Protein AF-0000000083388784 (afdb_homodimer)

Foldseek 3Di:
DDPPPPPPPPCPPPPPPVPVPPPPPDDPVDDDDPDDFDWWDKDWDWLVRLLVCVVVQQEALCDPLDDDQDDDLVVLLVLVVCQLVVNDDDAWEWEWEWDQDPPPGTDTHTYTLPCSNNSVSSNCQLVFVHWHQDPVVRATEGCDDDPVCVVPHHYDDPVSNRTDIGMYTYGYDDDPVVSSVVSVVVPPDDDQDLLLVLLPADEQLSVLLVVCCVPAAPPVLHPVVLAQEDCPRNLSSVLSLQLLVQLVCPPPDRDGDDSVRSNVVSNDHDDDDPVSSVLLSLLSVLVSVQSPDPLQNCLRVVDPDGQYSVLSSVLSVLSSLCSVPDSNLSSQLSNLLSVLLVVQDVDQDDDPVNSVQSVQSSVVCSVPSNDHGDHPPVVPPPPDDPDDDDDDDDDDDDPCVDDDDDDDDDDDDPDDDPPDDDDDDDDDDDDDDDDPDDDDPDD/DDPPPPPPPPCPPPPPPVPVPPPPPDDPVDDDDPDDFDWWDKDWDWLVRLLVCVVVQQEALCDPLDDDQDDDLVVLLVLVVCQLVVNDDDAWEWEWEWDQDPPPGTDTHTYTLPCSNNSVSSNCQLVFVHWHQDPVVRATEGCDDDPVCVVPHHYDDPVSNRTDIGMYTYGYDDDPVVSSVVSVVVPPDDDQDLLLVLLPADEQLSVLLVVCCVVAAPPDLHPVVLAQEDCPRNLSSVLSLQLLVQLVCPPPDRDGDDSVRSNVVSNDRDDDDPVSSVLLVLLSVLVSVQSVDPLQNCLRVVDPDGQDSVLSSVLSVLSSLCSVPDSNLSSQLSNLLSVLLVVQDVDQDDDPVNSVQSVQSSVVCSVPSNDHGDHPPVVPPPPDDPPPPPPDDDDDDDDDDDDDDDDDDDDDDDDDDDDDDDDDDDDDDDDDDDDDDDDDDDD

InterPro domains:
  IPR004919 GmrSD restriction endonucleases, N-terminal domain [PF03235] (51-156)

Sequence (886 aa):
MGRSAEQEEYDLSSSEEEEDQLQDDDDPSVFKIRNLIPGPDASFKTMEELNQMITNGDIDLDPEYQRDVVWTKHKQVGLIDSVWSNTYIPPLLFNRVMVDVEGIGRVPTLVCMDGKQRLTSIHNFMTGQISHKDIVTKKLWWYTAPDSARSTRLVIPEAAKEGVPQTEDSLRNLKPHMEREIFQRVQEGVPLTSAERLQAIVSPISKWLGVLDRQFMHSEGGLASLINVETKRARDFQNLAHLVYCCEGIPEEERFATSTKITPWVAKEEVLSKKFEKAIEHALRDFVSLATDKRYNQAFRTIDKKVAPVEFIFIGVLLFQLRGEEKHAKGLAIHNFRRALREQFQDIRNNTRTVKVIWKYVKQLVEDPLSPVKLAGEDAQGAGTKGKGKAKAKAAGKETTAKPKGTKRKKGQDEDDEDEDEDDHPQKKASSSKSRSTKAKVSMGRSAEQEEYDLSSSEEEEDQLQDDDDPSVFKIRNLIPGPDASFKTMEELNQMITNGDIDLDPEYQRDVVWTKHKQVGLIDSVWSNTYIPPLLFNRVMVDVEGIGRVPTLVCMDGKQRLTSIHNFMTGQISHKDIVTKKLWWYTAPDSARSTRLVIPEAAKEGVPQTEDSLRNLKPHMEREIFQRVQEGVPLTSAERLQAIVSPISKWLGVLDRQFMHSEGGLASLINVETKRARDFQNLAHLVYCCEGIPEEERFATSTKITPWVAKEEVLSKKFEKAIEHALRDFVSLATDKRYNQAFRTIDKKVAPVEFIFIGVLLFQLRGEEKHAKGLAIHNFRRALREQFQDIRNNTRTVKVIWKYVKQLVEDPLSPVKLAGEDAQGAGTKGKGKAKAKAAGKETTAKPKGTKRKKGQDEDDEDEDEDDHPQKKASSSKSRSTKAKVS

Secondary structure (DSSP, 8-state):
------------TT---------TT--TTS------PPPPEEEEE-HHHHHHHHHHT-EE---TTPPPP---HHHHHHHHHHHHTT---PPEEEEEEEEEETTTEEEEEEEEEE-HHHHHHHHHHHTTSS-EEPTTT--EEES---GGGTTTSEEPPGGGTT-PPEEEEEEES--HHHHHHHHHHHT-PPPPPHHHHHHT--SHHHHHHHHHIIIIISSTT-HHHHS-B--GGGHHHHHHHHHHHHHHTTTT------HHHHHHHHH--PPPPHHHHHHHHHHHHHHHHHHH-TTT-HHHHT--SPBPHHHHHHHHHHHHHTTTS-HHHHHHHHHHHHHHHHHH-SS---SHHHHHHHHHHHHHHHH-TTSPPPPTTGGGGTT-------S----------------------------------------------------/------------TT---------TT--TTS------PPPPEEEEE-HHHHHHHHHHT-EE---TTPPPP---HHHHHHHHHHHHTT---PPEEEEEEEEEETTTEEEEEEEEEE-HHHHHHHHHHHTTSS-EEPTTT--EEES---GGGTTTSEEPPGGGTT-PPEEEEEEES--HHHHHHHHHHHT-PPPPPHHHHHHT--SHHHHHHHHHIIIIISSTT-HHHHS-B--GGGHHHHHHHHHHHHHHTTTT------HHHHHHHHH--PPPPHHHHHHHHHHHHHHHHHHH-TTT-HHHHT--SPBPHHHHHHHHHHHHHTTTS-HHHHHHHHHHHHHHHHHH-SS---SHHHHHHHHHHHHHHHH-TTSPPPPTTTTTTTS------------------------------------------------------------

Solvent-accessible surface area (backbone atoms only — not comparable to full-atom values): 53603 Å² total; per-residue (Å²): 136,83,83,75,82,78,75,78,71,79,75,75,72,77,69,71,76,74,66,78,63,84,55,87,78,60,59,77,87,55,90,72,82,51,73,78,43,78,74,59,48,76,49,72,40,39,59,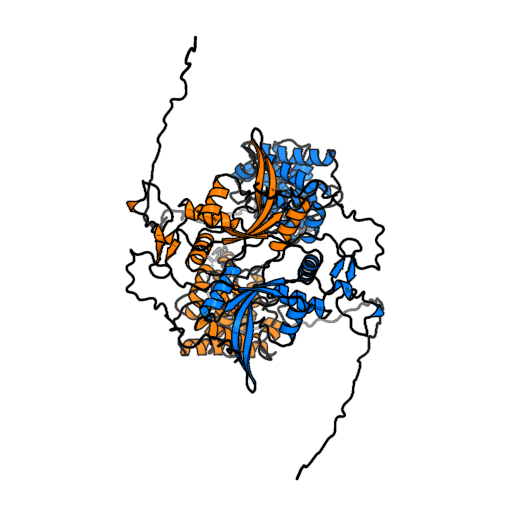65,56,52,38,50,32,47,75,71,56,36,37,39,67,68,51,88,56,51,72,73,88,74,70,49,70,68,56,35,28,49,52,52,48,31,40,54,17,38,44,90,67,80,60,30,33,29,36,39,37,75,42,81,38,89,96,79,43,76,40,76,31,33,36,52,55,42,46,51,60,57,52,49,31,52,40,34,27,59,71,39,75,41,50,37,66,40,89,83,71,59,45,60,34,21,62,38,65,57,82,92,39,49,88,78,48,46,60,56,55,76,91,64,64,64,58,55,62,42,45,32,33,36,34,68,67,62,52,70,70,54,48,46,46,52,34,52,60,71,45,62,61,78,59,71,46,74,29,34,52,53,62,39,44,81,25,59,46,36,52,51,48,52,51,49,39,46,61,47,33,69,31,96,80,9,40,57,79,59,41,64,49,73,54,68,70,36,36,45,52,40,35,51,52,50,24,50,57,28,48,70,32,56,90,83,38,94,54,78,74,50,78,85,49,45,53,60,58,41,50,32,76,67,72,77,56,66,70,56,53,50,48,51,50,48,20,50,49,48,49,39,52,33,50,68,34,79,93,28,25,52,43,68,67,71,46,90,60,69,50,42,67,64,52,54,24,48,48,46,41,46,35,49,71,41,66,88,55,54,66,65,40,53,20,43,26,48,26,30,50,54,51,44,48,57,71,73,32,94,71,87,59,93,42,71,68,50,51,56,53,46,53,52,48,46,53,50,31,69,76,39,26,83,51,76,61,80,66,93,79,64,73,76,73,70,77,70,85,82,75,82,89,79,82,84,92,80,86,83,78,77,81,66,79,73,75,79,85,84,75,84,63,80,84,68,82,71,64,75,79,69,83,72,83,83,84,92,82,78,89,74,94,74,94,77,96,82,87,80,79,90,74,88,80,82,130,138,82,84,75,82,78,76,80,73,80,74,76,71,76,69,72,75,74,67,79,65,85,56,88,77,60,60,77,86,55,89,73,81,51,71,81,44,78,75,60,48,77,50,73,40,39,59,65,56,52,39,49,32,47,75,73,56,36,37,38,66,68,52,88,56,53,71,73,88,75,71,47,72,69,56,34,29,49,51,52,48,32,40,53,18,40,44,90,67,81,60,32,32,30,36,38,37,75,42,82,39,89,98,79,42,76,40,76,31,34,35,52,55,42,45,54,60,60,52,48,32,51,39,34,27,58,72,39,75,41,49,37,65,40,88,84,72,59,45,60,35,20,62,38,66,56,82,92,39,49,88,79,47,46,58,56,54,77,90,63,63,64,60,55,62,43,46,32,33,35,32,68,66,61,53,71,71,55,48,47,48,50,33,52,59,72,47,63,62,78,59,70,48,72,29,32,53,54,61,38,43,80,26,59,46,36,54,51,49,50,50,49,39,48,62,47,33,69,31,96,81,8,39,56,80,58,42,61,49,74,53,70,71,36,37,45,52,41,34,51,51,48,23,50,56,28,48,70,31,57,89,84,37,95,54,75,74,50,78,83,50,45,50,60,58,41,52,32,79,67,73,76,55,67,70,56,52,50,47,51,52,49,21,50,50,49,50,40,51,33,50,68,35,77,92,27,25,52,44,68,67,71,44,90,59,69,49,42,67,64,53,53,22,48,49,46,40,46,36,49,71,42,67,88,55,56,65,65,40,54,21,43,27,48,27,32,50,55,51,44,49,57,71,72,30,94,72,86,57,94,42,71,70,50,50,56,54,46,53,51,48,46,54,50,31,68,76,39,27,83,52,78,61,80,66,90,75,63,73,70,72,71,73,64,82,76,72,78,68,80,66,82,85,89,84,89,84,76,87,88,81,88,76,92,78,88,88,78,86,89,79,85,91,83,92,81,88,78,90,81,91,78,94,75,90,73,91,88,84,89,78,92,98,90,85,96,90,96,79,95,80,86,133

Radius of gyration: 35.75 Å; Cα contacts (8 Å, |Δi|>4): 1070; chains: 2; bounding box: 99×89×127 Å

Nearest PDB structures (foldseek):
  5ee7-assembly1_A  TM=2.229E-01  e=8.154E+00  Homo sapiens

Organism: Coprinellus micaceus (NCBI:txid71717)

Structure (mmCIF, N/CA/C/O backbone):
data_AF-0000000083388784-model_v1
#
loop_
_entity.id
_entity.type
_entity.pdbx_description
1 polymer 'GmrSD restriction endonucleases N-terminal domain-containing protein'
#
loop_
_atom_site.group_PDB
_atom_site.id
_atom_site.type_symbol
_atom_site.label_atom_id
_atom_site.label_alt_id
_atom_site.label_comp_id
_atom_site.label_asym_id
_atom_site.label_entity_id
_atom_site.label_seq_id
_atom_site.pdbx_PDB_ins_code
_atom_site.Cartn_x
_atom_site.Cartn_y
_atom_site.Cartn_z
_atom_site.occupancy
_atom_site.B_iso_or_equiv
_atom_site.auth_seq_id
_atom_site.auth_comp_id
_atom_site.auth_asym_id
_atom_site.auth_atom_id
_atom_site.pdbx_PDB_model_num
ATOM 1 N N . MET A 1 1 ? 41.844 -38.375 37.25 1 22.7 1 MET A N 1
ATOM 2 C CA . MET A 1 1 ? 40.75 -39.188 36.75 1 22.7 1 MET A CA 1
ATOM 3 C C . MET A 1 1 ? 39.625 -38.312 36.219 1 22.7 1 MET A C 1
ATOM 5 O O . MET A 1 1 ? 38.969 -37.594 36.969 1 22.7 1 MET A O 1
ATOM 9 N N . GLY A 1 2 ? 39.75 -37.625 35.062 1 24.03 2 GLY A N 1
ATOM 10 C CA . GLY A 1 2 ? 39.188 -36.438 34.438 1 24.03 2 GLY A CA 1
ATOM 11 C C . GLY A 1 2 ? 37.75 -36.625 33.969 1 24.03 2 GLY A C 1
ATOM 12 O O . GLY A 1 2 ? 37.469 -37.5 33.156 1 24.03 2 GLY A O 1
ATOM 13 N N . ARG A 1 3 ? 36.719 -36.438 34.844 1 25.33 3 ARG A N 1
ATOM 14 C CA . ARG A 1 3 ? 35.281 -36.656 34.656 1 25.33 3 ARG A CA 1
ATOM 15 C C . ARG A 1 3 ? 34.781 -35.969 33.375 1 25.33 3 ARG A C 1
ATOM 17 O O . ARG A 1 3 ? 35 -34.75 33.219 1 25.33 3 ARG A O 1
ATOM 24 N N . SER A 1 4 ? 34.594 -36.656 32.25 1 22.09 4 SER A N 1
ATOM 25 C CA . SER A 1 4 ? 34.125 -36.375 30.875 1 22.09 4 SER A CA 1
ATOM 26 C C . SER A 1 4 ? 32.75 -35.75 30.891 1 22.09 4 SER A C 1
ATOM 28 O O . SER A 1 4 ? 31.828 -36.281 31.547 1 22.09 4 SER A O 1
ATOM 30 N N . ALA A 1 5 ? 32.562 -34.438 30.734 1 26.34 5 ALA A N 1
ATOM 31 C CA . ALA A 1 5 ? 31.344 -33.656 30.625 1 26.34 5 ALA A CA 1
ATOM 32 C C . ALA A 1 5 ? 30.375 -34.281 29.625 1 26.34 5 ALA A C 1
ATOM 34 O O . ALA A 1 5 ? 30.688 -34.406 28.438 1 26.34 5 ALA A O 1
ATOM 35 N N . GLU A 1 6 ? 29.516 -35.281 29.953 1 22.36 6 GLU A N 1
ATOM 36 C CA . GLU A 1 6 ? 28.453 -35.969 29.219 1 22.36 6 GLU A CA 1
ATOM 37 C C . GLU A 1 6 ? 27.562 -34.969 28.5 1 22.36 6 GLU A C 1
ATOM 39 O O . GLU A 1 6 ? 26.969 -34.062 29.125 1 22.36 6 GLU A O 1
ATOM 44 N N . GLN A 1 7 ? 27.828 -34.531 27.219 1 23.95 7 GLN A N 1
ATOM 45 C CA . GLN A 1 7 ? 27.031 -33.75 26.281 1 23.95 7 GLN A CA 1
ATOM 46 C C . GLN A 1 7 ? 25.625 -34.344 26.109 1 23.95 7 GLN A C 1
ATOM 48 O O . GLN A 1 7 ? 25.484 -35.5 25.688 1 23.95 7 GLN A O 1
ATOM 53 N N . GLU A 1 8 ? 24.703 -34.062 27.031 1 26.08 8 GLU A N 1
ATOM 54 C CA . GLU A 1 8 ? 23.297 -34.469 26.875 1 26.08 8 GLU A CA 1
ATOM 55 C C . GLU A 1 8 ? 22.812 -34.219 25.453 1 26.08 8 GLU A C 1
ATOM 57 O O . GLU A 1 8 ? 22.859 -33.094 24.953 1 26.08 8 GLU A O 1
ATOM 62 N N . GLU A 1 9 ? 22.938 -35.125 24.531 1 26.11 9 GLU A N 1
ATOM 63 C CA . GLU A 1 9 ? 22.297 -35.219 23.219 1 26.11 9 GLU A CA 1
ATOM 64 C C . GLU A 1 9 ? 20.797 -34.938 23.297 1 26.11 9 GLU A C 1
ATOM 66 O O . GLU A 1 9 ? 20.078 -35.656 24 1 26.11 9 GLU A O 1
ATOM 71 N N . TYR A 1 10 ? 20.406 -33.656 23.281 1 28.03 10 TYR A N 1
ATOM 72 C CA . TYR A 1 10 ? 19 -33.375 23.094 1 28.03 10 TYR A CA 1
ATOM 73 C C . TYR A 1 10 ? 18.422 -34.219 21.969 1 28.03 10 TYR A C 1
ATOM 75 O O . TYR A 1 10 ? 18.859 -34.156 20.812 1 28.03 10 TYR A O 1
ATOM 83 N N . ASP A 1 11 ? 18.094 -35.469 22.266 1 28 11 ASP A N 1
ATOM 84 C CA . ASP A 1 11 ? 17.328 -36.375 21.406 1 28 11 ASP A CA 1
ATOM 85 C C . ASP A 1 11 ? 16.109 -35.656 20.812 1 28 11 ASP A C 1
ATOM 87 O O . ASP A 1 11 ? 15.164 -35.344 21.516 1 28 11 ASP A O 1
ATOM 91 N N . LEU A 1 12 ? 16.297 -34.906 19.766 1 28.55 12 LEU A N 1
ATOM 92 C CA . LEU A 1 12 ? 15.312 -34.281 18.859 1 28.55 12 LEU A CA 1
ATOM 93 C C . LEU A 1 12 ? 14.305 -35.312 18.375 1 28.55 12 LEU A C 1
ATOM 95 O O . LEU A 1 12 ? 13.492 -35.031 17.5 1 28.55 12 LEU A O 1
ATOM 99 N N . SER A 1 13 ? 14.477 -36.625 18.703 1 30.55 13 SER A N 1
ATOM 100 C CA . SER A 1 13 ? 13.633 -37.562 17.984 1 30.55 13 SER A CA 1
ATOM 101 C C . SER A 1 13 ? 12.156 -37.312 18.266 1 30.55 13 SER A C 1
ATOM 103 O O . SER A 1 13 ? 11.32 -37.438 17.375 1 30.55 13 SER A O 1
ATOM 105 N N . SER A 1 14 ? 11.672 -37.5 19.516 1 30.53 14 SER A N 1
ATOM 106 C CA . SER A 1 14 ? 10.258 -37.781 19.688 1 30.53 14 SER A CA 1
ATOM 107 C C . SER A 1 14 ? 9.414 -36.5 19.641 1 30.53 14 SER A C 1
ATOM 109 O O . SER A 1 14 ? 8.875 -36.094 20.672 1 30.53 14 SER A O 1
ATOM 111 N N . SER A 1 15 ? 9.805 -35.469 19.078 1 31.19 15 SER A N 1
ATOM 112 C CA . SER A 1 15 ? 8.719 -34.5 19.031 1 31.19 15 SER A CA 1
ATOM 113 C C . SER A 1 15 ? 7.449 -35.125 18.469 1 31.19 15 SER A C 1
ATOM 115 O O . SER A 1 15 ? 7.379 -35.438 17.281 1 31.19 15 SER A O 1
ATOM 117 N N . GLU A 1 16 ? 6.75 -36 19.156 1 30.59 16 GLU A N 1
ATOM 118 C CA . GLU A 1 16 ? 5.355 -36.312 18.875 1 30.59 16 GLU A CA 1
ATOM 119 C C . GLU A 1 16 ? 4.609 -35.094 18.328 1 30.59 16 GLU A C 1
ATOM 121 O O . GLU A 1 16 ? 4.625 -34.031 18.938 1 30.59 16 GLU A O 1
ATOM 126 N N . GLU A 1 17 ? 4.531 -34.969 17.016 1 33.81 17 GLU A N 1
ATOM 127 C CA . GLU A 1 17 ? 3.633 -34.125 16.234 1 33.81 17 GLU A CA 1
ATOM 128 C C . GLU A 1 17 ? 2.256 -34.031 16.891 1 33.81 17 GLU A C 1
ATOM 130 O O . GLU A 1 17 ? 1.459 -34.969 16.812 1 33.81 17 GLU A O 1
ATOM 135 N N . GLU A 1 18 ? 2.109 -33.688 18.125 1 33.75 18 GLU A N 1
ATOM 136 C CA . GLU A 1 18 ? 0.726 -33.344 18.453 1 33.75 18 GLU A CA 1
ATOM 137 C C . GLU A 1 18 ? 0.077 -32.531 17.344 1 33.75 18 GLU A C 1
ATOM 139 O O . GLU A 1 18 ? 0.387 -31.344 17.172 1 33.75 18 GLU A O 1
ATOM 144 N N . GLU A 1 19 ? -0.125 -33.062 16.172 1 35.91 19 GLU A N 1
ATOM 145 C CA . GLU A 1 19 ? -1.15 -32.5 15.281 1 35.91 19 GLU A CA 1
ATOM 146 C C . GLU A 1 19 ? -2.354 -32 16.078 1 35.91 19 GLU A C 1
ATOM 148 O O . GLU A 1 19 ? -3.041 -32.781 16.734 1 35.91 19 GLU A O 1
ATOM 153 N N . ASP A 1 20 ? -2.328 -31.031 16.797 1 40.31 20 ASP A N 1
ATOM 154 C CA . ASP A 1 20 ? -3.596 -30.469 17.25 1 40.31 20 ASP A CA 1
ATOM 155 C C . ASP A 1 20 ? -4.699 -30.703 16.219 1 40.31 20 ASP A C 1
ATOM 157 O O . ASP A 1 20 ? -4.762 -30 15.211 1 40.31 20 ASP A O 1
ATOM 161 N N . GLN A 1 21 ? -5.023 -31.875 15.844 1 39.62 21 GLN A N 1
ATOM 162 C CA . GLN A 1 21 ? -6.242 -32.281 15.141 1 39.62 21 GLN A CA 1
ATOM 163 C C . GLN A 1 21 ? -7.414 -31.391 15.539 1 39.62 21 GLN A C 1
ATOM 165 O O . GLN A 1 21 ? -7.617 -31.109 16.719 1 39.62 21 GLN A O 1
ATOM 170 N N . LEU A 1 22 ? -7.832 -30.406 14.75 1 46.12 22 LEU A N 1
ATOM 171 C CA . LEU A 1 22 ? -9.172 -29.828 14.812 1 46.12 22 LEU A CA 1
ATOM 172 C C . LEU A 1 22 ? -10.172 -30.828 15.359 1 46.12 22 LEU A C 1
ATOM 174 O O . LEU A 1 22 ? -10.633 -31.719 14.625 1 46.12 22 LEU A O 1
ATOM 178 N N . GLN A 1 23 ? -9.961 -31.5 16.391 1 45.19 23 GLN A N 1
ATOM 179 C CA . GLN A 1 23 ? -11 -32.438 16.812 1 45.19 23 GLN A CA 1
ATOM 180 C C . GLN A 1 23 ? -12.344 -31.719 16.984 1 45.19 23 GLN A C 1
ATOM 182 O O . GLN A 1 23 ? -12.422 -30.719 17.703 1 45.19 23 GLN A O 1
ATOM 187 N N . ASP A 1 24 ? -13.258 -31.828 16.094 1 51.12 24 ASP A N 1
ATOM 188 C CA . ASP A 1 24 ? -14.695 -31.562 16.125 1 51.12 24 ASP A CA 1
ATOM 189 C C . ASP A 1 24 ? -15.242 -31.656 17.547 1 51.12 24 ASP A C 1
ATOM 191 O O . ASP A 1 24 ? -16.359 -31.203 17.828 1 51.12 24 ASP A O 1
ATOM 195 N N . ASP A 1 25 ? -14.469 -32.219 18.453 1 60.09 25 ASP A N 1
ATOM 196 C CA . ASP A 1 25 ? -15.117 -32.531 19.734 1 60.09 25 ASP A CA 1
ATOM 197 C C . ASP A 1 25 ? -14.844 -31.438 20.766 1 60.09 25 ASP A C 1
ATOM 199 O O . ASP A 1 25 ? -14.969 -31.672 21.969 1 60.09 25 ASP A O 1
ATOM 203 N N . ASP A 1 26 ? -14.359 -30.297 20.203 1 68.94 26 ASP A N 1
ATOM 204 C CA . ASP A 1 26 ? -14.062 -29.297 21.219 1 68.94 26 ASP A CA 1
ATOM 205 C C . ASP A 1 26 ? -15.344 -28.656 21.75 1 68.94 26 ASP A C 1
ATOM 207 O O . ASP A 1 26 ? -16.234 -28.297 20.969 1 68.94 26 ASP A O 1
ATOM 211 N N . ASP A 1 27 ? -15.523 -28.719 23.016 1 75.5 27 ASP A N 1
ATOM 212 C CA . ASP A 1 27 ? -16.594 -27.984 23.688 1 75.5 27 ASP A CA 1
ATOM 213 C C . ASP A 1 27 ? -16.484 -26.484 23.375 1 75.5 27 ASP A C 1
ATOM 215 O O . ASP A 1 27 ? -15.508 -25.828 23.75 1 75.5 27 ASP A O 1
ATOM 219 N N . PRO A 1 28 ? -17.438 -26 22.578 1 77.12 28 PRO A N 1
ATOM 220 C CA . PRO A 1 28 ? -17.406 -24.594 22.172 1 77.12 28 PRO A CA 1
ATOM 221 C C . PRO A 1 28 ? -17.391 -23.641 23.359 1 77.12 28 PRO A C 1
ATOM 223 O O . PRO A 1 28 ? -17.078 -22.453 23.203 1 77.12 28 PRO A O 1
ATOM 226 N N . SER A 1 29 ? -17.656 -24.094 24.531 1 78.12 29 SER A N 1
ATOM 227 C CA . SER A 1 29 ? -17.766 -23.219 25.688 1 78.12 29 SER A CA 1
ATOM 228 C C . SER A 1 29 ? -16.438 -23.094 26.422 1 78.12 29 SER A C 1
ATOM 230 O O . SER A 1 29 ? -16.312 -22.328 27.375 1 78.12 29 SER A O 1
ATOM 232 N N . VAL A 1 30 ? -15.492 -23.844 25.906 1 83.19 30 VAL A N 1
ATOM 233 C CA . VAL A 1 30 ? -14.203 -23.828 26.578 1 83.19 30 VAL A CA 1
ATOM 234 C C . VAL A 1 30 ? -13.18 -23.078 25.734 1 83.19 30 VAL A C 1
ATOM 236 O O . VAL A 1 30 ? -12.984 -23.406 24.562 1 83.19 30 VAL A O 1
ATOM 239 N N . PHE A 1 31 ? -12.625 -22.109 26.359 1 85.12 31 PHE A N 1
ATOM 240 C CA . PHE A 1 31 ? -11.562 -21.344 25.688 1 85.12 31 PHE A CA 1
ATOM 241 C C . PHE A 1 31 ? -10.297 -22.172 25.578 1 85.12 31 PHE A C 1
ATOM 243 O O . PHE A 1 31 ? -9.859 -22.797 26.562 1 85.12 31 PHE A O 1
ATOM 250 N N . LYS A 1 32 ? -9.758 -22.344 24.438 1 80.75 32 LYS A N 1
ATOM 251 C CA . LYS A 1 32 ? -8.516 -23.094 24.219 1 80.75 32 LYS A CA 1
ATOM 252 C C . LYS A 1 32 ? -7.527 -22.281 23.391 1 80.75 32 LYS A C 1
ATOM 254 O O . LYS A 1 32 ? -7.906 -21.641 22.406 1 80.75 32 LYS A O 1
ATOM 259 N N . ILE A 1 33 ? -6.285 -22.25 23.953 1 75.56 33 ILE A N 1
ATOM 260 C CA . ILE A 1 33 ? -5.215 -21.672 23.156 1 75.56 33 ILE A CA 1
ATOM 261 C C . ILE A 1 33 ? -4.75 -22.672 22.094 1 75.56 33 ILE A C 1
ATOM 263 O O . ILE A 1 33 ? -4.48 -23.828 22.406 1 75.56 33 ILE A O 1
ATOM 267 N N . ARG A 1 34 ? -4.766 -22.156 20.938 1 72.06 34 ARG A N 1
ATOM 268 C CA . ARG A 1 34 ? -4.43 -23.047 19.844 1 72.06 34 ARG A CA 1
ATOM 269 C C . ARG A 1 34 ? -3.059 -22.719 19.266 1 72.06 34 ARG A C 1
ATOM 271 O O . ARG A 1 34 ? -2.625 -21.562 19.297 1 72.06 34 ARG A O 1
ATOM 278 N N . ASN A 1 35 ? -2.373 -23.719 18.672 1 65.75 35 ASN A N 1
ATOM 279 C CA . ASN A 1 35 ? -1.172 -23.594 17.844 1 65.75 35 ASN A CA 1
ATOM 280 C C . ASN A 1 35 ? -0.072 -22.828 18.578 1 65.75 35 ASN A C 1
ATOM 282 O O . ASN A 1 35 ? 0.379 -21.781 18.094 1 65.75 35 ASN A O 1
ATOM 286 N N . LEU A 1 36 ? 0.365 -23.344 19.719 1 72 36 LEU A N 1
ATOM 287 C CA . LEU A 1 36 ? 1.431 -22.656 20.438 1 72 36 LEU A CA 1
ATOM 288 C C . LEU A 1 36 ? 2.785 -22.922 19.797 1 72 36 LEU A C 1
ATOM 290 O O . LEU A 1 36 ? 3.209 -24.062 19.672 1 72 36 LEU A O 1
ATOM 294 N N . ILE A 1 37 ? 3.375 -21.875 19.109 1 75.81 37 ILE A N 1
ATOM 295 C CA . ILE A 1 37 ? 4.699 -21.938 18.5 1 75.81 37 ILE A CA 1
ATOM 296 C C . ILE A 1 37 ? 5.746 -21.391 19.453 1 75.81 37 ILE A C 1
ATOM 298 O O . ILE A 1 37 ? 5.559 -20.328 20.047 1 75.81 37 ILE A O 1
ATOM 302 N N . PRO A 1 38 ? 6.785 -22.234 19.609 1 79.25 38 PRO A N 1
ATOM 303 C CA . PRO A 1 38 ? 7.848 -21.688 20.453 1 79.25 38 PRO A CA 1
ATOM 304 C C . PRO A 1 38 ? 8.383 -20.344 19.938 1 79.25 38 PRO A C 1
ATOM 306 O O . PRO A 1 38 ? 8.445 -20.141 18.719 1 79.25 38 PRO A O 1
ATOM 309 N N . GLY A 1 39 ? 8.766 -19.484 20.828 1 82.56 39 GLY A N 1
ATOM 310 C CA . GLY A 1 39 ? 9.281 -18.172 20.484 1 82.56 39 GLY A CA 1
ATOM 311 C C . GLY A 1 39 ? 10.578 -18.234 19.703 1 82.56 39 GLY A C 1
ATOM 312 O O . GLY A 1 39 ? 11.25 -19.266 19.672 1 82.56 39 GLY A O 1
ATOM 313 N N . PRO A 1 40 ? 10.922 -17.125 19.094 1 89.38 40 PRO A N 1
ATOM 314 C CA . PRO A 1 40 ? 12.133 -17.078 18.266 1 89.38 40 PRO A CA 1
ATOM 315 C C . PRO A 1 40 ? 13.406 -16.938 19.078 1 89.38 40 PRO A C 1
ATOM 317 O O . PRO A 1 40 ? 13.367 -16.5 20.234 1 89.38 40 PRO A O 1
ATOM 320 N N . ASP A 1 41 ? 14.477 -17.438 18.484 1 91.62 41 ASP A N 1
ATOM 321 C CA . ASP A 1 41 ? 15.82 -17.156 19 1 91.62 41 ASP A CA 1
ATOM 322 C C . ASP A 1 41 ? 16.375 -15.875 18.375 1 91.62 41 ASP A C 1
ATOM 324 O O . ASP A 1 41 ? 16.422 -15.742 17.156 1 91.62 41 ASP A O 1
ATOM 328 N N . ALA A 1 42 ? 16.75 -14.969 19.328 1 91.25 42 ALA A N 1
ATOM 329 C CA . ALA A 1 42 ? 17.297 -13.711 18.844 1 91.25 42 ALA A CA 1
ATOM 330 C C . ALA A 1 42 ? 18.828 -13.781 18.75 1 91.25 42 ALA A C 1
ATOM 332 O O . ALA A 1 42 ? 19.484 -14.367 19.609 1 91.25 42 ALA A O 1
ATOM 333 N N . SER A 1 43 ? 19.359 -13.258 17.641 1 93.81 43 SER A N 1
ATOM 334 C CA . SER A 1 43 ? 20.797 -13.172 17.453 1 93.81 43 SER A CA 1
ATOM 335 C C . SER A 1 43 ? 21.172 -12 16.547 1 93.81 43 SER A C 1
ATOM 337 O O . SER A 1 43 ? 20.312 -11.211 16.156 1 93.81 43 SER A O 1
ATOM 339 N N . PHE A 1 44 ? 22.484 -11.844 16.344 1 93.69 44 PHE A N 1
ATOM 340 C CA . PHE A 1 44 ? 23 -10.805 15.453 1 93.69 44 PHE A CA 1
ATOM 341 C C . PHE A 1 44 ? 23.922 -11.398 14.398 1 93.69 44 PHE A C 1
ATOM 343 O O . PHE A 1 44 ? 24.578 -12.406 14.641 1 93.69 44 PHE A O 1
ATOM 350 N N . LYS A 1 45 ? 23.859 -10.781 13.297 1 94.81 45 LYS A N 1
ATOM 351 C CA . LYS A 1 45 ? 24.781 -11.125 12.219 1 94.81 45 LYS A CA 1
ATOM 352 C C . LYS A 1 45 ? 25.328 -9.875 11.531 1 94.81 45 LYS A C 1
ATOM 354 O O . LYS A 1 45 ? 24.594 -8.891 11.375 1 94.81 45 LYS A O 1
ATOM 359 N N . THR A 1 46 ? 26.562 -10.008 11.172 1 93.19 46 THR A N 1
ATOM 360 C CA . THR A 1 46 ? 27.156 -8.898 10.414 1 93.19 46 THR A CA 1
ATOM 361 C C . THR A 1 46 ? 26.672 -8.922 8.969 1 93.19 46 THR A C 1
ATOM 363 O O . THR A 1 46 ? 26.156 -9.93 8.5 1 93.19 46 THR A O 1
ATOM 366 N N . MET A 1 47 ? 26.797 -7.836 8.281 1 92.94 47 MET A N 1
ATOM 367 C CA . MET A 1 47 ? 26.453 -7.777 6.871 1 92.94 47 MET A CA 1
ATOM 368 C C . MET A 1 47 ? 27.266 -8.773 6.062 1 92.94 47 MET A C 1
ATOM 370 O O . MET A 1 47 ? 26.766 -9.391 5.121 1 92.94 47 MET A O 1
ATOM 374 N N . GLU A 1 48 ? 28.469 -8.914 6.449 1 93.38 48 GLU A N 1
ATOM 375 C CA . GLU A 1 48 ? 29.359 -9.852 5.766 1 93.38 48 GLU A CA 1
ATOM 376 C C . GLU A 1 48 ? 28.859 -11.289 5.918 1 93.38 48 GLU A C 1
ATOM 378 O O . GLU A 1 48 ? 28.812 -12.047 4.945 1 93.38 48 GLU A O 1
ATOM 383 N N . GLU A 1 49 ? 28.516 -11.609 7.105 1 95.5 49 GLU A N 1
ATOM 384 C CA . GLU A 1 49 ? 28 -12.945 7.359 1 95.5 49 GLU A CA 1
ATOM 385 C C . GLU A 1 49 ? 26.719 -13.203 6.551 1 95.5 49 GLU A C 1
ATOM 387 O O . GLU A 1 49 ? 26.578 -14.266 5.934 1 95.5 49 GLU A O 1
ATOM 392 N N . LEU A 1 50 ? 25.828 -12.234 6.57 1 96.88 50 LEU A N 1
ATOM 393 C CA . LEU A 1 50 ? 24.578 -12.359 5.836 1 96.88 50 LEU A CA 1
ATOM 394 C C . LEU A 1 50 ? 24.828 -12.516 4.34 1 96.88 50 LEU A C 1
ATOM 396 O O . LEU A 1 50 ? 24.25 -13.383 3.691 1 96.88 50 LEU A O 1
ATOM 400 N N . ASN A 1 51 ? 25.734 -11.719 3.873 1 96.31 51 ASN A N 1
ATOM 401 C CA . ASN A 1 51 ? 26.062 -11.781 2.453 1 96.31 51 ASN A CA 1
ATOM 402 C C . ASN A 1 51 ? 26.656 -13.133 2.074 1 96.31 51 ASN A C 1
ATOM 404 O O . ASN A 1 51 ? 26.328 -13.695 1.03 1 96.31 51 ASN A O 1
ATOM 408 N N . GLN A 1 52 ? 27.531 -13.625 2.865 1 96.62 52 GLN A N 1
ATOM 409 C CA . GLN A 1 52 ? 28.141 -14.938 2.627 1 96.62 52 GLN A CA 1
ATOM 410 C C . GLN A 1 52 ? 27.078 -16.031 2.641 1 96.62 52 GLN A C 1
ATOM 412 O O . GLN A 1 52 ? 27.094 -16.922 1.786 1 96.62 52 GLN A O 1
ATOM 417 N N . MET A 1 53 ? 26.219 -15.938 3.578 1 97.19 53 MET A N 1
ATOM 418 C CA . MET A 1 53 ? 25.172 -16.938 3.705 1 97.19 53 MET A CA 1
ATOM 419 C C . MET A 1 53 ? 24.234 -16.906 2.496 1 97.19 53 MET A C 1
ATOM 421 O O . MET A 1 53 ? 23.781 -17.969 2.029 1 97.19 53 MET A O 1
ATOM 425 N N . ILE A 1 54 ? 23.953 -15.742 1.976 1 97.38 54 ILE A N 1
ATOM 426 C CA . ILE A 1 54 ? 23.109 -15.594 0.786 1 97.38 54 ILE A CA 1
ATOM 427 C C . ILE A 1 54 ? 23.828 -16.172 -0.425 1 97.38 54 ILE A C 1
ATOM 429 O O . ILE A 1 54 ? 23.25 -16.969 -1.179 1 97.38 54 ILE A O 1
ATOM 433 N N . THR A 1 55 ? 25.078 -15.891 -0.556 1 96.5 55 THR A N 1
ATOM 434 C CA . THR A 1 55 ? 25.891 -16.297 -1.701 1 96.5 55 THR A CA 1
ATOM 435 C C . THR A 1 55 ? 26.078 -17.812 -1.713 1 96.5 55 THR A C 1
ATOM 437 O O . THR A 1 55 ? 26.047 -18.453 -2.773 1 96.5 55 THR A O 1
ATOM 440 N N . ASN A 1 56 ? 26.188 -18.406 -0.538 1 94.88 56 ASN A N 1
ATOM 441 C CA . ASN A 1 56 ? 26.422 -19.828 -0.409 1 94.88 56 ASN A CA 1
ATOM 442 C C . ASN A 1 56 ? 25.125 -20.625 -0.489 1 94.88 56 ASN A C 1
ATOM 444 O O . ASN A 1 56 ? 25.141 -21.859 -0.533 1 94.88 56 ASN A O 1
ATOM 448 N N . GLY A 1 57 ? 24.016 -19.938 -0.382 1 94.19 57 GLY A N 1
ATOM 449 C CA . GLY A 1 57 ? 22.734 -20.625 -0.445 1 94.19 57 GLY A CA 1
ATOM 450 C C . GLY A 1 57 ? 22.234 -21.062 0.915 1 94.19 57 GLY A C 1
ATOM 451 O O . GLY A 1 57 ? 21.266 -21.828 1.006 1 94.19 57 GLY A O 1
ATOM 452 N N . ASP A 1 58 ? 22.891 -20.594 1.946 1 96.31 58 ASP A N 1
ATOM 453 C CA . ASP A 1 58 ? 22.469 -20.938 3.305 1 96.31 58 ASP A CA 1
ATOM 454 C C . ASP A 1 58 ? 21.188 -20.219 3.688 1 96.31 58 ASP A C 1
ATOM 456 O O . ASP A 1 58 ? 20.5 -20.625 4.625 1 96.31 58 ASP A O 1
ATOM 460 N N . ILE A 1 59 ? 20.891 -19.109 3.037 1 97.88 59 ILE A N 1
ATOM 461 C CA . ILE A 1 59 ? 19.641 -18.375 3.203 1 97.88 59 ILE A CA 1
ATOM 462 C C . ILE A 1 59 ? 18.781 -18.547 1.952 1 97.88 59 ILE A C 1
ATOM 464 O O . ILE A 1 59 ? 19.234 -18.281 0.838 1 97.88 59 ILE A O 1
ATOM 468 N N . ASP A 1 60 ? 17.609 -19.047 2.158 1 96.5 60 ASP A N 1
ATOM 469 C CA . ASP A 1 60 ? 16.625 -19.125 1.079 1 96.5 60 ASP A CA 1
ATOM 470 C C . ASP A 1 60 ? 15.766 -17.859 1.038 1 96.5 60 ASP A C 1
ATOM 472 O O . ASP A 1 60 ? 14.883 -17.672 1.876 1 96.5 60 ASP A O 1
ATOM 476 N N . LEU A 1 61 ? 16 -17.016 0.046 1 96.44 61 LEU A N 1
ATOM 477 C CA . LEU A 1 61 ? 15.281 -15.758 -0.085 1 96.44 61 LEU A CA 1
ATOM 478 C C . LEU A 1 61 ? 14.023 -15.93 -0.929 1 96.44 61 LEU A C 1
ATOM 480 O O . LEU A 1 61 ? 13.203 -15.016 -1.032 1 96.44 61 LEU A O 1
ATOM 484 N N . ASP A 1 62 ? 13.859 -17.094 -1.471 1 91.75 62 ASP A N 1
ATOM 485 C CA . ASP A 1 62 ? 12.805 -17.234 -2.477 1 91.75 62 ASP A CA 1
ATOM 486 C C . ASP A 1 62 ? 11.969 -18.484 -2.234 1 91.75 62 ASP A C 1
ATOM 488 O O . ASP A 1 62 ? 11.773 -19.297 -3.143 1 91.75 62 ASP A O 1
ATOM 492 N N . PRO A 1 63 ? 11.531 -18.656 -1.028 1 90 63 PRO A N 1
ATOM 493 C CA . PRO A 1 63 ? 10.523 -19.719 -0.911 1 90 63 PRO A CA 1
ATOM 494 C C . PRO A 1 63 ? 9.312 -19.469 -1.813 1 90 63 PRO A C 1
ATOM 496 O O . PRO A 1 63 ? 9.117 -18.359 -2.305 1 90 63 PRO A O 1
ATOM 499 N N . GLU A 1 64 ? 8.508 -20.406 -2.057 1 82.88 64 GLU A N 1
ATOM 500 C CA . GLU A 1 64 ? 7.469 -20.375 -3.084 1 82.88 64 GLU A CA 1
ATOM 501 C C . GLU A 1 64 ? 6.473 -19.25 -2.83 1 82.88 64 GLU A C 1
ATOM 503 O O . GLU A 1 64 ? 5.945 -18.656 -3.775 1 82.88 64 GLU A O 1
ATOM 508 N N . TYR A 1 65 ? 6.242 -18.891 -1.608 1 87.56 65 TYR A N 1
ATOM 509 C CA . TYR A 1 65 ? 5.199 -17.938 -1.259 1 87.56 65 TYR A CA 1
ATOM 510 C C . TYR A 1 65 ? 5.746 -16.516 -1.28 1 87.56 65 TYR A C 1
ATOM 512 O O . TYR A 1 65 ? 4.98 -15.547 -1.169 1 87.56 65 TYR A O 1
ATOM 520 N N . GLN A 1 66 ? 7.035 -16.375 -1.413 1 88.06 66 GLN A N 1
ATOM 521 C CA . GLN A 1 66 ? 7.68 -15.062 -1.313 1 88.06 66 GLN A CA 1
ATOM 522 C C . GLN A 1 66 ? 7.465 -14.242 -2.582 1 88.06 66 GLN A C 1
ATOM 524 O O . GLN A 1 66 ? 7.238 -14.805 -3.658 1 88.06 66 GLN A O 1
ATOM 529 N N . ARG A 1 67 ? 7.402 -13 -2.453 1 88.38 67 ARG A N 1
ATOM 530 C CA . ARG A 1 67 ? 7.246 -12.094 -3.59 1 88.38 67 ARG A CA 1
ATOM 531 C C . ARG A 1 67 ? 8.602 -11.719 -4.184 1 88.38 67 ARG A C 1
ATOM 533 O O . ARG A 1 67 ? 9.641 -12.062 -3.627 1 88.38 67 ARG A O 1
ATOM 540 N N . ASP A 1 68 ? 8.523 -11.062 -5.32 1 89.12 68 ASP A N 1
ATOM 541 C CA . ASP A 1 68 ? 9.727 -10.594 -5.996 1 89.12 68 ASP A CA 1
ATOM 542 C C . ASP A 1 68 ? 10.344 -9.406 -5.266 1 89.12 68 ASP A C 1
ATOM 544 O O . ASP A 1 68 ? 9.781 -8.914 -4.281 1 89.12 68 ASP A O 1
ATOM 548 N N . VAL A 1 69 ? 11.602 -9.117 -5.609 1 93.06 69 VAL A N 1
ATOM 549 C CA . VAL A 1 69 ? 12.227 -7.902 -5.098 1 93.06 69 VAL A CA 1
ATOM 550 C C . VAL A 1 69 ? 11.438 -6.68 -5.578 1 93.06 69 VAL A C 1
ATOM 552 O O . VAL A 1 69 ? 11.25 -6.492 -6.785 1 93.06 69 VAL A O 1
ATOM 555 N N . VAL A 1 70 ? 10.977 -5.891 -4.633 1 93.06 70 VAL A N 1
ATOM 556 C CA . VAL A 1 70 ? 10.07 -4.812 -5.016 1 93.06 70 VAL A CA 1
ATOM 557 C C . VAL A 1 70 ? 10.664 -3.467 -4.598 1 93.06 70 VAL A C 1
ATOM 559 O O . VAL A 1 70 ? 10.148 -2.412 -4.98 1 93.06 70 VAL A O 1
ATOM 562 N N . TRP A 1 71 ? 11.734 -3.432 -3.797 1 94.12 71 TRP A N 1
ATOM 563 C CA . TRP A 1 71 ? 12.328 -2.16 -3.4 1 94.12 71 TRP A CA 1
ATOM 564 C C . TRP A 1 71 ? 13.078 -1.521 -4.566 1 94.12 71 TRP A C 1
ATOM 566 O O . TRP A 1 71 ? 13.844 -2.189 -5.262 1 94.12 71 TRP A O 1
ATOM 576 N N . THR A 1 72 ? 12.828 -0.276 -4.793 1 92.75 72 THR A N 1
ATOM 577 C CA . THR A 1 72 ? 13.602 0.499 -5.758 1 92.75 72 THR A CA 1
ATOM 578 C C . THR A 1 72 ? 15.031 0.699 -5.27 1 92.75 72 THR A C 1
ATOM 580 O O . THR A 1 72 ? 15.336 0.443 -4.102 1 92.75 72 THR A O 1
ATOM 583 N N . LYS A 1 73 ? 15.859 1.128 -6.195 1 92.81 73 LYS A N 1
ATOM 584 C CA . LYS A 1 73 ? 17.234 1.446 -5.82 1 92.81 73 LYS A CA 1
ATOM 585 C C . LYS A 1 73 ? 17.266 2.486 -4.703 1 92.81 73 LYS A C 1
ATOM 587 O O . LYS A 1 73 ? 18.078 2.381 -3.775 1 92.81 73 LYS A O 1
ATOM 592 N N . HIS A 1 74 ? 16.391 3.434 -4.777 1 89.06 74 HIS A N 1
ATOM 593 C CA . HIS A 1 74 ? 16.344 4.492 -3.775 1 89.06 74 HIS A CA 1
ATOM 594 C C . HIS A 1 74 ? 16.031 3.93 -2.395 1 89.06 74 HIS A C 1
ATOM 596 O O . HIS A 1 74 ? 16.656 4.309 -1.404 1 89.06 74 HIS A O 1
ATOM 602 N N . LYS A 1 75 ? 15.117 3.021 -2.295 1 91.62 75 LYS A N 1
ATOM 603 C CA . LYS A 1 75 ? 14.766 2.404 -1.021 1 91.62 75 LYS A CA 1
ATOM 604 C C . LYS A 1 75 ? 15.906 1.538 -0.494 1 91.62 75 LYS A C 1
ATOM 606 O O . LYS A 1 75 ? 16.188 1.531 0.707 1 91.62 75 LYS A O 1
ATOM 611 N N . GLN A 1 76 ? 16.531 0.834 -1.424 1 95.19 76 GLN A N 1
ATOM 612 C CA . GLN A 1 76 ? 17.641 -0.01 -1.027 1 95.19 76 GLN A CA 1
ATOM 613 C C . GLN A 1 76 ? 18.797 0.827 -0.469 1 95.19 76 GLN A C 1
ATOM 615 O O . GLN A 1 76 ? 19.375 0.483 0.562 1 95.19 76 GLN A O 1
ATOM 620 N N . VAL A 1 77 ? 19.062 1.911 -1.113 1 92.62 77 VAL A N 1
ATOM 621 C CA . VAL A 1 77 ? 20.109 2.822 -0.662 1 92.62 77 VAL A CA 1
ATOM 622 C C . VAL A 1 77 ? 19.734 3.404 0.7 1 92.62 77 VAL A C 1
ATOM 624 O O . VAL A 1 77 ? 20.594 3.564 1.571 1 92.62 77 VAL A O 1
ATOM 627 N N . GLY A 1 78 ? 18.438 3.701 0.854 1 90 78 GLY A N 1
ATOM 628 C CA . GLY A 1 78 ? 17.969 4.184 2.143 1 90 78 GLY A CA 1
ATOM 629 C C . GLY A 1 78 ? 18.25 3.225 3.281 1 90 78 GLY A C 1
ATOM 630 O O . GLY A 1 78 ? 18.609 3.648 4.383 1 90 78 GLY A O 1
ATOM 631 N N . LEU A 1 79 ? 18.078 1.958 3.057 1 92.56 79 LEU A N 1
ATOM 632 C CA . LEU A 1 79 ? 18.406 0.957 4.066 1 92.56 79 LEU A CA 1
ATOM 633 C C . LEU A 1 79 ? 19.891 0.98 4.41 1 92.56 79 LEU A C 1
ATOM 635 O O . LEU A 1 79 ? 20.266 0.895 5.582 1 92.56 79 LEU A O 1
ATOM 639 N N . ILE A 1 80 ? 20.719 1.074 3.363 1 91.38 80 ILE A N 1
ATOM 640 C CA . ILE A 1 80 ? 22.156 1.089 3.57 1 91.38 80 ILE A CA 1
ATOM 641 C C . ILE A 1 80 ? 22.547 2.311 4.402 1 91.38 80 ILE A C 1
ATOM 643 O O . ILE A 1 80 ? 23.391 2.219 5.293 1 91.38 80 ILE A O 1
ATOM 647 N N . ASP A 1 81 ? 21.891 3.357 4.168 1 86.38 81 ASP A N 1
ATOM 648 C CA . ASP A 1 81 ? 22.094 4.559 4.973 1 86.38 81 ASP A CA 1
ATOM 649 C C . ASP A 1 81 ? 21.734 4.309 6.434 1 86.38 81 ASP A C 1
ATOM 651 O O . ASP A 1 81 ? 22.422 4.77 7.34 1 86.38 81 ASP A O 1
ATOM 655 N N . SER A 1 82 ? 20.625 3.613 6.637 1 87.12 82 SER A N 1
ATOM 656 C CA . SER A 1 82 ? 20.203 3.285 7.996 1 87.12 82 SER A CA 1
ATOM 657 C C . SER A 1 82 ? 21.234 2.424 8.703 1 87.12 82 SER A C 1
ATOM 659 O O . SER A 1 82 ? 21.469 2.592 9.906 1 87.12 82 SER A O 1
ATOM 661 N N . VAL A 1 83 ? 21.859 1.546 7.984 1 86.81 83 VAL A N 1
ATOM 662 C CA . VAL A 1 83 ? 22.859 0.662 8.555 1 86.81 83 VAL A CA 1
ATOM 663 C C . VAL A 1 83 ? 24.062 1.481 9.023 1 86.81 83 VAL A C 1
ATOM 665 O O . VAL A 1 83 ? 24.562 1.283 10.133 1 86.81 83 VAL A O 1
ATOM 668 N N . TRP A 1 84 ? 24.5 2.482 8.266 1 82.94 84 TRP A N 1
ATOM 669 C CA . TRP A 1 84 ? 25.703 3.246 8.578 1 82.94 84 TRP A CA 1
ATOM 670 C C . TRP A 1 84 ? 25.391 4.359 9.578 1 82.94 84 TRP A C 1
ATOM 672 O O . TRP A 1 84 ? 26.297 4.922 10.195 1 82.94 84 TRP A O 1
ATOM 682 N N . SER A 1 85 ? 24.125 4.668 9.711 1 79.19 85 SER A N 1
ATOM 683 C CA . SER A 1 85 ? 23.766 5.684 10.695 1 79.19 85 SER A CA 1
ATOM 684 C C . SER A 1 85 ? 23.25 5.043 11.977 1 79.19 85 SER A C 1
ATOM 686 O O . SER A 1 85 ? 22.766 5.742 12.875 1 79.19 85 SER A O 1
ATOM 688 N N . ASN A 1 86 ? 23.328 3.746 12.031 1 79.38 86 ASN A N 1
ATOM 689 C CA . ASN A 1 86 ? 22.859 2.973 13.18 1 79.38 86 ASN A CA 1
ATOM 690 C C . ASN A 1 86 ? 21.422 3.34 13.562 1 79.38 86 ASN A C 1
ATOM 692 O O . ASN A 1 86 ? 21.141 3.561 14.734 1 79.38 86 ASN A O 1
ATOM 696 N N . 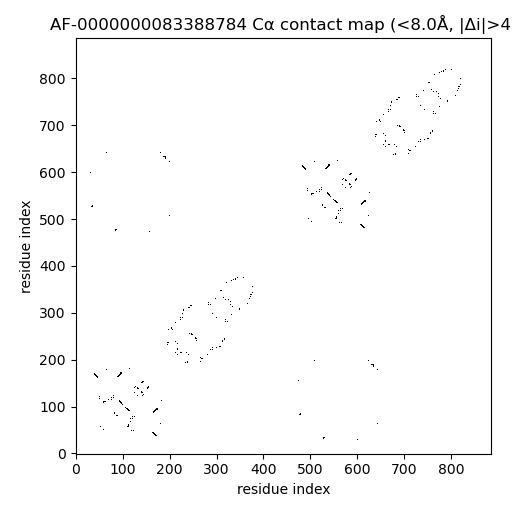THR A 1 87 ? 20.719 3.65 12.547 1 84 87 THR A N 1
ATOM 697 C CA . THR A 1 87 ? 19.297 3.844 12.758 1 84 87 THR A CA 1
ATOM 698 C C . THR A 1 87 ? 18.594 2.506 13 1 84 87 THR A C 1
ATOM 700 O O . THR A 1 87 ? 19.094 1.46 12.57 1 84 87 THR A O 1
ATOM 703 N N . TYR A 1 88 ? 17.609 2.584 13.711 1 90.12 88 TYR A N 1
ATOM 704 C CA . TYR A 1 88 ? 16.875 1.366 14.062 1 90.12 88 TYR A CA 1
ATOM 705 C C . TYR A 1 88 ? 16.422 0.632 12.805 1 90.12 88 TYR A C 1
ATOM 707 O O . TYR A 1 88 ? 15.852 1.242 11.898 1 90.12 88 TYR A O 1
ATOM 715 N N . ILE A 1 89 ? 16.703 -0.647 12.758 1 92.38 89 ILE A N 1
ATOM 716 C CA . ILE A 1 89 ? 16.219 -1.566 11.734 1 92.38 89 ILE A CA 1
ATOM 717 C C . ILE A 1 89 ? 15.555 -2.773 12.391 1 92.38 89 ILE A C 1
ATOM 719 O O . ILE A 1 89 ? 16.156 -3.432 13.242 1 92.38 89 ILE A O 1
ATOM 723 N N . PRO A 1 90 ? 14.336 -3.098 12.039 1 92.5 90 PRO A N 1
ATOM 724 C CA . PRO A 1 90 ? 13.656 -4.25 12.641 1 92.5 90 PRO A CA 1
ATOM 725 C C . PRO A 1 90 ? 14.391 -5.566 12.375 1 92.5 90 PRO A C 1
ATOM 727 O O . PRO A 1 90 ? 15.164 -5.668 11.422 1 92.5 90 PRO A O 1
ATOM 730 N N . PRO A 1 91 ? 14.094 -6.52 13.156 1 95 91 PRO A N 1
ATOM 731 C CA . PRO A 1 91 ? 14.805 -7.793 13.016 1 95 91 PRO A CA 1
ATOM 732 C C . PRO A 1 91 ? 14.414 -8.547 11.742 1 95 91 PRO A C 1
ATOM 734 O O . PRO A 1 91 ? 13.273 -8.43 11.281 1 95 91 PRO A O 1
ATOM 737 N N . LEU A 1 92 ? 15.391 -9.273 11.219 1 97.12 92 LEU A N 1
ATOM 738 C CA . LEU A 1 92 ? 15.109 -10.266 10.188 1 97.12 92 LEU A CA 1
ATOM 739 C C . LEU A 1 92 ? 14.422 -11.484 10.781 1 97.12 92 LEU A C 1
ATOM 741 O O . LEU A 1 92 ? 14.695 -11.867 11.922 1 97.12 92 LEU A O 1
ATOM 745 N N . LEU A 1 93 ? 13.523 -12.133 10.023 1 97.19 93 LEU A N 1
ATOM 746 C CA . LEU A 1 93 ? 12.812 -13.312 10.516 1 97.19 93 LEU A CA 1
ATOM 747 C C . LEU A 1 93 ? 13.109 -14.523 9.641 1 97.19 93 LEU A C 1
ATOM 749 O O . LEU A 1 93 ? 12.875 -14.5 8.43 1 97.19 93 LEU A O 1
ATOM 753 N N . PHE A 1 94 ? 13.633 -15.602 10.289 1 97.81 94 PHE A N 1
ATOM 754 C CA . PHE A 1 94 ? 14 -16.812 9.57 1 97.81 94 PHE A CA 1
ATOM 755 C C . PHE A 1 94 ? 13.289 -18.031 10.156 1 97.81 94 PHE A C 1
ATOM 757 O O . PHE A 1 94 ? 12.93 -18.047 11.336 1 97.81 94 PHE A O 1
ATOM 764 N N . ASN A 1 95 ? 13.008 -19.016 9.344 1 96.94 95 ASN A N 1
ATOM 765 C CA . ASN A 1 95 ? 12.719 -20.391 9.742 1 96.94 95 ASN A CA 1
ATOM 766 C C . ASN A 1 95 ? 13.922 -21.312 9.523 1 96.94 95 ASN A C 1
ATOM 768 O O . ASN A 1 95 ? 14.352 -21.516 8.391 1 96.94 95 ASN A O 1
ATOM 772 N N . ARG A 1 96 ? 14.492 -21.781 10.57 1 96.31 96 ARG A N 1
ATOM 773 C CA . ARG A 1 96 ? 15.617 -22.703 10.469 1 96.31 96 ARG A CA 1
ATOM 774 C C . ARG A 1 96 ? 15.133 -24.125 10.188 1 96.31 96 ARG A C 1
ATOM 776 O O . ARG A 1 96 ? 14.383 -24.703 10.969 1 96.31 96 ARG A O 1
ATOM 783 N N . VAL A 1 97 ? 15.586 -24.625 9.078 1 95.56 97 VAL A N 1
ATOM 784 C CA . VAL A 1 97 ? 15.156 -25.969 8.688 1 95.56 97 VAL A CA 1
ATOM 785 C C . VAL A 1 97 ? 16.359 -26.766 8.172 1 95.56 97 VAL A C 1
ATOM 787 O O . VAL A 1 97 ? 17.422 -26.203 7.914 1 95.56 97 VAL A O 1
ATOM 790 N N . MET A 1 98 ? 16.156 -28.062 8.117 1 93.81 98 MET A N 1
ATOM 791 C CA . MET A 1 98 ? 17.109 -28.938 7.441 1 93.81 98 MET A CA 1
ATOM 792 C C . MET A 1 98 ? 16.609 -29.328 6.055 1 93.81 98 MET A C 1
ATOM 794 O O . MET A 1 98 ? 15.484 -29.828 5.91 1 93.81 98 MET A O 1
ATOM 798 N N . VAL A 1 99 ? 17.406 -29.062 5.07 1 91.25 99 VAL A N 1
ATOM 799 C CA . VAL A 1 99 ? 16.984 -29.359 3.703 1 91.25 99 VAL A CA 1
ATOM 800 C C . VAL A 1 99 ? 17.891 -30.453 3.127 1 91.25 99 VAL A C 1
ATOM 802 O O . VAL A 1 99 ? 19.094 -30.453 3.344 1 91.25 99 VAL A O 1
ATOM 805 N N . ASP A 1 100 ? 17.234 -31.406 2.467 1 91.06 100 ASP A N 1
ATOM 806 C CA . ASP A 1 100 ? 17.969 -32.469 1.816 1 91.06 100 ASP A CA 1
ATOM 807 C C . ASP A 1 100 ? 18.578 -32 0.499 1 91.06 100 ASP A C 1
ATOM 809 O O . ASP A 1 100 ? 17.859 -31.562 -0.397 1 91.06 100 ASP A O 1
ATOM 813 N N . VAL A 1 101 ? 19.859 -32.031 0.455 1 87.81 101 VAL A N 1
ATOM 814 C CA . VAL A 1 101 ? 20.562 -31.656 -0.773 1 87.81 101 VAL A CA 1
ATOM 815 C C . VAL A 1 101 ? 21.203 -32.906 -1.383 1 87.81 101 VAL A C 1
ATOM 817 O O . VAL A 1 101 ? 21.938 -33.625 -0.701 1 87.81 101 VAL A O 1
ATOM 820 N N . GLU A 1 102 ? 20.906 -33.094 -2.623 1 88.12 102 GLU A N 1
ATOM 821 C CA . GLU A 1 102 ? 21.438 -34.281 -3.309 1 88.12 102 GLU A CA 1
ATOM 822 C C . GLU A 1 102 ? 22.953 -34.344 -3.201 1 88.12 102 GLU A C 1
ATOM 824 O O . GLU A 1 102 ? 23.641 -33.375 -3.498 1 88.12 102 GLU A O 1
ATOM 829 N N . GLY A 1 103 ? 23.516 -35.406 -2.934 1 87.38 103 GLY A N 1
ATOM 830 C CA . GLY A 1 103 ? 24.953 -35.656 -2.891 1 87.38 103 GLY A CA 1
ATOM 831 C C . GLY A 1 103 ? 25.609 -35.156 -1.622 1 87.38 103 GLY A C 1
ATOM 832 O O . GLY A 1 103 ? 26.75 -35.5 -1.316 1 87.38 103 GLY A O 1
ATOM 833 N N . ILE A 1 104 ? 25 -34.25 -0.891 1 83.94 104 ILE A N 1
ATOM 834 C CA . ILE A 1 104 ? 25.609 -33.656 0.285 1 83.94 104 ILE A CA 1
ATOM 835 C C . ILE A 1 104 ? 24.922 -34.156 1.549 1 83.94 104 ILE A C 1
ATOM 837 O O . ILE A 1 104 ? 25.594 -34.469 2.541 1 83.94 104 ILE A O 1
ATOM 841 N N . GLY A 1 105 ? 23.547 -34.406 1.526 1 90.81 105 GLY A N 1
ATOM 842 C CA . GLY A 1 105 ? 22.75 -34.75 2.688 1 90.81 105 GLY A CA 1
ATOM 843 C C . GLY A 1 105 ? 21.891 -33.625 3.211 1 90.81 105 GLY A C 1
ATOM 844 O O . GLY A 1 105 ? 21.438 -32.781 2.438 1 90.81 105 GLY A O 1
ATOM 845 N N . ARG A 1 106 ? 21.641 -33.594 4.543 1 91.44 106 ARG A N 1
ATOM 846 C CA . ARG A 1 106 ? 20.812 -32.562 5.156 1 91.44 106 ARG A CA 1
ATOM 847 C C . ARG A 1 106 ? 21.656 -31.359 5.559 1 91.44 106 ARG A C 1
ATOM 849 O O . ARG A 1 106 ? 22.641 -31.484 6.301 1 91.44 106 ARG A O 1
ATOM 856 N N . VAL A 1 107 ? 21.297 -30.203 5.012 1 93.12 107 VAL A N 1
ATOM 857 C CA . VAL A 1 107 ? 22.047 -28.984 5.285 1 93.12 107 VAL A CA 1
ATOM 858 C C . VAL A 1 107 ? 21.141 -27.984 5.992 1 93.12 107 VAL A C 1
ATOM 860 O O . VAL A 1 107 ? 19.953 -27.844 5.652 1 93.12 107 VAL A O 1
ATOM 863 N N . PRO A 1 108 ? 21.734 -27.328 7.02 1 94.38 108 PRO A N 1
ATOM 864 C CA . PRO A 1 108 ? 20.953 -26.266 7.668 1 94.38 108 PRO A CA 1
ATOM 865 C C . PRO A 1 108 ? 20.688 -25.078 6.746 1 94.38 108 PRO A C 1
ATOM 867 O O . PRO A 1 108 ? 21.609 -24.594 6.082 1 94.38 108 PRO A O 1
ATOM 870 N N . THR A 1 109 ? 19.453 -24.703 6.621 1 96.19 109 THR A N 1
ATOM 871 C CA . THR A 1 109 ? 19.047 -23.609 5.754 1 96.19 109 THR A CA 1
ATOM 872 C C . THR A 1 109 ? 18.141 -22.641 6.508 1 96.19 109 THR A C 1
ATOM 874 O O . THR A 1 109 ? 17.25 -23.047 7.258 1 96.19 109 THR A O 1
ATOM 877 N N . LEU A 1 110 ? 18.422 -21.344 6.363 1 97.56 110 LEU A N 1
ATOM 878 C CA . LEU A 1 110 ? 17.547 -20.297 6.891 1 97.56 110 LEU A CA 1
ATOM 879 C C . LEU A 1 110 ? 16.578 -19.812 5.82 1 97.56 110 LEU A C 1
ATOM 881 O O . LEU A 1 110 ? 16.984 -19.188 4.848 1 97.56 110 LEU A O 1
ATOM 885 N N . VAL A 1 111 ? 15.32 -20.156 6.02 1 97.38 111 VAL A N 1
ATOM 886 C CA . VAL A 1 111 ? 14.289 -19.672 5.105 1 97.38 111 VAL A CA 1
ATOM 887 C C . VAL A 1 111 ? 13.828 -18.281 5.539 1 97.38 111 VAL A C 1
ATOM 889 O O . VAL A 1 111 ? 13.352 -18.109 6.664 1 97.38 111 VAL A O 1
ATOM 892 N N . CYS A 1 112 ? 13.984 -17.328 4.68 1 97.44 112 CYS A N 1
ATOM 893 C CA . CYS A 1 112 ? 13.641 -15.961 5.023 1 97.44 112 CYS A CA 1
ATOM 894 C C . CYS A 1 112 ? 12.133 -15.742 4.977 1 97.44 112 CYS A C 1
ATOM 896 O O . CYS A 1 112 ? 11.516 -15.867 3.916 1 97.44 112 CYS A O 1
ATOM 898 N N . MET A 1 113 ? 11.555 -15.375 6.098 1 95.81 113 MET A N 1
ATOM 899 C CA . MET A 1 113 ? 10.117 -15.141 6.172 1 95.81 113 MET A CA 1
ATOM 900 C C . MET A 1 113 ? 9.805 -13.648 6.152 1 95.81 113 MET A C 1
ATOM 902 O O . MET A 1 113 ? 8.711 -13.25 5.75 1 95.81 113 MET A O 1
ATOM 906 N N . ASP A 1 114 ? 10.68 -12.82 6.66 1 95.12 114 ASP A N 1
ATOM 907 C CA . ASP A 1 114 ? 10.594 -11.359 6.652 1 95.12 114 ASP A CA 1
ATOM 908 C C . ASP A 1 114 ? 11.984 -10.727 6.578 1 95.12 114 ASP A C 1
ATOM 910 O O . ASP A 1 114 ? 12.812 -10.93 7.469 1 95.12 114 ASP A O 1
ATOM 914 N N . GLY A 1 115 ? 12.18 -9.953 5.504 1 96.19 115 GLY A N 1
ATOM 915 C CA . GLY A 1 115 ? 13.477 -9.305 5.371 1 96.19 115 GLY A CA 1
ATOM 916 C C . GLY A 1 115 ? 14.094 -9.484 3.996 1 96.19 115 GLY A C 1
ATOM 917 O O . GLY A 1 115 ? 15.203 -9.016 3.744 1 96.19 115 GLY A O 1
ATOM 918 N N . LYS A 1 116 ? 13.383 -10.109 3.096 1 96.38 116 LYS A N 1
ATOM 919 C CA . LYS A 1 116 ? 13.93 -10.383 1.769 1 96.38 116 LYS A CA 1
ATOM 920 C C . LYS A 1 116 ? 14.461 -9.109 1.123 1 96.38 116 LYS A C 1
ATOM 922 O O . LYS A 1 116 ? 15.57 -9.094 0.584 1 96.38 116 LYS A O 1
ATOM 927 N N . GLN A 1 117 ? 13.664 -8.047 1.202 1 96.31 117 GLN A N 1
ATOM 928 C CA . GLN A 1 117 ? 14.062 -6.801 0.561 1 96.31 117 GLN A CA 1
ATOM 929 C C . GLN A 1 117 ? 15.312 -6.223 1.211 1 96.31 117 GLN A C 1
ATOM 931 O O . GLN A 1 117 ? 16.203 -5.73 0.52 1 96.31 117 GLN A O 1
ATOM 936 N N . ARG A 1 118 ? 15.359 -6.328 2.537 1 96.19 118 ARG A N 1
ATOM 937 C CA . ARG A 1 118 ? 16.531 -5.824 3.254 1 96.19 118 ARG A CA 1
ATOM 938 C C . ARG A 1 118 ? 17.766 -6.668 2.953 1 96.19 118 ARG A C 1
ATOM 940 O O . ARG A 1 118 ? 18.844 -6.129 2.701 1 96.19 118 ARG A O 1
ATOM 947 N N . LEU A 1 119 ? 17.578 -7.965 2.953 1 97.81 119 LEU A N 1
ATOM 948 C CA . LEU A 1 119 ? 18.688 -8.875 2.672 1 97.81 119 LEU A CA 1
ATOM 949 C C . LEU A 1 119 ? 19.188 -8.695 1.244 1 97.81 119 LEU A C 1
ATOM 951 O O . LEU A 1 119 ? 20.391 -8.695 1.003 1 97.81 119 LEU A O 1
ATOM 955 N N . THR A 1 120 ? 18.25 -8.562 0.34 1 97.5 120 THR A N 1
ATOM 956 C CA . THR A 1 120 ? 18.609 -8.32 -1.054 1 97.5 120 THR A CA 1
ATOM 957 C C . THR A 1 120 ? 19.375 -7.004 -1.198 1 97.5 120 THR A C 1
ATOM 959 O O . THR A 1 120 ? 20.344 -6.922 -1.947 1 97.5 120 THR A O 1
ATOM 962 N N . SER A 1 121 ? 18.938 -6.008 -0.479 1 96.56 121 SER A N 1
ATOM 963 C CA . SER A 1 121 ? 19.609 -4.719 -0.502 1 96.56 121 SER A CA 1
ATOM 964 C C . SER A 1 121 ? 21.047 -4.832 0.02 1 96.56 121 SER A C 1
ATOM 966 O O . SER A 1 121 ? 21.969 -4.262 -0.56 1 96.56 121 SER A O 1
ATOM 968 N N . ILE A 1 122 ? 21.203 -5.543 1.089 1 96 122 ILE A N 1
ATOM 969 C CA . ILE A 1 122 ? 22.531 -5.766 1.669 1 96 122 ILE A CA 1
ATOM 970 C C . ILE A 1 122 ? 23.422 -6.488 0.661 1 96 122 ILE A C 1
ATOM 972 O O . ILE A 1 122 ? 24.562 -6.086 0.434 1 96 122 ILE A O 1
ATOM 976 N N . HIS A 1 123 ? 22.906 -7.516 0.063 1 97.19 123 HIS A N 1
ATOM 977 C CA . HIS A 1 123 ? 23.656 -8.273 -0.939 1 97.19 123 HIS A CA 1
ATOM 978 C C . HIS A 1 123 ? 24.047 -7.391 -2.117 1 97.19 123 HIS A C 1
ATOM 980 O O . HIS A 1 123 ? 25.203 -7.402 -2.547 1 97.19 123 HIS A O 1
ATOM 986 N N . ASN A 1 124 ? 23.078 -6.621 -2.605 1 97.12 124 ASN A N 1
ATOM 987 C CA . ASN A 1 124 ? 23.344 -5.746 -3.744 1 97.12 124 ASN A CA 1
ATOM 988 C C . ASN A 1 124 ? 24.375 -4.684 -3.408 1 97.12 124 ASN A C 1
ATOM 990 O O . ASN A 1 124 ? 25.219 -4.34 -4.25 1 97.12 124 ASN A O 1
ATOM 994 N N . PHE A 1 125 ? 24.359 -4.145 -2.188 1 96.31 125 PHE A N 1
ATOM 995 C CA . PHE A 1 125 ? 25.344 -3.162 -1.757 1 96.31 125 PHE A CA 1
ATOM 996 C C . PHE A 1 125 ? 26.734 -3.791 -1.664 1 96.31 125 PHE A C 1
ATOM 998 O O . PHE A 1 125 ? 27.703 -3.26 -2.215 1 96.31 125 PHE A O 1
ATOM 1005 N N . MET A 1 126 ? 26.828 -4.973 -1.137 1 95.19 126 MET A N 1
ATOM 1006 C CA . MET A 1 126 ? 28.109 -5.605 -0.858 1 95.19 126 MET A CA 1
ATOM 1007 C C . MET A 1 126 ? 28.734 -6.148 -2.137 1 95.19 126 MET A C 1
ATOM 1009 O O . MET A 1 126 ? 29.969 -6.285 -2.227 1 95.19 126 MET A O 1
ATOM 1013 N N . THR A 1 127 ? 27.938 -6.445 -3.143 1 95.19 127 THR A N 1
ATOM 1014 C CA . THR A 1 127 ? 28.438 -6.941 -4.414 1 95.19 127 THR A CA 1
ATOM 1015 C C . THR A 1 127 ? 28.641 -5.793 -5.398 1 95.19 127 THR A C 1
ATOM 1017 O O . THR A 1 127 ? 28.984 -6.016 -6.562 1 95.19 127 THR A O 1
ATOM 1020 N N . GLY A 1 128 ? 28.328 -4.59 -4.984 1 93.44 128 GLY A N 1
ATOM 1021 C CA . GLY A 1 128 ? 28.656 -3.412 -5.77 1 93.44 128 GLY A CA 1
ATOM 1022 C C . GLY A 1 128 ? 27.562 -3.047 -6.773 1 93.44 128 GLY A C 1
ATOM 1023 O O . GLY A 1 128 ? 27.828 -2.311 -7.727 1 93.44 128 GLY A O 1
ATOM 1024 N N . GLN A 1 129 ? 26.375 -3.545 -6.617 1 94.19 129 GLN A N 1
ATOM 1025 C CA . GLN A 1 129 ? 25.297 -3.254 -7.543 1 94.19 129 GLN A CA 1
ATOM 1026 C C . GLN A 1 129 ? 24.609 -1.938 -7.191 1 94.19 129 GLN A C 1
ATOM 1028 O O . GLN A 1 129 ? 24 -1.3 -8.055 1 94.19 129 GLN A O 1
ATOM 1033 N N . ILE A 1 130 ? 24.656 -1.514 -5.875 1 94.81 130 ILE A N 1
ATOM 1034 C CA . ILE A 1 130 ? 24.125 -0.227 -5.434 1 94.81 130 ILE A CA 1
ATOM 1035 C C . ILE A 1 130 ? 25.141 0.475 -4.547 1 94.81 130 ILE A C 1
ATOM 1037 O O . ILE A 1 130 ? 26.047 -0.165 -4.012 1 94.81 130 ILE A O 1
ATOM 1041 N N . SER A 1 131 ? 25.031 1.815 -4.492 1 92.31 131 SER A N 1
ATOM 1042 C CA . SER A 1 131 ? 25.969 2.619 -3.715 1 92.31 131 SER A CA 1
ATOM 1043 C C . SER A 1 131 ? 25.266 3.297 -2.539 1 92.31 131 SER A C 1
ATOM 1045 O O . SER A 1 131 ? 24.031 3.33 -2.473 1 92.31 131 SER A O 1
ATOM 1047 N N . HIS A 1 132 ? 26.109 3.645 -1.569 1 89.06 132 HIS A N 1
ATOM 1048 C CA . HIS A 1 132 ? 25.672 4.531 -0.493 1 89.06 132 HIS A CA 1
ATOM 1049 C C . HIS A 1 132 ? 25.844 5.992 -0.885 1 89.06 132 HIS A C 1
ATOM 1051 O O . HIS A 1 132 ? 26.891 6.387 -1.406 1 89.06 132 HIS A O 1
ATOM 1057 N N . LYS A 1 133 ? 24.812 6.738 -0.691 1 85.94 133 LYS A N 1
ATOM 1058 C CA . LYS A 1 133 ? 24.891 8.172 -0.976 1 85.94 133 LYS A CA 1
ATOM 1059 C C . LYS A 1 133 ? 25.031 8.977 0.311 1 85.94 133 LYS A C 1
ATOM 1061 O O . LYS A 1 133 ? 24.125 9 1.14 1 85.94 133 LYS A O 1
ATOM 1066 N N . ASP A 1 134 ? 26.172 9.664 0.402 1 84.12 134 ASP A N 1
ATOM 1067 C CA . ASP A 1 134 ? 26.391 10.508 1.57 1 84.12 134 ASP A CA 1
ATOM 1068 C C . ASP A 1 134 ? 25.406 11.664 1.618 1 84.12 134 ASP A C 1
ATOM 1070 O O . ASP A 1 134 ? 25.203 12.359 0.619 1 84.12 134 ASP A O 1
ATOM 1074 N N . ILE A 1 135 ? 24.828 11.914 2.727 1 74.12 135 ILE A N 1
ATOM 1075 C CA . ILE A 1 135 ? 23.734 12.875 2.854 1 74.12 135 ILE A CA 1
ATOM 1076 C C . ILE A 1 135 ? 24.297 14.297 2.777 1 74.12 135 ILE A C 1
ATOM 1078 O O . ILE A 1 135 ? 23.578 15.227 2.379 1 74.12 135 ILE A O 1
ATOM 1082 N N . VAL A 1 136 ? 25.547 14.5 3.188 1 78.19 136 VAL A N 1
ATOM 1083 C CA . VAL A 1 136 ? 26.156 15.828 3.236 1 78.19 136 VAL A CA 1
ATOM 1084 C C . VAL A 1 136 ? 26.906 16.109 1.933 1 78.19 136 VAL A C 1
ATOM 1086 O O . VAL A 1 136 ? 26.562 17.031 1.195 1 78.19 136 VAL A O 1
ATOM 1089 N N . THR A 1 137 ? 27.797 15.219 1.594 1 82.38 137 THR A N 1
ATOM 1090 C CA . THR A 1 137 ? 28.641 15.445 0.43 1 82.38 137 THR A CA 1
ATOM 1091 C C . THR A 1 137 ? 27.938 14.984 -0.846 1 82.38 137 THR A C 1
ATOM 1093 O O . THR A 1 137 ? 28.359 15.328 -1.951 1 82.38 137 THR A O 1
ATOM 1096 N N . LYS A 1 138 ? 26.906 14.133 -0.713 1 82.81 138 LYS A N 1
ATOM 1097 C CA . LYS A 1 138 ? 26.141 13.57 -1.818 1 82.81 138 LYS A CA 1
ATOM 1098 C C . LYS A 1 138 ? 26.984 12.625 -2.662 1 82.81 138 LYS A C 1
ATOM 1100 O O . LYS A 1 138 ? 26.562 12.18 -3.727 1 82.81 138 LYS A O 1
ATOM 1105 N N . LYS A 1 139 ? 28.156 12.375 -2.193 1 87.5 139 LYS A N 1
ATOM 1106 C CA . LYS A 1 139 ? 29.031 11.445 -2.904 1 87.5 139 LYS A CA 1
ATOM 1107 C C . LYS A 1 139 ? 28.531 10.008 -2.771 1 87.5 139 LYS A C 1
ATOM 1109 O O . LYS A 1 139 ? 27.953 9.641 -1.747 1 87.5 139 LYS A O 1
ATOM 1114 N N . LEU A 1 140 ? 28.844 9.273 -3.826 1 90.88 140 LEU A N 1
ATOM 1115 C CA . LEU A 1 140 ? 28.453 7.863 -3.848 1 90.88 140 LEU A CA 1
ATOM 1116 C C . LEU A 1 140 ? 29.625 6.98 -3.391 1 90.88 140 LEU A C 1
ATOM 1118 O O . LEU A 1 140 ? 30.734 7.121 -3.877 1 90.88 140 LEU A O 1
ATOM 1122 N N . TRP A 1 141 ? 29.344 6.148 -2.441 1 92.12 141 TRP A N 1
ATOM 1123 C CA . TRP A 1 141 ? 30.344 5.238 -1.898 1 92.12 141 TRP A CA 1
ATOM 1124 C C . TRP A 1 141 ? 29.938 3.785 -2.145 1 92.12 141 TRP A C 1
ATOM 1126 O O . TRP A 1 141 ? 28.797 3.396 -1.899 1 92.12 141 TRP A O 1
ATOM 1136 N N . TRP A 1 142 ? 30.906 3.012 -2.627 1 93.88 142 TRP A N 1
ATOM 1137 C CA . TRP A 1 142 ? 30.656 1.612 -2.959 1 93.88 142 TRP A CA 1
ATOM 1138 C C . TRP A 1 142 ? 31.375 0.685 -1.984 1 93.88 142 TRP A C 1
ATOM 1140 O O . TRP A 1 142 ? 32.438 1.014 -1.485 1 93.88 142 TRP A O 1
ATOM 1150 N N . TYR A 1 143 ? 30.703 -0.467 -1.703 1 93.38 143 TYR A N 1
ATOM 1151 C CA . TYR A 1 143 ? 31.344 -1.453 -0.84 1 93.38 143 TYR A CA 1
ATOM 1152 C C . TYR A 1 143 ? 32.531 -2.123 -1.553 1 93.38 143 TYR A C 1
ATOM 1154 O O . TYR A 1 143 ? 33.562 -2.373 -0.946 1 93.38 143 TYR A O 1
ATOM 1162 N N . THR A 1 144 ? 32.281 -2.539 -2.789 1 92 144 THR A N 1
ATOM 1163 C CA . THR A 1 144 ? 33.281 -3.109 -3.666 1 92 144 THR A CA 1
ATOM 1164 C C . THR A 1 144 ? 33.156 -2.537 -5.074 1 92 144 THR A C 1
ATOM 1166 O O . THR A 1 144 ? 32.125 -1.968 -5.434 1 92 144 THR A O 1
ATOM 1169 N N . ALA A 1 145 ? 34.25 -2.549 -5.758 1 90.75 145 ALA A N 1
ATOM 1170 C CA . ALA A 1 145 ? 34.281 -2.117 -7.156 1 90.75 145 ALA A CA 1
ATOM 1171 C C . ALA A 1 145 ? 35.125 -3.045 -8.008 1 90.75 145 ALA A C 1
ATOM 1173 O O . ALA A 1 145 ? 36.188 -3.494 -7.574 1 90.75 145 ALA A O 1
ATOM 1174 N N . PRO A 1 146 ? 34.531 -3.367 -9.164 1 88 146 PRO A N 1
ATOM 1175 C CA . PRO A 1 146 ? 35.375 -4.141 -10.07 1 88 146 PRO A CA 1
ATOM 1176 C C . PRO A 1 146 ? 36.625 -3.373 -10.484 1 88 146 PRO A C 1
ATOM 1178 O O . PRO A 1 146 ? 36.688 -2.152 -10.328 1 88 146 PRO A O 1
ATOM 1181 N N . ASP A 1 147 ? 37.562 -4.129 -10.953 1 85.12 147 ASP A N 1
ATOM 1182 C CA . ASP A 1 147 ? 38.844 -3.541 -11.344 1 85.12 147 ASP A CA 1
ATOM 1183 C C . ASP A 1 147 ? 38.625 -2.457 -12.406 1 85.12 147 ASP A C 1
ATOM 1185 O O . ASP A 1 147 ? 39.312 -1.433 -12.383 1 85.12 147 ASP A O 1
ATOM 1189 N N . SER A 1 148 ? 37.625 -2.65 -13.281 1 86.56 148 SER A N 1
ATOM 1190 C CA . SER A 1 148 ? 37.375 -1.717 -14.367 1 86.56 148 SER A CA 1
ATOM 1191 C C . SER A 1 148 ? 36.812 -0.403 -13.852 1 86.56 148 SER A C 1
ATOM 1193 O O . SER A 1 148 ? 36.906 0.628 -14.516 1 86.56 148 SER A O 1
ATOM 1195 N N . ALA A 1 149 ? 36.281 -0.409 -12.656 1 81.94 149 ALA A N 1
ATOM 1196 C CA . ALA A 1 149 ? 35.594 0.775 -12.148 1 81.94 149 ALA A CA 1
ATOM 1197 C C . ALA A 1 149 ? 36.312 1.34 -10.922 1 81.94 149 ALA A C 1
ATOM 1199 O O . ALA A 1 149 ? 35.781 2.244 -10.258 1 81.94 149 ALA A O 1
ATOM 1200 N N . ARG A 1 150 ? 37.469 0.873 -10.57 1 80.12 150 ARG A N 1
ATOM 1201 C CA . ARG A 1 150 ? 38.125 1.228 -9.336 1 80.12 150 ARG A CA 1
ATOM 1202 C C . ARG A 1 150 ? 38.562 2.689 -9.352 1 80.12 150 ARG A C 1
ATOM 1204 O O . ARG A 1 150 ? 38.656 3.33 -8.297 1 80.12 150 ARG A O 1
ATOM 1211 N N . SER A 1 151 ? 38.781 3.211 -10.531 1 81.06 151 SER A N 1
ATOM 1212 C CA . SER A 1 151 ? 39.219 4.594 -10.625 1 81.06 151 SER A CA 1
ATOM 1213 C C . SER A 1 151 ? 38.062 5.566 -10.57 1 81.06 151 SER A C 1
ATOM 1215 O O . SER A 1 151 ? 38.219 6.73 -10.195 1 81.06 151 SER A O 1
ATOM 1217 N N . THR A 1 152 ? 36.875 5.066 -10.805 1 85.62 152 THR A N 1
ATOM 1218 C CA . THR A 1 152 ? 35.719 5.977 -10.914 1 85.62 152 THR A CA 1
ATOM 1219 C C . THR A 1 152 ? 34.812 5.844 -9.703 1 85.62 152 THR A C 1
ATOM 1221 O O . THR A 1 152 ? 34.062 6.766 -9.391 1 85.62 152 THR A O 1
ATOM 1224 N N . ARG A 1 153 ? 34.938 4.754 -9 1 90.38 153 ARG A N 1
ATOM 1225 C CA . ARG A 1 153 ? 34.062 4.52 -7.863 1 90.38 153 ARG A CA 1
ATOM 1226 C C . ARG A 1 153 ? 34.812 4.699 -6.539 1 90.38 153 ARG A C 1
ATOM 1228 O O . ARG A 1 153 ? 35.938 4.211 -6.383 1 90.38 153 ARG A O 1
ATOM 1235 N N . LEU A 1 154 ? 34.219 5.531 -5.676 1 91.12 154 LEU A N 1
ATOM 1236 C CA . LEU A 1 154 ? 34.75 5.656 -4.32 1 91.12 154 LEU A CA 1
ATOM 1237 C C . LEU A 1 154 ? 34.375 4.441 -3.477 1 91.12 154 LEU A C 1
ATOM 1239 O O . LEU A 1 154 ? 33.188 4.176 -3.25 1 91.12 154 LEU A O 1
ATOM 1243 N N . VAL A 1 155 ? 35.438 3.734 -3.012 1 92.25 155 VAL A N 1
ATOM 1244 C CA . VAL A 1 155 ? 35.188 2.527 -2.23 1 92.25 155 VAL A CA 1
ATOM 1245 C C . VAL A 1 155 ? 35.312 2.84 -0.742 1 92.25 155 VAL A C 1
ATOM 1247 O O . VAL A 1 155 ? 36.25 3.527 -0.328 1 92.25 155 VAL A O 1
ATOM 1250 N N . ILE A 1 156 ? 34.406 2.328 0.04 1 90.81 156 ILE A N 1
ATOM 1251 C CA . ILE A 1 156 ? 34.406 2.506 1.488 1 90.81 156 ILE A CA 1
ATOM 1252 C C . ILE A 1 156 ? 35.719 1.92 2.068 1 90.81 156 ILE A C 1
ATOM 1254 O O . ILE A 1 156 ? 36.094 0.808 1.716 1 90.81 156 ILE A O 1
ATOM 1258 N N . PRO A 1 157 ? 36.344 2.703 2.943 1 89.31 157 PRO A N 1
ATOM 1259 C CA . PRO A 1 157 ? 37.562 2.186 3.586 1 89.31 157 PRO A CA 1
ATOM 1260 C C . PRO A 1 157 ? 37.281 0.918 4.398 1 89.31 157 PRO A C 1
ATOM 1262 O O . PRO A 1 157 ? 36.219 0.769 4.988 1 89.31 157 PRO A O 1
ATOM 1265 N N . GLU A 1 158 ? 38.281 0.072 4.523 1 88.25 158 GLU A N 1
ATOM 1266 C CA . GLU A 1 158 ? 38.156 -1.226 5.18 1 88.25 158 GLU A CA 1
ATOM 1267 C C . GLU A 1 158 ? 37.688 -1.069 6.629 1 88.25 158 GLU A C 1
ATOM 1269 O O . GLU A 1 158 ? 36.875 -1.855 7.117 1 88.25 158 GLU A O 1
ATOM 1274 N N . ALA A 1 159 ? 38.125 -0.047 7.266 1 84.38 159 ALA A N 1
ATOM 1275 C CA . ALA A 1 159 ? 37.812 0.184 8.68 1 84.38 159 ALA A CA 1
ATOM 1276 C C . ALA A 1 159 ? 36.344 0.489 8.875 1 84.38 159 ALA A C 1
ATOM 1278 O O . ALA A 1 159 ? 35.781 0.265 9.953 1 84.38 159 ALA A O 1
ATOM 1279 N N . ALA A 1 160 ? 35.719 0.86 7.793 1 83.25 160 ALA A N 1
ATOM 1280 C CA . ALA A 1 160 ? 34.312 1.283 7.906 1 83.25 160 ALA A CA 1
ATOM 1281 C C . ALA A 1 160 ? 33.375 0.198 7.402 1 83.25 160 ALA A C 1
ATOM 1283 O O . ALA A 1 160 ? 32.156 0.338 7.496 1 83.25 160 ALA A O 1
ATOM 1284 N N . LYS A 1 161 ? 33.875 -0.944 6.949 1 86.31 161 LYS A N 1
ATOM 1285 C CA . LYS A 1 161 ? 33.062 -1.951 6.285 1 86.31 161 LYS A CA 1
ATOM 1286 C C . LYS A 1 161 ? 32.281 -2.791 7.301 1 86.31 161 LYS A C 1
ATOM 1288 O O . LYS A 1 161 ? 31.266 -3.398 6.969 1 86.31 161 LYS A O 1
ATOM 1293 N N . GLU A 1 162 ? 32.656 -2.951 8.438 1 77.12 162 GLU A N 1
ATOM 1294 C CA . GLU A 1 162 ? 32 -3.82 9.406 1 77.12 162 GLU A CA 1
ATOM 1295 C C . GLU A 1 162 ? 30.594 -3.324 9.734 1 77.12 162 GLU A C 1
ATOM 1297 O O . GLU A 1 162 ? 29.688 -4.125 9.953 1 77.12 162 GLU A O 1
ATOM 1302 N N . GLY A 1 163 ? 30.172 -2.182 9.359 1 73.38 163 GLY A N 1
ATOM 1303 C CA . GLY A 1 163 ? 28.859 -1.625 9.633 1 73.38 163 GLY A CA 1
ATOM 1304 C C . GLY A 1 163 ? 28.234 -2.158 10.914 1 73.38 163 GLY A C 1
ATOM 1305 O O . GLY A 1 163 ? 28.906 -2.803 11.719 1 73.38 163 GLY A O 1
ATOM 1306 N N . VAL A 1 164 ? 26.875 -1.936 11.203 1 78.5 164 VAL A N 1
ATOM 1307 C CA . VAL A 1 164 ? 26.141 -2.373 12.391 1 78.5 164 VAL A CA 1
ATOM 1308 C C . VAL A 1 164 ? 25.562 -3.76 12.156 1 78.5 164 VAL A C 1
ATOM 1310 O O . VAL A 1 164 ? 24.938 -4.008 11.117 1 78.5 164 VAL A O 1
ATOM 1313 N N . PRO A 1 165 ? 25.828 -4.621 13.07 1 88.25 165 PRO A N 1
ATOM 1314 C CA . PRO A 1 165 ? 25.203 -5.938 12.93 1 88.25 165 PRO A CA 1
ATOM 1315 C C . PRO A 1 165 ? 23.688 -5.867 12.852 1 88.25 165 PRO A C 1
ATOM 1317 O O . PRO A 1 165 ? 23.078 -4.961 13.438 1 88.25 165 PRO A O 1
ATOM 1320 N N . GLN A 1 166 ? 23.125 -6.797 12.109 1 92.69 166 GLN A N 1
ATOM 1321 C CA . GLN A 1 166 ? 21.672 -6.875 11.961 1 92.69 166 GLN A CA 1
ATOM 1322 C C . GLN A 1 166 ? 21.078 -7.883 12.938 1 92.69 166 GLN A C 1
ATOM 1324 O O . GLN A 1 166 ? 21.641 -8.953 13.164 1 92.69 166 GLN A O 1
ATOM 1329 N N . THR A 1 167 ? 19.984 -7.477 13.523 1 92 167 THR A N 1
ATOM 1330 C CA . THR A 1 167 ? 19.281 -8.383 14.43 1 92 167 THR A CA 1
ATOM 1331 C C . THR A 1 167 ? 18.438 -9.383 13.641 1 92 167 THR A C 1
ATOM 1333 O O . THR A 1 167 ? 17.828 -9.031 12.633 1 92 167 THR A O 1
ATOM 1336 N N . GLU A 1 168 ? 18.406 -10.625 14.141 1 95.19 168 GLU A N 1
ATOM 1337 C CA . GLU A 1 168 ? 17.578 -11.656 13.516 1 95.19 168 GLU A CA 1
ATOM 1338 C C . GLU A 1 168 ? 16.812 -12.453 14.555 1 95.19 168 GLU A C 1
ATOM 1340 O O . GLU A 1 168 ? 17.312 -12.688 15.656 1 95.19 168 GLU A O 1
ATOM 1345 N N . ASP A 1 169 ? 15.562 -12.766 14.242 1 94.88 169 ASP A N 1
ATOM 1346 C CA . ASP A 1 169 ? 14.727 -13.727 14.953 1 94.88 169 ASP A CA 1
ATOM 1347 C C . ASP A 1 169 ? 14.57 -15.016 14.148 1 94.88 169 ASP A C 1
ATOM 1349 O O . ASP A 1 169 ? 14.164 -14.984 12.984 1 94.88 169 ASP A O 1
ATOM 1353 N N . SER A 1 170 ? 14.945 -16.156 14.781 1 95.44 170 SER A N 1
ATOM 1354 C CA . SER A 1 170 ? 14.852 -17.422 14.062 1 95.44 170 SER A CA 1
ATOM 1355 C C . SER A 1 170 ? 13.898 -18.375 14.758 1 95.44 170 SER A C 1
ATOM 1357 O O . SER A 1 170 ? 14.016 -18.625 15.961 1 95.44 170 SER A O 1
ATOM 1359 N N . LEU A 1 171 ? 12.898 -18.844 14.023 1 94.94 171 LEU A N 1
ATOM 1360 C CA . LEU A 1 171 ? 12.047 -19.953 14.438 1 94.94 171 LEU A CA 1
ATOM 1361 C C . LEU A 1 171 ? 12.586 -21.281 13.898 1 94.94 171 LEU A C 1
ATOM 1363 O O . LEU A 1 171 ? 13.531 -21.281 13.102 1 94.94 171 LEU A O 1
ATOM 1367 N N . ARG A 1 172 ? 12.055 -22.375 14.406 1 93.38 172 ARG A N 1
ATOM 1368 C CA . ARG A 1 172 ? 12.641 -23.641 14.016 1 93.38 172 ARG A CA 1
ATOM 1369 C C . ARG A 1 172 ? 11.562 -24.625 13.562 1 93.38 172 ARG A C 1
ATOM 1371 O O . ARG A 1 172 ? 10.508 -24.734 14.195 1 93.38 172 ARG A O 1
ATOM 1378 N N . ASN A 1 173 ? 11.867 -25.219 12.445 1 91.12 173 ASN A N 1
ATOM 1379 C CA . ASN A 1 173 ? 11.156 -26.391 11.938 1 91.12 173 ASN A CA 1
ATOM 1380 C C . ASN A 1 173 ? 9.648 -26.141 11.859 1 91.12 173 ASN A C 1
ATOM 1382 O O . ASN A 1 173 ? 8.852 -26.953 12.328 1 91.12 173 ASN A O 1
ATOM 1386 N N . LEU A 1 174 ? 9.312 -25 11.336 1 91.69 174 LEU A N 1
ATOM 1387 C CA . LEU A 1 174 ? 7.906 -24.703 11.094 1 91.69 174 LEU A CA 1
ATOM 1388 C C . LEU A 1 174 ? 7.355 -25.578 9.977 1 91.69 174 LEU A C 1
ATOM 1390 O O . LEU A 1 174 ? 8.039 -25.812 8.977 1 91.69 174 LEU A O 1
ATOM 1394 N N . LYS A 1 175 ? 6.141 -26.047 10.234 1 86.88 175 LYS A N 1
ATOM 1395 C CA . LYS A 1 175 ? 5.43 -26.656 9.117 1 86.88 175 LYS A CA 1
ATOM 1396 C C . LYS A 1 175 ? 5.191 -25.641 7.996 1 86.88 175 LYS A C 1
ATOM 1398 O O . LYS A 1 175 ? 5.043 -24.453 8.258 1 86.88 175 LYS A O 1
ATOM 1403 N N . PRO A 1 176 ? 5.117 -26.125 6.762 1 85 176 PRO A N 1
ATOM 1404 C CA . PRO A 1 176 ? 4.973 -25.219 5.621 1 85 176 PRO A CA 1
ATOM 1405 C C . PRO A 1 176 ? 3.773 -24.281 5.762 1 85 176 PRO A C 1
ATOM 1407 O O . PRO A 1 176 ? 3.873 -23.094 5.445 1 85 176 PRO A O 1
ATOM 1410 N N . HIS A 1 177 ? 2.645 -24.797 6.219 1 82.5 177 HIS A N 1
ATOM 1411 C CA . HIS A 1 177 ? 1.454 -23.969 6.352 1 82.5 177 HIS A CA 1
ATOM 1412 C C . HIS A 1 177 ? 1.658 -22.875 7.402 1 82.5 177 HIS A C 1
ATOM 1414 O O . HIS A 1 177 ? 1.174 -21.75 7.238 1 82.5 177 HIS A O 1
ATOM 1420 N N . MET A 1 178 ? 2.398 -23.172 8.469 1 86.31 178 MET A N 1
ATOM 1421 C CA . MET A 1 178 ? 2.672 -22.203 9.523 1 86.31 178 MET A CA 1
ATOM 1422 C C . MET A 1 178 ? 3.652 -21.141 9.047 1 86.31 178 MET A C 1
ATOM 1424 O O . MET A 1 178 ? 3.498 -19.969 9.367 1 86.31 178 MET A O 1
ATOM 1428 N N . GLU A 1 179 ? 4.664 -21.609 8.336 1 90.62 179 GLU A N 1
ATOM 1429 C CA . GLU A 1 179 ? 5.625 -20.688 7.746 1 90.62 179 GLU A CA 1
ATOM 1430 C C . GLU A 1 179 ? 4.922 -19.641 6.875 1 90.62 179 GLU A C 1
ATOM 1432 O O . GLU A 1 179 ? 5.195 -18.453 6.984 1 90.62 179 GLU A O 1
ATOM 1437 N N . ARG A 1 180 ? 4.027 -20.078 6.109 1 88.12 180 ARG A N 1
ATOM 1438 C CA . ARG A 1 180 ? 3.275 -19.203 5.215 1 88.12 180 ARG A CA 1
ATOM 1439 C C . ARG A 1 180 ? 2.352 -18.281 6.004 1 88.12 180 ARG A C 1
ATOM 1441 O O . ARG A 1 180 ? 2.201 -17.109 5.656 1 88.12 180 ARG A O 1
ATOM 1448 N N . GLU A 1 181 ? 1.735 -18.812 6.98 1 86 181 GLU A N 1
ATOM 1449 C CA . GLU A 1 181 ? 0.853 -18.016 7.824 1 86 181 GLU A CA 1
ATOM 1450 C C . GLU A 1 181 ? 1.618 -16.875 8.508 1 86 181 GLU A C 1
ATOM 1452 O O . GLU A 1 181 ? 1.153 -15.742 8.539 1 86 181 GLU A O 1
ATOM 1457 N N . ILE A 1 182 ? 2.764 -17.219 9.047 1 90.81 182 ILE A N 1
ATOM 1458 C CA . ILE A 1 182 ? 3.588 -16.219 9.711 1 90.81 182 ILE A CA 1
ATOM 1459 C C . ILE A 1 182 ? 4.023 -15.156 8.711 1 90.81 182 ILE A C 1
ATOM 1461 O O . ILE A 1 182 ? 3.986 -13.961 9.008 1 90.81 182 ILE A O 1
ATOM 1465 N N . PHE A 1 183 ? 4.402 -15.609 7.516 1 92.81 183 PHE A N 1
ATOM 1466 C CA . PHE A 1 183 ? 4.762 -14.688 6.449 1 92.81 183 PHE A CA 1
ATOM 1467 C C . PHE A 1 183 ? 3.631 -13.703 6.18 1 92.81 183 PHE A C 1
ATOM 1469 O O . PHE A 1 183 ? 3.855 -12.492 6.125 1 92.81 183 PHE A O 1
ATOM 1476 N N . GLN A 1 184 ? 2.445 -14.172 6.09 1 88.12 184 GLN A N 1
ATOM 1477 C CA . GLN A 1 184 ? 1.284 -13.344 5.789 1 88.12 184 GLN A CA 1
ATOM 1478 C C . GLN A 1 184 ? 0.987 -12.375 6.938 1 88.12 184 GLN A C 1
ATOM 1480 O O . GLN A 1 184 ? 0.669 -11.211 6.707 1 88.12 184 GLN A O 1
ATOM 1485 N N . ARG A 1 185 ? 1.126 -12.836 8.125 1 87.44 185 ARG A N 1
ATOM 1486 C CA . ARG A 1 185 ? 0.792 -12.039 9.297 1 87.44 185 ARG A CA 1
ATOM 1487 C C . ARG A 1 185 ? 1.756 -10.867 9.453 1 87.44 185 ARG A C 1
ATOM 1489 O O . ARG A 1 185 ? 1.343 -9.758 9.797 1 87.44 185 ARG A O 1
ATOM 1496 N N . VAL A 1 186 ? 3.018 -11.109 9.211 1 90.12 186 VAL A N 1
ATOM 1497 C CA . VAL A 1 186 ? 4.016 -10.062 9.414 1 90.12 186 VAL A CA 1
ATOM 1498 C C . VAL A 1 186 ? 3.883 -9.008 8.312 1 90.12 186 VAL A C 1
ATOM 1500 O O . VAL A 1 186 ? 4.363 -7.879 8.469 1 90.12 186 VAL A O 1
ATOM 1503 N N . GLN A 1 187 ? 3.232 -9.406 7.223 1 87.62 187 GLN A N 1
ATOM 1504 C CA . GLN A 1 187 ? 3.086 -8.484 6.098 1 87.62 187 GLN A CA 1
ATOM 1505 C C . GLN A 1 187 ? 1.752 -7.75 6.16 1 87.62 187 GLN A C 1
ATOM 1507 O O . GLN A 1 187 ? 1.391 -7.031 5.227 1 87.62 187 GLN A O 1
ATOM 1512 N N . GLU A 1 188 ? 1.002 -7.867 7.176 1 84.19 188 GLU A N 1
ATOM 1513 C CA . GLU A 1 188 ? -0.34 -7.301 7.273 1 84.19 188 GLU A CA 1
ATOM 1514 C C . GLU A 1 188 ? -0.286 -5.809 7.598 1 84.19 188 GLU A C 1
ATOM 1516 O O . GLU A 1 188 ? -1.323 -5.148 7.668 1 84.19 188 GLU A O 1
ATOM 1521 N N . GLY A 1 189 ? 0.875 -5.266 7.727 1 83.56 189 GLY A N 1
ATOM 1522 C CA . GLY A 1 189 ? 0.986 -3.832 7.961 1 83.56 189 GLY A CA 1
ATOM 1523 C C . GLY A 1 189 ? 0.38 -3 6.848 1 83.56 189 GLY A C 1
ATOM 1524 O O . GLY A 1 189 ? 0.252 -3.467 5.715 1 83.56 189 GLY A O 1
ATOM 1525 N N . VAL A 1 190 ? -0.136 -1.902 7.27 1 86.06 190 VAL A N 1
ATOM 1526 C CA . VAL A 1 190 ? -0.659 -0.945 6.301 1 86.06 190 VAL A CA 1
ATOM 1527 C C . VAL A 1 190 ? 0.345 0.188 6.102 1 86.06 190 VAL A C 1
ATOM 1529 O O . VAL A 1 190 ? 0.7 0.887 7.051 1 86.06 190 VAL A O 1
ATOM 1532 N N . PRO A 1 191 ? 0.797 0.326 4.891 1 85.38 191 PRO A N 1
ATOM 1533 C CA . PRO A 1 191 ? 1.791 1.377 4.656 1 85.38 191 PRO A CA 1
ATOM 1534 C C . PRO A 1 191 ? 1.199 2.781 4.754 1 85.38 191 PRO A C 1
ATOM 1536 O O . PRO A 1 191 ? -0.014 2.955 4.617 1 85.38 191 PRO A O 1
ATOM 1539 N N . LEU A 1 192 ? 2.096 3.74 5 1 89.75 192 LEU A N 1
ATOM 1540 C CA . LEU A 1 192 ? 1.688 5.137 4.906 1 89.75 192 LEU A CA 1
ATOM 1541 C C . LEU A 1 192 ? 1.223 5.477 3.496 1 89.75 192 LEU A C 1
ATOM 1543 O O . LEU A 1 192 ? 1.819 5.023 2.516 1 89.75 192 LEU A O 1
ATOM 1547 N N . THR A 1 193 ? 0.175 6.246 3.477 1 91.25 193 THR A N 1
ATOM 1548 C CA . THR A 1 193 ? -0.181 6.844 2.195 1 91.25 193 THR A CA 1
ATOM 1549 C C . THR A 1 193 ? 0.759 8 1.859 1 91.25 193 THR A C 1
ATOM 1551 O O . THR A 1 193 ? 1.524 8.453 2.713 1 91.25 193 THR A O 1
ATOM 1554 N N . SER A 1 194 ? 0.698 8.367 0.624 1 91.31 194 SER A N 1
ATOM 1555 C CA . SER A 1 194 ? 1.477 9.539 0.225 1 91.31 194 SER A CA 1
ATOM 1556 C C . SER A 1 194 ? 1.087 10.766 1.041 1 91.31 194 SER A C 1
ATOM 1558 O O . SER A 1 194 ? 1.941 11.586 1.385 1 91.31 194 SER A O 1
ATOM 1560 N N . ALA A 1 195 ? -0.197 10.883 1.362 1 94.38 195 ALA A N 1
ATOM 1561 C CA . ALA A 1 195 ? -0.694 12 2.16 1 94.38 195 ALA A CA 1
ATOM 1562 C C . ALA A 1 195 ? -0.138 11.953 3.58 1 94.38 195 ALA A C 1
ATOM 1564 O O . ALA A 1 195 ? 0.31 12.969 4.113 1 94.38 195 ALA A O 1
ATOM 1565 N N . GLU A 1 196 ? -0.113 10.805 4.129 1 92.19 196 GLU A N 1
ATOM 1566 C CA . GLU A 1 196 ? 0.418 10.625 5.477 1 92.19 196 GLU A CA 1
ATOM 1567 C C . GLU A 1 196 ? 1.915 10.914 5.523 1 92.19 196 GLU A C 1
ATOM 1569 O O . GLU A 1 196 ? 2.408 11.5 6.488 1 92.19 196 GLU A O 1
ATOM 1574 N N . ARG A 1 197 ? 2.623 10.469 4.527 1 90.88 197 ARG A N 1
ATOM 1575 C CA . ARG A 1 197 ? 4.051 10.758 4.438 1 90.88 197 ARG A CA 1
ATOM 1576 C C . ARG A 1 197 ? 4.309 12.258 4.352 1 90.88 197 ARG A C 1
ATOM 1578 O O . ARG A 1 197 ? 5.238 12.766 4.98 1 90.88 197 ARG A O 1
ATOM 1585 N N . LEU A 1 198 ? 3.527 12.867 3.564 1 92.69 198 LEU A N 1
ATOM 1586 C CA . LEU A 1 198 ? 3.643 14.312 3.41 1 92.69 198 LEU A CA 1
ATOM 1587 C C . LEU A 1 198 ? 3.414 15.023 4.742 1 92.69 198 LEU A C 1
ATOM 1589 O O . LEU A 1 198 ? 4.152 15.945 5.09 1 92.69 198 LEU A O 1
ATOM 1593 N N . GLN A 1 199 ? 2.445 14.609 5.441 1 92.12 199 GLN A N 1
ATOM 1594 C CA . GLN A 1 199 ? 2.082 15.211 6.715 1 92.12 199 GLN A CA 1
ATOM 1595 C C . GLN A 1 199 ? 3.168 14.984 7.766 1 92.12 199 GLN A C 1
ATOM 1597 O O . GLN A 1 199 ? 3.303 15.766 8.711 1 92.12 199 GLN A O 1
ATOM 1602 N N . ALA A 1 200 ? 3.947 13.961 7.602 1 89.12 200 ALA A N 1
ATOM 1603 C CA . ALA A 1 200 ? 4.973 13.594 8.57 1 89.12 200 ALA A CA 1
ATOM 1604 C C . ALA A 1 200 ? 6.227 14.438 8.398 1 89.12 200 ALA A C 1
ATOM 1606 O O . ALA A 1 200 ? 7.109 14.445 9.258 1 89.12 200 ALA A O 1
ATOM 1607 N N . ILE A 1 201 ? 6.312 15.195 7.34 1 89.38 201 ILE A N 1
ATOM 1608 C CA . ILE A 1 201 ? 7.469 16.047 7.086 1 89.38 201 ILE A CA 1
ATOM 1609 C C . ILE A 1 201 ? 7.488 17.203 8.086 1 89.38 201 ILE A C 1
ATOM 1611 O O . ILE A 1 201 ? 6.441 17.766 8.414 1 89.38 201 ILE A O 1
ATOM 1615 N N . VAL A 1 202 ? 8.68 17.516 8.555 1 85.88 202 VAL A N 1
ATOM 1616 C CA . VAL A 1 202 ? 8.836 18.656 9.445 1 85.88 202 VAL A CA 1
ATOM 1617 C C . VAL A 1 202 ? 9.508 19.812 8.695 1 85.88 202 VAL A C 1
ATOM 1619 O O . VAL A 1 202 ? 10.664 19.688 8.266 1 85.88 202 VAL A O 1
ATOM 1622 N N . SER A 1 203 ? 8.828 20.859 8.539 1 90.75 203 SER A N 1
ATOM 1623 C CA . SER A 1 203 ? 9.297 22.078 7.879 1 90.75 203 SER A CA 1
ATOM 1624 C C . SER A 1 203 ? 8.406 23.266 8.211 1 90.75 203 SER A C 1
ATOM 1626 O O . SER A 1 203 ? 7.328 23.094 8.773 1 90.75 203 SER A O 1
ATOM 1628 N N . PRO A 1 204 ? 8.883 24.453 7.949 1 94.38 204 PRO A N 1
ATOM 1629 C CA . PRO A 1 204 ? 8.023 25.625 8.18 1 94.38 204 PRO A CA 1
ATOM 1630 C C . PRO A 1 204 ? 6.711 25.547 7.402 1 94.38 204 PRO A C 1
ATOM 1632 O O . PRO A 1 204 ? 5.645 25.844 7.949 1 94.38 204 PRO A O 1
ATOM 1635 N N . ILE A 1 205 ? 6.77 25.078 6.207 1 96.31 205 ILE A N 1
ATOM 1636 C CA . ILE A 1 205 ? 5.574 24.969 5.375 1 96.31 205 ILE A CA 1
ATOM 1637 C C . ILE A 1 205 ? 4.625 23.938 5.965 1 96.31 205 ILE A C 1
ATOM 1639 O O . ILE A 1 205 ? 3.422 24.172 6.078 1 96.31 205 ILE A O 1
ATOM 1643 N N . SER A 1 206 ? 5.199 22.766 6.332 1 93.81 206 SER A N 1
ATOM 1644 C CA . SER A 1 206 ? 4.375 21.703 6.883 1 93.81 206 SER A CA 1
ATOM 1645 C C . SER A 1 206 ? 3.68 22.156 8.164 1 93.81 206 SER A C 1
ATOM 1647 O O . SER A 1 206 ? 2.52 21.812 8.398 1 93.81 206 SER A O 1
ATOM 1649 N N . LYS A 1 207 ? 4.371 22.906 8.992 1 92.69 207 LYS A N 1
ATOM 1650 C CA . LYS A 1 207 ? 3.789 23.422 10.227 1 92.69 207 LYS A CA 1
ATOM 1651 C C . LYS A 1 207 ? 2.619 24.359 9.93 1 92.69 207 LYS A C 1
ATOM 1653 O O . LYS A 1 207 ? 1.565 24.266 10.562 1 92.69 207 LYS A O 1
ATOM 1658 N N . TRP A 1 208 ? 2.834 25.203 8.984 1 97.12 208 TRP A N 1
ATOM 1659 C CA . TRP A 1 208 ? 1.786 26.156 8.609 1 97.12 208 TRP A CA 1
ATOM 1660 C C . TRP A 1 208 ? 0.59 25.422 8.008 1 97.12 208 TRP A C 1
ATOM 1662 O O . TRP A 1 208 ? -0.561 25.75 8.305 1 97.12 208 TRP A O 1
ATOM 1672 N N . LEU A 1 209 ? 0.837 24.422 7.176 1 97.25 209 LEU A N 1
ATOM 1673 C CA . LEU A 1 209 ? -0.238 23.625 6.609 1 97.25 209 LEU A CA 1
ATOM 1674 C C . LEU A 1 209 ? -1.045 22.938 7.707 1 97.25 209 LEU A C 1
ATOM 1676 O O . LEU A 1 209 ? -2.266 22.812 7.598 1 97.25 209 LEU A O 1
ATOM 1680 N N . GLY A 1 210 ? -0.306 22.453 8.703 1 95.12 210 GLY A N 1
ATOM 1681 C CA . GLY A 1 210 ? -0.993 21.875 9.844 1 95.12 210 GLY A CA 1
ATOM 1682 C C . GLY A 1 210 ? -1.942 22.844 10.523 1 95.12 210 GLY A C 1
ATOM 1683 O O . GLY A 1 210 ? -3.043 22.469 10.93 1 95.12 210 GLY A O 1
ATOM 1684 N N . VAL A 1 211 ? -1.541 24.094 10.633 1 96.44 211 VAL A N 1
ATOM 1685 C CA . VAL A 1 211 ? -2.375 25.141 11.227 1 96.44 211 VAL A CA 1
ATOM 1686 C C . VAL A 1 211 ? -3.607 25.359 10.352 1 96.44 211 VAL A C 1
ATOM 1688 O O . VAL A 1 211 ? -4.727 25.453 10.859 1 96.44 211 VAL A O 1
ATOM 1691 N N . LEU A 1 212 ? -3.4 25.453 9.047 1 98.19 212 LEU A N 1
ATOM 1692 C CA . LEU A 1 212 ? -4.52 25.625 8.125 1 98.19 212 LEU A CA 1
ATOM 1693 C C . LEU A 1 212 ? -5.52 24.484 8.273 1 98.19 212 LEU A C 1
ATOM 1695 O O . LEU A 1 212 ? -6.73 24.719 8.297 1 98.19 212 LEU A O 1
ATOM 1699 N N . ASP A 1 213 ? -4.984 23.266 8.328 1 97.12 213 ASP A N 1
ATOM 1700 C CA . ASP A 1 213 ? -5.812 22.078 8.43 1 97.12 213 ASP A CA 1
ATOM 1701 C C . ASP A 1 213 ? -6.695 22.125 9.68 1 97.12 213 ASP A C 1
ATOM 1703 O O . ASP A 1 213 ? -7.902 21.891 9.602 1 97.12 213 ASP A O 1
ATOM 1707 N N . ARG A 1 214 ? -6.141 22.484 10.828 1 95.62 214 ARG A N 1
ATOM 1708 C CA . ARG A 1 214 ? -6.867 22.562 12.094 1 95.62 214 ARG A CA 1
ATOM 1709 C C . ARG A 1 214 ? -7.906 23.672 12.062 1 95.62 214 ARG A C 1
ATOM 1711 O O . ARG A 1 214 ? -9.039 23.484 12.516 1 95.62 214 ARG A O 1
ATOM 1718 N N . GLN A 1 215 ? -7.547 24.781 11.477 1 97.56 215 GLN A N 1
ATOM 1719 C CA . GLN A 1 215 ? -8.375 25.969 11.531 1 97.56 215 GLN A CA 1
ATOM 1720 C C . GLN A 1 215 ? -9.523 25.891 10.531 1 97.56 215 GLN A C 1
ATOM 1722 O O . GLN A 1 215 ? -10.648 26.297 10.836 1 97.56 215 GLN A O 1
ATOM 1727 N N . PHE A 1 216 ? -9.242 25.359 9.383 1 98.5 216 PHE A N 1
ATOM 1728 C CA . PHE A 1 216 ? -10.227 25.516 8.312 1 98.5 216 PHE A CA 1
ATOM 1729 C C . PHE A 1 216 ? -10.891 24.188 7.984 1 98.5 216 PHE A C 1
ATOM 1731 O O . PHE A 1 216 ? -11.984 24.156 7.422 1 98.5 216 PHE A O 1
ATOM 1738 N N . MET A 1 217 ? -10.258 23.078 8.289 1 97.88 217 MET A N 1
ATOM 1739 C CA . MET A 1 217 ? -10.836 21.781 7.965 1 97.88 217 MET A CA 1
ATOM 1740 C C . MET A 1 217 ? -11.531 21.172 9.18 1 97.88 217 MET A C 1
ATOM 1742 O O . MET A 1 217 ? -12.68 20.734 9.094 1 97.88 217 MET A O 1
ATOM 1746 N N . HIS A 1 218 ? -10.93 21.188 10.32 1 95.12 218 HIS A N 1
ATOM 1747 C CA . HIS A 1 218 ? -11.383 20.328 11.398 1 95.12 218 HIS A CA 1
ATOM 1748 C C . HIS A 1 218 ? -11.852 21.141 12.602 1 95.12 218 HIS A C 1
ATOM 1750 O O . HIS A 1 218 ? -12.227 20.578 13.633 1 95.12 218 HIS A O 1
ATOM 1756 N N . SER A 1 219 ? -11.852 22.453 12.57 1 94.38 219 SER A N 1
ATOM 1757 C CA . SER A 1 219 ? -12.461 23.281 13.617 1 94.38 219 SER A CA 1
ATOM 1758 C C . SER A 1 219 ? -13.984 23.188 13.578 1 94.38 219 SER A C 1
ATOM 1760 O O . SER A 1 219 ? -14.547 22.578 12.664 1 94.38 219 SER A O 1
ATOM 1762 N N . GLU A 1 220 ? -14.602 23.625 14.695 1 94.56 220 GLU A N 1
ATOM 1763 C CA . GLU A 1 220 ? -16.062 23.703 14.68 1 94.56 220 GLU A CA 1
ATOM 1764 C C . GLU A 1 220 ? -16.547 24.531 13.5 1 94.56 220 GLU A C 1
ATOM 1766 O O . GLU A 1 220 ? -16.188 25.703 13.352 1 94.56 220 GLU A O 1
ATOM 1771 N N . GLY A 1 221 ? -17.25 23.875 12.641 1 95.12 221 GLY A N 1
ATOM 1772 C CA . GLY A 1 221 ? -17.719 24.547 11.453 1 95.12 221 GLY A CA 1
ATOM 1773 C C . GLY A 1 221 ? -16.719 24.547 10.312 1 95.12 221 GLY A C 1
ATOM 1774 O O . GLY A 1 221 ? -16.797 25.359 9.398 1 95.12 221 GLY A O 1
ATOM 1775 N N . GLY A 1 222 ? -15.805 23.672 10.406 1 97 222 GLY A N 1
ATOM 1776 C CA . GLY A 1 222 ? -14.797 23.562 9.359 1 97 222 GLY A CA 1
ATOM 1777 C C . GLY A 1 222 ? -15.305 22.875 8.109 1 97 222 GLY A C 1
ATOM 1778 O O . GLY A 1 222 ? -16.406 22.328 8.102 1 97 222 GLY A O 1
ATOM 1779 N N . LEU A 1 223 ? -14.555 22.906 7.09 1 98.38 223 LEU A N 1
ATOM 1780 C CA . LEU A 1 223 ? -14.953 22.438 5.77 1 98.38 223 LEU A CA 1
ATOM 1781 C C . LEU A 1 223 ? -15.258 20.938 5.793 1 98.38 223 LEU A C 1
ATOM 1783 O O . LEU A 1 223 ? -16.109 20.469 5.047 1 98.38 223 LEU A O 1
ATOM 1787 N N . ALA A 1 224 ? -14.547 20.172 6.637 1 97.19 224 ALA A N 1
ATOM 1788 C CA . ALA A 1 224 ? -14.742 18.734 6.723 1 97.19 224 ALA A CA 1
ATOM 1789 C C . ALA A 1 224 ? -16.172 18.391 7.141 1 97.19 224 ALA A C 1
ATOM 1791 O O . ALA A 1 224 ? -16.688 17.328 6.805 1 97.19 224 ALA A O 1
ATOM 1792 N N . SER A 1 225 ? -16.859 19.281 7.855 1 96.56 225 SER A N 1
ATOM 1793 C CA . SER A 1 225 ? -18.219 19.062 8.312 1 96.56 225 SER A CA 1
ATOM 1794 C C . SER A 1 225 ? -19.234 19.719 7.379 1 96.56 225 SER A C 1
ATOM 1796 O O . SER A 1 225 ? -20.406 19.359 7.367 1 96.56 225 SER A O 1
ATOM 1798 N N . LEU A 1 226 ? -18.781 20.703 6.609 1 96.81 226 LEU A N 1
ATOM 1799 C CA . LEU A 1 226 ? -19.688 21.531 5.812 1 96.81 226 LEU A CA 1
ATOM 1800 C C . LEU A 1 226 ? -19.891 20.922 4.43 1 96.81 226 LEU A C 1
ATOM 1802 O O . LEU A 1 226 ? -20.938 21.109 3.816 1 96.81 226 LEU A O 1
ATOM 1806 N N . ILE A 1 227 ? -18.875 20.266 3.922 1 97.12 227 ILE A N 1
ATOM 1807 C CA . ILE A 1 227 ? -18.984 19.703 2.58 1 97.12 227 ILE A CA 1
ATOM 1808 C C . ILE A 1 227 ? -18.562 18.234 2.605 1 97.12 227 ILE A C 1
ATOM 1810 O O . ILE A 1 227 ? -17.859 17.797 3.518 1 97.12 227 ILE A O 1
ATOM 1814 N N . ASN A 1 228 ? -19.062 17.422 1.63 1 96.69 228 ASN A N 1
ATOM 1815 C CA . ASN A 1 228 ? -18.719 16.016 1.523 1 96.69 228 ASN A CA 1
ATOM 1816 C C . ASN A 1 228 ? -17.359 15.805 0.868 1 96.69 228 ASN A C 1
ATOM 1818 O O . ASN A 1 228 ? -17.281 15.578 -0.342 1 96.69 228 ASN A O 1
ATOM 1822 N N . VAL A 1 229 ? -16.312 15.898 1.635 1 96.25 229 VAL A N 1
ATOM 1823 C CA . VAL A 1 229 ? -14.945 15.758 1.16 1 96.25 229 VAL A CA 1
ATOM 1824 C C . VAL A 1 229 ? -14.211 14.703 1.989 1 96.25 229 VAL A C 1
ATOM 1826 O O . VAL A 1 229 ? -14.508 14.516 3.172 1 96.25 229 VAL A O 1
ATOM 1829 N N . GLU A 1 230 ? -13.328 13.977 1.326 1 94.19 230 GLU A N 1
ATOM 1830 C CA . GLU A 1 230 ? -12.578 12.938 2.02 1 94.19 230 GLU A CA 1
ATOM 1831 C C . GLU A 1 230 ? -11.445 13.539 2.85 1 94.19 230 GLU A C 1
ATOM 1833 O O . GLU A 1 230 ? -10.656 14.336 2.346 1 94.19 230 GLU A O 1
ATOM 1838 N N . THR A 1 231 ? -11.406 13.195 4.145 1 94.81 231 THR A N 1
ATOM 1839 C CA . THR A 1 231 ? -10.375 13.75 5.008 1 94.81 231 THR A CA 1
ATOM 1840 C C . THR A 1 231 ? -9.586 12.641 5.695 1 94.81 231 THR A C 1
ATOM 1842 O O . THR A 1 231 ? -8.648 12.914 6.445 1 94.81 231 THR A O 1
ATOM 1845 N N . LYS A 1 232 ? -9.93 11.414 5.406 1 92.38 232 LYS A N 1
ATOM 1846 C CA . LYS A 1 232 ? -9.258 10.297 6.062 1 92.38 232 LYS A CA 1
ATOM 1847 C C . LYS A 1 232 ? -7.809 10.18 5.613 1 92.38 232 LYS A C 1
ATOM 1849 O O . LYS A 1 232 ? -7.469 10.547 4.484 1 92.38 232 LYS A O 1
ATOM 1854 N N . ARG A 1 233 ? -6.957 9.719 6.5 1 93.25 233 ARG A N 1
ATOM 1855 C CA . ARG A 1 233 ? -5.559 9.391 6.25 1 93.25 233 ARG A CA 1
ATOM 1856 C C . ARG A 1 233 ? -4.812 10.578 5.648 1 93.25 233 ARG A C 1
ATOM 1858 O O . ARG A 1 233 ? -4.105 10.438 4.652 1 93.25 233 ARG A O 1
ATOM 1865 N N . ALA A 1 234 ? -5.039 11.781 6.137 1 94.44 234 ALA A N 1
ATOM 1866 C CA . ALA A 1 234 ? -4.312 13.023 5.891 1 94.44 234 ALA A CA 1
ATOM 1867 C C . ALA A 1 234 ? -4.598 13.555 4.488 1 94.44 234 ALA A C 1
ATOM 1869 O O . ALA A 1 234 ? -3.812 14.336 3.945 1 94.44 234 ALA A O 1
ATOM 1870 N N . ARG A 1 235 ? -5.66 13.117 3.906 1 96.06 235 ARG A N 1
ATOM 1871 C CA . ARG A 1 235 ? -6 13.57 2.561 1 96.06 235 ARG A CA 1
ATOM 1872 C C . ARG A 1 235 ? -6.254 15.078 2.539 1 96.06 235 ARG A C 1
ATOM 1874 O O . ARG A 1 235 ? -5.938 15.75 1.558 1 96.06 235 ARG A O 1
ATOM 1881 N N . ASP A 1 236 ? -6.902 15.57 3.572 1 96.75 236 ASP A N 1
ATOM 1882 C CA . ASP A 1 236 ? -7.148 17 3.666 1 96.75 236 ASP A CA 1
ATOM 1883 C C . ASP A 1 236 ? -5.84 17.781 3.693 1 96.75 236 ASP A C 1
ATOM 1885 O O . ASP A 1 236 ? -5.699 18.797 3.006 1 96.75 236 ASP A O 1
ATOM 1889 N N . PHE A 1 237 ? -4.859 17.297 4.445 1 96.56 237 PHE A N 1
ATOM 1890 C CA . PHE A 1 237 ? -3.547 17.922 4.488 1 96.56 237 PHE A CA 1
ATOM 1891 C C . PHE A 1 237 ? -2.918 17.969 3.104 1 96.56 237 PHE A C 1
ATOM 1893 O O . PHE A 1 237 ? -2.383 18.984 2.684 1 96.56 237 PHE A O 1
ATOM 1900 N N . GLN A 1 238 ? -2.977 16.812 2.461 1 96.88 238 GLN A N 1
ATOM 1901 C CA . GLN A 1 238 ? -2.416 16.703 1.118 1 96.88 238 GLN A CA 1
ATOM 1902 C C . GLN A 1 238 ? -3.104 17.672 0.157 1 96.88 238 GLN A C 1
ATOM 1904 O O . GLN A 1 238 ? -2.441 18.328 -0.652 1 96.88 238 GLN A O 1
ATOM 1909 N N . ASN A 1 239 ? -4.383 17.766 0.209 1 97.88 239 ASN A N 1
ATOM 1910 C CA . ASN A 1 239 ? -5.133 18.672 -0.665 1 97.88 239 ASN A CA 1
ATOM 1911 C C . ASN A 1 239 ? -4.773 20.125 -0.404 1 97.88 239 ASN A C 1
ATOM 1913 O O . ASN A 1 239 ? -4.656 20.922 -1.341 1 97.88 239 ASN A O 1
ATOM 1917 N N . LEU A 1 240 ? -4.641 20.469 0.86 1 98.56 240 LEU A N 1
ATOM 1918 C CA . LEU A 1 240 ? -4.234 21.828 1.209 1 98.56 240 LEU A CA 1
ATOM 1919 C C . LEU A 1 240 ? -2.85 22.141 0.657 1 98.56 240 LEU A C 1
ATOM 1921 O O . LEU A 1 240 ? -2.615 23.234 0.143 1 98.56 240 LEU A O 1
ATOM 1925 N N . ALA A 1 241 ? -1.959 21.156 0.792 1 98.31 241 ALA A N 1
ATOM 1926 C CA . ALA A 1 241 ? -0.614 21.359 0.255 1 98.31 241 ALA A CA 1
ATOM 1927 C C . ALA A 1 241 ? -0.655 21.625 -1.247 1 98.31 241 ALA A C 1
ATOM 1929 O O . ALA A 1 241 ? 0.008 22.531 -1.74 1 98.31 241 ALA A O 1
ATOM 1930 N N . HIS A 1 242 ? -1.435 20.828 -1.933 1 98.19 242 HIS A N 1
ATOM 1931 C CA . HIS A 1 242 ? -1.554 20.984 -3.377 1 98.19 242 HIS A CA 1
ATOM 1932 C C . HIS A 1 242 ? -2.188 22.328 -3.734 1 98.19 242 HIS A C 1
ATOM 1934 O O . HIS A 1 242 ? -1.778 22.969 -4.703 1 98.19 242 HIS A O 1
ATOM 1940 N N . LEU A 1 243 ? -3.176 22.734 -3.004 1 98.62 243 LEU A N 1
ATOM 1941 C CA . LEU A 1 243 ? -3.836 24.016 -3.197 1 98.62 243 LEU A CA 1
ATOM 1942 C C . LEU A 1 243 ? -2.838 25.156 -3.082 1 98.62 243 LEU A C 1
ATOM 1944 O O . LEU A 1 243 ? -2.76 26.016 -3.969 1 98.62 243 LEU A O 1
ATOM 1948 N N . VAL A 1 244 ? -2.049 25.109 -2.035 1 98.62 244 VAL A N 1
ATOM 1949 C CA . VAL A 1 244 ? -1.084 26.172 -1.779 1 98.62 244 VAL A CA 1
ATOM 1950 C C . VAL A 1 244 ? -0.01 26.172 -2.865 1 98.62 244 VAL A C 1
ATOM 1952 O O . VAL A 1 244 ? 0.401 27.234 -3.344 1 98.62 244 VAL A O 1
ATOM 1955 N N . TYR A 1 245 ? 0.422 24.984 -3.227 1 98.25 245 TYR A N 1
ATOM 1956 C CA . TYR A 1 245 ? 1.418 24.844 -4.281 1 98.25 245 TYR A CA 1
ATOM 1957 C C . TYR A 1 245 ? 0.936 25.5 -5.574 1 98.25 245 TYR A C 1
ATOM 1959 O O . TYR A 1 245 ? 1.686 26.234 -6.227 1 98.25 245 TYR A O 1
ATOM 1967 N N . CYS A 1 246 ? -0.286 25.266 -5.965 1 98.31 246 CYS A N 1
ATOM 1968 C CA . CYS A 1 246 ? -0.856 25.844 -7.176 1 98.31 246 CYS A CA 1
ATOM 1969 C C . CYS A 1 246 ? -0.908 27.359 -7.078 1 98.31 246 CYS A C 1
ATOM 1971 O O . CYS A 1 246 ? -0.526 28.062 -8.016 1 98.31 246 CYS A O 1
ATOM 1973 N N . CYS A 1 247 ? -1.336 27.875 -5.977 1 98.56 247 CYS A N 1
ATOM 1974 C CA . CYS A 1 247 ? -1.522 29.297 -5.789 1 98.56 247 CYS A CA 1
ATOM 1975 C C . CYS A 1 247 ? -0.188 30.031 -5.84 1 98.56 247 CYS A C 1
ATOM 1977 O O . CYS A 1 247 ? -0.119 31.172 -6.301 1 98.56 247 CYS A O 1
ATOM 1979 N N . GLU A 1 248 ? 0.846 29.375 -5.289 1 97.5 248 GLU A N 1
ATOM 1980 C CA . GLU A 1 248 ? 2.156 30.016 -5.27 1 97.5 248 GLU A CA 1
ATOM 1981 C C . GLU A 1 248 ? 2.645 30.312 -6.68 1 97.5 248 GLU A C 1
ATOM 1983 O O . GLU A 1 248 ? 3.406 31.266 -6.891 1 97.5 248 GLU A O 1
ATOM 1988 N N . GLY A 1 249 ? 2.17 29.594 -7.637 1 96.75 249 GLY A N 1
ATOM 1989 C CA . GLY A 1 249 ? 2.59 29.812 -9.016 1 96.75 249 GLY A CA 1
ATOM 1990 C C . GLY A 1 249 ? 1.816 30.906 -9.711 1 96.75 249 GLY A C 1
ATOM 1991 O O . GLY A 1 249 ? 2.229 31.391 -10.773 1 96.75 249 GLY A O 1
ATOM 1992 N N . ILE A 1 250 ? 0.734 31.391 -9.234 1 96.5 250 ILE A N 1
ATOM 1993 C CA . ILE A 1 250 ? -0.161 32.344 -9.867 1 96.5 250 ILE A CA 1
ATOM 1994 C C . ILE A 1 250 ? 0.394 33.75 -9.703 1 96.5 250 ILE A C 1
ATOM 1996 O O . ILE A 1 250 ? 0.811 34.156 -8.609 1 96.5 250 ILE A O 1
ATOM 2000 N N . PRO A 1 251 ? 0.446 34.594 -10.703 1 93.56 251 PRO A N 1
ATOM 2001 C CA . PRO A 1 251 ? -0.169 34.375 -12.016 1 93.56 251 PRO A CA 1
ATOM 2002 C C . PRO A 1 251 ? 0.832 33.875 -13.055 1 93.56 251 PRO A C 1
ATOM 2004 O O . PRO A 1 251 ? 0.474 33.688 -14.219 1 93.56 251 PRO A O 1
ATOM 2007 N N . GLU A 1 252 ? 1.975 33.562 -12.742 1 93.88 252 GLU A N 1
ATOM 2008 C CA . GLU A 1 252 ? 3.047 33.281 -13.688 1 93.88 252 GLU A CA 1
ATOM 2009 C C . GLU A 1 252 ? 2.934 31.859 -14.258 1 93.88 252 GLU A C 1
ATOM 2011 O O . GLU A 1 252 ? 3.252 31.641 -15.43 1 93.88 252 GLU A O 1
ATOM 2016 N N . GLU A 1 253 ? 2.498 30.969 -13.43 1 94.44 253 GLU A N 1
ATOM 2017 C CA . GLU A 1 253 ? 2.535 29.562 -13.82 1 94.44 253 GLU A CA 1
ATOM 2018 C C . GLU A 1 253 ? 1.258 28.844 -13.406 1 94.44 253 GLU A C 1
ATOM 2020 O O . GLU A 1 253 ? 0.795 28.984 -12.273 1 94.44 253 GLU A O 1
ATOM 2025 N N . GLU A 1 254 ? 0.682 28.094 -14.336 1 94.5 254 GLU A N 1
ATOM 2026 C CA . GLU A 1 254 ? -0.406 27.172 -14.047 1 94.5 254 GLU A CA 1
ATOM 2027 C C . GLU A 1 254 ? 0.13 25.797 -13.648 1 94.5 254 GLU A C 1
ATOM 2029 O O . GLU A 1 254 ? 0.029 24.844 -14.414 1 94.5 254 GLU A O 1
ATOM 2034 N N . ARG A 1 255 ? 0.566 25.688 -12.414 1 93.75 255 ARG A N 1
ATOM 2035 C CA . ARG A 1 255 ? 1.281 24.469 -12.07 1 93.75 255 ARG A CA 1
ATOM 2036 C C . ARG A 1 255 ? 0.388 23.516 -11.273 1 93.75 255 ARG A C 1
ATOM 2038 O O . ARG A 1 255 ? -0.639 23.922 -10.734 1 93.75 255 ARG A O 1
ATOM 2045 N N . PHE A 1 256 ? 0.662 22.359 -11.312 1 94.5 256 PHE A N 1
ATOM 2046 C CA . PHE A 1 256 ? 0.078 21.266 -10.547 1 94.5 256 PHE A CA 1
ATOM 2047 C C . PHE A 1 256 ? 1.148 20.266 -10.125 1 94.5 256 PHE A C 1
ATOM 2049 O O . PHE A 1 256 ? 1.978 19.859 -10.945 1 94.5 256 PHE A O 1
ATOM 2056 N N . ALA A 1 257 ? 1.073 19.906 -8.828 1 91.06 257 ALA A N 1
ATOM 2057 C CA . ALA A 1 257 ? 2.205 19.125 -8.336 1 91.06 257 ALA A CA 1
ATOM 2058 C C . ALA A 1 257 ? 1.942 17.625 -8.477 1 91.06 257 ALA A C 1
ATOM 2060 O O . ALA A 1 257 ? 0.863 17.141 -8.133 1 91.06 257 ALA A O 1
ATOM 2061 N N . THR A 1 258 ? 2.941 16.969 -9.055 1 87.81 258 THR A N 1
ATOM 2062 C CA . THR A 1 258 ? 3.029 15.516 -8.945 1 87.81 258 THR A CA 1
ATOM 2063 C C . THR A 1 258 ? 3.605 15.109 -7.59 1 87.81 258 THR A C 1
ATOM 2065 O O . THR A 1 258 ? 4.039 15.969 -6.816 1 87.81 258 THR A O 1
ATOM 2068 N N . SER A 1 259 ? 3.564 13.797 -7.277 1 84.81 259 SER A N 1
ATOM 2069 C CA . SER A 1 259 ? 4.129 13.312 -6.023 1 84.81 259 SER A CA 1
ATOM 2070 C C . SER A 1 259 ? 5.609 13.648 -5.914 1 84.81 259 SER A C 1
ATOM 2072 O O . SER A 1 259 ? 6.105 13.961 -4.828 1 84.81 259 SER A O 1
ATOM 2074 N N . THR A 1 260 ? 6.34 13.695 -6.965 1 86.94 260 THR A N 1
ATOM 2075 C CA . THR A 1 260 ? 7.781 13.93 -6.973 1 86.94 260 THR A CA 1
ATOM 2076 C C . THR A 1 260 ? 8.086 15.398 -6.695 1 86.94 260 THR A C 1
ATOM 2078 O O . THR A 1 260 ? 9.172 15.734 -6.227 1 86.94 260 THR A O 1
ATOM 2081 N N . LYS A 1 261 ? 7.082 16.219 -6.934 1 92.81 261 LYS A N 1
ATOM 2082 C CA . LYS A 1 261 ? 7.328 17.656 -6.773 1 92.81 261 LYS A CA 1
ATOM 2083 C C . LYS A 1 261 ? 6.812 18.141 -5.43 1 92.81 261 LYS A C 1
ATOM 2085 O O . LYS A 1 261 ? 7.418 19.031 -4.812 1 92.81 261 LYS A O 1
ATOM 2090 N N . ILE A 1 262 ? 5.707 17.578 -4.969 1 96.75 262 ILE A N 1
ATOM 2091 C CA . ILE A 1 262 ? 5.02 18.141 -3.809 1 96.75 262 ILE A CA 1
ATOM 2092 C C . ILE A 1 262 ? 5.828 17.859 -2.545 1 96.75 262 ILE A C 1
ATOM 2094 O O . ILE A 1 262 ? 5.902 18.703 -1.646 1 96.75 262 ILE A O 1
ATOM 2098 N N . THR A 1 263 ? 6.5 16.703 -2.471 1 93.5 263 THR A N 1
ATOM 2099 C CA . THR A 1 263 ? 7.215 16.297 -1.266 1 93.5 263 THR A CA 1
ATOM 2100 C C . THR A 1 263 ? 8.414 17.203 -1.015 1 93.5 263 THR A C 1
ATOM 2102 O O . THR A 1 263 ? 8.547 17.781 0.066 1 93.5 263 THR A O 1
ATOM 2105 N N . PRO A 1 264 ? 9.297 17.453 -2.041 1 93 264 PRO A N 1
ATOM 2106 C CA . PRO A 1 264 ? 10.391 18.391 -1.808 1 93 264 PRO A CA 1
ATOM 2107 C C . PRO A 1 264 ? 9.906 19.812 -1.537 1 93 264 PRO A C 1
ATOM 2109 O O . PRO A 1 264 ? 10.547 20.547 -0.789 1 93 264 PRO A O 1
ATOM 2112 N N . TRP A 1 265 ? 8.828 20.141 -2.119 1 96.69 265 TRP A N 1
ATOM 2113 C CA . TRP A 1 265 ? 8.297 21.484 -1.896 1 96.69 265 TRP A CA 1
ATOM 2114 C C . TRP A 1 265 ? 7.863 21.656 -0.444 1 96.69 265 TRP A C 1
ATOM 2116 O O . TRP A 1 265 ? 8.164 22.672 0.179 1 96.69 265 TRP A O 1
ATOM 2126 N N . VAL A 1 266 ? 7.18 20.703 0.131 1 96.12 266 VAL A N 1
ATOM 2127 C CA . VAL A 1 266 ? 6.711 20.766 1.511 1 96.12 266 VAL A CA 1
ATOM 2128 C C . VAL A 1 266 ? 7.906 20.734 2.465 1 96.12 266 VAL A C 1
ATOM 2130 O O . VAL A 1 266 ? 7.867 21.328 3.539 1 96.12 266 VAL A O 1
ATOM 2133 N N . ALA A 1 267 ? 8.961 20.094 2.039 1 91.81 267 ALA A N 1
ATOM 2134 C CA . ALA A 1 267 ? 10.109 19.875 2.904 1 91.81 267 ALA A CA 1
ATOM 2135 C C . ALA A 1 267 ? 11.047 21.078 2.906 1 91.81 267 ALA A C 1
ATOM 2137 O O . ALA A 1 267 ? 11.992 21.141 3.693 1 91.81 267 ALA A O 1
ATOM 2138 N N . LYS A 1 268 ? 10.766 22.031 2.076 1 92.75 268 LYS A N 1
ATOM 2139 C CA . LYS A 1 268 ? 11.672 23.172 1.956 1 92.75 268 LYS A CA 1
ATOM 2140 C C . LYS A 1 268 ? 11.758 23.953 3.27 1 92.75 268 LYS A C 1
ATOM 2142 O O . LYS A 1 268 ? 10.766 24.062 3.994 1 92.75 268 LYS A O 1
ATOM 2147 N N . GLU A 1 269 ? 12.953 24.516 3.564 1 90.94 269 GLU A N 1
ATOM 2148 C CA . GLU A 1 269 ? 13.18 25.281 4.793 1 90.94 269 GLU A CA 1
ATOM 2149 C C . GLU A 1 269 ? 12.82 26.75 4.609 1 90.94 269 GLU A C 1
ATOM 2151 O O . GLU A 1 269 ? 12.609 27.469 5.59 1 90.94 269 GLU A O 1
ATOM 2156 N N . GLU A 1 270 ? 12.672 27.078 3.367 1 91.56 270 GLU A N 1
ATOM 2157 C CA . GLU A 1 270 ? 12.297 28.469 3.08 1 91.56 270 GLU A CA 1
ATOM 2158 C C . GLU A 1 270 ? 10.867 28.75 3.516 1 91.56 270 GLU A C 1
ATOM 2160 O O . GLU A 1 270 ? 9.984 27.906 3.365 1 91.56 270 GLU A O 1
ATOM 2165 N N . VAL A 1 271 ? 10.695 29.953 4.055 1 91.94 271 VAL A N 1
ATOM 2166 C CA . VAL A 1 271 ? 9.367 30.359 4.504 1 91.94 271 VAL A CA 1
ATOM 2167 C C . VAL A 1 271 ? 8.656 31.141 3.391 1 91.94 271 VAL A C 1
ATOM 2169 O O . VAL A 1 271 ? 9.305 31.828 2.604 1 91.94 271 VAL A O 1
ATOM 2172 N N . LEU A 1 272 ? 7.391 30.938 3.303 1 95 272 LEU A N 1
ATOM 2173 C CA . LEU A 1 272 ? 6.562 31.688 2.365 1 95 272 LEU A CA 1
ATOM 2174 C C . LEU A 1 272 ? 6.301 33.094 2.879 1 95 272 LEU A C 1
ATOM 2176 O O . LEU A 1 272 ? 6.395 33.344 4.082 1 95 272 LEU A O 1
ATOM 2180 N N . SER A 1 273 ? 6.102 34 1.929 1 96.38 273 SER A N 1
ATOM 2181 C CA . SER A 1 273 ? 5.859 35.375 2.34 1 96.38 273 SER A CA 1
ATOM 2182 C C . SER A 1 273 ? 4.586 35.469 3.172 1 96.38 273 SER A C 1
ATOM 2184 O O . SER A 1 273 ? 3.596 34.812 2.9 1 96.38 273 SER A O 1
ATOM 2186 N N . LYS A 1 274 ? 4.598 36.312 4.156 1 96.81 274 LYS A N 1
ATOM 2187 C CA . LYS A 1 274 ? 3.439 36.531 5.02 1 96.81 274 LYS A CA 1
ATOM 2188 C C . LYS A 1 274 ? 2.24 37.031 4.215 1 96.81 274 LYS A C 1
ATOM 2190 O O . LYS A 1 274 ? 1.097 36.688 4.527 1 96.81 274 LYS A O 1
ATOM 2195 N N . LYS A 1 275 ? 2.537 37.875 3.246 1 97.31 275 LYS A N 1
ATOM 2196 C CA . LYS A 1 275 ? 1.472 38.375 2.375 1 97.31 275 LYS A CA 1
ATOM 2197 C C . LYS A 1 275 ? 0.772 37.219 1.666 1 97.31 275 LYS A C 1
ATOM 2199 O O . LYS A 1 275 ? -0.458 37.188 1.592 1 97.31 275 LYS A O 1
ATOM 2204 N N . PHE A 1 276 ? 1.533 36.312 1.161 1 98 276 PHE A N 1
ATOM 2205 C CA . PHE A 1 276 ? 0.997 35.156 0.474 1 98 276 PHE A CA 1
ATOM 2206 C C . PHE A 1 276 ? 0.198 34.281 1.435 1 98 276 PHE A C 1
ATOM 2208 O O . PHE A 1 276 ? -0.905 33.844 1.108 1 98 276 PHE A O 1
ATOM 2215 N N . GLU A 1 277 ? 0.746 34 2.631 1 98.31 277 GLU A N 1
ATOM 2216 C CA . GLU A 1 277 ? 0.063 33.188 3.641 1 98.31 277 GLU A CA 1
ATOM 2217 C C . GLU A 1 277 ? -1.298 33.781 3.99 1 98.31 277 GLU A C 1
ATOM 2219 O O . GLU A 1 277 ? -2.291 33.062 4.086 1 98.31 277 GLU A O 1
ATOM 2224 N N . LYS A 1 278 ? -1.319 35.094 4.109 1 97.94 278 LYS A N 1
ATOM 2225 C CA . LYS A 1 278 ? -2.564 35.781 4.441 1 97.94 278 LYS A CA 1
ATOM 2226 C C . LYS A 1 278 ? -3.582 35.625 3.311 1 97.94 278 LYS A C 1
ATOM 2228 O O . LYS A 1 278 ? -4.785 35.531 3.562 1 97.94 278 LYS A O 1
ATOM 2233 N N . ALA A 1 279 ? -3.055 35.719 2.09 1 98.38 279 ALA A N 1
ATOM 2234 C CA . ALA A 1 279 ? -3.932 35.562 0.932 1 98.38 279 ALA A CA 1
ATOM 2235 C C . ALA A 1 279 ? -4.57 34.188 0.896 1 98.38 279 ALA A C 1
ATOM 2237 O O . ALA A 1 279 ? -5.75 34.031 0.565 1 98.38 279 ALA A O 1
ATOM 2238 N N . ILE A 1 280 ? -3.814 33.156 1.222 1 98.75 280 ILE A N 1
ATOM 2239 C CA . ILE A 1 280 ? -4.324 31.781 1.276 1 98.75 280 ILE A CA 1
ATOM 2240 C C . ILE A 1 280 ? -5.379 31.672 2.373 1 98.75 280 ILE A C 1
ATOM 2242 O O . ILE A 1 280 ? -6.449 31.094 2.156 1 98.75 280 ILE A O 1
ATOM 2246 N N . GLU A 1 281 ? -5.062 32.188 3.504 1 98.56 281 GLU A N 1
ATOM 2247 C CA . GLU A 1 281 ? -5.984 32.125 4.637 1 98.56 281 GLU A CA 1
ATOM 2248 C C . GLU A 1 281 ? -7.297 32.844 4.309 1 98.56 281 GLU A C 1
ATOM 2250 O O . GLU A 1 281 ? -8.367 32.375 4.711 1 98.56 281 GLU A O 1
ATOM 2255 N N . HIS A 1 282 ? -7.195 33.938 3.607 1 98.25 282 HIS A N 1
ATOM 2256 C CA . HIS A 1 282 ? -8.383 34.656 3.17 1 98.25 282 HIS A CA 1
ATOM 2257 C C . HIS A 1 282 ? -9.25 33.812 2.258 1 98.25 282 HIS A C 1
ATOM 2259 O O . HIS A 1 282 ? -10.469 33.75 2.412 1 98.25 282 HIS A O 1
ATOM 2265 N N . ALA A 1 283 ? -8.609 33.125 1.339 1 98.56 283 ALA A N 1
ATOM 2266 C CA . ALA A 1 283 ? -9.336 32.281 0.415 1 98.56 283 ALA A CA 1
ATOM 2267 C C . ALA A 1 283 ? -10.039 31.141 1.162 1 98.56 283 ALA A C 1
ATOM 2269 O O . ALA A 1 283 ? -11.188 30.812 0.852 1 98.56 283 ALA A O 1
ATOM 2270 N N . LEU A 1 284 ? -9.375 30.547 2.137 1 98.75 284 LEU A N 1
ATOM 2271 C CA . LEU A 1 284 ? -9.953 29.453 2.904 1 98.75 284 LEU A CA 1
ATOM 2272 C C . LEU A 1 284 ? -11.078 29.953 3.803 1 98.75 284 LEU A C 1
ATOM 2274 O O . LEU A 1 284 ? -12.07 29.25 4.023 1 98.75 284 LEU A O 1
ATOM 2278 N N . ARG A 1 285 ? -10.914 31.188 4.328 1 98.12 285 ARG A N 1
ATOM 2279 C CA . ARG A 1 285 ? -12 31.812 5.094 1 98.12 285 ARG A CA 1
ATOM 2280 C C . ARG A 1 285 ? -13.234 32 4.227 1 98.12 285 ARG A C 1
ATOM 2282 O O . ARG A 1 285 ? -14.359 31.766 4.664 1 98.12 285 ARG A O 1
ATOM 2289 N N . ASP A 1 286 ? -13 32.469 3.008 1 98.25 286 ASP A N 1
ATOM 2290 C CA . ASP A 1 286 ? -14.102 32.594 2.051 1 98.25 286 ASP A CA 1
ATOM 2291 C C . ASP A 1 286 ? -14.758 31.234 1.787 1 98.25 286 ASP A C 1
ATOM 2293 O O . ASP A 1 286 ? -15.984 31.141 1.72 1 98.25 286 ASP A O 1
ATOM 2297 N N . PHE A 1 287 ? -13.914 30.25 1.626 1 98.75 287 PHE A N 1
ATOM 2298 C CA . PHE A 1 287 ? -14.414 28.906 1.369 1 98.75 287 PHE A CA 1
ATOM 2299 C C . PHE A 1 287 ? -15.359 28.453 2.479 1 98.75 287 PHE A C 1
ATOM 2301 O O . PHE A 1 287 ? -16.484 28.016 2.207 1 98.75 287 PHE A O 1
ATOM 2308 N N . VAL A 1 288 ? -14.945 28.625 3.709 1 98.56 288 VAL A N 1
ATOM 2309 C CA . VAL A 1 288 ? -15.742 28.25 4.871 1 98.56 288 VAL A CA 1
ATOM 2310 C C . VAL A 1 288 ? -17.016 29.078 4.91 1 98.56 288 VAL A C 1
ATOM 2312 O O . VAL A 1 288 ? -18.109 28.547 5.121 1 98.56 288 VAL A O 1
ATOM 2315 N N . SER A 1 289 ? -16.875 30.359 4.684 1 98.12 289 SER A N 1
ATOM 2316 C CA . SER A 1 289 ? -18 31.281 4.719 1 98.12 289 SER A CA 1
ATOM 2317 C C . SER A 1 289 ? -19.047 30.906 3.668 1 98.12 289 SER A C 1
ATOM 2319 O O . SER A 1 289 ? -20.25 30.891 3.955 1 98.12 289 SER A O 1
ATOM 2321 N N . LEU A 1 290 ? -18.609 30.625 2.482 1 98.5 290 LEU A N 1
ATOM 2322 C CA . LEU A 1 290 ? -19.5 30.266 1.383 1 98.5 290 LEU A CA 1
ATOM 2323 C C . LEU A 1 290 ? -20.172 28.922 1.641 1 98.5 290 LEU A C 1
ATOM 2325 O O . LEU A 1 290 ? -21.359 28.766 1.354 1 98.5 290 LEU A O 1
ATOM 2329 N N . ALA A 1 291 ? -19.438 27.953 2.188 1 98.31 291 ALA A N 1
ATOM 2330 C CA . ALA A 1 291 ? -19.969 26.625 2.457 1 98.31 291 ALA A CA 1
ATOM 2331 C C . ALA A 1 291 ? -21 26.656 3.588 1 98.31 291 ALA A C 1
ATOM 2333 O O . ALA A 1 291 ? -21.891 25.812 3.652 1 98.31 291 ALA A O 1
ATOM 2334 N N . THR A 1 292 ? -20.891 27.641 4.465 1 97.88 292 THR A N 1
ATOM 2335 C CA . THR A 1 292 ? -21.75 27.75 5.641 1 97.88 292 THR A CA 1
ATOM 2336 C C . THR A 1 292 ? -23.078 28.422 5.281 1 97.88 292 THR A C 1
ATOM 2338 O O . THR A 1 292 ? -24.125 28.047 5.816 1 97.88 292 THR A O 1
ATOM 2341 N N . ASP A 1 293 ? -23.031 29.344 4.391 1 97.69 293 ASP A N 1
ATOM 2342 C CA . ASP A 1 293 ? -24.188 30.172 4.055 1 97.69 293 ASP A CA 1
ATOM 2343 C C . ASP A 1 293 ? -25.031 29.531 2.951 1 97.69 293 ASP A C 1
ATOM 2345 O O . ASP A 1 293 ? -24.594 29.453 1.801 1 97.69 293 ASP A O 1
ATOM 2349 N N . LYS A 1 294 ? -26.25 29.234 3.219 1 96.12 294 LYS A N 1
ATOM 2350 C CA . LYS A 1 294 ? -27.156 28.547 2.297 1 96.12 294 LYS A CA 1
ATOM 2351 C C . LYS A 1 294 ? -27.375 29.375 1.034 1 96.12 294 LYS A C 1
ATOM 2353 O O . LYS A 1 294 ? -27.688 28.828 -0.028 1 96.12 294 LYS A O 1
ATOM 2358 N N . ARG A 1 295 ? -27.203 30.719 1.112 1 95.44 295 ARG A N 1
ATOM 2359 C CA . ARG A 1 295 ? -27.406 31.609 -0.03 1 95.44 295 ARG A CA 1
ATOM 2360 C C . ARG A 1 295 ? -26.344 31.375 -1.099 1 95.44 295 ARG A C 1
ATOM 2362 O O . ARG A 1 295 ? -26.562 31.672 -2.273 1 95.44 295 ARG A O 1
ATOM 2369 N N . TYR A 1 296 ? -25.203 30.75 -0.654 1 97.56 296 TYR A N 1
ATOM 2370 C CA . TYR A 1 296 ? -24.062 30.734 -1.569 1 97.56 296 TYR A CA 1
ATOM 2371 C C . TYR A 1 296 ? -23.531 29.328 -1.747 1 97.56 296 TYR A C 1
ATOM 2373 O O . TYR A 1 296 ? -22.625 29.094 -2.557 1 97.56 296 TYR A O 1
ATOM 2381 N N . ASN A 1 297 ? -24 28.281 -1.04 1 97.25 297 ASN A N 1
ATOM 2382 C CA . ASN A 1 297 ? -23.406 26.953 -1.025 1 97.25 297 ASN A CA 1
ATOM 2383 C C . ASN A 1 297 ? -24.172 25.984 -1.925 1 97.25 297 ASN A C 1
ATOM 2385 O O . ASN A 1 297 ? -24.219 24.797 -1.649 1 97.25 297 ASN A O 1
ATOM 2389 N N . GLN A 1 298 ? -24.781 26.562 -2.994 1 96.12 298 GLN A N 1
ATOM 2390 C CA . GLN A 1 298 ? -25.562 25.766 -3.926 1 96.12 298 GLN A CA 1
ATOM 2391 C C . GLN A 1 298 ? -24.734 24.609 -4.504 1 96.12 298 GLN A C 1
ATOM 2393 O O . GLN A 1 298 ? -25.266 23.516 -4.727 1 96.12 298 GLN A O 1
ATOM 2398 N N . ALA A 1 299 ? -23.5 24.875 -4.758 1 96.94 299 ALA A N 1
ATOM 2399 C CA . ALA A 1 299 ? -22.594 23.891 -5.359 1 96.94 299 ALA A CA 1
ATOM 2400 C C . ALA A 1 299 ? -22.531 22.625 -4.52 1 96.94 299 ALA A C 1
ATOM 2402 O O . ALA A 1 299 ? -22.312 21.531 -5.055 1 96.94 299 ALA A O 1
ATOM 2403 N N . PHE A 1 300 ? -22.719 22.703 -3.238 1 97.25 300 PHE A N 1
ATOM 2404 C CA . PHE A 1 300 ? -22.531 21.578 -2.326 1 97.25 300 PHE A CA 1
ATOM 2405 C C . PHE A 1 300 ? -23.875 20.953 -1.936 1 97.25 300 PHE A C 1
ATOM 2407 O O . PHE A 1 300 ? -23.906 19.875 -1.361 1 97.25 300 PHE A O 1
ATOM 2414 N N . ARG A 1 301 ? -24.953 21.625 -2.252 1 94.62 301 ARG A N 1
ATOM 2415 C CA . ARG A 1 301 ? -26.281 21.141 -1.92 1 94.62 301 ARG A CA 1
ATOM 2416 C C . ARG A 1 301 ? -26.922 20.453 -3.121 1 94.62 301 ARG A C 1
ATOM 2418 O O . ARG A 1 301 ? -27.609 19.438 -2.971 1 94.62 301 ARG A O 1
ATOM 2425 N N . THR A 1 302 ? -26.656 21 -4.238 1 93.69 302 THR A N 1
ATOM 2426 C CA . THR A 1 302 ? -27.391 20.562 -5.422 1 93.69 302 THR A CA 1
ATOM 2427 C C . THR A 1 302 ? -26.625 19.438 -6.137 1 93.69 302 THR A C 1
ATOM 2429 O O . THR A 1 302 ? -27.234 18.609 -6.816 1 93.69 302 THR A O 1
ATOM 2432 N N . ILE A 1 303 ? -25.391 19.453 -6.098 1 94.5 303 ILE A N 1
ATOM 2433 C CA . ILE A 1 303 ? -24.578 18.406 -6.695 1 94.5 303 ILE A CA 1
ATOM 2434 C C . ILE A 1 303 ? -24.328 17.297 -5.672 1 94.5 303 ILE A C 1
ATOM 2436 O O . ILE A 1 303 ? -23.5 17.453 -4.77 1 94.5 303 ILE A O 1
ATOM 2440 N N . ASP A 1 304 ? -25.031 16.25 -5.879 1 90.31 304 ASP A N 1
ATOM 2441 C CA . ASP A 1 304 ? -25.016 15.172 -4.891 1 90.31 304 ASP A CA 1
ATOM 2442 C C . ASP A 1 304 ? -23.859 14.203 -5.164 1 90.31 304 ASP A C 1
ATOM 2444 O O . ASP A 1 304 ? -24.094 13.016 -5.398 1 90.31 304 ASP A O 1
ATOM 2448 N N . LYS A 1 305 ? -22.734 14.695 -5.316 1 94.12 305 LYS A N 1
ATOM 2449 C CA . LYS A 1 305 ? -21.516 13.922 -5.465 1 94.12 305 LYS A CA 1
ATOM 2450 C C . LYS A 1 305 ? -20.438 14.414 -4.496 1 94.12 305 LYS A C 1
ATOM 2452 O O . LYS A 1 305 ? -20.344 15.617 -4.223 1 94.12 305 LYS A O 1
ATOM 2457 N N . LYS A 1 306 ? -19.719 13.516 -3.998 1 95.75 306 LYS A N 1
ATOM 2458 C CA . LYS A 1 306 ? -18.594 13.852 -3.131 1 95.75 306 LYS A CA 1
ATOM 2459 C C . LYS A 1 306 ? -17.625 14.797 -3.836 1 95.75 306 LYS A C 1
ATOM 2461 O O . LYS A 1 306 ? -17.359 14.633 -5.027 1 95.75 306 LYS A O 1
ATOM 2466 N N . VAL A 1 307 ? -17.156 15.805 -3.129 1 97.06 307 VAL A N 1
ATOM 2467 C CA . VAL A 1 307 ? -16.156 16.703 -3.686 1 97.06 307 VAL A CA 1
ATOM 2468 C C . VAL A 1 307 ? -14.844 15.945 -3.879 1 97.06 307 VAL A C 1
ATOM 2470 O O . VAL A 1 307 ? -14.219 15.508 -2.908 1 97.06 307 VAL A O 1
ATOM 2473 N N . ALA A 1 308 ? -14.43 15.859 -5.145 1 96.44 308 ALA A N 1
ATOM 2474 C CA . ALA A 1 308 ? -13.188 15.164 -5.441 1 96.44 308 ALA A CA 1
ATOM 2475 C C . ALA A 1 308 ? -11.977 15.969 -4.965 1 96.44 308 ALA A C 1
ATOM 2477 O O . ALA A 1 308 ? -12.055 17.188 -4.844 1 96.44 308 ALA A O 1
ATOM 2478 N N . PRO A 1 309 ? -10.836 15.273 -4.719 1 96.44 309 PRO A N 1
ATOM 2479 C CA . PRO A 1 309 ? -9.633 15.984 -4.262 1 96.44 309 PRO A CA 1
ATOM 2480 C C . PRO A 1 309 ? -9.242 17.141 -5.188 1 96.44 309 PRO A C 1
ATOM 2482 O O . PRO A 1 309 ? -9 18.25 -4.719 1 96.44 309 PRO A O 1
ATOM 2485 N N . VAL A 1 310 ? -9.305 16.875 -6.461 1 96.5 310 VAL A N 1
ATOM 2486 C CA . VAL A 1 310 ? -8.883 17.906 -7.402 1 96.5 310 VAL A CA 1
ATOM 2487 C C . VAL A 1 310 ? -9.906 19.047 -7.426 1 96.5 310 VAL A C 1
ATOM 2489 O O . VAL A 1 310 ? -9.555 20.203 -7.617 1 96.5 310 VAL A O 1
ATOM 2492 N N . GLU A 1 311 ? -11.188 18.703 -7.211 1 96.75 311 GLU A N 1
ATOM 2493 C CA . GLU A 1 311 ? -12.211 19.734 -7.09 1 96.75 311 GLU A CA 1
ATOM 2494 C C . GLU A 1 311 ? -11.93 20.641 -5.898 1 96.75 311 GLU A C 1
ATOM 2496 O O . GLU A 1 311 ? -11.984 21.875 -6.027 1 96.75 311 GLU A O 1
ATOM 2501 N N . PHE A 1 312 ? -11.648 20.031 -4.777 1 98.25 312 PHE A N 1
ATOM 2502 C CA . PHE A 1 312 ? -11.352 20.781 -3.568 1 98.25 312 PHE A CA 1
ATOM 2503 C C . PHE A 1 312 ? -10.188 21.734 -3.795 1 98.25 312 PHE A C 1
ATOM 2505 O O . PHE A 1 312 ? -10.258 22.922 -3.455 1 98.25 312 PHE A O 1
ATOM 2512 N N . ILE A 1 313 ? -9.117 21.219 -4.348 1 98.38 313 ILE A N 1
ATOM 2513 C CA . ILE A 1 313 ? -7.891 21.969 -4.594 1 98.38 313 ILE A CA 1
ATOM 2514 C C . ILE A 1 313 ? -8.195 23.188 -5.453 1 98.38 313 ILE A C 1
ATOM 2516 O O . ILE A 1 313 ? -7.852 24.312 -5.094 1 98.38 313 ILE A O 1
ATOM 2520 N N . PHE A 1 314 ? -8.969 23.016 -6.48 1 98.56 314 PHE A N 1
ATOM 2521 C CA . PHE A 1 314 ? -9.102 24.094 -7.453 1 98.56 314 PHE A CA 1
ATOM 2522 C C . PHE A 1 314 ? -10.258 25.016 -7.078 1 98.56 314 PHE A C 1
ATOM 2524 O O . PHE A 1 314 ? -10.359 26.141 -7.59 1 98.56 314 PHE A O 1
ATOM 2531 N N . ILE A 1 315 ? -11.148 24.547 -6.258 1 98.75 315 ILE A N 1
ATOM 2532 C CA . ILE A 1 315 ? -12.07 25.5 -5.645 1 98.75 315 ILE A CA 1
ATOM 2533 C C . ILE A 1 315 ? -11.281 26.516 -4.828 1 98.75 315 ILE A C 1
ATOM 2535 O O . ILE A 1 315 ? -11.539 27.719 -4.914 1 98.75 315 ILE A O 1
ATOM 2539 N N . GLY A 1 316 ? -10.289 25.984 -4.027 1 98.75 316 GLY A N 1
ATOM 2540 C CA . GLY A 1 316 ? -9.414 26.891 -3.293 1 98.75 316 GLY A CA 1
ATOM 2541 C C . GLY A 1 316 ? -8.633 27.828 -4.191 1 98.75 316 GLY A C 1
ATOM 2542 O O . GLY A 1 316 ? -8.516 29.016 -3.898 1 98.75 316 GLY A O 1
ATOM 2543 N N . VAL A 1 317 ? -8.148 27.297 -5.258 1 98.75 317 VAL A N 1
ATOM 2544 C CA . VAL A 1 317 ? -7.391 28.094 -6.215 1 98.75 317 VAL A CA 1
ATOM 2545 C C . VAL A 1 317 ? -8.289 29.172 -6.82 1 98.75 317 VAL A C 1
ATOM 2547 O O . VAL A 1 317 ? -7.871 30.312 -6.977 1 98.75 317 VAL A O 1
ATOM 2550 N N . LEU A 1 318 ? -9.469 28.797 -7.195 1 98.69 318 LEU A N 1
ATOM 2551 C CA . LEU A 1 318 ? -10.453 29.719 -7.762 1 98.69 318 LEU A CA 1
ATOM 2552 C C . LEU A 1 318 ? -10.75 30.859 -6.793 1 98.69 318 LEU A C 1
ATOM 2554 O O . LEU A 1 318 ? -10.727 32.031 -7.184 1 98.69 318 LEU A O 1
ATOM 2558 N N . LEU A 1 319 ? -10.977 30.547 -5.562 1 98.75 319 LEU A N 1
ATOM 2559 C CA . LEU A 1 319 ? -11.297 31.547 -4.551 1 98.75 319 LEU A CA 1
ATOM 2560 C C . LEU A 1 319 ? -10.094 32.469 -4.281 1 98.75 319 LEU A C 1
ATOM 2562 O O . LEU A 1 319 ? -10.258 33.656 -3.998 1 98.75 319 LEU A O 1
ATOM 2566 N N . PHE A 1 320 ? -8.914 31.891 -4.352 1 98.75 320 PHE A N 1
ATOM 2567 C CA . PHE A 1 320 ? -7.68 32.656 -4.223 1 98.75 320 PHE A CA 1
ATOM 2568 C C . PHE A 1 320 ? -7.602 33.75 -5.301 1 98.75 320 PHE A C 1
ATOM 2570 O O . PHE A 1 320 ? -7.164 34.844 -5.039 1 98.75 320 PHE A O 1
ATOM 2577 N N . GLN A 1 321 ? -8.086 33.406 -6.469 1 98.38 321 GLN A N 1
ATOM 2578 C CA . GLN A 1 321 ? -8 34.344 -7.586 1 98.38 321 GLN A CA 1
ATOM 2579 C C . GLN A 1 321 ? -9.195 35.281 -7.598 1 98.38 321 GLN A C 1
ATOM 2581 O O . GLN A 1 321 ? -9.156 36.344 -8.25 1 98.38 321 GLN A O 1
ATOM 2586 N N . LEU A 1 322 ? -10.242 34.969 -6.883 1 98.19 322 LEU A N 1
ATOM 2587 C CA . LEU A 1 322 ? -11.453 35.781 -6.863 1 98.19 322 LEU A CA 1
ATOM 2588 C C . LEU A 1 322 ? -11.578 36.562 -5.551 1 98.19 322 LEU A C 1
ATOM 2590 O O . LEU A 1 322 ? -12.688 36.844 -5.102 1 98.19 322 LEU A O 1
ATOM 2594 N N . ARG A 1 323 ? -10.516 36.75 -4.832 1 94.56 323 ARG A N 1
ATOM 2595 C CA . ARG A 1 323 ? -10.523 37.344 -3.498 1 94.56 323 ARG A CA 1
ATOM 2596 C C . ARG A 1 323 ? -11.211 38.719 -3.512 1 94.56 323 ARG A C 1
ATOM 2598 O O . ARG A 1 323 ? -11.844 39.094 -2.531 1 94.56 323 ARG A O 1
ATOM 2605 N N . GLY A 1 324 ? -11.195 39.438 -4.613 1 93.88 324 GLY A N 1
ATOM 2606 C CA . GLY A 1 324 ? -11.781 40.75 -4.699 1 93.88 324 GLY A CA 1
ATOM 2607 C C . GLY A 1 324 ? -13.234 40.75 -5.113 1 93.88 324 GLY A C 1
ATOM 2608 O O . GLY A 1 324 ? -13.898 41.781 -5.102 1 93.88 324 GLY A O 1
ATOM 2609 N N . GLU A 1 325 ? -13.797 39.625 -5.355 1 96.81 325 GLU A N 1
ATOM 2610 C CA . GLU A 1 325 ? -15.172 39.5 -5.84 1 96.81 325 GLU A CA 1
ATOM 2611 C C . GLU A 1 325 ? -16.156 39.344 -4.68 1 96.81 325 GLU A C 1
ATOM 2613 O O . GLU A 1 325 ? -15.75 39 -3.561 1 96.81 325 GLU A O 1
ATOM 2618 N N . GLU A 1 326 ? -17.453 39.562 -4.988 1 97.06 326 GLU A N 1
ATOM 2619 C CA . GLU A 1 326 ? -18.516 39.438 -3.994 1 97.06 326 GLU A CA 1
ATOM 2620 C C . GLU A 1 326 ? -18.844 37.969 -3.732 1 97.06 326 GLU A C 1
ATOM 2622 O O . GLU A 1 326 ? -18.594 37.125 -4.574 1 97.06 326 GLU A O 1
ATOM 2627 N N . LYS A 1 327 ? -19.422 37.656 -2.625 1 97.62 327 LYS A N 1
ATOM 2628 C CA . LYS A 1 327 ? -19.766 36.312 -2.201 1 97.62 327 LYS A CA 1
ATOM 2629 C C . LYS A 1 327 ? -20.672 35.625 -3.223 1 97.62 327 LYS A C 1
ATOM 2631 O O . LYS A 1 327 ? -20.5 34.438 -3.5 1 97.62 327 LYS A O 1
ATOM 2636 N N . HIS A 1 328 ? -21.562 36.438 -3.678 1 97.44 328 HIS A N 1
ATOM 2637 C CA . HIS A 1 328 ? -22.484 35.844 -4.645 1 97.44 328 HIS A CA 1
ATOM 2638 C C . HIS A 1 328 ? -21.75 35.344 -5.875 1 97.44 328 HIS A C 1
ATOM 2640 O O . HIS A 1 328 ? -22.031 34.219 -6.352 1 97.44 328 HIS A O 1
ATOM 2646 N N . ALA A 1 329 ? -20.844 36.094 -6.383 1 98.19 329 ALA A N 1
ATOM 2647 C CA . ALA A 1 329 ? -20.047 35.719 -7.547 1 98.19 329 ALA A CA 1
ATOM 2648 C C . ALA A 1 329 ? -19.188 34.5 -7.25 1 98.19 329 ALA A C 1
ATOM 2650 O O . ALA A 1 329 ? -19.078 33.594 -8.086 1 98.19 329 ALA A O 1
ATOM 2651 N N . LYS A 1 330 ? -18.594 34.469 -6.094 1 98.56 330 LYS A N 1
ATOM 2652 C CA . LYS A 1 330 ? -17.75 33.344 -5.684 1 98.56 330 LYS A CA 1
ATOM 2653 C C . LYS A 1 330 ? -18.562 32.062 -5.586 1 98.56 330 LYS A C 1
ATOM 2655 O O . LYS A 1 330 ? -18.141 31 -6.082 1 98.56 330 LYS A O 1
ATOM 2660 N N . GLY A 1 331 ? -19.703 32.125 -4.926 1 98.38 331 GLY A N 1
ATOM 2661 C CA . GLY A 1 331 ? -20.578 30.969 -4.793 1 98.38 331 GLY A CA 1
ATOM 2662 C C . GLY A 1 331 ? -21.016 30.391 -6.129 1 98.38 331 GLY A C 1
ATOM 2663 O O . GLY A 1 331 ? -20.984 29.188 -6.328 1 98.38 331 GLY A O 1
ATOM 2664 N N . LEU A 1 332 ? -21.391 31.297 -6.992 1 98 332 LEU A N 1
ATOM 2665 C CA . LEU A 1 332 ? -21.828 30.875 -8.312 1 98 332 LEU A CA 1
ATOM 2666 C C . LEU A 1 332 ? -20.672 30.266 -9.109 1 98 332 LEU A C 1
ATOM 2668 O O . LEU A 1 332 ? -20.859 29.312 -9.859 1 98 332 LEU A O 1
ATOM 2672 N N . ALA A 1 333 ? -19.5 30.828 -9.008 1 98.56 333 ALA A N 1
ATOM 2673 C CA . ALA A 1 333 ? -18.312 30.312 -9.688 1 98.56 333 ALA A CA 1
ATOM 2674 C C . ALA A 1 333 ? -18.016 28.875 -9.273 1 98.56 333 ALA A C 1
ATOM 2676 O O . ALA A 1 333 ? -17.688 28.047 -10.117 1 98.56 333 ALA A O 1
ATOM 2677 N N . ILE A 1 334 ? -18.141 28.594 -7.965 1 98.75 334 ILE A N 1
ATOM 2678 C CA . ILE A 1 334 ? -17.906 27.234 -7.469 1 98.75 334 ILE A CA 1
ATOM 2679 C C . ILE A 1 334 ? -18.938 26.281 -8.078 1 98.75 334 ILE A C 1
ATOM 2681 O O . ILE A 1 334 ? -18.594 25.188 -8.508 1 98.75 334 ILE A O 1
ATOM 2685 N N . HIS A 1 335 ? -20.156 26.75 -8.094 1 98.25 335 HIS A N 1
ATOM 2686 C CA . HIS A 1 335 ? -21.234 25.938 -8.656 1 98.25 335 HIS A CA 1
ATOM 2687 C C . HIS A 1 335 ? -20.984 25.641 -10.133 1 98.25 335 HIS A C 1
ATOM 2689 O O . HIS A 1 335 ? -21.094 24.5 -10.562 1 98.25 335 HIS A O 1
ATOM 2695 N N . ASN A 1 336 ? -20.688 26.703 -10.875 1 98 336 ASN A N 1
ATOM 2696 C CA . ASN A 1 336 ? -20.391 26.547 -12.297 1 98 336 ASN A CA 1
ATOM 2697 C C . ASN A 1 336 ? -19.188 25.641 -12.531 1 98 336 ASN A C 1
ATOM 2699 O O . ASN A 1 336 ? -19.188 24.844 -13.469 1 98 336 ASN A O 1
ATOM 2703 N N . PHE A 1 337 ? -18.234 25.766 -11.672 1 98.25 337 PHE A N 1
ATOM 2704 C CA . PHE A 1 337 ? -17.016 24.953 -11.758 1 98.25 337 PHE A CA 1
ATOM 2705 C C . PHE A 1 337 ? -17.328 23.484 -11.586 1 98.25 337 PHE A C 1
ATOM 2707 O O . PHE A 1 337 ? -16.969 22.656 -12.43 1 98.25 337 PHE A O 1
ATOM 2714 N N . ARG A 1 338 ? -18.031 23.078 -10.477 1 97.5 338 ARG A N 1
ATOM 2715 C CA . ARG A 1 338 ? -18.328 21.688 -10.172 1 97.5 338 ARG A CA 1
ATOM 2716 C C . ARG A 1 338 ? -19.266 21.078 -11.219 1 97.5 338 ARG A C 1
ATOM 2718 O O . ARG A 1 338 ? -19.078 19.938 -11.633 1 97.5 338 ARG A O 1
ATOM 2725 N N . ARG A 1 339 ? -20.172 21.891 -11.656 1 96.38 339 ARG A N 1
ATOM 2726 C CA . ARG A 1 339 ? -21.094 21.422 -12.68 1 96.38 339 ARG A CA 1
ATOM 2727 C C . ARG A 1 339 ? -20.359 21.094 -13.977 1 96.38 339 ARG A C 1
ATOM 2729 O O . ARG A 1 339 ? -20.594 20.047 -14.578 1 96.38 339 ARG A O 1
ATOM 2736 N N . ALA A 1 340 ? -19.484 21.969 -14.406 1 96.81 340 ALA A N 1
ATOM 2737 C CA . ALA A 1 340 ? -18.734 21.781 -15.641 1 96.81 340 ALA A CA 1
ATOM 2738 C C . ALA A 1 340 ? -17.859 20.531 -15.555 1 96.81 340 ALA A C 1
ATOM 2740 O O . ALA A 1 340 ? -17.766 19.766 -16.516 1 96.81 340 ALA A O 1
ATOM 2741 N N . LEU A 1 341 ? -17.234 20.297 -14.438 1 95.94 341 LEU A N 1
ATOM 2742 C CA . LEU A 1 341 ? -16.375 19.141 -14.258 1 95.94 341 LEU A CA 1
ATOM 2743 C C . LEU A 1 341 ? -17.172 17.844 -14.336 1 95.94 341 LEU A C 1
ATOM 2745 O O . LEU A 1 341 ? -16.719 16.875 -14.961 1 95.94 341 LEU A O 1
ATOM 2749 N N . ARG A 1 342 ? -18.328 17.844 -13.68 1 94.25 342 ARG A N 1
ATOM 2750 C CA . ARG A 1 342 ? -19.156 16.641 -13.648 1 94.25 342 ARG A CA 1
ATOM 2751 C C . ARG A 1 342 ? -19.75 16.344 -15.016 1 94.25 342 ARG A C 1
ATOM 2753 O O . ARG A 1 342 ? -20 15.18 -15.352 1 94.25 342 ARG A O 1
ATOM 2760 N N . GLU A 1 343 ? -19.90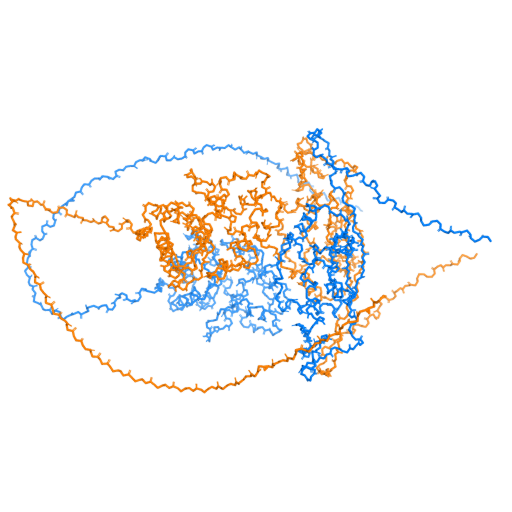6 17.328 -15.758 1 93.5 343 GLU A N 1
ATOM 2761 C CA . GLU A 1 343 ? -20.391 17.156 -17.125 1 93.5 343 GLU A CA 1
ATOM 2762 C C . GLU A 1 343 ? -19.281 16.656 -18.047 1 93.5 343 GLU A C 1
ATOM 2764 O O . GLU A 1 343 ? -19.531 15.844 -18.938 1 93.5 343 GLU A O 1
ATOM 2769 N N . GLN A 1 344 ? -18.141 17.141 -17.797 1 92.44 344 GLN A N 1
ATOM 2770 C CA . GLN A 1 344 ? -17 16.844 -18.656 1 92.44 344 GLN A CA 1
ATOM 2771 C C . GLN A 1 344 ? -16.438 15.453 -18.359 1 92.44 344 GLN A C 1
ATOM 2773 O O . GLN A 1 344 ? -15.984 14.758 -19.266 1 92.44 344 GLN A O 1
ATOM 2778 N N . PHE A 1 345 ? -16.406 15.055 -17.125 1 89.56 345 PHE A N 1
ATOM 2779 C CA . PHE A 1 345 ? -15.734 13.82 -16.734 1 89.56 345 PHE A CA 1
ATOM 2780 C C . PHE A 1 345 ? -16.688 12.922 -15.938 1 89.56 345 PHE A C 1
ATOM 2782 O O . PHE A 1 345 ? -17.312 13.367 -14.977 1 89.56 345 PHE A O 1
ATOM 2789 N N . GLN A 1 346 ? -16.703 11.641 -16.422 1 79.88 346 GLN A N 1
ATOM 2790 C CA . GLN A 1 346 ? -17.453 10.672 -15.633 1 79.88 346 GLN A CA 1
ATOM 2791 C C . GLN A 1 346 ? -16.734 10.328 -14.328 1 79.88 346 GLN A C 1
ATOM 2793 O O . GLN A 1 346 ? -17.359 10.258 -13.273 1 79.88 346 GLN A O 1
ATOM 2798 N N . ASP A 1 347 ? -15.477 10.117 -14.422 1 82.12 347 ASP A N 1
ATOM 2799 C CA . ASP A 1 347 ? -14.602 9.891 -13.281 1 82.12 347 ASP A CA 1
ATOM 2800 C C . ASP A 1 347 ? -13.562 11 -13.148 1 82.12 347 ASP A C 1
ATOM 2802 O O . ASP A 1 347 ? -12.711 11.164 -14.031 1 82.12 347 ASP A O 1
ATOM 2806 N N . ILE A 1 348 ? -13.656 11.727 -12.031 1 89 348 ILE A N 1
ATOM 2807 C CA . ILE A 1 348 ? -12.742 12.852 -11.836 1 89 348 ILE A CA 1
ATOM 2808 C C . ILE A 1 348 ? -11.469 12.367 -11.156 1 89 348 ILE A C 1
ATOM 2810 O O . ILE A 1 348 ? -11.484 12 -9.984 1 89 348 ILE A O 1
ATOM 2814 N N . ARG A 1 349 ? -10.422 12.367 -11.953 1 85.25 349 ARG A N 1
ATOM 2815 C CA . ARG A 1 349 ? -9.133 11.898 -11.469 1 85.25 349 ARG A CA 1
ATOM 2816 C C . ARG A 1 349 ? -8.102 13.023 -11.492 1 85.25 349 ARG A C 1
ATOM 2818 O O . ARG A 1 349 ? -8.273 14.023 -12.203 1 85.25 349 ARG A O 1
ATOM 2825 N N . ASN A 1 350 ? -7.016 12.781 -10.742 1 86 350 ASN A N 1
ATOM 2826 C CA . ASN A 1 350 ? -5.918 13.75 -10.703 1 86 350 ASN A CA 1
ATOM 2827 C C . ASN A 1 350 ? -4.859 13.43 -11.758 1 86 350 ASN A C 1
ATOM 2829 O O . ASN A 1 350 ? -3.727 13.086 -11.422 1 86 350 ASN A O 1
ATOM 2833 N N . ASN A 1 351 ? -5.273 13.531 -13.008 1 86.06 351 ASN A N 1
ATOM 2834 C CA . ASN A 1 351 ? -4.312 13.281 -14.078 1 86.06 351 ASN A CA 1
ATOM 2835 C C . ASN A 1 351 ? -4.09 14.531 -14.93 1 86.06 351 ASN A C 1
ATOM 2837 O O . ASN A 1 351 ? -4.801 15.523 -14.781 1 86.06 351 ASN A O 1
ATOM 2841 N N . THR A 1 352 ? -3.08 14.469 -15.75 1 88.62 352 THR A N 1
ATOM 2842 C CA . THR A 1 352 ? -2.643 15.617 -16.547 1 88.62 352 THR A CA 1
ATOM 2843 C C . THR A 1 352 ? -3.775 16.141 -17.422 1 88.62 352 THR A C 1
ATOM 2845 O O . THR A 1 352 ? -3.959 17.344 -17.562 1 88.62 352 THR A O 1
ATOM 2848 N N . ARG A 1 353 ? -4.5 15.242 -17.984 1 87.69 353 ARG A N 1
ATOM 2849 C CA . ARG A 1 353 ? -5.602 15.625 -18.859 1 87.69 353 ARG A CA 1
ATOM 2850 C C . ARG A 1 353 ? -6.664 16.406 -18.094 1 87.69 353 ARG A C 1
ATOM 2852 O O . ARG A 1 353 ? -7.109 17.469 -18.531 1 87.69 353 ARG A O 1
ATOM 2859 N N . THR A 1 354 ? -7.082 15.906 -16.984 1 92.62 354 THR A N 1
ATOM 2860 C CA . THR A 1 354 ? -8.102 16.547 -16.156 1 92.62 354 THR A CA 1
ATOM 2861 C C . THR A 1 354 ? -7.625 17.922 -15.688 1 92.62 354 THR A C 1
ATOM 2863 O O . THR A 1 354 ? -8.375 18.891 -15.742 1 92.62 354 THR A O 1
ATOM 2866 N N . VAL A 1 355 ? -6.352 18.047 -15.297 1 95.5 355 VAL A N 1
ATOM 2867 C CA . VAL A 1 355 ? -5.801 19.266 -14.734 1 95.5 355 VAL A CA 1
ATOM 2868 C C . VAL A 1 355 ? -5.742 20.359 -15.812 1 95.5 355 VAL A C 1
ATOM 2870 O O . VAL A 1 355 ? -6.023 21.516 -15.539 1 95.5 355 VAL A O 1
ATOM 2873 N N . LYS A 1 356 ? -5.395 19.984 -16.984 1 95.12 356 LYS A N 1
ATOM 2874 C CA . LYS A 1 356 ? -5.352 20.938 -18.094 1 95.12 356 LYS A CA 1
ATOM 2875 C C . LYS A 1 356 ? -6.73 21.547 -18.344 1 95.12 356 LYS A C 1
ATOM 2877 O O . LYS A 1 356 ? -6.859 22.766 -18.531 1 95.12 356 LYS A O 1
ATOM 2882 N N . VAL A 1 357 ? -7.688 20.688 -18.328 1 96.06 357 VAL A N 1
ATOM 2883 C CA . VAL A 1 357 ? -9.062 21.125 -18.547 1 96.06 357 VAL A CA 1
ATOM 2884 C C . VAL A 1 357 ? -9.5 22.016 -17.375 1 96.06 357 VAL A C 1
ATOM 2886 O O . VAL A 1 357 ? -10.156 23.047 -17.578 1 96.06 357 VAL A O 1
ATOM 2889 N N . ILE A 1 358 ? -9.117 21.688 -16.234 1 97.56 358 ILE A N 1
ATOM 2890 C CA . ILE A 1 358 ? -9.516 22.406 -15.023 1 97.56 358 ILE A CA 1
ATOM 2891 C C . ILE A 1 358 ? -8.938 23.828 -15.062 1 97.56 358 ILE A C 1
ATOM 2893 O O . ILE A 1 358 ? -9.625 24.797 -14.727 1 97.56 358 ILE A O 1
ATOM 2897 N N . TRP A 1 359 ? -7.68 23.969 -15.453 1 97.56 359 TRP A N 1
ATOM 2898 C CA . TRP A 1 359 ? -7.07 25.297 -15.531 1 97.56 359 TRP A CA 1
ATOM 2899 C C . TRP A 1 359 ? -7.816 26.172 -16.531 1 97.56 359 TRP A C 1
ATOM 2901 O O . TRP A 1 359 ? -7.969 27.375 -16.312 1 97.56 359 TRP A O 1
ATOM 2911 N N . LYS A 1 360 ? -8.328 25.531 -17.594 1 96.94 360 LYS A N 1
ATOM 2912 C CA . LYS A 1 360 ? -9.125 26.281 -18.562 1 96.94 360 LYS A CA 1
ATOM 2913 C C . LYS A 1 360 ? -10.422 26.781 -17.922 1 96.94 360 LYS A C 1
ATOM 2915 O O . LYS A 1 360 ? -10.836 27.922 -18.141 1 96.94 360 LYS A O 1
ATOM 2920 N N . TYR A 1 361 ? -11.039 25.953 -17.188 1 97.94 361 TYR A N 1
ATOM 2921 C CA . TYR A 1 361 ? -12.273 26.328 -16.5 1 97.94 361 TYR A CA 1
ATOM 2922 C C . TYR A 1 361 ? -12.023 27.438 -15.484 1 97.94 361 TYR A C 1
ATOM 2924 O O . TYR A 1 361 ? -12.812 28.375 -15.383 1 97.94 361 TYR A O 1
ATOM 2932 N N . VAL A 1 362 ? -10.906 27.328 -14.734 1 97.94 362 VAL A N 1
ATOM 2933 C CA . VAL A 1 362 ? -10.562 28.328 -13.734 1 97.94 362 VAL A CA 1
ATOM 2934 C C . VAL A 1 362 ? -10.336 29.688 -14.406 1 97.94 362 VAL A C 1
ATOM 2936 O O . VAL A 1 362 ? -10.812 30.703 -13.93 1 97.94 362 VAL A O 1
ATOM 2939 N N . LYS A 1 363 ? -9.68 29.672 -15.539 1 96.94 363 LYS A N 1
ATOM 2940 C CA . LYS A 1 363 ? -9.422 30.906 -16.281 1 96.94 363 LYS A CA 1
ATOM 2941 C C . LYS A 1 363 ? -10.727 31.562 -16.719 1 96.94 363 LYS A C 1
ATOM 2943 O O . LYS A 1 363 ? -10.891 32.781 -16.594 1 96.94 363 LYS A O 1
ATOM 2948 N N . GLN A 1 364 ? -11.617 30.766 -17.219 1 97.75 364 GLN A N 1
ATOM 2949 C CA . GLN A 1 364 ? -12.914 31.281 -17.641 1 97.75 364 GLN A CA 1
ATOM 2950 C C . GLN A 1 364 ? -13.672 31.906 -16.469 1 97.75 364 GLN A C 1
ATOM 2952 O O . GLN A 1 364 ? -14.234 33 -16.609 1 97.75 364 GLN A O 1
ATOM 2957 N N . LEU A 1 365 ? -13.625 31.266 -15.383 1 98.25 365 LEU A N 1
ATOM 2958 C CA . LEU A 1 365 ? -14.422 31.688 -14.234 1 98.25 365 LEU A CA 1
ATOM 2959 C C . LEU A 1 365 ? -13.805 32.906 -13.562 1 98.25 365 LEU A C 1
ATOM 2961 O O . LEU A 1 365 ? -14.508 33.719 -12.961 1 98.25 365 LEU A O 1
ATOM 2965 N N . VAL A 1 366 ? -12.461 32.969 -13.594 1 97.56 366 VAL A N 1
ATOM 2966 C CA . VAL A 1 366 ? -11.789 34.156 -13.047 1 97.56 366 VAL A CA 1
ATOM 2967 C C . VAL A 1 366 ? -12.141 35.375 -13.875 1 97.56 366 VAL A C 1
ATOM 2969 O O . VAL A 1 366 ? -12.312 36.469 -13.336 1 97.56 366 VAL A O 1
ATOM 2972 N N . GLU A 1 367 ? -12.312 35.188 -15.188 1 96.56 367 GLU A N 1
ATOM 2973 C CA . GLU A 1 367 ? -12.688 36.281 -16.094 1 96.56 367 GLU A CA 1
ATOM 2974 C C . GLU A 1 367 ? -14.156 36.656 -15.914 1 96.56 367 GLU A C 1
ATOM 2976 O O . GLU A 1 367 ? -14.492 37.844 -15.914 1 96.56 367 GLU A O 1
ATOM 2981 N N . ASP A 1 368 ? -14.992 35.625 -15.781 1 96.94 368 ASP A N 1
ATOM 2982 C CA . ASP A 1 368 ? -16.422 35.844 -15.609 1 96.94 368 ASP A CA 1
ATOM 2983 C C . ASP A 1 368 ? -17.047 34.781 -14.688 1 96.94 368 ASP A C 1
ATOM 2985 O O . ASP A 1 368 ? -17.609 33.781 -15.148 1 96.94 368 ASP A O 1
ATOM 2989 N N . PRO A 1 369 ? -17.062 35.062 -13.391 1 96.31 369 PRO A N 1
ATOM 2990 C CA . PRO A 1 369 ? -17.531 34.062 -12.414 1 96.31 369 PRO A CA 1
ATOM 2991 C C . PRO A 1 369 ? -19.031 33.844 -12.469 1 96.31 369 PRO A C 1
ATOM 2993 O O . PRO A 1 369 ? -19.531 32.875 -11.93 1 96.31 369 PRO A O 1
ATOM 2996 N N . LEU A 1 370 ? -19.797 34.719 -13.078 1 95.75 370 LEU A N 1
ATOM 2997 C CA . LEU A 1 370 ? -21.25 34.688 -13.047 1 95.75 370 LEU A CA 1
ATOM 2998 C C . LEU A 1 370 ? -21.797 33.844 -14.188 1 95.75 370 LEU A C 1
ATOM 3000 O O . LEU A 1 370 ? -22.969 33.438 -14.172 1 95.75 370 LEU A O 1
ATOM 3004 N N . SER A 1 371 ? -20.906 33.5 -15.141 1 94.56 371 SER A N 1
ATOM 3005 C CA . SER A 1 371 ? -21.359 32.781 -16.328 1 94.56 371 SER A CA 1
ATOM 3006 C C . SER A 1 371 ? -20.969 31.312 -16.266 1 94.56 371 SER A C 1
ATOM 3008 O O . SER A 1 371 ? -19.906 30.969 -15.711 1 94.56 371 SER A O 1
ATOM 3010 N N . PRO A 1 372 ? -21.797 30.391 -16.859 1 94.81 372 PRO A N 1
ATOM 3011 C CA . PRO A 1 372 ? -21.422 28.984 -16.938 1 94.81 372 PRO A CA 1
ATOM 3012 C C . PRO A 1 372 ? -20.156 28.766 -17.766 1 94.81 372 PRO A C 1
ATOM 3014 O O . PRO A 1 372 ? -19.875 29.531 -18.688 1 94.81 372 PRO A O 1
ATOM 3017 N N . VAL A 1 373 ? -19.453 27.703 -17.422 1 95.88 373 VAL A N 1
ATOM 3018 C CA . VAL A 1 373 ? -18.203 27.359 -18.094 1 95.88 373 VAL A CA 1
ATOM 3019 C C . VAL A 1 373 ? -18.516 26.703 -19.438 1 95.88 373 VAL A C 1
ATOM 3021 O O . VAL A 1 373 ? -19.406 25.859 -19.531 1 95.88 373 VAL A O 1
ATOM 3024 N N . LYS A 1 374 ? -17.859 27.141 -20.406 1 92.12 374 LYS A N 1
ATOM 3025 C CA . LYS A 1 374 ? -17.922 26.453 -21.688 1 92.12 374 LYS A CA 1
ATOM 3026 C C . LYS A 1 374 ? -17.047 25.203 -21.688 1 92.12 374 LYS A C 1
ATOM 3028 O O . LYS A 1 374 ? -15.844 25.266 -21.453 1 92.12 374 LYS A O 1
ATOM 3033 N N . LEU A 1 375 ? -17.641 24.047 -21.953 1 90.94 375 LEU A N 1
ATOM 3034 C CA . LEU A 1 375 ? -16.953 22.766 -21.828 1 90.94 375 LEU A CA 1
ATOM 3035 C C . LEU A 1 375 ? -15.875 22.609 -22.906 1 90.94 375 LEU A C 1
ATOM 3037 O O . LEU A 1 375 ? -16.031 23.125 -24.016 1 90.94 375 LEU A O 1
ATOM 3041 N N . ALA A 1 376 ? -14.828 21.938 -22.562 1 73.44 376 ALA A N 1
ATOM 3042 C CA . ALA A 1 376 ? -13.703 21.703 -23.469 1 73.44 376 ALA A CA 1
ATOM 3043 C C . ALA A 1 376 ? -14.078 20.703 -24.562 1 73.44 376 ALA A C 1
ATOM 3045 O O . ALA A 1 376 ? -14.688 19.672 -24.266 1 73.44 376 ALA A O 1
ATOM 3046 N N . GLY A 1 377 ? -13.891 20.938 -26 1 64.38 377 GLY A N 1
ATOM 3047 C CA . GLY A 1 377 ? -14.266 20.188 -27.188 1 64.38 377 GLY A CA 1
ATOM 3048 C C . GLY A 1 377 ? -15.453 20.781 -27.922 1 64.38 377 GLY A C 1
ATOM 3049 O O . GLY A 1 377 ? -15.742 20.406 -29.062 1 64.38 377 GLY A O 1
ATOM 3050 N N . GLU A 1 378 ? -16.359 21.547 -27.359 1 53.69 378 GLU A N 1
ATOM 3051 C CA . GLU A 1 378 ? -17.469 22.188 -28.031 1 53.69 378 GLU A CA 1
ATOM 3052 C C . GLU A 1 378 ? -16.969 23.297 -28.969 1 53.69 378 GLU A C 1
ATOM 3054 O O . GLU A 1 378 ? -17.719 23.781 -29.812 1 53.69 378 GLU A O 1
ATOM 3059 N N . ASP A 1 379 ? -15.891 23.812 -29.078 1 41.78 379 ASP A N 1
ATOM 3060 C CA . ASP A 1 379 ? -15.484 24.781 -30.094 1 41.78 379 ASP A CA 1
ATOM 3061 C C . ASP A 1 379 ? -15.477 24.156 -31.484 1 41.78 379 ASP A C 1
ATOM 3063 O O . ASP A 1 379 ? -15.508 24.875 -32.5 1 41.78 379 ASP A O 1
ATOM 3067 N N . ALA A 1 380 ? -15.234 22.875 -31.859 1 37.5 380 ALA A N 1
ATOM 3068 C CA . ALA A 1 380 ? -15.141 22.469 -33.25 1 37.5 380 ALA A CA 1
ATOM 3069 C C . ALA A 1 380 ? -16.5 22.578 -33.938 1 37.5 380 ALA A C 1
ATOM 3071 O O . ALA A 1 380 ? -16.578 22.578 -35.188 1 37.5 380 ALA A O 1
ATOM 3072 N N . GLN A 1 381 ? -17.656 22.516 -33.406 1 35.59 381 GLN A N 1
ATOM 3073 C CA . GLN A 1 381 ? -18.828 22.406 -34.281 1 35.59 381 GLN A CA 1
ATOM 3074 C C . GLN A 1 381 ? -19.281 23.797 -34.75 1 35.59 381 GLN A C 1
ATOM 3076 O O . GLN A 1 381 ? -20.156 23.891 -35.625 1 35.59 381 GLN A O 1
ATOM 3081 N N . GLY A 1 382 ? -18.969 24.969 -34.281 1 31.8 382 GLY A N 1
ATOM 3082 C CA . GLY A 1 382 ? -19.703 26.141 -34.719 1 31.8 382 GLY A CA 1
ATOM 3083 C C . GLY A 1 382 ? -19.141 26.734 -36 1 31.8 382 GLY A C 1
ATOM 3084 O O . GLY A 1 382 ? -19.688 27.719 -36.531 1 31.8 382 GLY A O 1
ATOM 3085 N N . ALA A 1 383 ? -17.984 26.609 -36.438 1 30.47 383 ALA A N 1
ATOM 3086 C CA . ALA A 1 383 ? -17.562 27.484 -37.531 1 30.47 383 ALA A CA 1
ATOM 3087 C C . ALA A 1 383 ? -17.969 26.922 -38.875 1 30.47 383 ALA A C 1
ATOM 3089 O O . ALA A 1 383 ? -17.297 27.156 -39.875 1 30.47 383 ALA A O 1
ATOM 3090 N N . GLY A 1 384 ? -19.047 26 -39.094 1 25 384 GLY A N 1
ATOM 3091 C CA . GLY A 1 384 ? -19.266 25.641 -40.5 1 25 384 GLY A CA 1
ATOM 3092 C C . GLY A 1 384 ? -19.703 26.812 -41.344 1 25 384 GLY A C 1
ATOM 3093 O O . GLY A 1 384 ? -19.703 27.953 -40.906 1 25 384 GLY A O 1
ATOM 3094 N N . THR A 1 385 ? -20.875 26.688 -42.312 1 26.39 385 THR A N 1
ATOM 3095 C CA . THR A 1 385 ? -21.219 27.016 -43.688 1 26.39 385 THR A CA 1
ATOM 3096 C C . THR A 1 385 ? -21.875 28.391 -43.781 1 26.39 385 THR A C 1
ATOM 3098 O O . THR A 1 385 ? -23.062 28.531 -43.469 1 26.39 385 THR A O 1
ATOM 3101 N N . LYS A 1 386 ? -21.328 29.453 -43.406 1 28.72 386 LYS A N 1
ATOM 3102 C CA . LYS A 1 386 ? -21.953 30.703 -43.812 1 28.72 386 LYS A CA 1
ATOM 3103 C C . LYS A 1 386 ? -21.953 30.875 -45.344 1 28.72 386 LYS A C 1
ATOM 3105 O O . LYS A 1 386 ? -20.953 31.328 -45.906 1 28.72 386 LYS A O 1
ATOM 3110 N N . GLY A 1 387 ? -22.641 29.938 -46.125 1 19.05 387 GLY A N 1
ATOM 3111 C CA . GLY A 1 387 ? -22.766 30.203 -47.562 1 19.05 387 GLY A CA 1
ATOM 3112 C C . GLY A 1 387 ? -23.516 31.484 -47.875 1 19.05 387 GLY A C 1
ATOM 3113 O O . GLY A 1 387 ? -24.203 32.031 -47 1 19.05 387 GLY A O 1
ATOM 3114 N N . LYS A 1 388 ? -23.703 31.953 -49.25 1 24.55 388 LYS A N 1
ATOM 3115 C CA . LYS A 1 388 ? -23.891 33.125 -50.094 1 24.55 388 LYS A CA 1
ATOM 3116 C C . LYS A 1 388 ? -25.344 33.562 -50.094 1 24.55 388 LYS A C 1
ATOM 3118 O O . LYS A 1 388 ? -25.688 34.562 -50.719 1 24.55 388 LYS A O 1
ATOM 3123 N N . GLY A 1 389 ? -26.469 32.719 -49.875 1 19.55 389 GLY A N 1
ATOM 3124 C CA . GLY A 1 389 ? -27.688 33.031 -50.625 1 19.55 389 GLY A CA 1
ATOM 3125 C C . GLY A 1 389 ? -28.391 34.281 -50.156 1 19.55 389 GLY A C 1
ATOM 3126 O O . GLY A 1 389 ? -28.703 34.438 -48.969 1 19.55 389 GLY A O 1
ATOM 3127 N N . LYS A 1 390 ? -28.219 35.406 -50.781 1 21.14 390 LYS A N 1
ATOM 3128 C CA . LYS A 1 390 ? -28.875 36.688 -50.5 1 21.14 390 LYS A CA 1
ATOM 3129 C C . LYS A 1 390 ? -30.391 36.562 -50.469 1 21.14 390 LYS A C 1
ATOM 3131 O O . LYS A 1 390 ? -31.031 36.844 -49.438 1 21.14 390 LYS A O 1
ATOM 3136 N N . ALA A 1 391 ? -31.25 37.156 -51.438 1 18.44 391 ALA A N 1
ATOM 3137 C CA . ALA A 1 391 ? -32.312 38.156 -51.438 1 18.44 391 ALA A CA 1
ATOM 3138 C C . ALA A 1 391 ? -33.688 37.469 -51.469 1 18.44 391 ALA A C 1
ATOM 3140 O O . ALA A 1 391 ? -34.625 37.969 -50.844 1 18.44 391 ALA A O 1
ATOM 3141 N N . LYS A 1 392 ? -34.188 36.625 -52.375 1 18.42 392 LYS A N 1
ATOM 3142 C CA . LYS A 1 392 ? -35.438 36.938 -53.094 1 18.42 392 LYS A CA 1
ATOM 3143 C C . LYS A 1 392 ? -36.656 36.688 -52.219 1 18.42 392 LYS A C 1
ATOM 3145 O O . LYS A 1 392 ? -37.625 37.438 -52.281 1 18.42 392 LYS A O 1
ATOM 3150 N N . ALA A 1 393 ? -37.062 35.438 -51.75 1 16.86 393 ALA A N 1
ATOM 3151 C CA . ALA A 1 393 ? -38.375 34.875 -52.094 1 16.86 393 ALA A CA 1
ATOM 3152 C C . ALA A 1 393 ? -39.438 35.312 -51.125 1 16.86 393 ALA A C 1
ATOM 3154 O O . ALA A 1 393 ? -39.219 35.312 -49.906 1 16.86 393 ALA A O 1
ATOM 3155 N N . LYS A 1 394 ? -40.656 35.969 -51.562 1 19.38 394 LYS A N 1
ATOM 3156 C CA . LYS A 1 394 ? -42 36.406 -51.125 1 19.38 394 LYS A CA 1
ATOM 3157 C C . LYS A 1 394 ? -42.719 35.281 -50.438 1 19.38 394 LYS A C 1
ATOM 3159 O O . LYS A 1 394 ? -43.281 35.469 -49.344 1 19.38 394 LYS A O 1
ATOM 3164 N N . ALA A 1 395 ? -43.469 34.406 -51.156 1 17.69 395 ALA A N 1
ATOM 3165 C CA . ALA A 1 395 ? -44.906 34.125 -51.062 1 17.69 395 ALA A CA 1
ATOM 3166 C C . ALA A 1 395 ? -45.188 33.188 -49.875 1 17.69 395 ALA A C 1
ATOM 3168 O O . ALA A 1 395 ? -44.312 32.469 -49.406 1 17.69 395 ALA A O 1
ATOM 3169 N N . ALA A 1 396 ? -46.562 32.625 -49.594 1 19.58 396 ALA A N 1
ATOM 3170 C CA . ALA A 1 396 ? -47.688 32.406 -48.688 1 19.58 396 ALA A CA 1
ATOM 3171 C C . ALA A 1 396 ? -47.688 30.984 -48.156 1 19.58 396 ALA A C 1
ATOM 3173 O O . ALA A 1 396 ? -48.5 30.656 -47.281 1 19.58 396 ALA A O 1
ATOM 3174 N N . GLY A 1 397 ? -46.844 30.078 -48.719 1 15.98 397 GLY A N 1
ATOM 3175 C CA . GLY A 1 397 ? -47.438 28.766 -48.844 1 15.98 397 GLY A CA 1
ATOM 3176 C C . GLY A 1 397 ? -47.75 28.125 -47.5 1 15.98 397 GLY A C 1
ATOM 3177 O O . GLY A 1 397 ? -47.062 28.375 -46.531 1 15.98 397 GLY A O 1
ATOM 3178 N N . LYS A 1 398 ? -48.906 27.344 -47.375 1 19.97 398 LYS A N 1
ATOM 3179 C CA . LYS A 1 398 ? -49.969 26.828 -46.531 1 19.97 398 LYS A CA 1
ATOM 3180 C C . LYS A 1 398 ? -49.469 25.703 -45.625 1 19.97 398 LYS A C 1
ATOM 3182 O O . LYS A 1 398 ? -49.75 24.531 -45.906 1 19.97 398 LYS A O 1
ATOM 3187 N N . GLU A 1 399 ? -48.219 25.75 -45 1 17.48 399 GLU A N 1
ATOM 3188 C CA . GLU A 1 399 ? -47.656 24.484 -44.562 1 17.48 399 GLU A CA 1
ATOM 3189 C C . GLU A 1 399 ? -48.531 23.844 -43.469 1 17.48 399 GLU A C 1
ATOM 3191 O O . GLU A 1 399 ? -48.719 24.422 -42.406 1 17.48 399 GLU A O 1
ATOM 3196 N N . THR A 1 400 ? -49.438 23.094 -43.906 1 17.91 400 THR A N 1
ATOM 3197 C CA . THR A 1 400 ? -50.5 22.344 -43.281 1 17.91 400 THR A CA 1
ATOM 3198 C C . THR A 1 400 ? -49.969 21.406 -42.188 1 17.91 400 THR A C 1
ATOM 3200 O O . THR A 1 400 ? -50.719 20.594 -41.656 1 17.91 400 THR A O 1
ATOM 3203 N N . THR A 1 401 ? -49.062 21.828 -41.438 1 17.3 401 THR A N 1
ATOM 3204 C CA . THR A 1 401 ? -48.375 20.797 -40.688 1 17.3 401 THR A CA 1
ATOM 3205 C C . THR A 1 401 ? -49.344 20.109 -39.719 1 17.3 401 THR A C 1
ATOM 3207 O O . THR A 1 401 ? -49.969 20.766 -38.875 1 17.3 401 THR A O 1
ATOM 3210 N N . ALA A 1 402 ? -49.875 19.125 -40.281 1 17.03 402 ALA A N 1
ATOM 3211 C CA . ALA A 1 402 ? -50.844 18.219 -39.688 1 17.03 402 ALA A CA 1
ATOM 3212 C C . ALA A 1 402 ? -50.406 17.766 -38.312 1 17.03 402 ALA A C 1
ATOM 3214 O O . ALA A 1 402 ? -49.219 17.75 -38 1 17.03 402 ALA A O 1
ATOM 3215 N N . LYS A 1 403 ? -51.312 17.406 -37.5 1 17.91 403 LYS A N 1
ATOM 3216 C CA . LYS A 1 403 ? -51.75 17.391 -36.094 1 17.91 403 LYS A CA 1
ATOM 3217 C C . LYS A 1 403 ? -51.344 16.125 -35.406 1 17.91 403 LYS A C 1
ATOM 3219 O O . LYS A 1 403 ? -51.688 15.891 -34.25 1 17.91 403 LYS A O 1
ATOM 3224 N N . PRO A 1 404 ? -50.219 15.414 -35.906 1 15.64 404 PRO A N 1
ATOM 3225 C CA . PRO A 1 404 ? -50.531 14.039 -35.5 1 15.64 404 PRO A CA 1
ATOM 3226 C C . PRO A 1 404 ? -50.812 13.922 -34 1 15.64 404 PRO A C 1
ATOM 3228 O O . PRO A 1 404 ? -50.531 14.844 -33.25 1 15.64 404 PRO A O 1
ATOM 3231 N N . LYS A 1 405 ? -50.438 12.727 -33.438 1 15.7 405 LYS A N 1
ATOM 3232 C CA . LYS A 1 405 ? -50.969 11.555 -32.781 1 15.7 405 LYS A CA 1
ATOM 3233 C C . LYS A 1 405 ? -50.75 11.648 -31.266 1 15.7 405 LYS A C 1
ATOM 3235 O O . LYS A 1 405 ? -49.844 12.328 -30.797 1 15.7 405 LYS A O 1
ATOM 3240 N N . GLY A 1 406 ? -51.531 11 -30.469 1 15.55 406 GLY A N 1
ATOM 3241 C CA . GLY A 1 406 ? -52.219 10.906 -29.188 1 15.55 406 GLY A CA 1
ATOM 3242 C C . GLY A 1 406 ? -51.312 10.562 -28.047 1 15.55 406 GLY A C 1
ATOM 3243 O O . GLY A 1 406 ? -50.125 10.297 -28.25 1 15.55 406 GLY A O 1
ATOM 3244 N N . THR A 1 407 ? -51.812 9.82 -27.031 1 16.08 407 THR A N 1
ATOM 3245 C CA . THR A 1 407 ? -52.188 9.898 -25.609 1 16.08 407 THR A CA 1
ATOM 3246 C C . THR A 1 407 ? -51.188 9.117 -24.766 1 16.08 407 THR A C 1
ATOM 3248 O O . THR A 1 407 ? -51.156 9.266 -23.547 1 16.08 407 THR A O 1
ATOM 3251 N N . LYS A 1 408 ? -50.25 8.328 -25.297 1 16.38 408 LYS A N 1
ATOM 3252 C CA . LYS A 1 408 ? -50.25 7.09 -24.531 1 16.38 408 LYS A CA 1
ATOM 3253 C C . LYS A 1 408 ? -49.594 7.277 -23.172 1 16.38 408 LYS A C 1
ATOM 3255 O O . LYS A 1 408 ? -48.375 7.133 -23.062 1 16.38 408 LYS A O 1
ATOM 3260 N N . ARG A 1 409 ? -49.844 8.305 -22.297 1 16.52 409 ARG A N 1
ATOM 3261 C CA . ARG A 1 409 ? -48.812 8.523 -21.297 1 16.52 409 ARG A CA 1
ATOM 3262 C C . ARG A 1 409 ? -48.781 7.387 -20.281 1 16.52 409 ARG A C 1
ATOM 3264 O O . ARG A 1 409 ? -47.75 7.141 -19.656 1 16.52 409 ARG A O 1
ATOM 3271 N N . LYS A 1 410 ? -49.906 6.727 -20.109 1 15.16 410 LYS A N 1
ATOM 3272 C CA . LYS A 1 410 ? -50.062 6.742 -18.672 1 15.16 410 LYS A CA 1
ATOM 3273 C C . LYS A 1 410 ? -48.938 5.977 -17.984 1 15.16 410 LYS A C 1
ATOM 3275 O O . LYS A 1 410 ? -48.219 5.227 -18.641 1 15.16 410 LYS A O 1
ATOM 3280 N N . LYS A 1 411 ? -49.281 5.277 -16.891 1 15.84 411 LYS A N 1
ATOM 3281 C CA . LYS A 1 411 ? -49.062 5.371 -15.445 1 15.84 411 LYS A CA 1
ATOM 3282 C C . LYS A 1 411 ? -47.969 4.406 -14.984 1 15.84 411 LYS A C 1
ATOM 3284 O O . LYS A 1 411 ? -47 4.82 -14.336 1 15.84 411 LYS A O 1
ATOM 3289 N N . GLY A 1 412 ? -48.375 3.342 -14.273 1 15.58 412 GLY A N 1
ATOM 3290 C CA . GLY A 1 412 ? -48.375 3.096 -12.844 1 15.58 412 GLY A CA 1
ATOM 3291 C C . GLY A 1 412 ? -47.281 2.148 -12.391 1 15.58 412 GLY A C 1
ATOM 3292 O O . GLY A 1 412 ? -46.938 2.107 -11.211 1 15.58 412 GLY A O 1
ATOM 3293 N N . GLN A 1 413 ? -46.812 1.32 -13.367 1 16.33 413 GLN A N 1
ATOM 3294 C CA . GLN A 1 413 ? -46.844 0.076 -12.602 1 16.33 413 GLN A CA 1
ATOM 3295 C C . GLN A 1 413 ? -45.594 -0.048 -11.711 1 16.33 413 GLN A C 1
ATOM 3297 O O . GLN A 1 413 ? -44.5 -0.267 -12.195 1 16.33 413 GLN A O 1
ATOM 3302 N N . ASP A 1 414 ? -45.375 1.025 -11.062 1 16.7 414 ASP A N 1
ATOM 3303 C CA . ASP A 1 414 ? -44.156 0.908 -10.273 1 16.7 414 ASP A CA 1
ATOM 3304 C C . ASP A 1 414 ? -44.125 -0.413 -9.508 1 16.7 414 ASP A C 1
ATOM 3306 O O . ASP A 1 414 ? -44.969 -0.677 -8.672 1 16.7 414 ASP A O 1
ATOM 3310 N N . GLU A 1 415 ? -43.719 -1.277 -10.117 1 16.39 415 GLU A N 1
ATOM 3311 C CA . GLU A 1 415 ? -43.688 -2.631 -9.57 1 16.39 415 GLU A CA 1
ATOM 3312 C C . GLU A 1 415 ? -42.906 -2.695 -8.273 1 16.39 415 GLU A C 1
ATOM 3314 O O . GLU A 1 415 ? -43.188 -3.516 -7.395 1 16.39 415 GLU A O 1
ATOM 3319 N N . ASP A 1 416 ? -41.906 -1.872 -8.312 1 15.23 416 ASP A N 1
ATOM 3320 C CA . ASP A 1 416 ? -40.875 -2.838 -7.906 1 15.23 416 ASP A CA 1
ATOM 3321 C C . ASP A 1 416 ? -41.156 -3.359 -6.496 1 15.23 416 ASP A C 1
ATOM 3323 O O . ASP A 1 416 ? -41.969 -2.809 -5.773 1 15.23 416 ASP A O 1
AT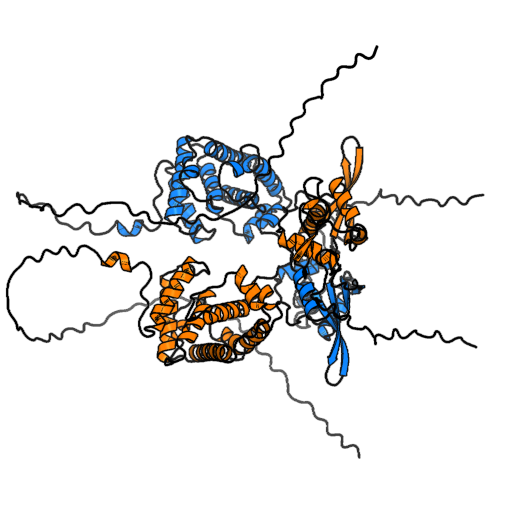OM 3327 N N . ASP A 1 417 ? -40.094 -3.184 -5.75 1 15.8 417 ASP A N 1
ATOM 3328 C CA . ASP A 1 417 ? -39.219 -4.16 -5.086 1 15.8 417 ASP A CA 1
ATOM 3329 C C . ASP A 1 417 ? -39.5 -4.207 -3.584 1 15.8 417 ASP A C 1
ATOM 3331 O O . ASP A 1 417 ? -39.375 -3.191 -2.895 1 15.8 417 ASP A O 1
ATOM 3335 N N . GLU A 1 418 ? -40.406 -4.848 -3.158 1 16.25 418 GLU A N 1
ATOM 3336 C CA . GLU A 1 418 ? -40.844 -5.125 -1.797 1 16.25 418 GLU A CA 1
ATOM 3337 C C . GLU A 1 418 ? -39.688 -5.473 -0.888 1 16.25 418 GLU A C 1
ATOM 3339 O O . GLU A 1 418 ? -39.875 -5.719 0.305 1 16.25 418 GLU A O 1
ATOM 3344 N N . ASP A 1 419 ? -38.438 -5.559 -1.314 1 15.5 419 ASP A N 1
ATOM 3345 C CA . ASP A 1 419 ? -38 -6.648 -0.436 1 15.5 419 ASP A CA 1
ATOM 3346 C C . ASP A 1 419 ? -37.906 -6.18 1.016 1 15.5 419 ASP A C 1
ATOM 3348 O O . ASP A 1 419 ? -37.406 -5.102 1.296 1 15.5 419 ASP A O 1
ATOM 3352 N N . GLU A 1 420 ? -38.625 -6.625 1.991 1 15.6 420 GLU A N 1
ATOM 3353 C CA . GLU A 1 420 ? -39 -6.633 3.4 1 15.6 420 GLU A CA 1
ATOM 3354 C C . GLU A 1 420 ? -37.781 -6.789 4.301 1 15.6 420 GLU A C 1
ATOM 3356 O O . GLU A 1 420 ? -37.906 -6.809 5.527 1 15.6 420 GLU A O 1
ATOM 3361 N N . ASP A 1 421 ? -36.469 -7.016 3.922 1 15.02 421 ASP A N 1
ATOM 3362 C CA . ASP A 1 421 ? -36.094 -7.922 5 1 15.02 421 ASP A CA 1
ATOM 3363 C C . ASP A 1 421 ? -36.031 -7.191 6.34 1 15.02 421 ASP A C 1
ATOM 3365 O O . ASP A 1 421 ? -35.938 -5.961 6.375 1 15.02 421 ASP A O 1
ATOM 3369 N N . GLU A 1 422 ? -35.156 -7.586 7.328 1 15.01 422 GLU A N 1
ATOM 3370 C CA . GLU A 1 422 ? -35.281 -8.156 8.664 1 15.01 422 GLU A CA 1
ATOM 3371 C C . GLU A 1 422 ? -34.938 -7.121 9.734 1 15.01 422 GLU A C 1
ATOM 3373 O O . GLU A 1 422 ? -35.719 -6.918 10.68 1 15.01 422 GLU A O 1
ATOM 3378 N N . ASP A 1 423 ? -33.656 -7.008 10.406 1 14.72 423 ASP A N 1
ATOM 3379 C CA . ASP A 1 423 ? -33.625 -7.406 11.812 1 14.72 423 ASP A CA 1
ATOM 3380 C C . ASP A 1 423 ? -33.531 -6.188 12.727 1 14.72 423 ASP A C 1
ATOM 3382 O O . ASP A 1 423 ? -34.312 -6.082 13.688 1 14.72 423 ASP A O 1
ATOM 3386 N N . ASP A 1 424 ? -32.219 -5.613 13.25 1 15.93 424 ASP A N 1
ATOM 3387 C CA . ASP A 1 424 ? -32 -5.855 14.68 1 15.93 424 ASP A CA 1
ATOM 3388 C C . ASP A 1 424 ? -32.438 -4.648 15.508 1 15.93 424 ASP A C 1
ATOM 3390 O O . ASP A 1 424 ? -32.625 -3.555 14.977 1 15.93 424 ASP A O 1
ATOM 3394 N N . HIS A 1 425 ? -31.484 -4.207 16.672 1 16.3 425 HIS A N 1
ATOM 3395 C CA . HIS A 1 425 ? -31.547 -4.121 18.125 1 16.3 425 HIS A CA 1
ATOM 3396 C C . HIS A 1 425 ? -31.531 -2.67 18.594 1 16.3 425 HIS A C 1
ATOM 3398 O O . HIS A 1 425 ? -30.688 -1.885 18.156 1 16.3 425 HIS A O 1
ATOM 3404 N N . PRO A 1 426 ? -32.344 -2.154 19.391 1 16.73 426 PRO A N 1
ATOM 3405 C CA . PRO A 1 426 ? -32.594 -0.789 19.844 1 16.73 426 PRO A CA 1
ATOM 3406 C C . PRO A 1 426 ? -31.672 -0.369 20.984 1 16.73 426 PRO A C 1
ATOM 3408 O O . PRO A 1 426 ? -31.75 0.764 21.469 1 16.73 426 PRO A O 1
ATOM 3411 N N . GLN A 1 427 ? -30.422 -0.54 21.438 1 16.38 427 GLN A N 1
ATOM 3412 C CA . GLN A 1 427 ? -30.359 -0.35 22.875 1 16.38 427 GLN A CA 1
ATOM 3413 C C . GLN A 1 427 ? -30.312 1.133 23.234 1 16.38 427 GLN A C 1
ATOM 3415 O O . GLN A 1 427 ? -29.516 1.889 22.688 1 16.38 427 GLN A O 1
ATOM 3420 N N . LYS A 1 428 ? -31.047 1.697 24.25 1 16.08 428 LYS A N 1
ATOM 3421 C CA . LYS A 1 428 ? -31.469 3.002 24.75 1 16.08 428 LYS A CA 1
ATOM 3422 C C . LYS A 1 428 ? -30.516 3.506 25.828 1 16.08 428 LYS A C 1
ATOM 3424 O O . LYS A 1 428 ? -30.766 4.543 26.453 1 16.08 428 LYS A O 1
ATOM 3429 N N . LYS A 1 429 ? -29.297 3.338 26.391 1 17.22 429 LYS A N 1
ATOM 3430 C CA . LYS A 1 429 ? -29.203 3.633 27.828 1 17.22 429 LYS A CA 1
ATOM 3431 C C . LYS A 1 429 ? -29.031 5.129 28.062 1 17.22 429 LYS A C 1
ATOM 3433 O O . LYS A 1 429 ? -28.047 5.727 27.625 1 17.22 429 LYS A O 1
ATOM 3438 N N . ALA A 1 430 ? -29.891 6.055 28.781 1 15.63 430 ALA A N 1
ATOM 3439 C CA . ALA A 1 430 ? -30.078 7.492 28.953 1 15.63 430 ALA A CA 1
ATOM 3440 C C . ALA A 1 430 ? -29.406 7.984 30.234 1 15.63 430 ALA A C 1
ATOM 3442 O O . ALA A 1 430 ? -29.172 9.188 30.391 1 15.63 430 ALA A O 1
ATOM 3443 N N . SER A 1 431 ? -28.75 7.477 31.359 1 17.73 431 SER A N 1
ATOM 3444 C CA . SER A 1 431 ? -29.219 8.125 32.594 1 17.73 431 SER A CA 1
ATOM 3445 C C . SER A 1 431 ? -28.484 9.438 32.844 1 17.73 431 SER A C 1
ATOM 3447 O O . SER A 1 431 ? -27.281 9.555 32.531 1 17.73 431 SER A O 1
ATOM 3449 N N . SER A 1 432 ? -28.984 10.688 33.469 1 16.62 432 SER A N 1
ATOM 3450 C CA . SER A 1 432 ? -28.922 12.141 33.594 1 16.62 432 SER A CA 1
ATOM 3451 C C . SER A 1 432 ? -28.203 12.555 34.875 1 16.62 432 SER A C 1
ATOM 3453 O O . SER A 1 432 ? -27.844 13.727 35.031 1 16.62 432 SER A O 1
ATOM 3455 N N . SER A 1 433 ? -27.609 11.969 36 1 19.61 433 SER A N 1
ATOM 3456 C CA . SER A 1 433 ? -27.922 12.695 37.219 1 19.61 433 SER A CA 1
ATOM 3457 C C . SER A 1 433 ? -26.984 13.891 37.406 1 19.61 433 SER A C 1
ATOM 3459 O O . SER A 1 433 ? -25.828 13.852 36.969 1 19.61 433 SER A O 1
ATOM 3461 N N . LYS A 1 434 ? -27.328 15.148 38.25 1 18.61 434 LYS A N 1
ATOM 3462 C CA . LYS A 1 434 ? -27.219 16.594 38.5 1 18.61 434 LYS A CA 1
ATOM 3463 C C . LYS A 1 434 ? -26.188 16.891 39.562 1 18.61 434 LYS A C 1
ATOM 3465 O O . LYS A 1 434 ? -25.688 18.016 39.656 1 18.61 434 LYS A O 1
ATOM 3470 N N . SER A 1 435 ? -25.672 16.281 40.75 1 18.17 435 SER A N 1
ATOM 3471 C CA . SER A 1 435 ? -25.797 16.938 42.031 1 18.17 435 SER A CA 1
ATOM 3472 C C . SER A 1 435 ? -24.578 17.797 42.344 1 18.17 435 SER A C 1
ATOM 3474 O O . SER A 1 435 ? -24.344 18.156 43.5 1 18.17 435 SER A O 1
ATOM 3476 N N . ARG A 1 436 ? -23.797 18.641 41.719 1 18.67 436 ARG A N 1
ATOM 3477 C CA . ARG A 1 436 ? -22.516 19.125 42.188 1 18.67 436 ARG A CA 1
ATOM 3478 C C . ARG A 1 436 ? -22.688 20.188 43.281 1 18.67 436 ARG A C 1
ATOM 3480 O O . ARG A 1 436 ? -21.703 20.703 43.812 1 18.67 436 ARG A O 1
ATOM 3487 N N . SER A 1 437 ? -23.688 20.969 43.906 1 18.92 437 SER A N 1
ATOM 3488 C CA . SER A 1 437 ? -23.422 22.359 44.281 1 18.92 437 SER A CA 1
ATOM 3489 C C . SER A 1 437 ? -22.891 22.453 45.719 1 18.92 437 SER A C 1
ATOM 3491 O O . SER A 1 437 ? -22.547 23.531 46.188 1 18.92 437 SER A O 1
ATOM 3493 N N . THR A 1 438 ? -22.516 21.656 46.719 1 20.91 438 THR A N 1
ATOM 3494 C CA . THR A 1 438 ? -22.688 22.094 48.125 1 20.91 438 THR A CA 1
ATOM 3495 C C . THR A 1 438 ? -21.547 23.016 48.531 1 20.91 438 THR A C 1
ATOM 3497 O O . THR A 1 438 ? -20.375 22.766 48.188 1 20.91 438 THR A O 1
ATOM 3500 N N . LYS A 1 439 ? -21.703 24.422 49.219 1 21.75 439 LYS A N 1
ATOM 3501 C CA . LYS A 1 439 ? -21.219 25.641 49.906 1 21.75 439 LYS A CA 1
ATOM 3502 C C . LYS A 1 439 ? -20.641 25.312 51.281 1 21.75 439 LYS A C 1
ATOM 3504 O O . LYS A 1 439 ? -20.375 26.219 52.062 1 21.75 439 LYS A O 1
ATOM 3509 N N . ALA A 1 440 ? -20.062 24.312 51.812 1 22 440 ALA A N 1
ATOM 3510 C CA . ALA A 1 440 ? -19.938 24.344 53.281 1 22 440 ALA A CA 1
ATOM 3511 C C . ALA A 1 440 ? -19.031 25.484 53.719 1 22 440 ALA A C 1
ATOM 3513 O O . ALA A 1 440 ? -17.984 25.719 53.125 1 22 440 ALA A O 1
ATOM 3514 N N . LYS A 1 441 ? -19.609 26.484 54.656 1 23.72 441 LYS A N 1
ATOM 3515 C CA . LYS A 1 441 ? -19.391 27.594 55.594 1 23.72 441 LYS A CA 1
ATOM 3516 C C . LYS A 1 441 ? -18.312 27.234 56.625 1 23.72 441 LYS A C 1
ATOM 3518 O O . LYS A 1 441 ? -18.562 26.469 57.531 1 23.72 441 LYS A O 1
ATOM 3523 N N . VAL A 1 442 ? -17.125 26.812 56.344 1 23.83 442 VAL A N 1
ATOM 3524 C CA . VAL A 1 442 ? -16.234 26.641 57.5 1 23.83 442 VAL A CA 1
ATOM 3525 C C . VAL A 1 442 ? -16.047 27.984 58.188 1 23.83 442 VAL A C 1
ATOM 3527 O O . VAL A 1 442 ? -15.852 29.016 57.531 1 23.83 442 VAL A O 1
ATOM 3530 N N . SER A 1 443 ? -16.359 28.156 59.562 1 22.16 443 SER A N 1
ATOM 3531 C CA . SER A 1 443 ? -16.078 29.031 60.688 1 22.16 443 SER A CA 1
ATOM 3532 C C . SER A 1 443 ? -14.586 29.297 60.844 1 22.16 443 SER A C 1
ATOM 3534 O O . SER A 1 443 ? -13.773 28.391 60.625 1 22.16 443 SER A O 1
ATOM 3536 N N . MET B 1 1 ? 30 -2.777 60.344 1 22.02 1 MET B N 1
ATOM 3537 C CA . MET B 1 1 ? 30.297 -1.563 59.594 1 22.02 1 MET B CA 1
ATOM 3538 C C . MET B 1 1 ? 29.969 -1.739 58.094 1 22.02 1 MET B C 1
ATOM 3540 O O . MET B 1 1 ? 30.531 -2.607 57.438 1 22.02 1 MET B O 1
ATOM 3544 N N . GLY B 1 2 ? 28.703 -1.513 57.688 1 21.7 2 GLY B N 1
ATOM 3545 C CA . GLY B 1 2 ? 27.859 -1.873 56.562 1 21.7 2 GLY B CA 1
ATOM 3546 C C . GLY B 1 2 ? 28.266 -1.192 55.281 1 21.7 2 GLY B C 1
ATOM 3547 O O . GLY B 1 2 ? 28.344 0.036 55.219 1 21.7 2 GLY B O 1
ATOM 3548 N N . ARG B 1 3 ? 29.156 -1.759 54.375 1 23.78 3 ARG B N 1
ATOM 3549 C CA . ARG B 1 3 ? 29.688 -1.189 53.156 1 23.78 3 ARG B CA 1
ATOM 3550 C C . ARG B 1 3 ? 28.578 -0.671 52.25 1 23.78 3 ARG B C 1
ATOM 3552 O O . ARG B 1 3 ? 27.672 -1.425 51.875 1 23.78 3 ARG B O 1
ATOM 3559 N N . SER B 1 4 ? 28.203 0.592 52.312 1 20.34 4 SER B N 1
ATOM 3560 C CA . SER B 1 4 ? 27.203 1.355 51.562 1 20.34 4 SER B CA 1
ATOM 3561 C C . SER B 1 4 ? 27.484 1.325 50.062 1 20.34 4 SER B C 1
ATOM 3563 O O . SER B 1 4 ? 28.594 1.634 49.625 1 20.34 4 SER B O 1
ATOM 3565 N N . ALA B 1 5 ? 26.828 0.423 49.281 1 25.41 5 ALA B N 1
ATOM 3566 C CA . ALA B 1 5 ? 26.828 0.315 47.844 1 25.41 5 ALA B CA 1
ATOM 3567 C C . ALA B 1 5 ? 26.609 1.678 47.188 1 25.41 5 ALA B C 1
ATOM 3569 O O . ALA B 1 5 ? 25.562 2.291 47.344 1 25.41 5 ALA B O 1
ATOM 3570 N N . GLU B 1 6 ? 27.609 2.553 47.031 1 22.52 6 GLU B N 1
ATOM 3571 C CA . GLU B 1 6 ? 27.656 3.834 46.312 1 22.52 6 GLU B CA 1
ATOM 3572 C C . GLU B 1 6 ? 27 3.734 44.938 1 22.52 6 GLU B C 1
ATOM 3574 O O . GLU B 1 6 ? 27.391 2.91 44.125 1 22.52 6 GLU B O 1
ATOM 3579 N N . GLN B 1 7 ? 25.672 4.043 44.781 1 23.64 7 GLN B N 1
ATOM 3580 C CA . GLN B 1 7 ? 24.859 4.223 43.562 1 23.64 7 GLN B CA 1
ATOM 3581 C C . GLN B 1 7 ? 25.5 5.219 42.594 1 23.64 7 GLN B C 1
ATOM 3583 O O . GLN B 1 7 ? 25.703 6.383 42.969 1 23.64 7 GLN B O 1
ATOM 3588 N N . GLU B 1 8 ? 26.516 4.785 41.844 1 26.89 8 GLU B N 1
ATOM 3589 C CA . GLU B 1 8 ? 27.062 5.645 40.781 1 26.89 8 GLU B CA 1
ATOM 3590 C C . GLU B 1 8 ? 25.953 6.359 40.031 1 26.89 8 GLU B C 1
ATOM 3592 O O . GLU B 1 8 ? 25.078 5.715 39.438 1 26.89 8 GLU B O 1
ATOM 3597 N N . GLU B 1 9 ? 25.484 7.52 40.438 1 25.98 9 GLU B N 1
ATOM 3598 C CA . GLU B 1 9 ? 24.672 8.5 39.719 1 25.98 9 GLU B CA 1
ATOM 3599 C C . GLU B 1 9 ? 25.219 8.742 38.312 1 25.98 9 GLU B C 1
ATOM 3601 O O . GLU B 1 9 ? 26.344 9.195 38.125 1 25.98 9 GLU B O 1
ATOM 3606 N N . TYR B 1 10 ? 24.844 7.883 37.344 1 28.84 10 TYR B N 1
ATOM 3607 C CA . TYR B 1 10 ? 25.078 8.227 35.938 1 28.84 10 TYR B CA 1
ATOM 3608 C C . TYR B 1 10 ? 24.656 9.672 35.656 1 28.84 10 TYR B C 1
ATOM 3610 O O . TYR B 1 10 ? 23.5 10.031 35.812 1 28.84 10 TYR B O 1
ATOM 3618 N N . ASP B 1 11 ? 25.5 10.609 36.031 1 28.11 11 ASP B N 1
ATOM 3619 C CA . ASP B 1 11 ? 25.391 12.016 35.656 1 28.11 11 ASP B CA 1
ATOM 3620 C C . ASP B 1 11 ? 25.062 12.18 34.188 1 28.11 11 ASP B C 1
ATOM 3622 O O . ASP B 1 11 ? 25.891 11.891 33.312 1 28.11 11 ASP B O 1
ATOM 3626 N N . LEU B 1 12 ? 23.812 12.047 33.812 1 28.45 12 LEU B N 1
ATOM 3627 C CA . LEU B 1 12 ? 23.156 12.344 32.531 1 28.45 12 LEU B CA 1
ATOM 3628 C C . LEU B 1 12 ? 23.516 13.742 32.062 1 28.45 12 LEU B C 1
ATOM 3630 O O . LEU B 1 12 ? 22.969 14.227 31.062 1 28.45 12 LEU B O 1
ATOM 3634 N N . SER B 1 13 ? 24.25 14.57 32.875 1 30.61 13 SER B N 1
ATOM 3635 C CA . SER B 1 13 ? 24.297 15.977 32.5 1 30.61 13 SER B CA 1
ATOM 3636 C C . SER B 1 13 ? 24.984 16.156 31.141 1 30.61 13 SER B C 1
ATOM 3638 O O . SER B 1 13 ? 24.578 16.984 30.328 1 30.61 13 SER B O 1
ATOM 3640 N N . SER B 1 14 ? 26.297 15.867 31.016 1 30.44 14 SER B N 1
ATOM 3641 C CA . SER B 1 14 ? 27.078 16.516 29.969 1 30.44 14 SER B CA 1
ATOM 3642 C C . SER B 1 14 ? 26.875 15.82 28.609 1 30.44 14 SER B C 1
ATOM 3644 O O . SER B 1 14 ? 27.797 15.203 28.094 1 30.44 14 SER B O 1
ATOM 3646 N N . SER B 1 15 ? 25.891 15.102 28.359 1 31.34 15 SER B N 1
ATOM 3647 C CA . SER B 1 15 ? 25.891 14.758 26.953 1 31.34 15 SER B CA 1
ATOM 3648 C C . SER B 1 15 ? 26.031 16 26.078 1 31.34 15 SER B C 1
ATOM 3650 O O . SER B 1 15 ? 25.109 16.812 25.969 1 31.34 15 SER B O 1
ATOM 3652 N N . GLU B 1 16 ? 27.156 16.672 26.031 1 30.56 16 GLU B N 1
ATOM 3653 C CA . GLU B 1 16 ? 27.516 17.594 24.953 1 30.56 16 GLU B CA 1
ATOM 3654 C C . GLU B 1 16 ? 26.906 17.141 23.625 1 30.56 16 GLU B C 1
ATOM 3656 O O . GLU B 1 16 ? 27.094 15.992 23.203 1 30.56 16 GLU B O 1
ATOM 3661 N N . GLU B 1 17 ? 25.75 17.656 23.266 1 33.91 17 GLU B N 1
ATOM 3662 C CA . GLU B 1 17 ? 25.094 17.672 21.969 1 33.91 17 GLU B CA 1
ATOM 3663 C C . GLU B 1 17 ? 26.109 17.797 20.844 1 33.91 17 GLU B C 1
ATOM 3665 O O . GLU B 1 17 ? 26.656 18.891 20.609 1 33.91 17 GLU B O 1
ATOM 3670 N N . GLU B 1 18 ? 27.141 17.016 20.719 1 33.75 18 GLU B N 1
ATOM 3671 C CA . GLU B 1 18 ? 27.797 17.094 19.422 1 33.75 18 GLU B CA 1
ATOM 3672 C C . GLU B 1 18 ? 26.781 17.219 18.297 1 33.75 18 GLU B C 1
ATOM 3674 O O . GLU B 1 18 ? 26.109 16.25 17.953 1 33.75 18 GLU B O 1
ATOM 3679 N N . GLU B 1 19 ? 26.031 18.281 18.203 1 36 19 GLU B N 1
ATOM 3680 C CA . GLU B 1 19 ? 25.438 18.656 16.922 1 36 19 GLU B CA 1
ATOM 3681 C C . GLU B 1 19 ? 26.375 18.328 15.766 1 36 19 GLU B C 1
ATOM 3683 O O . GLU B 1 19 ? 27.453 18.906 15.648 1 36 19 GLU B O 1
ATOM 3688 N N . ASP B 1 20 ? 26.672 17.203 15.43 1 40.44 20 ASP B N 1
ATOM 3689 C CA . ASP B 1 20 ? 27.328 17 14.141 1 40.44 20 ASP B CA 1
ATOM 3690 C C . ASP B 1 20 ? 26.891 18.047 13.125 1 40.44 20 ASP B C 1
ATOM 3692 O O . ASP B 1 20 ? 25.797 17.969 12.57 1 40.44 20 ASP B O 1
ATOM 3696 N N . GLN B 1 21 ? 27.078 19.312 13.336 1 39.84 21 GLN B N 1
ATOM 3697 C CA . GLN B 1 21 ? 27.016 20.391 12.359 1 39.84 21 GLN B CA 1
ATOM 3698 C C . GLN B 1 21 ? 27.469 19.906 10.984 1 39.84 21 GLN B C 1
ATOM 3700 O O . GLN B 1 21 ? 28.5 19.234 10.859 1 39.84 21 GLN B O 1
ATOM 3705 N N . LEU B 1 22 ? 26.594 19.609 10.039 1 46.47 22 LEU B N 1
ATOM 3706 C CA . LEU B 1 22 ? 26.906 19.578 8.617 1 46.47 22 LEU B CA 1
ATOM 3707 C C . LEU B 1 22 ? 28.047 20.531 8.297 1 46.47 22 LEU B C 1
ATOM 3709 O O . LEU B 1 22 ? 27.828 21.734 8.133 1 46.47 22 LEU B O 1
ATOM 3713 N N . GLN B 1 23 ? 29.125 20.531 8.93 1 46.09 23 GLN B N 1
ATOM 3714 C CA . GLN B 1 23 ? 30.141 21.5 8.516 1 46.09 23 GLN B CA 1
ATOM 3715 C C . GLN B 1 23 ? 30.516 21.297 7.047 1 46.09 23 GLN B C 1
ATOM 3717 O O . GLN B 1 23 ? 30.844 20.188 6.629 1 46.09 23 GLN B O 1
ATOM 3722 N N . ASP B 1 24 ? 30.078 22.109 6.145 1 51.59 24 ASP B N 1
ATOM 3723 C CA . ASP B 1 24 ? 30.516 22.391 4.777 1 51.59 24 ASP B CA 1
ATOM 3724 C C . ASP B 1 24 ? 31.969 22 4.566 1 51.59 24 ASP B C 1
ATOM 3726 O O . ASP B 1 24 ? 32.438 21.922 3.432 1 51.59 24 ASP B O 1
ATOM 3730 N N . ASP B 1 25 ? 32.688 21.781 5.668 1 61.03 25 ASP B N 1
ATOM 3731 C CA . ASP B 1 25 ? 34.125 21.688 5.453 1 61.03 25 ASP B CA 1
ATOM 3732 C C . ASP B 1 25 ? 34.562 20.219 5.348 1 61.03 25 ASP B C 1
ATOM 3734 O O . ASP B 1 25 ? 35.75 19.906 5.523 1 61.03 25 ASP B O 1
ATOM 3738 N N . ASP B 1 26 ? 33.5 19.375 5.145 1 69.56 26 ASP B N 1
ATOM 3739 C CA . ASP B 1 26 ? 33.969 17.984 5.094 1 69.56 26 ASP B CA 1
ATOM 3740 C C . ASP B 1 26 ? 34.656 17.688 3.764 1 69.56 26 ASP B C 1
ATOM 3742 O O . ASP B 1 26 ? 34.156 18.094 2.703 1 69.56 26 ASP B O 1
ATOM 3746 N N . ASP B 1 27 ? 35.844 17.203 3.838 1 75.81 27 ASP B N 1
ATOM 3747 C CA . ASP B 1 27 ? 36.531 16.672 2.666 1 75.81 27 ASP B CA 1
ATOM 3748 C C . ASP B 1 27 ? 35.688 15.586 1.981 1 75.81 27 ASP B C 1
ATOM 3750 O O . ASP B 1 27 ? 35.406 14.539 2.57 1 75.81 27 ASP B O 1
ATOM 3754 N N . PRO B 1 28 ? 35.188 15.914 0.819 1 77.44 28 PRO B N 1
ATOM 3755 C CA . PRO B 1 28 ? 34.312 14.977 0.106 1 77.44 28 PRO B CA 1
ATOM 3756 C C . PRO B 1 28 ? 35 13.641 -0.168 1 77.44 28 PRO B C 1
ATOM 3758 O O . PRO B 1 28 ? 34.312 12.656 -0.488 1 77.44 28 PRO B O 1
ATOM 3761 N N . SER B 1 29 ? 36.25 13.531 0.033 1 78.19 29 SER B N 1
ATOM 3762 C CA . SER B 1 29 ? 37 12.312 -0.306 1 78.19 29 SER B CA 1
ATOM 3763 C C . SER B 1 29 ? 37.094 11.391 0.898 1 78.19 29 SER B C 1
ATOM 3765 O O . SER B 1 29 ? 37.594 10.266 0.78 1 78.19 29 SER B O 1
ATOM 3767 N N . VAL B 1 30 ? 36.594 11.898 1.978 1 83.38 30 VAL B N 1
ATOM 3768 C CA . VAL B 1 30 ? 36.719 11.086 3.186 1 83.38 30 VAL B CA 1
ATOM 3769 C C . VAL B 1 30 ? 35.344 10.531 3.58 1 83.38 30 VAL B C 1
ATOM 3771 O O . VAL B 1 30 ? 34.375 11.289 3.721 1 83.38 30 VAL B O 1
ATOM 3774 N N . PHE B 1 31 ? 35.344 9.258 3.691 1 85.31 31 PHE B N 1
ATOM 3775 C CA . PHE B 1 31 ? 34.094 8.594 4.137 1 85.31 31 PHE B CA 1
ATOM 3776 C C . PHE B 1 31 ? 33.875 8.852 5.617 1 85.31 31 PHE B C 1
ATOM 3778 O O . PHE B 1 31 ? 34.781 8.719 6.438 1 85.31 31 PHE B O 1
ATOM 3785 N N . LYS B 1 32 ? 32.719 9.352 5.988 1 80.69 32 LYS B N 1
ATOM 3786 C CA . LYS B 1 32 ? 32.375 9.602 7.379 1 80.69 32 LYS B CA 1
ATOM 3787 C C . LYS B 1 32 ? 31.016 8.984 7.715 1 80.69 32 LYS B C 1
ATOM 3789 O O . LYS B 1 32 ? 30.078 9.094 6.934 1 80.69 32 LYS B O 1
ATOM 3794 N N . ILE B 1 33 ? 31.062 8.242 8.859 1 75.69 33 ILE B N 1
ATOM 3795 C CA . ILE B 1 33 ? 29.781 7.773 9.375 1 75.69 33 ILE B CA 1
ATOM 3796 C C . ILE B 1 33 ? 29.062 8.914 10.102 1 75.69 33 ILE B C 1
ATOM 3798 O O . ILE B 1 33 ? 29.656 9.586 10.953 1 75.69 33 ILE B O 1
ATOM 3802 N N . ARG B 1 34 ? 27.891 9.086 9.648 1 71.94 34 ARG B N 1
ATOM 3803 C CA . ARG B 1 34 ? 27.156 10.211 10.203 1 71.94 34 ARG B CA 1
ATOM 3804 C C . ARG B 1 34 ? 26.047 9.734 11.141 1 71.94 34 ARG B C 1
ATOM 3806 O O . ARG B 1 34 ? 25.516 8.641 10.961 1 71.94 34 ARG B O 1
ATOM 3813 N N . ASN B 1 35 ? 25.641 10.539 12.117 1 65.69 35 ASN B N 1
ATOM 3814 C CA . ASN B 1 35 ? 24.469 10.406 12.977 1 65.69 35 ASN B CA 1
ATOM 3815 C C . ASN B 1 35 ? 24.438 9.039 13.664 1 65.69 35 ASN B C 1
ATOM 3817 O O . ASN B 1 35 ? 23.516 8.258 13.461 1 65.69 35 ASN B O 1
ATOM 3821 N N . LEU B 1 36 ? 25.438 8.766 14.492 1 71.56 36 LEU B N 1
ATOM 3822 C CA . LEU B 1 36 ? 25.438 7.488 15.195 1 71.56 36 LEU B CA 1
ATOM 3823 C C . LEU B 1 36 ? 24.484 7.516 16.375 1 71.56 36 LEU B C 1
ATOM 3825 O O . LEU B 1 36 ? 24.641 8.336 17.297 1 71.56 36 LEU B O 1
ATOM 3829 N N . ILE B 1 37 ? 23.297 6.812 16.266 1 75.62 37 ILE B N 1
ATOM 3830 C CA . ILE B 1 37 ? 22.312 6.688 17.344 1 75.62 37 ILE B CA 1
ATOM 3831 C C . ILE B 1 37 ? 22.578 5.406 18.125 1 75.62 37 ILE B C 1
ATOM 3833 O O . ILE B 1 37 ? 22.781 4.34 17.547 1 75.62 37 ILE B O 1
ATOM 3837 N N . PRO B 1 38 ? 22.641 5.629 19.453 1 79.12 38 PRO B N 1
ATOM 3838 C CA . PRO B 1 38 ? 22.781 4.395 20.234 1 79.12 38 PRO B CA 1
ATOM 3839 C C . PRO B 1 38 ? 21.656 3.395 19.953 1 79.12 38 PRO B C 1
ATOM 3841 O O . PRO B 1 38 ? 20.516 3.791 19.719 1 79.12 38 PRO B O 1
ATOM 3844 N N . GLY B 1 39 ? 21.969 2.135 20.016 1 82.5 39 GLY B N 1
ATOM 3845 C CA . GLY B 1 39 ? 21.016 1.068 19.766 1 82.5 39 GLY B CA 1
ATOM 3846 C C . GLY B 1 39 ? 19.891 1.03 20.781 1 82.5 39 GLY B C 1
ATOM 3847 O O . GLY B 1 39 ? 20 1.641 21.859 1 82.5 39 GLY B O 1
ATOM 3848 N N . PRO B 1 40 ? 18.859 0.317 20.469 1 89.5 40 PRO B N 1
ATOM 3849 C CA . PRO B 1 40 ? 17.688 0.252 21.344 1 89.5 40 PRO B CA 1
ATOM 3850 C C . PRO B 1 40 ? 17.891 -0.711 22.516 1 89.5 40 PRO B C 1
ATOM 3852 O O . PRO B 1 40 ? 18.734 -1.609 22.438 1 89.5 40 PRO B O 1
ATOM 3855 N N . ASP B 1 41 ? 17.172 -0.409 23.578 1 91.56 41 ASP B N 1
ATOM 3856 C CA . ASP B 1 41 ? 17.047 -1.362 24.672 1 91.56 41 ASP B CA 1
ATOM 3857 C C . ASP B 1 41 ? 15.844 -2.289 24.453 1 91.56 41 ASP B C 1
ATOM 3859 O O . ASP B 1 41 ? 14.727 -1.823 24.219 1 91.56 41 ASP B O 1
ATOM 3863 N N . ALA B 1 42 ? 16.203 -3.602 24.484 1 91.31 42 ALA B N 1
ATOM 3864 C CA . ALA B 1 42 ? 15.133 -4.574 24.281 1 91.31 42 ALA B CA 1
ATOM 3865 C C . ALA B 1 42 ? 14.523 -5.016 25.609 1 91.31 42 ALA B C 1
ATOM 3867 O O . ALA B 1 42 ? 15.242 -5.203 26.594 1 91.31 42 ALA B O 1
ATOM 3868 N N . SER B 1 43 ? 13.195 -5.094 25.641 1 93.81 43 SER B N 1
ATOM 3869 C CA . SER B 1 43 ? 12.484 -5.59 26.812 1 93.81 43 SER B CA 1
ATOM 3870 C C . SER B 1 43 ? 11.148 -6.215 26.422 1 93.81 43 SER B C 1
ATOM 3872 O O . SER B 1 43 ? 10.844 -6.348 25.234 1 93.81 43 SER B O 1
ATOM 3874 N N . PHE B 1 44 ? 10.445 -6.73 27.453 1 93.69 44 PHE B N 1
ATOM 3875 C CA . PHE B 1 44 ? 9.125 -7.316 27.266 1 93.69 44 PHE B CA 1
ATOM 3876 C C . PHE B 1 44 ? 8.102 -6.66 28.172 1 93.69 44 PHE B C 1
ATOM 3878 O O . PHE B 1 44 ? 8.43 -6.215 29.281 1 93.69 44 PHE B O 1
ATOM 3885 N N . LYS B 1 45 ? 6.957 -6.59 27.641 1 94.81 45 LYS B N 1
ATOM 3886 C CA . LYS B 1 45 ? 5.824 -6.125 28.438 1 94.81 45 LYS B CA 1
ATOM 3887 C C . LYS B 1 45 ? 4.59 -6.988 28.188 1 94.81 45 LYS B C 1
ATOM 3889 O O . LYS B 1 45 ? 4.352 -7.434 27.078 1 94.81 45 LYS B O 1
ATOM 3894 N N . THR B 1 46 ? 3.881 -7.164 29.266 1 93.19 46 THR B N 1
ATOM 3895 C CA . THR B 1 46 ? 2.623 -7.891 29.125 1 93.19 46 THR B CA 1
ATOM 3896 C C . THR B 1 46 ? 1.556 -7 28.5 1 93.19 46 THR B C 1
ATOM 3898 O O . THR B 1 46 ? 1.696 -5.777 28.469 1 93.19 46 THR B O 1
ATOM 3901 N N . MET B 1 47 ? 0.519 -7.578 27.984 1 93 47 MET B N 1
ATOM 3902 C CA . MET B 1 47 ? -0.596 -6.812 27.422 1 93 47 MET B CA 1
ATOM 3903 C C . MET B 1 47 ? -1.227 -5.922 28.5 1 93 47 MET B C 1
ATOM 3905 O O . MET B 1 47 ? -1.633 -4.797 28.203 1 93 47 MET B O 1
ATOM 3909 N N . GLU B 1 48 ? -1.267 -6.426 29.656 1 93.44 48 GLU B N 1
ATOM 3910 C CA . GLU B 1 48 ? -1.833 -5.664 30.766 1 93.44 48 GLU B CA 1
ATOM 3911 C C . GLU B 1 48 ? -1.007 -4.414 31.062 1 93.44 48 GLU B C 1
ATOM 3913 O O . GLU B 1 48 ? -1.559 -3.326 31.234 1 93.44 48 GLU B O 1
ATOM 3918 N N . GLU B 1 49 ? 0.251 -4.621 31.094 1 95.56 49 GLU B N 1
ATOM 3919 C CA . GLU B 1 49 ? 1.142 -3.486 31.328 1 95.56 49 GLU B CA 1
ATOM 3920 C C . GLU B 1 49 ? 0.991 -2.432 30.234 1 95.56 49 GLU B C 1
ATOM 3922 O O . GLU B 1 49 ? 0.891 -1.238 30.531 1 95.56 49 GLU B O 1
ATOM 3927 N N . LEU B 1 50 ? 0.973 -2.902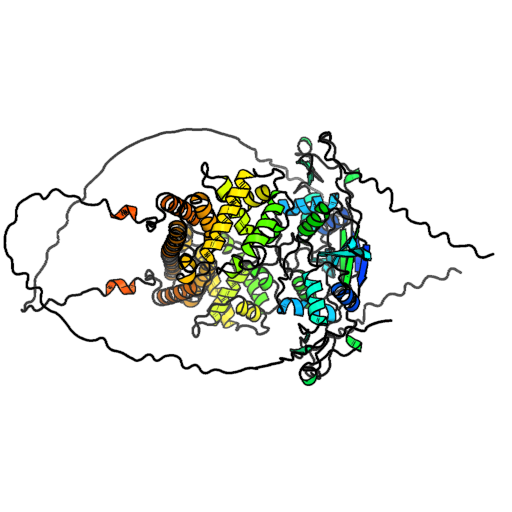 29 1 96.94 50 LEU B N 1
ATOM 3928 C CA . LEU B 1 50 ? 0.837 -1.992 27.875 1 96.94 50 LEU B CA 1
ATOM 3929 C C . LEU B 1 50 ? -0.489 -1.242 27.938 1 96.94 50 LEU B C 1
ATOM 3931 O O . LEU B 1 50 ? -0.527 -0.024 27.75 1 96.94 50 LEU B O 1
ATOM 3935 N N . ASN B 1 51 ? -1.496 -1.972 28.25 1 96.31 51 ASN B N 1
ATOM 3936 C CA . ASN B 1 51 ? -2.816 -1.358 28.344 1 96.31 51 ASN B CA 1
ATOM 3937 C C . ASN B 1 51 ? -2.871 -0.311 29.453 1 96.31 51 ASN B C 1
ATOM 3939 O O . ASN B 1 51 ? -3.453 0.761 29.281 1 96.31 51 ASN B O 1
ATOM 3943 N N . GLN B 1 52 ? -2.33 -0.597 30.562 1 96.69 52 GLN B N 1
ATOM 3944 C CA . GLN B 1 52 ? -2.279 0.347 31.672 1 96.69 52 GLN B CA 1
ATOM 3945 C C . GLN B 1 52 ? -1.494 1.601 31.297 1 96.69 52 GLN B C 1
ATOM 3947 O O . GLN B 1 52 ? -1.913 2.719 31.609 1 96.69 52 GLN B O 1
ATOM 3952 N N . MET B 1 53 ? -0.411 1.365 30.656 1 97.19 53 MET B N 1
ATOM 3953 C CA . MET B 1 53 ? 0.436 2.486 30.25 1 97.19 53 MET B CA 1
ATOM 3954 C C . MET B 1 53 ? -0.283 3.381 29.25 1 97.19 53 MET B C 1
ATOM 3956 O O . MET B 1 53 ? -0.146 4.605 29.297 1 97.19 53 MET B O 1
ATOM 3960 N N . ILE B 1 54 ? -1.052 2.791 28.359 1 97.44 54 ILE B N 1
ATOM 3961 C CA . ILE B 1 54 ? -1.833 3.547 27.391 1 97.44 54 ILE B CA 1
ATOM 3962 C C . ILE B 1 54 ? -2.92 4.344 28.109 1 97.44 54 ILE B C 1
ATOM 3964 O O . ILE B 1 54 ? -3.078 5.543 27.875 1 97.44 54 ILE B O 1
ATOM 3968 N N . THR B 1 55 ? -3.588 3.736 29.016 1 96.56 55 THR B N 1
ATOM 3969 C CA . THR B 1 55 ? -4.711 4.328 29.734 1 96.56 55 THR B CA 1
ATOM 3970 C C . THR B 1 55 ? -4.242 5.477 30.609 1 96.56 55 THR B C 1
ATOM 3972 O O . THR B 1 55 ? -4.918 6.5 30.734 1 96.56 55 THR B O 1
ATOM 3975 N N . ASN B 1 56 ? -3.061 5.34 31.188 1 94.94 56 ASN B N 1
ATOM 3976 C CA . ASN B 1 56 ? -2.518 6.336 32.094 1 94.94 56 ASN B CA 1
ATOM 3977 C C . ASN B 1 56 ? -1.838 7.477 31.344 1 94.94 56 ASN B C 1
ATOM 3979 O O . ASN B 1 56 ? -1.439 8.477 31.953 1 94.94 56 ASN B O 1
ATOM 3983 N N . GLY B 1 57 ? -1.608 7.273 30.078 1 94.19 57 GLY B N 1
ATOM 3984 C CA . GLY B 1 57 ? -0.959 8.312 29.297 1 94.19 57 GLY B CA 1
ATOM 3985 C C . GLY B 1 57 ? 0.552 8.188 29.266 1 94.19 57 GLY B C 1
ATOM 3986 O O . GLY B 1 57 ? 1.249 9.094 28.828 1 94.19 57 GLY B O 1
ATOM 3987 N N . ASP B 1 58 ? 1.039 7.082 29.781 1 96.31 58 ASP B N 1
ATOM 3988 C CA . ASP B 1 58 ? 2.48 6.852 29.797 1 96.31 58 ASP B CA 1
ATOM 3989 C C . ASP B 1 58 ? 3.01 6.551 28.391 1 96.31 58 ASP B C 1
ATOM 3991 O O . ASP B 1 58 ? 4.211 6.664 28.141 1 96.31 58 ASP B O 1
ATOM 3995 N N . ILE B 1 59 ? 2.154 6.086 27.516 1 97.88 59 ILE B N 1
ATOM 3996 C CA . ILE B 1 59 ? 2.482 5.867 26.109 1 97.88 59 ILE B CA 1
ATOM 3997 C C . ILE B 1 59 ? 1.771 6.906 25.25 1 97.88 59 ILE B C 1
ATOM 3999 O O . ILE B 1 59 ? 0.551 7.066 25.344 1 97.88 59 ILE B O 1
ATOM 4003 N N . ASP B 1 60 ? 2.557 7.633 24.516 1 96.56 60 ASP B N 1
ATOM 4004 C CA . ASP B 1 60 ? 2.006 8.562 23.531 1 96.56 60 ASP B CA 1
ATOM 4005 C C . ASP B 1 60 ? 1.825 7.883 22.188 1 96.56 60 ASP B C 1
ATOM 4007 O O . ASP B 1 60 ? 2.799 7.652 21.469 1 96.56 60 ASP B O 1
ATOM 4011 N N . LEU B 1 61 ? 0.583 7.602 21.828 1 96.5 61 LEU B N 1
ATOM 4012 C CA . LEU B 1 61 ? 0.276 6.922 20.578 1 96.5 61 LEU B CA 1
ATOM 4013 C C . LEU B 1 61 ? 0.058 7.926 19.453 1 96.5 61 LEU B C 1
ATOM 4015 O O . LEU B 1 61 ? -0.076 7.539 18.281 1 96.5 61 LEU B O 1
ATOM 4019 N N . ASP B 1 62 ? 0.07 9.188 19.781 1 91.88 62 ASP B N 1
ATOM 4020 C CA . ASP B 1 62 ? -0.375 10.164 18.781 1 91.88 62 ASP B CA 1
ATOM 4021 C C . ASP B 1 62 ? 0.586 11.344 18.703 1 91.88 62 ASP B C 1
ATOM 4023 O O . ASP B 1 62 ? 0.165 12.5 18.781 1 91.88 62 ASP B O 1
ATOM 4027 N N . PRO B 1 63 ? 1.839 11.047 18.594 1 90.25 63 PRO B N 1
ATOM 4028 C CA . PRO B 1 63 ? 2.684 12.195 18.25 1 90.25 63 PRO B CA 1
ATOM 4029 C C . PRO B 1 63 ? 2.254 12.875 16.953 1 90.25 63 PRO B C 1
ATOM 4031 O O . PRO B 1 63 ? 1.501 12.297 16.172 1 90.25 63 PRO B O 1
ATOM 4034 N N . GLU B 1 64 ? 2.678 14.023 16.688 1 83.06 64 GLU B N 1
ATOM 4035 C CA . GLU B 1 64 ? 2.158 14.875 15.617 1 83.06 64 GLU B CA 1
ATOM 4036 C C . GLU B 1 64 ? 2.32 14.203 14.25 1 83.06 64 GLU B C 1
ATOM 4038 O O . GLU B 1 64 ? 1.483 14.383 13.367 1 83.06 64 GLU B O 1
ATOM 4043 N N . TYR B 1 65 ? 3.332 13.422 14.07 1 87.69 65 TYR B N 1
ATOM 4044 C CA . TYR B 1 65 ? 3.658 12.859 12.766 1 87.69 65 TYR B CA 1
ATOM 4045 C C . TYR B 1 65 ? 2.928 11.539 12.547 1 87.69 65 TYR B C 1
ATOM 4047 O O . TYR B 1 65 ? 2.947 10.984 11.438 1 87.69 65 TYR B O 1
ATOM 4055 N N . GLN B 1 66 ? 2.299 11.016 13.555 1 88.25 66 GLN B N 1
ATOM 4056 C CA . GLN B 1 66 ? 1.681 9.695 13.5 1 88.25 66 GLN B CA 1
ATOM 4057 C C . GLN B 1 66 ? 0.368 9.734 12.727 1 88.25 66 GLN B C 1
ATOM 4059 O O . GLN B 1 66 ? -0.273 10.789 12.633 1 88.25 66 GLN B O 1
ATOM 4064 N N . ARG B 1 67 ? 0.055 8.695 12.094 1 88.56 67 ARG B N 1
ATOM 4065 C CA . ARG B 1 67 ? -1.193 8.578 11.352 1 88.56 67 ARG B CA 1
ATOM 4066 C C . ARG B 1 67 ? -2.322 8.078 12.242 1 88.56 67 ARG B C 1
ATOM 4068 O O . ARG B 1 67 ? -2.092 7.711 13.398 1 88.56 67 ARG B O 1
ATOM 4075 N N . ASP B 1 68 ? -3.518 8.133 11.688 1 89.31 68 ASP B N 1
ATOM 4076 C CA . ASP B 1 68 ? -4.699 7.656 12.398 1 89.31 68 ASP B CA 1
ATOM 4077 C C . ASP B 1 68 ? -4.719 6.133 12.461 1 89.31 68 ASP B C 1
ATOM 4079 O O . ASP B 1 68 ? -3.85 5.469 11.898 1 89.31 68 ASP B O 1
ATOM 4083 N N . VAL B 1 69 ? -5.574 5.613 13.352 1 93.19 69 VAL B N 1
ATOM 4084 C CA . VAL B 1 69 ? -5.801 4.172 13.375 1 93.19 69 VAL B CA 1
ATOM 4085 C C . VAL B 1 69 ? -6.375 3.713 12.039 1 93.19 69 VAL B C 1
ATOM 4087 O O . VAL B 1 69 ? -7.414 4.207 11.602 1 93.19 69 VAL B O 1
ATOM 4090 N N . VAL B 1 70 ? -5.68 2.795 11.391 1 93.25 70 VAL B N 1
ATOM 4091 C CA . VAL B 1 70 ? -6.07 2.445 10.031 1 93.25 70 VAL B CA 1
ATOM 4092 C C . VAL B 1 70 ? -6.406 0.957 9.961 1 93.25 70 VAL B C 1
ATOM 4094 O O . VAL B 1 70 ? -6.934 0.481 8.945 1 93.25 70 VAL B O 1
ATOM 4097 N N . TRP B 1 71 ? -6.109 0.149 10.992 1 94.12 71 TRP B N 1
ATOM 4098 C CA . TRP B 1 71 ? -6.438 -1.272 10.953 1 94.12 71 TRP B CA 1
ATOM 4099 C C . TRP B 1 71 ? -7.938 -1.49 11.109 1 94.12 71 TRP B C 1
ATOM 4101 O O . TRP B 1 71 ? -8.57 -0.897 11.984 1 94.12 71 TRP B O 1
ATOM 4111 N N . THR B 1 72 ? -8.484 -2.279 10.25 1 92.75 72 THR B N 1
ATOM 4112 C CA . THR B 1 72 ? -9.867 -2.711 10.391 1 92.75 72 THR B CA 1
ATOM 4113 C C . THR B 1 72 ? -10.031 -3.623 11.602 1 92.75 72 THR B C 1
ATOM 4115 O O . THR B 1 72 ? -9.039 -4.09 12.172 1 92.75 72 THR B O 1
ATOM 4118 N N . LYS B 1 73 ? -11.281 -3.828 11.969 1 92.81 73 LYS B N 1
ATOM 4119 C CA . LYS B 1 73 ? -11.562 -4.758 13.055 1 92.81 73 LYS B CA 1
ATOM 4120 C C . LYS B 1 73 ? -10.984 -6.141 12.766 1 92.81 73 LYS B C 1
ATOM 4122 O O . LYS B 1 73 ? -10.43 -6.789 13.648 1 92.81 73 LYS B O 1
ATOM 4127 N N . HIS B 1 74 ? -11.078 -6.559 11.531 1 89 74 HIS B N 1
ATOM 4128 C CA . HIS B 1 74 ? -10.578 -7.867 11.141 1 89 74 HIS B CA 1
ATOM 4129 C C . HIS B 1 74 ? -9.07 -7.969 11.352 1 89 74 HIS B C 1
ATOM 4131 O O . HIS B 1 74 ? -8.578 -8.977 11.867 1 89 74 HIS B O 1
ATOM 4137 N N . LYS B 1 75 ? -8.328 -6.965 11.016 1 91.62 75 LYS B N 1
ATOM 4138 C CA . LYS B 1 75 ? -6.883 -6.957 11.211 1 91.62 75 LYS B CA 1
ATOM 4139 C C . LYS B 1 75 ? -6.523 -6.93 12.695 1 91.62 75 LYS B C 1
ATOM 4141 O O . LYS B 1 75 ? -5.582 -7.605 13.117 1 91.62 75 LYS B O 1
ATOM 4146 N N . GLN B 1 76 ? -7.301 -6.137 13.422 1 95.12 76 GLN B N 1
ATOM 4147 C CA . GLN B 1 76 ? -7.055 -6.059 14.859 1 95.12 76 GLN B CA 1
ATOM 4148 C C . GLN B 1 76 ? -7.281 -7.41 15.523 1 95.12 76 GLN B C 1
ATOM 4150 O O . GLN B 1 76 ? -6.473 -7.84 16.359 1 95.12 76 GLN B O 1
ATOM 4155 N N . VAL B 1 77 ? -8.32 -8.055 15.148 1 92.56 77 VAL B N 1
ATOM 4156 C CA . VAL B 1 77 ? -8.633 -9.375 15.68 1 92.56 77 VAL B CA 1
ATOM 4157 C C . VAL B 1 77 ? -7.531 -10.359 15.289 1 92.56 77 VAL B C 1
ATOM 4159 O O . VAL B 1 77 ? -7.145 -11.219 16.078 1 92.56 77 VAL B O 1
ATOM 4162 N N . GLY B 1 78 ? -7.047 -10.203 14.047 1 89.94 78 GLY B N 1
ATOM 4163 C CA . GLY B 1 78 ? -5.945 -11.047 13.602 1 89.94 78 GLY B CA 1
ATOM 4164 C C . GLY B 1 78 ? -4.719 -10.93 14.492 1 89.94 78 GLY B C 1
ATOM 4165 O O . GLY B 1 78 ? -4.051 -11.93 14.766 1 89.94 78 GLY B O 1
ATOM 4166 N N . LEU B 1 79 ? -4.391 -9.75 14.93 1 92.5 79 LEU B N 1
ATOM 4167 C CA . LEU B 1 79 ? -3.273 -9.555 15.844 1 92.5 79 LEU B CA 1
ATOM 4168 C C . LEU B 1 79 ? -3.52 -10.273 17.172 1 92.5 79 LEU B C 1
ATOM 4170 O O . LEU B 1 79 ? -2.613 -10.906 17.719 1 92.5 79 LEU B O 1
ATOM 4174 N N . ILE B 1 80 ? -4.754 -10.125 17.672 1 91.31 80 ILE B N 1
ATOM 4175 C CA . ILE B 1 80 ? -5.098 -10.758 18.938 1 91.31 80 ILE B CA 1
ATOM 4176 C C . ILE B 1 80 ? -4.957 -12.273 18.812 1 91.31 80 ILE B C 1
ATOM 4178 O O . ILE B 1 80 ? -4.457 -12.938 19.719 1 91.31 80 ILE B O 1
ATOM 4182 N N . ASP B 1 81 ? -5.297 -12.773 17.703 1 86.25 81 ASP B N 1
ATOM 4183 C CA . ASP B 1 81 ? -5.105 -14.195 17.422 1 86.25 81 ASP B CA 1
ATOM 4184 C C . ASP B 1 81 ? -3.625 -14.57 17.469 1 86.25 81 ASP B C 1
ATOM 4186 O O . ASP B 1 81 ? -3.26 -15.625 18 1 86.25 81 ASP B O 1
ATOM 4190 N N . SER B 1 82 ? -2.801 -13.711 16.891 1 87.06 82 SER B N 1
ATOM 4191 C CA . SER B 1 82 ? -1.361 -13.953 16.891 1 87.06 82 SER B CA 1
ATOM 4192 C C . SER B 1 82 ? -0.81 -13.977 18.312 1 87.06 82 SER B C 1
ATOM 4194 O O . SER B 1 82 ? 0.076 -14.773 18.625 1 87.06 82 SER B O 1
ATOM 4196 N N . VAL B 1 83 ? -1.346 -13.141 19.141 1 86.81 83 VAL B N 1
ATOM 4197 C CA . VAL B 1 83 ? -0.902 -13.07 20.531 1 86.81 83 VAL B CA 1
ATOM 4198 C C . VAL B 1 83 ? -1.22 -14.375 21.25 1 86.81 83 VAL B C 1
ATOM 4200 O O . VAL B 1 83 ? -0.372 -14.93 21.953 1 86.81 83 VAL B O 1
ATOM 4203 N N . TRP B 1 84 ? -2.381 -14.961 21.016 1 82.75 84 TRP B N 1
ATOM 4204 C CA . TRP B 1 84 ? -2.818 -16.156 21.734 1 82.75 84 TRP B CA 1
ATOM 4205 C C . TRP B 1 84 ? -2.244 -17.422 21.094 1 82.75 84 TRP B C 1
ATOM 4207 O O . TRP B 1 84 ? -2.232 -18.484 21.719 1 82.75 84 TRP B O 1
ATOM 4217 N N . SER B 1 85 ? -1.79 -17.297 19.875 1 79 85 SER B N 1
ATOM 4218 C CA . SER B 1 85 ? -1.173 -18.438 19.234 1 79 85 SER B CA 1
ATOM 4219 C C . SER B 1 85 ? 0.348 -18.375 19.297 1 79 85 SER B C 1
ATOM 4221 O O . SER B 1 85 ? 1.044 -19.188 18.688 1 79 85 SER B O 1
ATOM 4223 N N . ASN B 1 86 ? 0.832 -17.391 20 1 79.31 86 ASN B N 1
ATOM 4224 C CA . ASN B 1 86 ? 2.264 -17.156 20.141 1 79.31 86 ASN B CA 1
ATOM 4225 C C . ASN B 1 86 ? 2.973 -17.125 18.797 1 79.31 86 ASN B C 1
ATOM 4227 O O . ASN B 1 86 ? 4.012 -17.766 18.625 1 79.31 86 ASN B O 1
ATOM 4231 N N . THR B 1 87 ? 2.244 -16.625 17.875 1 83.94 87 THR B N 1
ATOM 4232 C CA . THR B 1 87 ? 2.865 -16.375 16.578 1 83.94 87 THR B CA 1
ATOM 4233 C C . THR B 1 87 ? 3.803 -15.164 16.656 1 83.94 87 THR B C 1
ATOM 4235 O O . THR B 1 87 ? 3.639 -14.297 17.516 1 83.94 87 THR B O 1
ATOM 4238 N N . TYR B 1 88 ? 4.738 -15.203 15.875 1 90.12 88 TYR B N 1
ATOM 4239 C CA . TYR B 1 88 ? 5.734 -14.141 15.891 1 90.12 88 TYR B CA 1
ATOM 4240 C C . TYR B 1 88 ? 5.086 -12.781 15.641 1 90.12 88 TYR B C 1
ATOM 4242 O O . TYR B 1 88 ? 4.289 -12.633 14.711 1 90.12 88 TYR B O 1
ATOM 4250 N N . ILE B 1 89 ? 5.387 -11.852 16.5 1 92.38 89 ILE B N 1
ATOM 4251 C CA . ILE B 1 89 ? 5.008 -10.445 16.359 1 92.38 89 ILE B CA 1
ATOM 4252 C C . ILE B 1 89 ? 6.25 -9.562 16.484 1 92.38 89 ILE B C 1
ATOM 4254 O O . ILE B 1 89 ? 7.004 -9.664 17.453 1 92.38 89 ILE B O 1
ATOM 4258 N N . PRO B 1 90 ? 6.504 -8.711 15.523 1 92.44 90 PRO B N 1
ATOM 4259 C CA . PRO B 1 90 ? 7.68 -7.836 15.594 1 92.44 90 PRO B CA 1
ATOM 4260 C C . PRO B 1 90 ? 7.664 -6.918 16.812 1 92.44 90 PRO B C 1
ATOM 4262 O O . PRO B 1 90 ? 6.598 -6.652 17.375 1 92.44 90 PRO B O 1
ATOM 4265 N N . PRO B 1 91 ? 8.781 -6.418 17.156 1 94.94 91 PRO B N 1
ATOM 4266 C CA . PRO B 1 91 ? 8.859 -5.582 18.359 1 94.94 91 PRO B CA 1
ATOM 4267 C C . PRO B 1 91 ? 8.18 -4.227 18.172 1 94.94 91 PRO B C 1
ATOM 4269 O O . PRO B 1 91 ? 8.156 -3.686 17.062 1 94.94 91 PRO B O 1
ATOM 4272 N N . LEU B 1 92 ? 7.641 -3.75 19.297 1 97.12 92 LEU B N 1
ATOM 4273 C CA . LEU B 1 92 ? 7.211 -2.359 19.375 1 97.12 92 LEU B CA 1
ATOM 4274 C C . LEU B 1 92 ? 8.406 -1.421 19.469 1 97.12 92 LEU B C 1
ATOM 4276 O O . LEU B 1 92 ? 9.43 -1.765 20.062 1 97.12 92 LEU B O 1
ATOM 4280 N N . LEU B 1 93 ? 8.312 -0.218 18.875 1 97.25 93 LEU B N 1
ATOM 4281 C CA . LEU B 1 93 ? 9.406 0.741 18.906 1 97.25 93 LEU B CA 1
ATOM 4282 C C . LEU B 1 93 ? 8.984 2.025 19.625 1 97.25 93 LEU B C 1
ATOM 4284 O O . LEU B 1 93 ? 8.016 2.672 19.219 1 97.25 93 LEU B O 1
ATOM 4288 N N . PHE B 1 94 ? 9.75 2.391 20.703 1 97.88 94 PHE B N 1
ATOM 4289 C CA . PHE B 1 94 ? 9.43 3.572 21.484 1 97.88 94 PHE B CA 1
ATOM 4290 C C . PHE B 1 94 ? 10.625 4.52 21.547 1 97.88 94 PHE B C 1
ATOM 4292 O O . PHE B 1 94 ? 11.773 4.086 21.422 1 97.88 94 PHE B O 1
ATOM 4299 N N . ASN B 1 95 ? 10.383 5.797 21.656 1 97 95 ASN B N 1
ATOM 4300 C CA . ASN B 1 95 ? 11.328 6.801 22.125 1 97 95 ASN B CA 1
ATOM 4301 C C . ASN B 1 95 ? 11.031 7.199 23.578 1 97 95 ASN B C 1
ATOM 4303 O O . ASN B 1 95 ? 9.977 7.754 23.859 1 97 95 ASN B O 1
ATOM 4307 N N . ARG B 1 96 ? 11.906 6.875 24.453 1 96.31 96 ARG B N 1
ATOM 4308 C CA . ARG B 1 96 ? 11.75 7.262 25.859 1 96.31 96 ARG B CA 1
ATOM 4309 C C . ARG B 1 96 ? 12.188 8.703 26.078 1 96.31 96 ARG B C 1
ATOM 4311 O O . ARG B 1 96 ? 13.344 9.055 25.828 1 96.31 96 ARG B O 1
ATOM 4318 N N . VAL B 1 97 ? 11.25 9.484 26.531 1 95.62 97 VAL B N 1
ATOM 4319 C CA . VAL B 1 97 ? 11.547 10.898 26.75 1 95.62 97 VAL B CA 1
ATOM 4320 C C . VAL B 1 97 ? 10.961 11.352 28.078 1 95.62 97 VAL B C 1
ATOM 4322 O O . VAL B 1 97 ? 10.156 10.641 28.688 1 95.62 97 VAL B O 1
ATOM 4325 N N . MET B 1 98 ? 11.453 12.484 28.531 1 93.88 98 MET B N 1
ATOM 4326 C CA . MET B 1 98 ? 10.852 13.172 29.672 1 93.88 98 MET B CA 1
ATOM 4327 C C . MET B 1 98 ? 9.969 14.328 29.203 1 93.88 98 MET B C 1
ATOM 4329 O O . MET B 1 98 ? 10.422 15.195 28.453 1 93.88 98 MET B O 1
ATOM 4333 N N . VAL B 1 99 ? 8.734 14.289 29.609 1 91.38 99 VAL B N 1
ATOM 4334 C CA . VAL B 1 99 ? 7.809 15.336 29.188 1 91.38 99 VAL B CA 1
ATOM 4335 C C . VAL B 1 99 ? 7.383 16.172 30.391 1 91.38 99 VAL B C 1
ATOM 4337 O O . VAL B 1 99 ? 7.137 15.617 31.469 1 91.38 99 VAL B O 1
ATOM 4340 N N . ASP B 1 100 ? 7.391 17.5 30.203 1 91.12 100 ASP B N 1
ATOM 4341 C CA . ASP B 1 100 ? 6.949 18.406 31.25 1 91.12 100 ASP B CA 1
ATOM 4342 C C . ASP B 1 100 ? 5.426 18.438 31.344 1 91.12 100 ASP B C 1
ATOM 4344 O O . ASP B 1 100 ? 4.746 18.781 30.375 1 91.12 100 ASP B O 1
ATOM 4348 N N . VAL B 1 101 ? 4.938 18 32.438 1 88.06 101 VAL B N 1
ATOM 4349 C CA . VAL B 1 101 ? 3.496 18.047 32.688 1 88.06 101 VAL B CA 1
ATOM 4350 C C . VAL B 1 101 ? 3.184 19.094 33.75 1 88.06 101 VAL B C 1
ATOM 4352 O O . VAL B 1 101 ? 3.773 19.078 34.844 1 88.06 101 VAL B O 1
ATOM 4355 N N . GLU B 1 102 ? 2.309 20 33.406 1 88.38 102 GLU B N 1
ATOM 4356 C CA . GLU B 1 102 ? 1.953 21.078 34.312 1 88.38 102 GLU B CA 1
ATOM 4357 C C . GLU B 1 102 ? 1.528 20.531 35.656 1 88.38 102 GLU B C 1
ATOM 4359 O O . GLU B 1 102 ? 0.676 19.656 35.75 1 88.38 102 GLU B O 1
ATOM 4364 N N . GLY B 1 103 ? 1.934 21.047 36.688 1 87.5 103 GLY B N 1
ATOM 4365 C CA . GLY B 1 103 ? 1.548 20.703 38.062 1 87.5 103 GLY B CA 1
ATOM 4366 C C . GLY B 1 103 ? 2.227 19.453 38.562 1 87.5 103 GLY B C 1
ATOM 4367 O O . GLY B 1 103 ? 2.219 19.172 39.781 1 87.5 103 GLY B O 1
ATOM 4368 N N . ILE B 1 104 ? 2.744 18.594 37.719 1 84.44 104 ILE B N 1
ATOM 4369 C CA . ILE B 1 104 ? 3.326 17.328 38.156 1 84.44 104 ILE B CA 1
ATOM 4370 C C . ILE B 1 104 ? 4.844 17.375 38 1 84.44 104 ILE B C 1
ATOM 4372 O O . ILE B 1 104 ? 5.574 16.906 38.875 1 84.44 104 ILE B O 1
ATOM 4376 N N . GLY B 1 105 ? 5.414 18.078 36.938 1 90.88 105 GLY B N 1
ATOM 4377 C CA . GLY B 1 105 ? 6.832 18.094 36.594 1 90.88 105 GLY B CA 1
ATOM 4378 C C . GLY B 1 105 ? 7.176 17.234 35.406 1 90.88 105 GLY B C 1
ATOM 4379 O O . GLY B 1 105 ? 6.371 17.094 34.469 1 90.88 105 GLY B O 1
ATOM 4380 N N . ARG B 1 106 ? 8.398 16.672 35.375 1 91.44 106 ARG B N 1
ATOM 4381 C CA . ARG B 1 106 ? 8.852 15.836 34.25 1 91.44 106 ARG B CA 1
ATOM 4382 C C . ARG B 1 106 ? 8.461 14.375 34.469 1 91.44 106 ARG B C 1
ATOM 4384 O O . ARG B 1 106 ? 8.805 13.781 35.5 1 91.44 106 ARG B O 1
ATOM 4391 N N . VAL B 1 107 ? 7.715 13.852 33.5 1 93.12 107 VAL B N 1
ATOM 4392 C CA . VAL B 1 107 ? 7.246 12.477 33.594 1 93.12 107 VAL B CA 1
ATOM 4393 C C . VAL B 1 107 ? 7.816 11.656 32.438 1 93.12 107 VAL B C 1
ATOM 4395 O O . VAL B 1 107 ? 7.891 12.133 31.312 1 93.12 107 VAL B O 1
ATOM 4398 N N . PRO B 1 108 ? 8.266 10.414 32.812 1 94.38 108 PRO B N 1
ATOM 4399 C CA . PRO B 1 108 ? 8.719 9.539 31.734 1 94.38 108 PRO B CA 1
ATOM 4400 C C . PRO B 1 108 ? 7.59 9.125 30.797 1 94.38 108 PRO B C 1
ATOM 4402 O O . PRO B 1 108 ? 6.516 8.727 31.25 1 94.38 108 PRO B O 1
ATOM 4405 N N . THR B 1 109 ? 7.777 9.336 29.531 1 96.19 109 THR B N 1
ATOM 4406 C CA . THR B 1 109 ? 6.781 9.023 28.516 1 96.19 109 THR B CA 1
ATOM 4407 C C . THR B 1 109 ? 7.402 8.211 27.375 1 96.19 109 THR B C 1
ATOM 4409 O O . THR B 1 109 ? 8.516 8.5 26.938 1 96.19 109 THR B O 1
ATOM 4412 N N . LEU B 1 110 ? 6.715 7.133 26.984 1 97.56 110 LEU B N 1
ATOM 4413 C CA . LEU B 1 110 ? 7.105 6.359 25.812 1 97.56 110 LEU B CA 1
ATOM 4414 C C . LEU B 1 110 ? 6.359 6.848 24.578 1 97.56 110 LEU B C 1
ATOM 4416 O O . LEU B 1 110 ? 5.145 6.664 24.453 1 97.56 110 LEU B O 1
ATOM 4420 N N . VAL B 1 111 ? 7.109 7.48 23.688 1 97.44 111 VAL B N 1
ATOM 4421 C CA . VAL B 1 111 ? 6.516 7.902 22.422 1 97.44 111 VAL B CA 1
ATOM 4422 C C . VAL B 1 111 ? 6.555 6.746 21.422 1 97.44 111 VAL B C 1
ATOM 4424 O O . VAL B 1 111 ? 7.625 6.234 21.094 1 97.44 111 VAL B O 1
ATOM 4427 N N . CYS B 1 112 ? 5.414 6.34 20.969 1 97.44 112 CYS B N 1
ATOM 4428 C CA . CYS B 1 112 ? 5.336 5.199 20.062 1 97.44 112 CYS B CA 1
ATOM 4429 C C . CYS B 1 112 ? 5.754 5.594 18.641 1 97.44 112 CYS B C 1
ATOM 4431 O O . CYS B 1 112 ? 5.105 6.426 18.016 1 97.44 112 CYS B O 1
ATOM 4433 N N . MET B 1 113 ? 6.797 4.969 18.141 1 95.88 113 MET B N 1
ATOM 4434 C CA . MET B 1 113 ? 7.293 5.27 16.797 1 95.88 113 MET B CA 1
ATOM 4435 C C . MET B 1 113 ? 6.852 4.203 15.797 1 95.88 113 MET B C 1
ATOM 4437 O O . MET B 1 113 ? 6.746 4.469 14.602 1 95.88 113 MET B O 1
ATOM 4441 N N . ASP B 1 114 ? 6.672 2.967 16.234 1 95.12 114 ASP B N 1
ATOM 4442 C CA . ASP B 1 114 ? 6.164 1.839 15.453 1 95.12 114 ASP B CA 1
ATOM 4443 C C . ASP B 1 114 ? 5.375 0.875 16.344 1 95.12 114 ASP B C 1
ATOM 4445 O O . ASP B 1 114 ? 5.918 0.309 17.297 1 95.12 114 ASP B O 1
ATOM 4449 N N . GLY B 1 115 ? 4.102 0.707 15.969 1 96.19 115 GLY B N 1
ATOM 4450 C CA . GLY B 1 115 ? 3.289 -0.212 16.75 1 96.19 115 GLY B CA 1
ATOM 4451 C C . GLY B 1 115 ? 1.949 0.373 17.156 1 96.19 115 GLY B C 1
ATOM 4452 O O . GLY B 1 115 ? 1.164 -0.279 17.844 1 96.19 115 GLY B O 1
ATOM 4453 N N . LYS B 1 116 ? 1.658 1.562 16.703 1 96.38 116 LYS B N 1
ATOM 4454 C CA . LYS B 1 116 ? 0.418 2.223 17.094 1 96.38 116 LYS B CA 1
ATOM 4455 C C . LYS B 1 116 ? -0.789 1.325 16.844 1 96.38 116 LYS B C 1
ATOM 4457 O O . LYS B 1 116 ? -1.653 1.176 17.703 1 96.38 116 LYS B O 1
ATOM 4462 N N . GLN B 1 117 ? -0.828 0.736 15.664 1 96.31 117 GLN B N 1
ATOM 4463 C CA . GLN B 1 117 ? -1.972 -0.094 15.305 1 96.31 117 GLN B CA 1
ATOM 4464 C C . GLN B 1 117 ? -2.068 -1.32 16.203 1 96.31 117 GLN B C 1
ATOM 4466 O O . GLN B 1 117 ? -3.16 -1.7 16.641 1 96.31 117 GLN B O 1
ATOM 4471 N N . ARG B 1 118 ? -0.899 -1.903 16.5 1 96.12 118 ARG B N 1
ATOM 4472 C CA . ARG B 1 118 ? -0.88 -3.072 17.375 1 96.12 118 ARG B CA 1
ATOM 4473 C C . ARG B 1 118 ? -1.278 -2.697 18.812 1 96.12 118 ARG B C 1
ATOM 4475 O O . ARG B 1 118 ? -2.078 -3.395 19.438 1 96.12 118 ARG B O 1
ATOM 4482 N N . LEU B 1 119 ? -0.737 -1.586 19.266 1 97.81 119 LEU B N 1
ATOM 4483 C CA . LEU B 1 119 ? -1.048 -1.125 20.609 1 97.81 119 LEU B CA 1
ATOM 4484 C C . LEU B 1 119 ? -2.523 -0.761 20.734 1 97.81 119 LEU B C 1
ATOM 4486 O O . LEU B 1 119 ? -3.162 -1.079 21.734 1 97.81 119 LEU B O 1
ATOM 4490 N N . THR B 1 120 ? -3.023 -0.092 19.734 1 97.5 120 THR B N 1
ATOM 4491 C CA . THR B 1 120 ? -4.438 0.257 19.703 1 97.5 120 THR B CA 1
ATOM 4492 C C . THR B 1 120 ? -5.305 -0.999 19.703 1 97.5 120 THR B C 1
ATOM 4494 O O . THR B 1 120 ? -6.328 -1.057 20.391 1 97.5 120 THR B O 1
ATOM 4497 N N . SER B 1 121 ? -4.891 -1.984 18.969 1 96.56 121 SER B N 1
ATOM 4498 C CA . SER B 1 121 ? -5.617 -3.25 18.922 1 96.56 121 SER B CA 1
ATOM 4499 C C . SER B 1 121 ? -5.637 -3.922 20.297 1 96.56 121 SER B C 1
ATOM 4501 O O . SER B 1 121 ? -6.672 -4.434 20.719 1 96.56 121 SER B O 1
ATOM 4503 N N . ILE B 1 122 ? -4.504 -3.924 20.938 1 96 122 ILE B N 1
ATOM 4504 C CA . ILE B 1 122 ? -4.398 -4.5 22.281 1 96 122 ILE B CA 1
ATOM 4505 C C . ILE B 1 122 ? -5.324 -3.758 23.234 1 96 122 ILE B C 1
ATOM 4507 O O . ILE B 1 122 ? -6.07 -4.379 24 1 96 122 ILE B O 1
ATOM 4511 N N . HIS B 1 123 ? -5.297 -2.473 23.203 1 97.19 123 HIS B N 1
ATOM 4512 C CA . HIS B 1 123 ? -6.152 -1.648 24.047 1 97.19 123 HIS B CA 1
ATOM 4513 C C . HIS B 1 123 ? -7.629 -1.928 23.781 1 97.19 123 HIS B C 1
ATOM 4515 O O . HIS B 1 123 ? -8.406 -2.127 24.719 1 97.19 123 HIS B O 1
ATOM 4521 N N . ASN B 1 124 ? -7.977 -1.949 22.484 1 97.06 124 ASN B N 1
ATOM 4522 C CA . ASN B 1 124 ? -9.367 -2.191 22.109 1 97.06 124 ASN B CA 1
ATOM 4523 C C . ASN B 1 124 ? -9.836 -3.578 22.547 1 97.06 124 ASN B C 1
ATOM 4525 O O . ASN B 1 124 ? -10.977 -3.746 22.984 1 97.06 124 ASN B O 1
ATOM 4529 N N . PHE B 1 125 ? -8.969 -4.605 22.469 1 96.25 125 PHE B N 1
ATOM 4530 C CA . PHE B 1 125 ? -9.305 -5.953 22.906 1 96.25 125 PHE B CA 1
ATOM 4531 C C . PHE B 1 125 ? -9.5 -5.996 24.422 1 96.25 125 PHE B C 1
ATOM 4533 O O . PHE B 1 125 ? -10.508 -6.5 24.906 1 96.25 125 PHE B O 1
ATOM 4540 N N . MET B 1 126 ? -8.641 -5.336 25.156 1 95.19 126 MET B N 1
ATOM 4541 C CA . MET B 1 126 ? -8.633 -5.43 26.609 1 95.19 126 MET B CA 1
ATOM 4542 C C . MET B 1 126 ? -9.766 -4.602 27.219 1 95.19 126 MET B C 1
ATOM 4544 O O . MET B 1 126 ? -10.234 -4.895 28.312 1 95.19 126 MET B O 1
ATOM 4548 N N . THR B 1 127 ? -10.234 -3.584 26.5 1 95.19 127 THR B N 1
ATOM 4549 C CA . THR B 1 127 ? -11.328 -2.756 26.984 1 95.19 127 THR B CA 1
ATOM 4550 C C . THR B 1 127 ? -12.664 -3.271 26.453 1 95.19 127 THR B C 1
ATOM 4552 O O . THR B 1 127 ? -13.711 -2.654 26.688 1 95.19 127 THR B O 1
ATOM 4555 N N . GLY B 1 128 ? -12.617 -4.324 25.672 1 93.38 128 GLY B N 1
ATOM 4556 C CA . GLY B 1 128 ? -13.844 -5 25.266 1 93.38 128 GLY B CA 1
ATOM 4557 C C . GLY B 1 128 ? -14.445 -4.418 24 1 93.38 128 GLY B C 1
ATOM 4558 O O . GLY B 1 128 ? -15.633 -4.637 23.719 1 93.38 128 GLY B O 1
ATOM 4559 N N . GLN B 1 129 ? -13.711 -3.662 23.25 1 94.19 129 GLN B N 1
ATOM 4560 C CA . GLN B 1 129 ? -14.234 -3.053 22.031 1 94.19 129 GLN B CA 1
ATOM 4561 C C . GLN B 1 129 ? -14.156 -4.023 20.859 1 94.19 129 GLN B C 1
ATOM 4563 O O . GLN B 1 129 ? -14.906 -3.895 19.891 1 94.19 129 GLN B O 1
ATOM 4568 N N . ILE B 1 130 ? -13.188 -5.012 20.875 1 94.69 130 ILE B N 1
ATOM 4569 C CA . ILE B 1 130 ? -13.086 -6.062 19.875 1 94.69 130 ILE B CA 1
ATOM 4570 C C . ILE B 1 130 ? -12.938 -7.422 20.547 1 94.69 130 ILE B C 1
ATOM 4572 O O . ILE B 1 130 ? -12.57 -7.496 21.719 1 94.69 130 ILE B O 1
ATOM 4576 N N . SER B 1 131 ? -13.328 -8.477 19.812 1 92.25 131 SER B N 1
ATOM 4577 C CA . SER B 1 131 ? -13.281 -9.836 20.344 1 92.25 131 SER B CA 1
ATOM 4578 C C . SER B 1 131 ? -12.266 -10.688 19.609 1 92.25 131 SER B C 1
ATOM 4580 O O . SER B 1 131 ? -11.797 -10.312 18.531 1 92.25 131 SER B O 1
ATOM 4582 N N . HIS B 1 132 ? -11.844 -11.742 20.312 1 89 132 HIS B N 1
ATOM 4583 C CA . HIS B 1 132 ? -11.086 -12.812 19.688 1 89 132 HIS B CA 1
ATOM 4584 C C . HIS B 1 132 ? -12.008 -13.844 19.047 1 89 132 HIS B C 1
ATOM 4586 O O . HIS B 1 132 ? -12.977 -14.289 19.688 1 89 132 HIS B O 1
ATOM 4592 N N . LYS B 1 133 ? -11.75 -14.156 17.844 1 85.88 133 LYS B N 1
ATOM 4593 C CA . LYS B 1 133 ? -12.531 -15.195 17.172 1 85.88 133 LYS B CA 1
ATOM 4594 C C . LYS B 1 133 ? -11.766 -16.516 17.094 1 85.88 133 LYS B C 1
ATOM 4596 O O . LYS B 1 133 ? -10.734 -16.594 16.422 1 85.88 133 LYS B O 1
ATOM 4601 N N . ASP B 1 134 ? -12.344 -17.5 17.766 1 84.19 134 ASP B N 1
ATOM 4602 C CA . ASP B 1 134 ? -11.719 -18.828 17.734 1 84.19 134 ASP B CA 1
ATOM 4603 C C . ASP B 1 134 ? -11.742 -19.406 16.328 1 84.19 134 ASP B C 1
ATOM 4605 O O . ASP B 1 134 ? -12.773 -19.406 15.656 1 84.19 134 ASP B O 1
ATOM 4609 N N . ILE B 1 135 ? -10.672 -19.938 15.875 1 74.19 135 ILE B N 1
ATOM 4610 C CA . ILE B 1 135 ? -10.516 -20.375 14.484 1 74.19 135 ILE B CA 1
ATOM 4611 C C . ILE B 1 135 ? -11.297 -21.672 14.266 1 74.19 135 ILE B C 1
ATOM 4613 O O . ILE B 1 135 ? -11.734 -21.953 13.148 1 74.19 135 ILE B O 1
ATOM 4617 N N . VAL B 1 136 ? -11.469 -22.5 15.305 1 78.19 136 VAL B N 1
ATOM 4618 C CA . VAL B 1 136 ? -12.117 -23.797 15.18 1 78.19 136 VAL B CA 1
ATOM 4619 C C . VAL B 1 136 ? -13.602 -23.656 15.492 1 78.19 136 VAL B C 1
ATOM 4621 O O . VAL B 1 136 ? -14.453 -23.906 14.633 1 78.19 136 VAL B O 1
ATOM 4624 N N . THR B 1 137 ? -13.898 -23.109 16.641 1 82.31 137 THR B N 1
ATOM 4625 C CA . THR B 1 137 ? -15.281 -23.031 17.078 1 82.31 137 THR B CA 1
ATOM 4626 C C . THR B 1 137 ? -15.969 -21.797 16.516 1 82.31 137 THR B C 1
ATOM 4628 O O . THR B 1 137 ? -17.203 -21.703 16.531 1 82.31 137 THR B O 1
ATOM 4631 N N . LYS B 1 138 ? -15.188 -20.812 16.062 1 82.69 138 LYS B N 1
ATOM 4632 C CA . LYS B 1 138 ? -15.664 -19.547 15.492 1 82.69 138 LYS B CA 1
ATOM 4633 C C . LYS B 1 138 ? -16.359 -18.688 16.547 1 82.69 138 LYS B C 1
ATOM 4635 O O . LYS B 1 138 ? -16.953 -17.672 16.234 1 82.69 138 LYS B O 1
ATOM 4640 N N . LYS B 1 139 ? -16.266 -19.141 17.766 1 87.44 139 LYS B N 1
ATOM 4641 C CA . LYS B 1 139 ? -16.859 -18.375 18.859 1 87.44 139 LYS B CA 1
ATOM 4642 C C . LYS B 1 139 ? -16.047 -17.109 19.141 1 87.44 139 LYS B C 1
ATOM 4644 O O . LYS B 1 139 ? -14.82 -17.094 18.984 1 87.44 139 LYS B O 1
ATOM 4649 N N . LEU B 1 140 ? -16.797 -16.125 19.594 1 90.75 140 LEU B N 1
ATOM 4650 C CA . LEU B 1 140 ? -16.172 -14.852 19.953 1 90.75 140 LEU B CA 1
ATOM 4651 C C . LEU B 1 140 ? -15.883 -14.789 21.438 1 90.75 140 LEU B C 1
ATOM 4653 O O . LEU B 1 140 ? -16.75 -15.078 22.266 1 90.75 140 LEU B O 1
ATOM 4657 N N . TRP B 1 141 ? -14.664 -14.484 21.75 1 92.12 141 TRP B N 1
ATOM 4658 C CA . TRP B 1 141 ? -14.227 -14.383 23.141 1 92.12 141 TRP B CA 1
ATOM 4659 C C . TRP B 1 141 ? -13.773 -12.961 23.453 1 92.12 141 TRP B C 1
ATOM 4661 O O . TRP B 1 141 ? -13.008 -12.359 22.703 1 92.12 141 TRP B O 1
ATOM 4671 N N . TRP B 1 142 ? -14.258 -12.453 24.578 1 93.81 142 TRP B N 1
ATOM 4672 C CA . TRP B 1 142 ? -13.953 -11.086 24.984 1 93.81 142 TRP B CA 1
ATOM 4673 C C . TRP B 1 142 ? -13.039 -11.078 26.203 1 93.81 142 TRP B C 1
ATOM 4675 O O . TRP B 1 142 ? -13.109 -11.969 27.062 1 93.81 142 TRP B O 1
ATOM 4685 N N . TYR B 1 143 ? -12.141 -10.055 26.25 1 93.31 143 TYR B N 1
ATOM 4686 C CA . TYR B 1 143 ? -11.266 -9.914 27.406 1 93.31 143 TYR B CA 1
ATOM 4687 C C . TYR B 1 143 ? -12.055 -9.453 28.625 1 93.31 143 TYR B C 1
ATOM 4689 O O . TYR B 1 143 ? -11.82 -9.922 29.734 1 93.31 143 TYR B O 1
ATOM 4697 N N . THR B 1 144 ? -12.875 -8.438 28.422 1 91.94 144 THR B N 1
ATOM 4698 C CA . THR B 1 144 ? -13.781 -7.922 29.438 1 91.94 144 THR B CA 1
ATOM 4699 C C . THR B 1 144 ? -15.164 -7.656 28.844 1 91.94 144 THR B C 1
ATOM 4701 O O . THR B 1 144 ? -15.312 -7.555 27.625 1 91.94 144 THR B O 1
ATOM 4704 N N . ALA B 1 145 ? -16.125 -7.715 29.672 1 90.56 145 ALA B N 1
ATOM 4705 C CA . ALA B 1 145 ? -17.5 -7.391 29.266 1 90.56 145 ALA B CA 1
ATOM 4706 C C . ALA B 1 145 ? -18.203 -6.555 30.328 1 90.56 145 ALA B C 1
ATOM 4708 O O . ALA B 1 145 ? -18.047 -6.793 31.516 1 90.56 145 ALA B O 1
ATOM 4709 N N . PRO B 1 146 ? -18.875 -5.516 29.766 1 88 146 PRO B N 1
ATOM 4710 C CA . PRO B 1 146 ? -19.688 -4.777 30.75 1 88 146 PRO B CA 1
ATOM 4711 C C . PRO B 1 146 ? -20.766 -5.641 31.391 1 88 146 PRO B C 1
ATOM 4713 O O . PRO B 1 146 ? -21.094 -6.719 30.875 1 88 146 PRO B O 1
ATOM 4716 N N . ASP B 1 147 ? -21.234 -5.152 32.469 1 85.06 147 ASP B N 1
ATOM 4717 C CA . ASP B 1 147 ? -22.234 -5.898 33.25 1 85.06 147 ASP B CA 1
ATOM 4718 C C . ASP B 1 147 ? -23.469 -6.188 32.375 1 85.06 147 ASP B C 1
ATOM 4720 O O . ASP B 1 147 ? -24.062 -7.266 32.469 1 85.06 147 ASP B O 1
ATOM 4724 N N . SER B 1 148 ? -23.781 -5.246 31.5 1 86.44 148 SER B N 1
ATOM 4725 C CA . SER B 1 148 ? -24.969 -5.379 30.656 1 86.44 148 SER B CA 1
ATOM 4726 C C . SER B 1 148 ? -24.781 -6.465 29.609 1 86.44 148 SER B C 1
ATOM 4728 O O . SER B 1 148 ? -25.766 -7 29.078 1 86.44 148 SER B O 1
ATOM 4730 N N . ALA B 1 149 ? -23.578 -6.84 29.344 1 81.88 149 ALA B N 1
ATOM 4731 C CA . ALA B 1 149 ? -23.312 -7.777 28.25 1 81.88 149 ALA B CA 1
ATOM 4732 C C . ALA B 1 149 ? -22.719 -9.078 28.781 1 81.88 149 ALA B C 1
ATOM 4734 O O . ALA B 1 149 ? -22.297 -9.938 28 1 81.88 149 ALA B O 1
ATOM 4735 N N . ARG B 1 150 ? -22.656 -9.297 30.031 1 79.5 150 ARG B N 1
ATOM 4736 C CA . ARG B 1 150 ? -21.953 -10.43 30.641 1 79.5 150 ARG B CA 1
ATOM 4737 C C . ARG B 1 150 ? -22.656 -11.742 30.312 1 79.5 150 ARG B C 1
ATOM 4739 O O . ARG B 1 150 ? -22.016 -12.789 30.219 1 79.5 150 ARG B O 1
ATOM 4746 N N . SER B 1 151 ? -23.938 -11.664 30.031 1 80.81 151 SER B N 1
ATOM 4747 C CA . SER B 1 151 ? -24.672 -12.891 29.734 1 80.81 151 SER B CA 1
ATOM 4748 C C . SER B 1 151 ? -24.547 -13.266 28.266 1 80.81 151 SER B C 1
ATOM 4750 O O . SER B 1 151 ? -24.703 -14.438 27.906 1 80.81 151 SER B O 1
ATOM 4752 N N . THR B 1 152 ? -24.156 -12.328 27.453 1 85.38 152 THR B N 1
ATOM 4753 C CA . THR B 1 152 ? -24.172 -12.586 26.016 1 85.38 152 THR B CA 1
ATOM 4754 C C . THR B 1 152 ? -22.75 -12.727 25.484 1 85.38 152 THR B C 1
ATOM 4756 O O . THR B 1 152 ? -22.547 -13.336 24.422 1 85.38 152 THR B O 1
ATOM 4759 N N . ARG B 1 153 ? -21.812 -12.242 26.234 1 90.25 153 ARG B N 1
ATOM 4760 C CA . ARG B 1 153 ? -20.422 -12.273 25.75 1 90.25 153 ARG B CA 1
ATOM 4761 C C . ARG B 1 153 ? -19.609 -13.32 26.516 1 90.25 153 ARG B C 1
ATOM 4763 O O . ARG B 1 153 ? -19.703 -13.414 27.734 1 90.25 153 ARG B O 1
ATOM 4770 N N . LEU B 1 154 ? -18.969 -14.203 25.75 1 91.12 154 LEU B N 1
ATOM 4771 C CA . LEU B 1 154 ? -18.031 -15.141 26.344 1 91.12 154 LEU B CA 1
ATOM 4772 C C . LEU B 1 154 ? -16.734 -14.445 26.75 1 91.12 154 LEU B C 1
ATOM 4774 O O . LEU B 1 154 ? -16.016 -13.922 25.891 1 91.12 154 LEU B O 1
ATOM 4778 N N . VAL B 1 155 ? -16.469 -14.477 28.062 1 92.19 155 VAL B N 1
ATOM 4779 C CA . VAL B 1 155 ? -15.266 -13.805 28.547 1 92.19 155 VAL B CA 1
ATOM 4780 C C . VAL B 1 155 ? -14.141 -14.82 28.75 1 92.19 155 VAL B C 1
ATOM 4782 O O . VAL B 1 155 ? -14.367 -15.906 29.281 1 92.19 155 VAL B O 1
ATOM 4785 N N . ILE B 1 156 ? -12.953 -14.461 28.344 1 90.75 156 ILE B N 1
ATOM 4786 C CA . ILE B 1 156 ? -11.773 -15.305 28.5 1 90.75 156 ILE B CA 1
ATOM 4787 C C . ILE B 1 156 ? -11.523 -15.586 29.969 1 90.75 156 ILE B C 1
ATOM 4789 O O . ILE B 1 156 ? -11.57 -14.672 30.797 1 90.75 156 ILE B O 1
ATOM 4793 N N . PRO B 1 157 ? -11.281 -16.844 30.281 1 89.19 157 PRO B N 1
ATOM 4794 C CA . PRO B 1 157 ? -10.969 -17.188 31.672 1 89.19 157 PRO B CA 1
ATOM 4795 C C . PRO B 1 157 ? -9.719 -16.484 32.188 1 89.19 157 PRO B C 1
ATOM 4797 O O . PRO B 1 157 ? -8.773 -16.25 31.422 1 89.19 157 PRO B O 1
ATOM 4800 N N . GLU B 1 158 ? -9.656 -16.234 33.469 1 88.12 158 GLU B N 1
ATOM 4801 C CA . GLU B 1 158 ? -8.586 -15.469 34.094 1 88.12 158 GLU B CA 1
ATOM 4802 C C . GLU B 1 158 ? -7.227 -16.125 33.844 1 88.12 158 GLU B C 1
ATOM 4804 O O . GLU B 1 158 ? -6.23 -15.445 33.594 1 88.12 158 GLU B O 1
ATOM 4809 N N . ALA B 1 159 ? -7.203 -17.391 33.812 1 84.12 159 ALA B N 1
ATOM 4810 C CA . ALA B 1 159 ? -5.965 -18.156 33.656 1 84.12 159 ALA B CA 1
ATOM 4811 C C . ALA B 1 159 ? -5.371 -17.953 32.25 1 84.12 159 ALA B C 1
ATOM 4813 O O . ALA B 1 159 ? -4.164 -18.094 32.062 1 84.12 159 ALA B O 1
ATOM 4814 N N . ALA B 1 160 ? -6.215 -17.516 31.375 1 82.94 160 ALA B N 1
ATOM 4815 C CA . ALA B 1 160 ? -5.77 -17.406 30 1 82.94 160 ALA B CA 1
ATOM 4816 C C . ALA B 1 160 ? -5.477 -15.945 29.625 1 82.94 160 ALA B C 1
ATOM 4818 O O . ALA B 1 160 ? -4.992 -15.664 28.531 1 82.94 160 ALA B O 1
ATOM 4819 N N . LYS B 1 161 ? -5.629 -15 30.531 1 85.94 161 LYS B N 1
ATOM 4820 C CA . LYS B 1 161 ? -5.547 -13.578 30.219 1 85.94 161 LYS B CA 1
ATOM 4821 C C . LYS B 1 161 ? -4.098 -13.117 30.109 1 85.94 161 LYS B C 1
ATOM 4823 O O . LYS B 1 161 ? -3.801 -12.102 29.484 1 85.94 161 LYS B O 1
ATOM 4828 N N . GLU B 1 162 ? -3.205 -13.68 30.703 1 77.19 162 GLU B N 1
ATOM 4829 C CA . GLU B 1 162 ? -1.822 -13.211 30.688 1 77.19 162 GLU B CA 1
ATOM 4830 C C . GLU B 1 162 ? -1.228 -13.242 29.297 1 77.19 162 GLU B C 1
ATOM 4832 O O . GLU B 1 162 ? -0.434 -12.375 28.922 1 77.19 162 GLU B O 1
ATOM 4837 N N . GLY B 1 163 ? -1.786 -13.867 28.328 1 73.5 163 GLY B N 1
ATOM 4838 C CA . GLY B 1 163 ? -1.281 -13.961 26.969 1 73.5 163 GLY B CA 1
ATOM 4839 C C . GLY B 1 163 ? 0.233 -13.93 26.891 1 73.5 163 GLY B C 1
ATOM 4840 O O . GLY B 1 163 ? 0.916 -14.062 27.906 1 73.5 163 GLY B O 1
ATOM 4841 N N . VAL B 1 164 ? 0.88 -13.734 25.656 1 78.75 164 VAL B N 1
ATOM 4842 C CA . VAL B 1 164 ? 2.32 -13.703 25.422 1 78.75 164 VAL B CA 1
ATOM 4843 C C . VAL B 1 164 ? 2.826 -12.266 25.547 1 78.75 164 VAL B C 1
ATOM 4845 O O . VAL B 1 164 ? 2.24 -11.344 24.969 1 78.75 164 VAL B O 1
ATOM 4848 N N . PRO B 1 165 ? 3.816 -12.109 26.328 1 88.25 165 PRO B N 1
ATOM 4849 C CA . PRO B 1 165 ? 4.395 -10.766 26.406 1 88.25 165 PRO B CA 1
ATOM 4850 C C . PRO B 1 165 ? 4.848 -10.242 25.047 1 88.25 165 PRO B C 1
ATOM 4852 O O . PRO B 1 165 ? 5.238 -11.023 24.172 1 88.25 165 PRO B O 1
ATOM 4855 N N . GLN B 1 166 ? 4.742 -8.938 24.906 1 92.69 166 GLN B N 1
ATOM 4856 C CA . GLN B 1 166 ? 5.16 -8.281 23.672 1 92.69 166 GLN B CA 1
ATOM 4857 C C . GLN B 1 166 ? 6.582 -7.742 23.797 1 92.69 166 GLN B C 1
ATOM 4859 O O . GLN B 1 166 ? 6.961 -7.211 24.828 1 92.69 166 GLN B O 1
ATOM 4864 N N . THR B 1 167 ? 7.336 -7.945 22.766 1 92.12 167 THR B N 1
ATOM 4865 C CA . THR B 1 167 ? 8.695 -7.41 22.719 1 92.12 167 THR B CA 1
ATOM 4866 C C . THR B 1 167 ? 8.68 -5.926 22.359 1 92.12 167 THR B C 1
ATOM 4868 O O . THR B 1 167 ? 7.898 -5.5 21.5 1 92.12 167 THR B O 1
ATOM 4871 N N . GLU B 1 168 ? 9.562 -5.168 23.016 1 95.19 168 GLU B N 1
ATOM 4872 C CA . GLU B 1 168 ? 9.688 -3.746 22.688 1 95.19 168 GLU B CA 1
ATOM 4873 C C . GLU B 1 168 ? 11.148 -3.334 22.578 1 95.19 168 GLU B C 1
ATOM 4875 O O . GLU B 1 168 ? 12.008 -3.857 23.297 1 95.19 168 GLU B O 1
ATOM 4880 N N . ASP B 1 169 ? 11.438 -2.482 21.609 1 94.88 169 ASP B N 1
ATOM 4881 C CA . ASP B 1 169 ? 12.703 -1.757 21.469 1 94.88 169 ASP B CA 1
ATOM 4882 C C . ASP B 1 169 ? 12.531 -0.282 21.828 1 94.88 169 ASP B C 1
ATOM 4884 O O . ASP B 1 169 ? 11.656 0.395 21.281 1 94.88 169 ASP B O 1
ATOM 4888 N N . SER B 1 170 ? 13.344 0.187 22.797 1 95.44 170 SER B N 1
ATOM 4889 C CA . SER B 1 170 ? 13.219 1.578 23.219 1 95.44 170 SER B CA 1
ATOM 4890 C C . SER B 1 170 ? 14.508 2.352 22.953 1 95.44 170 SER B C 1
ATOM 4892 O O . SER B 1 17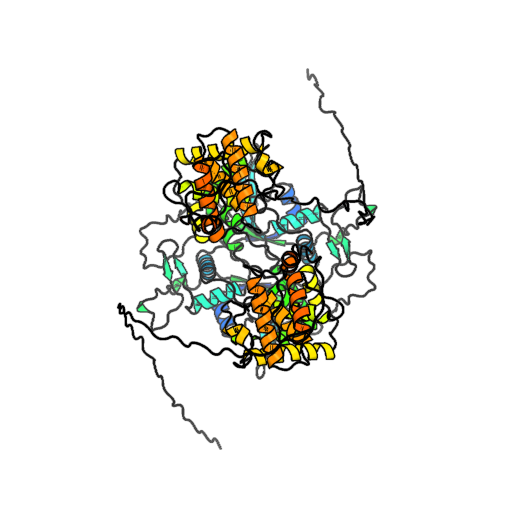0 ? 15.586 1.917 23.359 1 95.44 170 SER B O 1
ATOM 4894 N N . LEU B 1 171 ? 14.398 3.434 22.203 1 95 171 LEU B N 1
ATOM 4895 C CA . LEU B 1 171 ? 15.453 4.43 22.078 1 95 171 LEU B CA 1
ATOM 4896 C C . LEU B 1 171 ? 15.273 5.551 23.094 1 95 171 LEU B C 1
ATOM 4898 O O . LEU B 1 171 ? 14.258 5.609 23.781 1 95 171 LEU B O 1
ATOM 4902 N N . ARG B 1 172 ? 16.297 6.371 23.234 1 93.31 172 ARG B N 1
ATOM 4903 C CA . ARG B 1 172 ? 16.203 7.367 24.297 1 93.31 172 ARG B CA 1
ATOM 4904 C C . ARG B 1 172 ? 16.562 8.758 23.766 1 93.31 172 ARG B C 1
ATOM 4906 O O . ARG B 1 172 ? 17.516 8.914 23 1 93.31 172 ARG B O 1
ATOM 4913 N N . ASN B 1 173 ? 15.695 9.672 24.156 1 91.06 173 ASN B N 1
ATOM 4914 C CA . ASN B 1 173 ? 15.938 11.102 24.016 1 91.06 173 ASN B CA 1
ATOM 4915 C C . ASN B 1 173 ? 16.312 11.484 22.594 1 91.06 173 ASN B C 1
ATOM 4917 O O . ASN B 1 173 ? 17.297 12.188 22.375 1 91.06 173 ASN B O 1
ATOM 4921 N N . LEU B 1 174 ? 15.578 10.938 21.672 1 91.81 174 LEU B N 1
ATOM 4922 C CA . LEU B 1 174 ? 15.773 11.328 20.281 1 91.81 174 LEU B CA 1
ATOM 4923 C C . LEU B 1 174 ? 15.312 12.766 20.047 1 91.81 174 LEU B C 1
ATOM 4925 O O . LEU B 1 174 ? 14.297 13.188 20.594 1 91.81 174 LEU B O 1
ATOM 4929 N N . LYS B 1 175 ? 16.141 13.453 19.281 1 87.12 175 LYS B N 1
ATOM 4930 C CA . LYS B 1 175 ? 15.648 14.742 18.781 1 87.12 175 LYS B CA 1
ATOM 4931 C C . LYS B 1 175 ? 14.406 14.555 17.906 1 87.12 175 LYS B C 1
ATOM 4933 O O . LYS B 1 175 ? 14.25 13.531 17.25 1 87.12 175 LYS B O 1
ATOM 4938 N N . PRO B 1 176 ? 13.547 15.562 17.891 1 85.12 176 PRO B N 1
ATOM 4939 C CA . PRO B 1 176 ? 12.289 15.445 17.156 1 85.12 176 PRO B CA 1
ATOM 4940 C C . PRO B 1 176 ? 12.5 15.062 15.688 1 85.12 176 PRO B C 1
ATOM 4942 O O . PRO B 1 176 ? 11.758 14.227 15.148 1 85.12 176 PRO B O 1
ATOM 4945 N N . HIS B 1 177 ? 13.484 15.641 15.039 1 82.75 177 HIS B N 1
ATOM 4946 C CA . HIS B 1 177 ? 13.719 15.344 13.633 1 82.75 177 HIS B CA 1
ATOM 4947 C C . HIS B 1 177 ? 14.156 13.891 13.445 1 82.75 177 HIS B C 1
ATOM 4949 O O . HIS B 1 177 ? 13.789 13.25 12.461 1 82.75 177 HIS B O 1
ATOM 4955 N N . MET B 1 178 ? 14.93 13.352 14.398 1 86.5 178 MET B N 1
ATOM 4956 C CA . MET B 1 178 ? 15.391 11.969 14.328 1 86.5 178 MET B CA 1
ATOM 4957 C C . MET B 1 178 ? 14.25 11 14.578 1 86.5 178 MET B C 1
ATOM 4959 O O . MET B 1 178 ? 14.156 9.961 13.922 1 86.5 178 MET B O 1
ATOM 4963 N N . GLU B 1 179 ? 13.438 11.352 15.562 1 90.75 179 GLU B N 1
ATOM 4964 C CA . GLU B 1 179 ? 12.25 10.547 15.852 1 90.75 179 GLU B CA 1
ATOM 4965 C C . GLU B 1 179 ? 11.375 10.391 14.609 1 90.75 179 GLU B C 1
ATOM 4967 O O . GLU B 1 179 ? 10.945 9.289 14.281 1 90.75 179 GLU B O 1
ATOM 4972 N N . ARG B 1 180 ? 11.195 11.438 13.938 1 88.31 180 ARG B N 1
ATOM 4973 C CA . ARG B 1 180 ? 10.375 11.445 12.727 1 88.31 180 ARG B CA 1
ATOM 4974 C C . ARG B 1 180 ? 11.047 10.656 11.602 1 88.31 180 ARG B C 1
ATOM 4976 O O . ARG B 1 180 ? 10.383 9.938 10.852 1 88.31 180 ARG B O 1
ATOM 4983 N N . GLU B 1 181 ? 12.305 10.828 11.492 1 86.12 181 GLU B N 1
ATOM 4984 C CA . GLU B 1 181 ? 13.055 10.094 10.477 1 86.12 181 GLU B CA 1
ATOM 4985 C C . GLU B 1 181 ? 12.961 8.586 10.695 1 86.12 181 GLU B C 1
ATOM 4987 O O . GLU B 1 181 ? 12.75 7.832 9.742 1 86.12 181 GLU B O 1
ATOM 4992 N N . ILE B 1 182 ? 13.148 8.195 11.922 1 90.81 182 ILE B N 1
ATOM 4993 C CA . ILE B 1 182 ? 13.07 6.777 12.25 1 90.81 182 ILE B CA 1
ATOM 4994 C C . ILE B 1 182 ? 11.664 6.25 11.953 1 90.81 182 ILE B C 1
ATOM 4996 O O . ILE B 1 182 ? 11.508 5.168 11.391 1 90.81 182 ILE B O 1
ATOM 5000 N N . PHE B 1 183 ? 10.664 7.051 12.312 1 92.81 183 PHE B N 1
ATOM 5001 C CA . PHE B 1 183 ? 9.281 6.695 12.008 1 92.81 183 PHE B CA 1
ATOM 5002 C C . PHE B 1 183 ? 9.102 6.449 10.516 1 92.81 183 PHE B C 1
ATOM 5004 O O . PHE B 1 183 ? 8.531 5.43 10.117 1 92.81 183 PHE B O 1
ATOM 5011 N N . GLN B 1 184 ? 9.609 7.301 9.703 1 88.31 184 GLN B N 1
ATOM 5012 C CA . GLN B 1 184 ? 9.469 7.199 8.258 1 88.31 184 GLN B CA 1
ATOM 5013 C C . GLN B 1 184 ? 10.219 5.984 7.715 1 88.31 184 GLN B C 1
ATOM 5015 O O . GLN B 1 184 ? 9.711 5.273 6.84 1 88.31 184 GLN B O 1
ATOM 5020 N N . ARG B 1 185 ? 11.359 5.723 8.25 1 87.56 185 ARG B N 1
ATOM 5021 C CA . ARG B 1 185 ? 12.203 4.637 7.758 1 87.56 185 ARG B CA 1
ATOM 5022 C C . ARG B 1 185 ? 11.57 3.279 8.047 1 87.56 185 ARG B C 1
ATOM 5024 O O . ARG B 1 185 ? 11.617 2.377 7.211 1 87.56 185 ARG B O 1
ATOM 5031 N N . VAL B 1 186 ? 11 3.133 9.211 1 90.25 186 VAL B N 1
ATOM 5032 C CA . VAL B 1 186 ? 10.438 1.842 9.594 1 90.25 186 VAL B CA 1
ATOM 5033 C C . VAL B 1 186 ? 9.164 1.577 8.805 1 90.25 186 VAL B C 1
ATOM 5035 O O . VAL B 1 186 ? 8.719 0.431 8.688 1 90.25 186 VAL B O 1
ATOM 5038 N N . GLN B 1 187 ? 8.602 2.662 8.273 1 87.62 187 GLN B N 1
ATOM 5039 C CA . GLN B 1 187 ? 7.352 2.523 7.527 1 87.62 187 GLN B CA 1
ATOM 5040 C C . GLN B 1 187 ? 7.617 2.387 6.027 1 87.62 187 GLN B C 1
ATOM 5042 O O . GLN B 1 187 ? 6.684 2.41 5.223 1 87.62 187 GLN B O 1
ATOM 5047 N N . GLU B 1 188 ? 8.797 2.238 5.594 1 84.62 188 GLU B N 1
ATOM 5048 C CA . GLU B 1 188 ? 9.148 2.223 4.18 1 84.62 188 GLU B CA 1
ATOM 5049 C C . GLU B 1 188 ? 8.875 0.859 3.555 1 84.62 188 GLU B C 1
ATOM 5051 O O . GLU B 1 188 ? 9.055 0.672 2.352 1 84.62 188 GLU B O 1
ATOM 5056 N N . GLY B 1 189 ? 8.383 -0.055 4.332 1 83.88 189 GLY B N 1
ATOM 5057 C CA . GLY B 1 189 ? 8.023 -1.35 3.773 1 83.88 189 GLY B CA 1
ATOM 5058 C C . GLY B 1 189 ? 6.977 -1.261 2.682 1 83.88 189 GLY B C 1
ATOM 5059 O O . GLY B 1 189 ? 6.207 -0.298 2.629 1 83.88 189 GLY B O 1
ATOM 5060 N N . VAL B 1 190 ? 7.129 -2.145 1.772 1 86.31 190 VAL B N 1
ATOM 5061 C CA . VAL B 1 190 ? 6.133 -2.252 0.713 1 86.31 190 VAL B CA 1
ATOM 5062 C C . VAL B 1 190 ? 5.199 -3.43 0.997 1 86.31 190 VAL B C 1
ATOM 5064 O O . VAL B 1 190 ? 5.648 -4.574 1.088 1 86.31 190 VAL B O 1
ATOM 5067 N N . PRO B 1 191 ? 3.957 -3.131 1.155 1 85.25 191 PRO B N 1
ATOM 5068 C CA . PRO B 1 191 ? 3.029 -4.219 1.467 1 85.25 191 PRO B CA 1
ATOM 5069 C C . PRO B 1 191 ? 2.812 -5.168 0.288 1 85.25 191 PRO B C 1
ATOM 5071 O O . PRO B 1 191 ? 3.061 -4.793 -0.861 1 85.25 191 PRO B O 1
ATOM 5074 N N . LEU B 1 192 ? 2.354 -6.379 0.64 1 89.81 192 LEU B N 1
ATOM 5075 C CA . LEU B 1 192 ? 1.916 -7.297 -0.404 1 89.81 192 LEU B CA 1
ATOM 5076 C C . LEU B 1 192 ? 0.742 -6.715 -1.184 1 89.81 192 LEU B C 1
ATOM 5078 O O . LEU B 1 192 ? -0.15 -6.098 -0.601 1 89.81 192 LEU B O 1
ATOM 5082 N N . THR B 1 193 ? 0.817 -6.93 -2.465 1 91.31 193 THR B N 1
ATOM 5083 C CA . THR B 1 193 ? -0.376 -6.652 -3.258 1 91.31 193 THR B CA 1
ATOM 5084 C C . THR B 1 193 ? -1.418 -7.75 -3.064 1 91.31 193 THR B C 1
ATOM 5086 O O . THR B 1 193 ? -1.12 -8.805 -2.498 1 91.31 193 THR B O 1
ATOM 5089 N N . SER B 1 194 ? -2.59 -7.438 -3.484 1 91.31 194 SER B N 1
ATOM 5090 C CA . SER B 1 194 ? -3.633 -8.453 -3.445 1 91.31 194 SER B CA 1
ATOM 5091 C C . SER B 1 194 ? -3.234 -9.688 -4.254 1 91.31 194 SER B C 1
ATOM 5093 O O . SER B 1 194 ? -3.535 -10.812 -3.865 1 91.31 194 SER B O 1
ATOM 5095 N N . ALA B 1 195 ? -2.551 -9.461 -5.363 1 94.38 195 ALA B N 1
ATOM 5096 C CA . ALA B 1 195 ? -2.09 -10.555 -6.215 1 94.38 195 ALA B CA 1
ATOM 5097 C C . ALA B 1 195 ? -1.048 -11.406 -5.496 1 94.38 195 ALA B C 1
ATOM 5099 O O . ALA B 1 195 ? -1.116 -12.641 -5.523 1 94.38 195 ALA B O 1
ATOM 5100 N N . GLU B 1 196 ? -0.169 -10.773 -4.832 1 92.19 196 GLU B N 1
ATOM 5101 C CA . GLU B 1 196 ? 0.871 -11.477 -4.082 1 92.19 196 GLU B CA 1
ATOM 5102 C C . GLU B 1 196 ? 0.275 -12.273 -2.928 1 92.19 196 GLU B C 1
ATOM 5104 O O . GLU B 1 196 ? 0.716 -13.391 -2.645 1 92.19 196 GLU B O 1
ATOM 5109 N N . ARG B 1 197 ? -0.683 -11.695 -2.26 1 90.81 197 ARG B N 1
ATOM 5110 C CA . ARG B 1 197 ? -1.368 -12.398 -1.18 1 90.81 197 ARG B CA 1
ATOM 5111 C C . ARG B 1 197 ? -2.074 -13.648 -1.7 1 90.81 197 ARG B C 1
ATOM 5113 O O . ARG B 1 197 ? -2.049 -14.695 -1.054 1 90.81 197 ARG B O 1
ATOM 5120 N N . LEU B 1 198 ? -2.686 -13.469 -2.789 1 92.62 198 LEU B N 1
ATOM 5121 C CA . LEU B 1 198 ? -3.379 -14.586 -3.416 1 92.62 198 LEU B CA 1
ATOM 5122 C C . LEU B 1 198 ? -2.404 -15.711 -3.752 1 92.62 198 LEU B C 1
ATOM 5124 O O . LEU B 1 198 ? -2.693 -16.891 -3.512 1 92.62 198 LEU B O 1
ATOM 5128 N N . GLN B 1 199 ? -1.312 -15.367 -4.285 1 92.12 199 GLN B N 1
ATOM 5129 C CA . GLN B 1 199 ? -0.3 -16.328 -4.695 1 92.12 199 GLN B CA 1
ATOM 5130 C C . GLN B 1 199 ? 0.3 -17.047 -3.488 1 92.12 199 GLN B C 1
ATOM 5132 O O . GLN B 1 199 ? 0.787 -18.172 -3.607 1 92.12 199 GLN B O 1
ATOM 5137 N N . ALA B 1 200 ? 0.251 -16.438 -2.338 1 89.06 200 ALA B N 1
ATOM 5138 C CA . ALA B 1 200 ? 0.855 -16.984 -1.125 1 89.06 200 ALA B CA 1
ATOM 5139 C C . ALA B 1 200 ? -0.051 -18.031 -0.487 1 89.06 200 ALA B C 1
ATOM 5141 O O . ALA B 1 200 ? 0.375 -18.766 0.406 1 89.06 200 ALA B O 1
ATOM 5142 N N . ILE B 1 201 ? -1.258 -18.156 -0.959 1 89.31 201 ILE B N 1
ATOM 5143 C CA . ILE B 1 201 ? -2.195 -19.141 -0.419 1 89.31 201 ILE B CA 1
ATOM 5144 C C . ILE B 1 201 ? -1.753 -20.547 -0.81 1 89.31 201 ILE B C 1
ATOM 5146 O O . ILE B 1 201 ? -1.3 -20.766 -1.935 1 89.31 201 ILE B O 1
ATOM 5150 N N . VAL B 1 202 ? -1.89 -21.453 0.138 1 85.88 202 VAL B N 1
ATOM 5151 C CA . VAL B 1 202 ? -1.59 -22.844 -0.15 1 85.88 202 VAL B CA 1
ATOM 5152 C C . VAL B 1 202 ? -2.889 -23.641 -0.241 1 85.88 202 VAL B C 1
ATOM 5154 O O . VAL B 1 202 ? -3.621 -23.766 0.744 1 85.88 202 VAL B O 1
ATOM 5157 N N . SER B 1 203 ? -3.154 -24.172 -1.35 1 90.69 203 SER B N 1
ATOM 5158 C CA . SER B 1 203 ? -4.328 -24.984 -1.636 1 90.69 203 SER B CA 1
ATOM 5159 C C . SER B 1 203 ? -4.152 -25.766 -2.934 1 90.69 203 SER B C 1
ATOM 5161 O O . SER B 1 203 ? -3.219 -25.516 -3.695 1 90.69 203 SER B O 1
ATOM 5163 N N . PRO B 1 204 ? -4.984 -26.75 -3.146 1 94.31 204 PRO B N 1
ATOM 5164 C CA . PRO B 1 204 ? -4.898 -27.484 -4.418 1 94.31 204 PRO B CA 1
ATOM 5165 C C . PRO B 1 204 ? -5.082 -26.562 -5.629 1 94.31 204 PRO B C 1
ATOM 5167 O O . PRO B 1 204 ? -4.34 -26.688 -6.609 1 94.31 204 PRO B O 1
ATOM 5170 N N . ILE B 1 205 ? -5.965 -25.641 -5.523 1 96.25 205 ILE B N 1
ATOM 5171 C CA . ILE B 1 205 ? -6.219 -24.719 -6.625 1 96.25 205 ILE B CA 1
ATOM 5172 C C . ILE B 1 205 ? -4.996 -23.828 -6.848 1 96.25 205 ILE B C 1
ATOM 5174 O O . ILE B 1 205 ? -4.559 -23.641 -7.984 1 96.25 205 ILE B O 1
ATOM 5178 N N . SER B 1 206 ? -4.465 -23.297 -5.746 1 93.75 206 SER B N 1
ATOM 5179 C CA . SER B 1 206 ? -3.311 -22.406 -5.855 1 93.75 206 SER B CA 1
ATOM 5180 C C . SER B 1 206 ? -2.117 -23.141 -6.473 1 93.75 206 SER B C 1
ATOM 5182 O O . SER B 1 206 ? -1.378 -22.547 -7.27 1 93.75 206 SER B O 1
ATOM 5184 N N . LYS B 1 207 ? -1.931 -24.375 -6.113 1 92.56 207 LYS B N 1
ATOM 5185 C CA . LYS B 1 207 ? -0.845 -25.172 -6.68 1 92.56 207 LYS B CA 1
ATOM 5186 C C . LYS B 1 207 ? -1.018 -25.359 -8.188 1 92.56 207 LYS B C 1
ATOM 5188 O O . LYS B 1 207 ? -0.062 -25.203 -8.945 1 92.56 207 LYS B O 1
ATOM 5193 N N . TRP B 1 208 ? -2.219 -25.656 -8.555 1 97.06 208 TRP B N 1
ATOM 5194 C CA . TRP B 1 208 ? -2.514 -25.844 -9.969 1 97.06 208 TRP B CA 1
ATOM 5195 C C . TRP B 1 208 ? -2.346 -24.547 -10.742 1 97.06 208 TRP B C 1
ATOM 5197 O O . TRP B 1 208 ? -1.794 -24.531 -11.844 1 97.06 208 TRP B O 1
ATOM 5207 N N . LEU B 1 209 ? -2.789 -23.438 -10.172 1 97.25 209 LEU B N 1
ATOM 5208 C CA . LEU B 1 209 ? -2.607 -22.141 -10.789 1 97.25 209 LEU B CA 1
ATOM 5209 C C . LEU B 1 209 ? -1.126 -21.828 -10.984 1 97.25 209 LEU B C 1
ATOM 5211 O O . LEU B 1 209 ? -0.739 -21.234 -11.984 1 97.25 209 LEU B O 1
ATOM 5215 N N . GLY B 1 210 ? -0.353 -22.203 -9.961 1 95.12 210 GLY B N 1
ATOM 5216 C CA . GLY B 1 210 ? 1.087 -22.047 -10.102 1 95.12 210 GLY B CA 1
ATOM 5217 C C . GLY B 1 210 ? 1.659 -22.797 -11.281 1 95.12 210 GLY B C 1
ATOM 5218 O O . GLY B 1 210 ? 2.537 -22.281 -11.984 1 95.12 210 GLY B O 1
ATOM 5219 N N . VAL B 1 211 ? 1.162 -23.984 -11.539 1 96.44 211 VAL B N 1
ATOM 5220 C CA . VAL B 1 211 ? 1.587 -24.797 -12.68 1 96.44 211 VAL B CA 1
ATOM 5221 C C . VAL B 1 211 ? 1.19 -24.094 -13.984 1 96.44 211 VAL B C 1
ATOM 5223 O O . VAL B 1 211 ? 1.997 -24 -14.906 1 96.44 211 VAL B O 1
ATOM 5226 N N . LEU B 1 212 ? -0.045 -23.625 -14.031 1 98.12 212 LEU B N 1
ATOM 5227 C CA . LEU B 1 212 ? -0.502 -22.906 -15.211 1 98.12 212 LEU B CA 1
ATOM 5228 C C . LEU B 1 212 ? 0.396 -21.703 -15.492 1 98.12 212 LEU B C 1
ATOM 5230 O O . LEU B 1 212 ? 0.765 -21.453 -16.641 1 98.12 212 LEU B O 1
ATOM 5234 N N . ASP B 1 213 ? 0.697 -20.969 -14.453 1 97.12 213 ASP B N 1
ATOM 5235 C CA . ASP B 1 213 ? 1.51 -19.766 -14.57 1 97.12 213 ASP B CA 1
ATOM 5236 C C . ASP B 1 213 ? 2.883 -20.078 -15.156 1 97.12 213 ASP B C 1
ATOM 5238 O O . ASP B 1 213 ? 3.328 -19.406 -16.094 1 97.12 213 ASP B O 1
ATOM 5242 N N . ARG B 1 214 ? 3.543 -21.125 -14.672 1 95.62 214 ARG B N 1
ATOM 5243 C CA . ARG B 1 214 ? 4.863 -21.531 -15.141 1 95.62 214 ARG B CA 1
ATOM 5244 C C . ARG B 1 214 ? 4.809 -22.031 -16.578 1 95.62 214 ARG B C 1
ATOM 5246 O O . ARG B 1 214 ? 5.668 -21.688 -17.391 1 95.62 214 ARG B O 1
ATOM 5253 N N . GLN B 1 215 ? 3.785 -22.75 -16.922 1 97.56 215 GLN B N 1
ATOM 5254 C CA . GLN B 1 215 ? 3.689 -23.422 -18.203 1 97.56 215 GLN B CA 1
ATOM 5255 C C . GLN B 1 215 ? 3.264 -22.453 -19.297 1 97.56 215 GLN B C 1
ATOM 5257 O O . GLN B 1 215 ? 3.779 -22.516 -20.422 1 97.56 215 GLN B O 1
ATOM 5262 N N . PHE B 1 216 ? 2.363 -21.578 -18.969 1 98.44 216 PHE B N 1
ATOM 5263 C CA . PHE B 1 216 ? 1.736 -20.844 -20.047 1 98.44 216 PHE B CA 1
ATOM 5264 C C . PHE B 1 216 ? 2.164 -19.375 -20.016 1 98.44 216 PHE B C 1
ATOM 5266 O O . PHE B 1 216 ? 2.076 -18.672 -21.031 1 98.44 216 PHE B O 1
ATOM 5273 N N . MET B 1 217 ? 2.602 -18.859 -18.906 1 97.88 217 MET B N 1
ATOM 5274 C CA . MET B 1 217 ? 2.998 -17.453 -18.812 1 97.88 217 MET B CA 1
ATOM 5275 C C . MET B 1 217 ? 4.512 -17.312 -18.938 1 97.88 217 MET B C 1
ATOM 5277 O O . MET B 1 217 ? 5 -16.5 -19.719 1 97.88 217 MET B O 1
ATOM 5281 N N . HIS B 1 218 ? 5.266 -18.109 -18.234 1 95.06 218 HIS B N 1
ATOM 5282 C CA . HIS B 1 218 ? 6.676 -17.781 -18.047 1 95.06 218 HIS B CA 1
ATOM 5283 C C . HIS B 1 218 ? 7.578 -18.844 -18.656 1 95.06 218 HIS B C 1
ATOM 5285 O O . HIS B 1 218 ? 8.805 -18.766 -18.562 1 95.06 218 HIS B O 1
ATOM 5291 N N . SER B 1 219 ? 7.078 -19.859 -19.312 1 94.25 219 SER B N 1
ATOM 5292 C CA . SER B 1 219 ? 7.891 -20.797 -20.078 1 94.25 219 SER B CA 1
ATOM 5293 C C . SER B 1 219 ? 8.438 -20.156 -21.344 1 94.25 219 SER B C 1
ATOM 5295 O O . SER B 1 219 ? 8.07 -19.031 -21.688 1 94.25 219 SER B O 1
ATOM 5297 N N . GLU B 1 220 ? 9.461 -20.828 -21.922 1 94.56 220 GLU B N 1
ATOM 5298 C CA . GLU B 1 220 ? 9.945 -20.359 -23.219 1 94.56 220 GLU B CA 1
ATOM 5299 C C . GLU B 1 220 ? 8.805 -20.25 -24.219 1 94.56 220 GLU B C 1
ATOM 5301 O O . GLU B 1 220 ? 8.117 -21.25 -24.5 1 94.56 220 GLU B O 1
ATOM 5306 N N . GLY B 1 221 ? 8.555 -19.062 -24.641 1 95.12 221 GLY B N 1
ATOM 5307 C CA . GLY B 1 221 ? 7.453 -18.859 -25.562 1 95.12 221 GLY B CA 1
ATOM 5308 C C . GLY B 1 221 ? 6.121 -18.672 -24.859 1 95.12 221 GLY B C 1
ATOM 5309 O O . GLY B 1 221 ? 5.062 -18.844 -25.469 1 95.12 221 GLY B O 1
ATOM 5310 N N . GLY B 1 222 ? 6.184 -18.359 -23.641 1 96.94 222 GLY B N 1
ATOM 5311 C CA . GLY B 1 222 ? 4.965 -18.141 -22.891 1 96.94 222 GLY B CA 1
ATOM 5312 C C . GLY B 1 222 ? 4.32 -16.797 -23.172 1 96.94 222 GLY B C 1
ATOM 5313 O O . GLY B 1 222 ? 4.906 -15.953 -23.859 1 96.94 222 GLY B O 1
ATOM 5314 N N . LEU B 1 223 ? 3.16 -16.594 -22.703 1 98.38 223 LEU B N 1
ATOM 5315 C CA . LEU B 1 223 ? 2.334 -15.438 -23.016 1 98.38 223 LEU B CA 1
ATOM 5316 C C . LEU B 1 223 ? 3.004 -14.148 -22.547 1 98.38 223 LEU B C 1
ATOM 5318 O O . LEU B 1 223 ? 2.84 -13.094 -23.156 1 98.38 223 LEU B O 1
ATOM 5322 N N . ALA B 1 224 ? 3.758 -14.219 -21.438 1 97.19 224 ALA B N 1
ATOM 5323 C CA . ALA B 1 224 ? 4.426 -13.039 -20.891 1 97.19 224 ALA B CA 1
ATOM 5324 C C . ALA B 1 224 ? 5.414 -12.453 -21.891 1 97.19 224 ALA B C 1
ATOM 5326 O O . ALA B 1 224 ? 5.695 -11.25 -21.875 1 97.19 224 ALA B O 1
ATOM 5327 N N . SER B 1 225 ? 5.941 -13.25 -22.812 1 96.56 225 SER B N 1
ATOM 5328 C CA . SER B 1 225 ? 6.902 -12.797 -23.812 1 96.56 225 SER B CA 1
ATOM 5329 C C . SER B 1 225 ? 6.211 -12.5 -25.141 1 96.56 225 SER B C 1
ATOM 5331 O O . SER B 1 225 ? 6.75 -11.766 -25.969 1 96.56 225 SER B O 1
ATOM 5333 N N . LEU B 1 226 ? 5.043 -13.07 -25.328 1 96.81 226 LEU B N 1
ATOM 5334 C CA . LEU B 1 226 ? 4.379 -13.008 -26.625 1 96.81 226 LEU B CA 1
ATOM 5335 C C . LEU B 1 226 ? 3.48 -11.781 -26.719 1 96.81 226 LEU B C 1
ATOM 5337 O O . LEU B 1 226 ? 3.252 -11.25 -27.812 1 96.81 226 LEU B O 1
ATOM 5341 N N . ILE B 1 227 ? 2.924 -11.375 -25.625 1 97.06 227 ILE B N 1
ATOM 5342 C CA . ILE B 1 227 ? 2.01 -10.242 -25.641 1 97.06 227 ILE B CA 1
ATOM 5343 C C . ILE B 1 227 ? 2.41 -9.242 -24.562 1 97.06 227 ILE B C 1
ATOM 5345 O O . ILE B 1 227 ? 3.104 -9.594 -23.594 1 97.06 227 ILE B O 1
ATOM 5349 N N . ASN B 1 228 ? 2.027 -7.949 -24.734 1 96.69 228 ASN B N 1
ATOM 5350 C CA . ASN B 1 228 ? 2.33 -6.891 -23.781 1 96.69 228 ASN B CA 1
ATOM 5351 C C . ASN B 1 228 ? 1.357 -6.906 -22.609 1 96.69 228 ASN B C 1
ATOM 5353 O O . ASN B 1 228 ? 0.362 -6.18 -22.609 1 96.69 228 ASN B O 1
ATOM 5357 N N . VAL B 1 229 ? 1.617 -7.746 -21.641 1 96.25 229 VAL B N 1
ATOM 5358 C CA . VAL B 1 229 ? 0.77 -7.906 -20.453 1 96.25 229 VAL B CA 1
ATOM 5359 C C . VAL B 1 229 ? 1.605 -7.73 -19.188 1 96.25 229 VAL B C 1
ATOM 5361 O O . VAL B 1 229 ? 2.797 -8.047 -19.172 1 96.25 229 VAL B O 1
ATOM 5364 N N . GLU B 1 230 ? 0.974 -7.16 -18.188 1 94.25 230 GLU B N 1
ATOM 5365 C CA . GLU B 1 230 ? 1.679 -6.941 -16.922 1 94.25 230 GLU B CA 1
ATOM 5366 C C . GLU B 1 230 ? 1.775 -8.227 -16.109 1 94.25 230 GLU B C 1
ATOM 5368 O O . GLU B 1 230 ? 0.773 -8.914 -15.906 1 94.25 230 GLU B O 1
ATOM 5373 N N . THR B 1 231 ? 3.01 -8.578 -15.719 1 94.75 231 THR B N 1
ATOM 5374 C CA . THR B 1 231 ? 3.188 -9.82 -14.969 1 94.75 231 THR B CA 1
ATOM 5375 C C . THR B 1 231 ? 3.896 -9.555 -13.641 1 94.75 231 THR B C 1
ATOM 5377 O O . THR B 1 231 ? 4.113 -10.477 -12.852 1 94.75 231 THR B O 1
ATOM 5380 N N . LYS B 1 232 ? 4.199 -8.305 -13.391 1 92.44 232 LYS B N 1
ATOM 5381 C CA . LYS B 1 232 ? 4.934 -7.969 -12.172 1 92.44 232 LYS B CA 1
ATOM 5382 C C . LYS B 1 232 ? 4.07 -8.188 -10.938 1 92.44 232 LYS B C 1
ATOM 5384 O O . LYS B 1 232 ? 2.844 -8.055 -10.992 1 92.44 232 LYS B O 1
ATOM 5389 N N . ARG B 1 233 ? 4.699 -8.57 -9.852 1 93.25 233 ARG B N 1
ATOM 5390 C CA . ARG B 1 233 ? 4.105 -8.695 -8.523 1 93.25 233 ARG B CA 1
ATOM 5391 C C . ARG B 1 233 ? 2.896 -9.625 -8.547 1 93.25 233 ARG B C 1
ATOM 5393 O O . ARG B 1 233 ? 1.834 -9.281 -8.023 1 93.25 233 ARG B O 1
ATOM 5400 N N . ALA B 1 234 ? 2.967 -10.734 -9.242 1 94.38 234 ALA B N 1
ATOM 5401 C CA . ALA B 1 234 ? 2.049 -11.867 -9.258 1 94.38 234 ALA B CA 1
ATOM 5402 C C . ALA B 1 234 ? 0.75 -11.516 -9.977 1 94.38 234 ALA B C 1
ATOM 5404 O O . ALA B 1 234 ? -0.279 -12.164 -9.766 1 94.38 234 ALA B O 1
ATOM 5405 N N . ARG B 1 235 ? 0.785 -10.492 -10.766 1 96.12 235 ARG B N 1
ATOM 5406 C CA . ARG B 1 235 ? -0.418 -10.078 -11.484 1 96.12 235 ARG B CA 1
ATOM 5407 C C . ARG B 1 235 ? -0.888 -11.172 -12.438 1 96.12 235 ARG B C 1
ATOM 5409 O O . ARG B 1 235 ? -2.09 -11.352 -12.648 1 96.12 235 ARG B O 1
ATOM 5416 N N . ASP B 1 236 ? 0.056 -11.82 -13.07 1 96.75 236 ASP B N 1
ATOM 5417 C CA . ASP B 1 236 ? -0.291 -12.922 -13.969 1 96.75 236 ASP B CA 1
ATOM 5418 C C . ASP B 1 236 ? -1.019 -14.031 -13.219 1 96.75 236 ASP B C 1
ATOM 5420 O O . ASP B 1 236 ? -2.031 -14.555 -13.688 1 96.75 236 ASP B O 1
ATOM 5424 N N . PHE B 1 237 ? -0.535 -14.367 -12.023 1 96.56 237 PHE B N 1
ATOM 5425 C CA . PHE B 1 237 ? -1.193 -15.367 -11.195 1 96.56 237 PHE B CA 1
ATOM 5426 C C . PHE B 1 237 ? -2.627 -14.953 -10.883 1 96.56 237 PHE B C 1
ATOM 5428 O O . PHE B 1 237 ? -3.549 -15.758 -10.984 1 96.56 237 PHE B O 1
ATOM 5435 N N . GLN B 1 238 ? -2.75 -13.711 -10.469 1 96.88 238 GLN B N 1
ATOM 5436 C CA . GLN B 1 238 ? -4.07 -13.18 -10.141 1 96.88 238 GLN B CA 1
ATOM 5437 C C . GLN B 1 238 ? -5 -13.234 -11.344 1 96.88 238 GLN B C 1
ATOM 5439 O O . GLN B 1 238 ? -6.168 -13.602 -11.219 1 96.88 238 GLN B O 1
ATOM 5444 N N . ASN B 1 239 ? -4.527 -12.867 -12.5 1 97.88 239 ASN B N 1
ATOM 5445 C CA . ASN B 1 239 ? -5.34 -12.883 -13.711 1 97.88 239 ASN B CA 1
ATOM 5446 C C . ASN B 1 239 ? -5.77 -14.305 -14.07 1 97.88 239 ASN B C 1
ATOM 5448 O O . ASN B 1 239 ? -6.902 -14.523 -14.5 1 97.88 239 ASN B O 1
ATOM 5452 N N . LEU B 1 240 ? -4.844 -15.234 -13.922 1 98.56 240 LEU B N 1
ATOM 5453 C CA . LEU B 1 240 ? -5.176 -16.641 -14.18 1 98.56 240 LEU B CA 1
ATOM 5454 C C . LEU B 1 240 ? -6.262 -17.125 -13.227 1 98.56 240 LEU B C 1
ATOM 5456 O O . LEU B 1 240 ? -7.184 -17.828 -13.633 1 98.56 240 LEU B O 1
ATOM 5460 N N . ALA B 1 241 ? -6.113 -16.734 -11.977 1 98.31 241 ALA B N 1
ATOM 5461 C CA . ALA B 1 241 ? -7.121 -17.109 -10.992 1 98.31 241 ALA B CA 1
ATOM 5462 C C . ALA B 1 241 ? -8.5 -16.594 -11.383 1 98.31 241 ALA B C 1
ATOM 5464 O O . ALA B 1 241 ? -9.492 -17.312 -11.336 1 98.31 241 ALA B O 1
ATOM 5465 N N . HIS B 1 242 ? -8.523 -15.344 -11.766 1 98.19 242 HIS B N 1
ATOM 5466 C CA . HIS B 1 242 ? -9.781 -14.727 -12.164 1 98.19 242 HIS B CA 1
ATOM 5467 C C . HIS B 1 242 ? -10.352 -15.391 -13.414 1 98.19 242 HIS B C 1
ATOM 5469 O O . HIS B 1 242 ? -11.562 -15.586 -13.523 1 98.19 242 HIS B O 1
ATOM 5475 N N . LEU B 1 243 ? -9.516 -15.695 -14.352 1 98.62 243 LEU B N 1
ATOM 5476 C CA . LEU B 1 243 ? -9.914 -16.391 -15.578 1 98.62 243 LEU B CA 1
ATOM 5477 C C . LEU B 1 243 ? -10.578 -17.719 -15.258 1 98.62 243 LEU B C 1
ATOM 5479 O O . LEU B 1 243 ? -11.68 -18 -15.734 1 98.62 243 LEU B O 1
ATOM 5483 N N . VAL B 1 244 ? -9.938 -18.484 -14.398 1 98.62 244 VAL B N 1
ATOM 5484 C CA . VAL B 1 244 ? -10.445 -19.797 -14.047 1 98.62 244 VAL B CA 1
ATOM 5485 C C . VAL B 1 244 ? -11.758 -19.672 -13.281 1 98.62 244 VAL B C 1
ATOM 5487 O O . VAL B 1 244 ? -12.703 -20.422 -13.523 1 98.62 244 VAL B O 1
ATOM 5490 N N . TYR B 1 245 ? -11.789 -18.703 -12.391 1 98.25 245 TYR B N 1
ATOM 5491 C CA . TYR B 1 245 ? -13 -18.453 -11.625 1 98.25 245 TYR B CA 1
ATOM 5492 C C . TYR B 1 245 ? -14.18 -18.156 -12.547 1 98.25 245 TYR B C 1
ATOM 5494 O O . TYR B 1 245 ? -15.273 -18.703 -12.359 1 98.25 245 TYR B O 1
ATOM 5502 N N . CYS B 1 246 ? -14 -17.328 -13.539 1 98.25 246 CYS B N 1
ATOM 5503 C CA . CYS B 1 246 ? -15.055 -17 -14.5 1 98.25 246 CYS B CA 1
ATOM 5504 C C . CYS B 1 246 ? -15.5 -18.234 -15.266 1 98.25 246 CYS B C 1
ATOM 5506 O O . CYS B 1 246 ? -16.703 -18.484 -15.422 1 98.25 246 CYS B O 1
ATOM 5508 N N . CYS B 1 247 ? -14.594 -19.016 -15.711 1 98.56 247 CYS B N 1
ATOM 5509 C CA . CYS B 1 247 ? -14.883 -20.188 -16.547 1 98.56 247 CYS B CA 1
ATOM 5510 C C . CYS B 1 247 ? -15.672 -21.234 -15.758 1 98.56 247 CYS B C 1
ATOM 5512 O O . CYS B 1 247 ? -16.5 -21.938 -16.328 1 98.56 247 CYS B O 1
ATOM 5514 N N . GLU B 1 248 ? -15.305 -21.344 -14.461 1 97.44 248 GLU B N 1
ATOM 5515 C CA . GLU B 1 248 ? -15.984 -22.344 -13.648 1 97.44 248 GLU B CA 1
ATOM 5516 C C . GLU B 1 248 ? -17.484 -22.078 -13.586 1 97.44 248 GLU B C 1
ATOM 5518 O O . GLU B 1 248 ? -18.281 -23 -13.414 1 97.44 248 GLU B O 1
ATOM 5523 N N . GLY B 1 249 ? -17.875 -20.875 -13.781 1 96.69 249 GLY B N 1
ATOM 5524 C CA . GLY B 1 249 ? -19.281 -20.516 -13.727 1 96.69 249 GLY B CA 1
ATOM 5525 C C . GLY B 1 249 ? -20.016 -20.781 -15.031 1 96.69 249 GLY B C 1
ATOM 5526 O O . GLY B 1 249 ? -21.25 -20.797 -15.07 1 96.69 249 GLY B O 1
ATOM 5527 N N . ILE B 1 250 ? -19.391 -20.984 -16.125 1 96.44 250 ILE B N 1
ATOM 5528 C CA . ILE B 1 250 ? -19.969 -21.109 -17.469 1 96.44 250 ILE B CA 1
ATOM 5529 C C . ILE B 1 250 ? -20.531 -22.516 -17.641 1 96.44 250 ILE B C 1
ATOM 5531 O O . ILE B 1 250 ? -19.875 -23.516 -17.312 1 96.44 250 ILE B O 1
ATOM 5535 N N . PRO B 1 251 ? -21.703 -22.719 -18.172 1 93.44 251 PRO B N 1
ATOM 5536 C CA . PRO B 1 251 ? -22.531 -21.672 -18.781 1 93.44 251 PRO B CA 1
ATOM 5537 C C . PRO B 1 251 ? -23.594 -21.141 -17.844 1 93.44 251 PRO B C 1
ATOM 5539 O O . PRO B 1 251 ? -24.406 -20.297 -18.234 1 93.44 251 PRO B O 1
ATOM 5542 N N . GLU B 1 252 ? -23.641 -21.469 -16.641 1 93.81 252 GLU B N 1
ATOM 5543 C CA . GLU B 1 252 ? -24.734 -21.172 -15.742 1 93.81 252 GLU B CA 1
ATOM 5544 C C . GLU B 1 252 ? -24.672 -19.734 -15.234 1 93.81 252 GLU B C 1
ATOM 5546 O O . GLU B 1 252 ? -25.703 -19.094 -15.031 1 93.81 252 GLU B O 1
ATOM 5551 N N . GLU B 1 253 ? -23.469 -19.266 -15.039 1 94.44 253 GLU B N 1
ATOM 5552 C CA . GLU B 1 253 ? -23.312 -17.969 -14.383 1 94.44 253 GLU B CA 1
ATOM 5553 C C . GLU B 1 253 ? -22.234 -17.141 -15.062 1 94.44 253 GLU B C 1
ATOM 5555 O O . GLU B 1 253 ? -21.141 -17.625 -15.359 1 94.44 253 GLU B O 1
ATOM 5560 N N . GLU B 1 254 ? -22.578 -15.875 -15.367 1 94.44 254 GLU B N 1
ATOM 5561 C CA . GLU B 1 254 ? -21.594 -14.883 -15.805 1 94.44 254 GLU B CA 1
ATOM 5562 C C . GLU B 1 254 ? -20.953 -14.18 -14.617 1 94.44 254 GLU B C 1
ATOM 5564 O O . GLU B 1 254 ? -21.219 -13.008 -14.359 1 94.44 254 GLU B O 1
ATOM 5569 N N . ARG B 1 255 ? -20.016 -14.859 -14 1 93.62 255 ARG B N 1
ATOM 5570 C CA . ARG B 1 255 ? -19.516 -14.32 -12.734 1 93.62 255 ARG B CA 1
ATOM 5571 C C . ARG B 1 255 ? -18.172 -13.625 -12.922 1 93.62 255 ARG B C 1
ATOM 5573 O O . ARG B 1 255 ? -17.484 -13.852 -13.922 1 93.62 255 ARG B O 1
ATOM 5580 N N . PHE B 1 256 ? -17.891 -12.773 -12.133 1 94.5 256 PHE B N 1
ATOM 5581 C CA . PHE B 1 256 ? -16.625 -12.07 -11.984 1 94.5 256 PHE B CA 1
ATOM 5582 C C . PHE B 1 256 ? -16.281 -11.867 -10.516 1 94.5 256 PHE B C 1
ATOM 5584 O O . PHE B 1 256 ? -17.125 -11.445 -9.727 1 94.5 256 PHE B O 1
ATOM 5591 N N . ALA B 1 257 ? -15.016 -12.18 -10.211 1 90.94 257 ALA B N 1
ATOM 5592 C CA . ALA B 1 257 ? -14.711 -12.211 -8.781 1 90.94 257 ALA B CA 1
ATOM 5593 C C . ALA B 1 257 ? -14.195 -10.859 -8.297 1 90.94 257 ALA B C 1
ATOM 5595 O O . ALA B 1 257 ? -13.344 -10.242 -8.938 1 90.94 257 ALA B O 1
ATOM 5596 N N . THR B 1 258 ? -14.82 -10.414 -7.203 1 87.81 258 THR B N 1
ATOM 5597 C CA . THR B 1 258 ? -14.227 -9.344 -6.406 1 87.81 258 THR B CA 1
ATOM 5598 C C . THR B 1 258 ? -13.117 -9.891 -5.508 1 87.81 258 THR B C 1
ATOM 5600 O O . THR B 1 258 ? -12.914 -11.102 -5.43 1 87.81 258 THR B O 1
ATOM 5603 N N . SER B 1 259 ? -12.359 -8.977 -4.863 1 84.69 259 SER B N 1
ATOM 5604 C CA . SER B 1 259 ? -11.297 -9.398 -3.953 1 84.69 259 SER B CA 1
ATOM 5605 C C . SER B 1 259 ? -11.852 -10.266 -2.824 1 84.69 259 SER B C 1
ATOM 5607 O O . SER B 1 259 ? -11.203 -11.219 -2.389 1 84.69 259 SER B O 1
ATOM 5609 N N . THR B 1 260 ? -13.039 -10.047 -2.379 1 86.81 260 THR B N 1
ATOM 5610 C CA . THR B 1 260 ? -13.641 -10.758 -1.258 1 86.81 260 THR B CA 1
ATOM 5611 C C . THR B 1 260 ? -14.047 -12.172 -1.668 1 86.81 260 THR B C 1
ATOM 5613 O O . THR B 1 260 ? -14.148 -13.062 -0.822 1 86.81 260 THR B O 1
ATOM 5616 N N . LYS B 1 261 ? -14.195 -12.352 -2.955 1 92.75 261 LYS B N 1
ATOM 5617 C CA . LYS B 1 261 ? -14.664 -13.656 -3.418 1 92.75 261 LYS B CA 1
ATOM 5618 C C . LYS B 1 261 ? -13.5 -14.516 -3.898 1 92.75 261 LYS B C 1
ATOM 5620 O O . LYS B 1 261 ? -13.5 -15.734 -3.707 1 92.75 261 LYS B O 1
ATOM 5625 N N . ILE B 1 262 ? -12.508 -13.891 -4.508 1 96.69 262 ILE B N 1
ATOM 5626 C CA . ILE B 1 262 ? -11.461 -14.641 -5.195 1 96.69 262 ILE B CA 1
ATOM 5627 C C . ILE B 1 262 ? -10.562 -15.32 -4.168 1 96.69 262 ILE B C 1
ATOM 5629 O O . ILE B 1 262 ? -10.117 -16.453 -4.379 1 96.69 262 ILE B O 1
ATOM 5633 N N . THR B 1 263 ? -10.32 -14.695 -3.021 1 93.44 263 THR B N 1
ATOM 5634 C CA . THR B 1 263 ? -9.391 -15.211 -2.027 1 93.44 263 THR B CA 1
ATOM 5635 C C . THR B 1 263 ? -9.93 -16.5 -1.4 1 93.44 263 THR B C 1
ATOM 5637 O O . THR B 1 263 ? -9.25 -17.531 -1.403 1 93.44 263 THR B O 1
ATOM 5640 N N . PRO B 1 264 ? -11.203 -16.5 -0.915 1 92.88 264 PRO B N 1
ATOM 5641 C CA . PRO B 1 264 ? -11.727 -17.766 -0.389 1 92.88 264 PRO B CA 1
ATOM 5642 C C . PRO B 1 264 ? -11.836 -18.859 -1.458 1 92.88 264 PRO B C 1
ATOM 5644 O O . PRO B 1 264 ? -11.688 -20.047 -1.154 1 92.88 264 PRO B O 1
ATOM 5647 N N . TRP B 1 265 ? -12.078 -18.438 -2.623 1 96.75 265 TRP B N 1
ATOM 5648 C CA . TRP B 1 265 ? -12.18 -19.422 -3.701 1 96.75 265 TRP B CA 1
ATOM 5649 C C . TRP B 1 265 ? -10.836 -20.109 -3.936 1 96.75 265 TRP B C 1
ATOM 5651 O O . TRP B 1 265 ? -10.773 -21.344 -4.07 1 96.75 265 TRP B O 1
ATOM 5661 N N . VAL B 1 266 ? -9.758 -19.391 -3.98 1 96.06 266 VAL B N 1
ATOM 5662 C CA . VAL B 1 266 ? -8.422 -19.938 -4.203 1 96.06 266 VAL B CA 1
ATOM 5663 C C . VAL B 1 266 ? -8.016 -20.797 -3.012 1 96.06 266 VAL B C 1
ATOM 5665 O O . VAL B 1 266 ? -7.293 -21.781 -3.172 1 96.06 266 VAL B O 1
ATOM 5668 N N . ALA B 1 267 ? -8.523 -20.469 -1.866 1 91.75 267 ALA B N 1
ATOM 5669 C CA . ALA B 1 267 ? -8.109 -21.125 -0.63 1 91.75 267 ALA B CA 1
ATOM 5670 C C . ALA B 1 267 ? -8.875 -22.422 -0.415 1 91.75 267 ALA B C 1
ATOM 5672 O O . ALA B 1 267 ? -8.555 -23.203 0.493 1 91.75 267 ALA B O 1
ATOM 5673 N N . LYS B 1 268 ? -9.836 -22.688 -1.251 1 92.75 268 LYS B N 1
ATOM 5674 C CA . LYS B 1 268 ? -10.672 -23.859 -1.045 1 92.75 268 LYS B CA 1
ATOM 5675 C C . LYS B 1 268 ? -9.852 -25.141 -1.14 1 92.75 268 LYS B C 1
ATOM 5677 O O . LYS B 1 268 ? -8.906 -25.234 -1.932 1 92.75 268 LYS B O 1
ATOM 5682 N N . GLU B 1 269 ? -10.227 -26.172 -0.333 1 90.81 269 GLU B N 1
ATOM 5683 C CA . GLU B 1 269 ? -9.523 -27.453 -0.312 1 90.81 269 GLU B CA 1
ATOM 5684 C C . GLU B 1 269 ? -10.086 -28.406 -1.367 1 90.81 269 GLU B C 1
ATOM 5686 O O . GLU B 1 269 ? -9.422 -29.375 -1.746 1 90.81 269 GLU B O 1
ATOM 5691 N N . GLU B 1 270 ? -11.219 -28.016 -1.852 1 91.44 270 GLU B N 1
ATOM 5692 C CA . GLU B 1 270 ? -11.828 -28.844 -2.887 1 91.44 270 GLU B CA 1
ATOM 5693 C C . GLU B 1 270 ? -11.055 -28.766 -4.195 1 91.44 270 GLU B C 1
ATOM 5695 O O . GLU B 1 270 ? -10.562 -27.688 -4.562 1 91.44 270 GLU B O 1
ATOM 5700 N N . VAL B 1 271 ? -10.961 -29.922 -4.852 1 91.88 271 VAL B N 1
ATOM 5701 C CA . VAL B 1 271 ? -10.25 -29.969 -6.125 1 91.88 271 VAL B CA 1
ATOM 5702 C C . VAL B 1 271 ? -11.234 -29.797 -7.273 1 91.88 271 VAL B C 1
ATOM 5704 O O . VAL B 1 271 ? -12.398 -30.203 -7.176 1 91.88 271 VAL B O 1
ATOM 5707 N N . LEU B 1 272 ? -10.805 -29.125 -8.281 1 95 272 LEU B N 1
ATOM 5708 C CA . LEU B 1 272 ? -11.586 -28.969 -9.5 1 95 272 LEU B CA 1
ATOM 5709 C C . LEU B 1 272 ? -11.562 -30.25 -10.336 1 95 272 LEU B C 1
ATOM 5711 O O . LEU B 1 272 ? -10.656 -31.062 -10.195 1 95 272 LEU B O 1
ATOM 5715 N N . SER B 1 273 ? -12.633 -30.422 -11.078 1 96.25 273 SER B N 1
ATOM 5716 C CA . SER B 1 273 ? -12.688 -31.641 -11.898 1 96.25 273 SER B CA 1
ATOM 5717 C C . SER B 1 273 ? -11.555 -31.656 -12.922 1 96.25 273 SER B C 1
ATOM 5719 O O . SER B 1 273 ? -11.195 -30.625 -13.477 1 96.25 273 SER B O 1
ATOM 5721 N N . LYS B 1 274 ? -11.023 -32.812 -13.172 1 96.75 274 LYS B N 1
ATOM 5722 C CA . LYS B 1 274 ? -9.945 -33 -14.141 1 96.75 274 LYS B CA 1
ATOM 5723 C C . LYS B 1 274 ? -10.383 -32.562 -15.531 1 96.75 274 LYS B C 1
ATOM 5725 O O . LYS B 1 274 ? -9.586 -32 -16.297 1 96.75 274 LYS B O 1
ATOM 5730 N N . LYS B 1 275 ? -11.641 -32.875 -15.828 1 97.31 275 LYS B N 1
ATOM 5731 C CA . LYS B 1 275 ? -12.188 -32.438 -17.109 1 97.31 275 LYS B CA 1
ATOM 5732 C C . LYS B 1 275 ? -12.133 -30.922 -17.266 1 97.31 275 LYS B C 1
ATOM 5734 O O . LYS B 1 275 ? -11.742 -30.406 -18.312 1 97.31 275 LYS B O 1
ATOM 5739 N N . PHE B 1 276 ? -12.508 -30.25 -16.25 1 98 276 PHE B N 1
ATOM 5740 C CA . PHE B 1 276 ? -12.484 -28.797 -16.25 1 98 276 PHE B CA 1
ATOM 5741 C C . PHE B 1 276 ? -11.055 -28.266 -16.375 1 98 276 PHE B C 1
ATOM 5743 O O . PHE B 1 276 ? -10.789 -27.359 -17.141 1 98 276 PHE B O 1
ATOM 5750 N N . GLU B 1 277 ? -10.117 -28.812 -15.57 1 98.31 277 GLU B N 1
ATOM 5751 C CA . GLU B 1 277 ? -8.711 -28.422 -15.617 1 98.31 277 GLU B CA 1
ATOM 5752 C C . GLU B 1 277 ? -8.141 -28.562 -17.031 1 98.31 277 GLU B C 1
ATOM 5754 O O . GLU B 1 277 ? -7.441 -27.672 -17.516 1 98.31 277 GLU B O 1
ATOM 5759 N N . LYS B 1 278 ? -8.5 -29.656 -17.656 1 97.94 278 LYS B N 1
ATOM 5760 C CA . LYS B 1 278 ? -8.016 -29.906 -19.016 1 97.94 278 LYS B CA 1
ATOM 5761 C C . LYS B 1 278 ? -8.586 -28.875 -20 1 97.94 278 LYS B C 1
ATOM 5763 O O . LYS B 1 278 ? -7.895 -28.453 -20.938 1 97.94 278 LYS B O 1
ATOM 5768 N N . ALA B 1 279 ? -9.852 -28.547 -19.75 1 98.38 279 ALA B N 1
ATOM 5769 C CA . ALA B 1 279 ? -10.484 -27.547 -20.625 1 98.38 279 ALA B CA 1
ATOM 5770 C C . ALA B 1 279 ? -9.789 -26.203 -20.5 1 98.38 279 ALA B C 1
ATOM 5772 O O . ALA B 1 279 ? -9.602 -25.5 -21.5 1 98.38 279 ALA B O 1
ATOM 5773 N N . ILE B 1 280 ? -9.406 -25.812 -19.312 1 98.75 280 ILE B N 1
ATOM 5774 C CA . ILE B 1 280 ? -8.688 -24.562 -19.078 1 98.75 280 ILE B CA 1
ATOM 5775 C C . ILE B 1 280 ? -7.324 -24.625 -19.766 1 98.75 280 ILE B C 1
ATOM 5777 O O . ILE B 1 280 ? -6.926 -23.672 -20.438 1 98.75 280 ILE B O 1
ATOM 5781 N N . GLU B 1 281 ? -6.645 -25.688 -19.562 1 98.56 281 GLU B N 1
ATOM 5782 C CA . GLU B 1 281 ? -5.324 -25.859 -20.172 1 98.56 281 GLU B CA 1
ATOM 5783 C C . GLU B 1 281 ? -5.395 -25.797 -21.688 1 98.56 281 GLU B C 1
ATOM 5785 O O . GLU B 1 281 ? -4.504 -25.234 -22.328 1 98.56 281 GLU B O 1
ATOM 5790 N N . HIS B 1 282 ? -6.449 -26.375 -22.25 1 98.25 282 HIS B N 1
ATOM 5791 C CA . HIS B 1 282 ? -6.664 -26.297 -23.688 1 98.25 282 HIS B CA 1
ATOM 5792 C C . HIS B 1 282 ? -6.832 -24.859 -24.156 1 98.25 282 HIS B C 1
ATOM 5794 O O . HIS B 1 282 ? -6.25 -24.453 -25.156 1 98.25 282 HIS B O 1
ATOM 5800 N N . ALA B 1 283 ? -7.609 -24.109 -23.422 1 98.56 283 ALA B N 1
ATOM 5801 C CA . ALA B 1 283 ? -7.836 -22.703 -23.75 1 98.56 283 ALA B CA 1
ATOM 5802 C C . ALA B 1 283 ? -6.531 -21.922 -23.703 1 98.56 283 ALA B C 1
ATOM 5804 O O . ALA B 1 283 ? -6.27 -21.094 -24.578 1 98.56 283 ALA B O 1
ATOM 5805 N N . LEU B 1 284 ? -5.711 -22.172 -22.688 1 98.75 284 LEU B N 1
ATOM 5806 C CA . LEU B 1 284 ? -4.449 -21.453 -22.547 1 98.75 284 LEU B CA 1
ATOM 5807 C C . LEU B 1 284 ? -3.455 -21.875 -23.625 1 98.75 284 LEU B C 1
ATOM 5809 O O . LEU B 1 284 ? -2.66 -21.062 -24.094 1 98.75 284 LEU B O 1
ATOM 5813 N N . ARG B 1 285 ? -3.504 -23.172 -24.016 1 98.12 285 ARG B N 1
ATOM 5814 C CA . ARG B 1 285 ? -2.678 -23.625 -25.125 1 98.12 285 ARG B CA 1
ATOM 5815 C C . ARG B 1 285 ? -3.064 -22.922 -26.422 1 98.12 285 ARG B C 1
ATOM 5817 O O . ARG B 1 285 ? -2.195 -22.516 -27.203 1 98.12 285 ARG B O 1
ATOM 5824 N N . ASP B 1 286 ? -4.363 -22.781 -26.609 1 98.25 286 ASP B N 1
ATOM 5825 C CA . ASP B 1 286 ? -4.844 -22.031 -27.766 1 98.25 286 ASP B CA 1
ATOM 5826 C C . ASP B 1 286 ? -4.348 -20.578 -27.719 1 98.25 286 ASP B C 1
ATOM 5828 O O . ASP B 1 286 ? -3.934 -20.031 -28.734 1 98.25 286 ASP B O 1
ATOM 5832 N N . PHE B 1 287 ? -4.43 -20.031 -26.547 1 98.75 287 PHE B N 1
ATOM 5833 C CA . PHE B 1 287 ? -3.99 -18.656 -26.359 1 98.75 287 PHE B CA 1
ATOM 5834 C C . PHE B 1 287 ? -2.535 -18.484 -26.781 1 98.75 287 PHE B C 1
ATOM 5836 O O . PHE B 1 287 ? -2.211 -17.594 -27.562 1 98.75 287 PHE B O 1
ATOM 5843 N N . VAL B 1 288 ? -1.682 -19.359 -26.328 1 98.56 288 VAL B N 1
ATOM 5844 C CA . VAL B 1 288 ? -0.26 -19.344 -26.656 1 98.56 288 VAL B CA 1
ATOM 5845 C C . VAL B 1 288 ? -0.072 -19.547 -28.156 1 98.56 288 VAL B C 1
ATOM 5847 O O . VAL B 1 288 ? 0.689 -18.828 -28.797 1 98.56 288 VAL B O 1
ATOM 5850 N N . SER B 1 289 ? -0.783 -20.531 -28.688 1 98.12 289 SER B N 1
ATOM 5851 C CA . SER B 1 289 ? -0.684 -20.859 -30.109 1 98.12 289 SER B CA 1
ATOM 5852 C C . SER B 1 289 ? -1.083 -19.672 -30.984 1 98.12 289 SER B C 1
ATOM 5854 O O . SER B 1 289 ? -0.399 -19.359 -31.953 1 98.12 289 SER B O 1
ATOM 5856 N N . LEU B 1 290 ? -2.152 -19.031 -30.625 1 98.5 290 LEU B N 1
ATOM 5857 C CA . LEU B 1 290 ? -2.654 -17.891 -31.375 1 98.5 290 LEU B CA 1
ATOM 5858 C C . LEU B 1 290 ? -1.704 -16.703 -31.281 1 98.5 290 LEU B C 1
ATOM 5860 O O . LEU B 1 290 ? -1.47 -16 -32.25 1 98.5 290 LEU B O 1
ATOM 5864 N N . ALA B 1 291 ? -1.156 -16.453 -30.094 1 98.31 291 ALA B N 1
ATOM 5865 C CA . ALA B 1 291 ? -0.251 -15.336 -29.875 1 98.31 291 ALA B CA 1
ATOM 5866 C C . ALA B 1 291 ? 1.073 -15.539 -30.594 1 98.31 291 ALA B C 1
ATOM 5868 O O . ALA B 1 291 ? 1.759 -14.57 -30.938 1 98.31 291 ALA B O 1
ATOM 5869 N N . THR B 1 292 ? 1.439 -16.766 -30.844 1 97.81 292 THR B N 1
ATOM 5870 C CA . THR B 1 292 ? 2.713 -17.125 -31.469 1 97.81 292 THR B CA 1
ATOM 5871 C C . THR B 1 292 ? 2.633 -17 -32.969 1 97.81 292 THR B C 1
ATOM 5873 O O . THR B 1 292 ? 3.598 -16.578 -33.625 1 97.81 292 THR B O 1
ATOM 5876 N N . ASP B 1 293 ? 1.512 -17.312 -33.531 1 97.62 293 ASP B N 1
ATOM 5877 C CA . ASP B 1 293 ? 1.323 -17.406 -34.969 1 97.62 293 ASP B CA 1
ATOM 5878 C C . ASP B 1 293 ? 0.905 -16.062 -35.562 1 97.62 293 ASP B C 1
ATOM 5880 O O . ASP B 1 293 ? -0.208 -15.586 -35.312 1 97.62 293 ASP B O 1
ATOM 5884 N N . LYS B 1 294 ? 1.659 -15.5 -36.438 1 96.19 294 LYS B N 1
ATOM 5885 C CA . LYS B 1 294 ? 1.44 -14.18 -37.031 1 96.19 294 LYS B CA 1
ATOM 5886 C C . LYS B 1 294 ? 0.127 -14.141 -37.812 1 96.19 294 LYS B C 1
ATOM 5888 O O . LYS B 1 294 ? -0.477 -13.078 -37.969 1 96.19 294 LYS B O 1
ATOM 5893 N N . ARG B 1 295 ? -0.326 -15.242 -38.281 1 96.06 295 ARG B N 1
ATOM 5894 C CA . ARG B 1 295 ? -1.56 -15.312 -39.062 1 96.06 295 ARG B CA 1
ATOM 5895 C C . ARG B 1 295 ? -2.771 -15 -38.188 1 96.06 295 ARG B C 1
ATOM 5897 O O . ARG B 1 295 ? -3.809 -14.562 -38.719 1 96.06 295 ARG B O 1
ATOM 5904 N N . TYR B 1 296 ? -2.623 -15.242 -36.875 1 97.44 296 TYR B N 1
ATOM 5905 C CA . TYR B 1 296 ? -3.807 -15.195 -36 1 97.44 296 TYR B CA 1
ATOM 5906 C C . TYR B 1 296 ? -3.633 -14.172 -34.875 1 97.44 296 TYR B C 1
ATOM 5908 O O . TYR B 1 296 ? -4.562 -13.93 -34.125 1 97.44 296 TYR B O 1
ATOM 5916 N N . ASN B 1 297 ? -2.447 -13.492 -34.688 1 97.25 297 ASN B N 1
ATOM 5917 C CA . ASN B 1 297 ? -2.168 -12.656 -33.531 1 97.25 297 ASN B CA 1
ATOM 5918 C C . ASN B 1 297 ? -2.318 -11.172 -33.844 1 97.25 297 ASN B C 1
ATOM 5920 O O . ASN B 1 297 ? -1.626 -10.336 -33.281 1 97.25 297 ASN B O 1
ATOM 5924 N N . GLN B 1 298 ? -3.219 -10.875 -34.812 1 96.12 298 GLN B N 1
ATOM 5925 C CA . GLN B 1 298 ? -3.455 -9.5 -35.25 1 96.12 298 GLN B CA 1
ATOM 5926 C C . GLN B 1 298 ? -3.826 -8.609 -34.062 1 96.12 298 GLN B C 1
ATOM 5928 O O . GLN B 1 298 ? -3.439 -7.445 -34 1 96.12 298 GLN B O 1
ATOM 5933 N N . ALA B 1 299 ? -4.594 -9.141 -33.156 1 96.94 299 ALA B N 1
ATOM 5934 C CA . ALA B 1 299 ? -5.074 -8.406 -31.984 1 96.94 299 ALA B CA 1
ATOM 5935 C C . ALA B 1 299 ? -3.912 -7.828 -31.188 1 96.94 299 ALA B C 1
ATOM 5937 O O . ALA B 1 299 ? -4.047 -6.777 -30.562 1 96.94 299 ALA B O 1
ATOM 5938 N N . PHE B 1 300 ? -2.764 -8.438 -31.203 1 97.12 300 PHE B N 1
ATOM 5939 C CA . PHE B 1 300 ? -1.639 -8.055 -30.359 1 97.12 300 PHE B CA 1
ATOM 5940 C C . PHE B 1 300 ? -0.601 -7.273 -31.156 1 97.12 300 PHE B C 1
ATOM 5942 O O . PHE B 1 300 ? 0.308 -6.676 -30.578 1 97.12 300 PHE B O 1
ATOM 5949 N N . ARG B 1 301 ? -0.741 -7.254 -32.469 1 94.62 301 ARG B N 1
ATOM 5950 C CA . ARG B 1 301 ? 0.198 -6.535 -33.312 1 94.62 301 ARG B CA 1
ATOM 5951 C C . ARG B 1 301 ? -0.356 -5.172 -33.719 1 94.62 301 ARG B C 1
ATOM 5953 O O . ARG B 1 301 ? 0.389 -4.191 -33.812 1 94.62 301 ARG B O 1
ATOM 5960 N N . THR B 1 302 ? -1.612 -5.133 -33.938 1 93.81 302 THR B N 1
ATOM 5961 C CA . THR B 1 302 ? -2.209 -3.938 -34.5 1 93.81 302 THR B CA 1
ATOM 5962 C C . THR B 1 302 ? -2.695 -2.99 -33.406 1 93.81 302 THR B C 1
ATOM 5964 O O . THR B 1 302 ? -2.764 -1.776 -33.625 1 93.81 302 THR B O 1
ATOM 5967 N N . ILE B 1 303 ? -3.104 -3.496 -32.375 1 94.44 303 ILE B N 1
ATOM 5968 C CA . ILE B 1 303 ? -3.531 -2.674 -31.234 1 94.44 303 ILE B CA 1
ATOM 5969 C C . ILE B 1 303 ? -2.34 -2.381 -30.328 1 94.44 303 ILE B C 1
ATOM 5971 O O . ILE B 1 303 ? -1.907 -3.248 -29.562 1 94.44 303 ILE B O 1
ATOM 5975 N N . ASP B 1 304 ? -1.893 -1.186 -30.469 1 90.25 304 ASP B N 1
ATOM 5976 C CA . ASP B 1 304 ? -0.665 -0.813 -29.766 1 90.25 304 ASP B CA 1
ATOM 5977 C C . ASP B 1 304 ? -0.961 -0.333 -28.359 1 90.25 304 ASP B C 1
ATOM 5979 O O . ASP B 1 304 ? -0.661 0.811 -28 1 90.25 304 ASP B O 1
ATOM 5983 N N . LYS B 1 305 ? -1.662 -1.071 -27.641 1 94.06 305 LYS B N 1
ATOM 5984 C CA . LYS B 1 305 ? -1.95 -0.842 -26.234 1 94.06 305 LYS B CA 1
ATOM 5985 C C . LYS B 1 305 ? -1.672 -2.094 -25.406 1 94.06 305 LYS B C 1
ATOM 5987 O O . LYS B 1 305 ? -1.905 -3.213 -25.859 1 94.06 305 LYS B O 1
ATOM 5992 N N . LYS B 1 306 ? -1.177 -1.856 -24.281 1 95.75 306 LYS B N 1
ATOM 5993 C CA . LYS B 1 306 ? -0.95 -2.961 -23.359 1 95.75 306 LYS B CA 1
ATOM 5994 C C . LYS B 1 306 ? -2.242 -3.723 -23.078 1 95.75 306 LYS B C 1
ATOM 5996 O O . LYS B 1 306 ? -3.309 -3.119 -22.938 1 95.75 306 LYS B O 1
ATOM 6001 N N . VAL B 1 307 ? -2.158 -5.047 -23.062 1 97.06 307 VAL B N 1
ATOM 6002 C CA . VAL B 1 307 ? -3.318 -5.859 -22.703 1 97.06 307 VAL B CA 1
ATOM 6003 C C . VAL B 1 307 ? -3.678 -5.645 -21.234 1 97.06 307 VAL B C 1
ATOM 6005 O O . VAL B 1 307 ? -2.9 -5.988 -20.344 1 97.06 307 VAL B O 1
ATOM 6008 N N . ALA B 1 308 ? -4.879 -5.105 -21.047 1 96.44 308 ALA B N 1
ATOM 6009 C CA . ALA B 1 308 ? -5.324 -4.859 -19.672 1 96.44 308 ALA B CA 1
ATOM 6010 C C . ALA B 1 308 ? -5.633 -6.172 -18.953 1 96.44 308 ALA B C 1
ATOM 6012 O O . ALA B 1 308 ? -5.945 -7.176 -19.594 1 96.44 308 ALA B O 1
ATOM 6013 N N . PRO B 1 309 ? -5.57 -6.141 -17.594 1 96.38 309 PRO B N 1
ATOM 6014 C CA . PRO B 1 309 ? -5.859 -7.359 -16.828 1 96.38 309 PRO B CA 1
ATOM 6015 C C . PRO B 1 309 ? -7.211 -7.973 -17.188 1 96.38 309 PRO B C 1
ATOM 6017 O O . PRO B 1 309 ? -7.301 -9.172 -17.453 1 96.38 309 PRO B O 1
ATOM 6020 N N . VAL B 1 310 ? -8.188 -7.137 -17.312 1 96.38 310 VAL B N 1
ATOM 6021 C CA . VAL B 1 310 ? -9.531 -7.648 -17.594 1 96.38 310 VAL B CA 1
ATOM 6022 C C . VAL B 1 310 ? -9.594 -8.172 -19.031 1 96.38 310 VAL B C 1
ATOM 6024 O O . VAL B 1 310 ? -10.312 -9.133 -19.312 1 96.38 310 VAL B O 1
ATOM 6027 N N . GLU B 1 311 ? -8.836 -7.531 -19.922 1 96.62 311 GLU B N 1
ATOM 6028 C CA . GLU B 1 311 ? -8.742 -8.047 -21.281 1 96.62 311 GLU B CA 1
ATOM 6029 C C . GLU B 1 311 ? -8.148 -9.445 -21.312 1 96.62 311 GLU B C 1
ATOM 6031 O O . GLU B 1 311 ? -8.688 -10.344 -21.969 1 96.62 311 GLU B O 1
ATOM 6036 N N . PHE B 1 312 ? -7.059 -9.602 -20.594 1 98.19 312 PHE B N 1
ATOM 6037 C CA . PHE B 1 312 ? -6.395 -10.898 -20.531 1 98.19 312 PHE B CA 1
ATOM 6038 C C . PHE B 1 312 ? -7.348 -11.977 -20.016 1 98.19 312 PHE B C 1
ATOM 6040 O O . PHE B 1 312 ? -7.453 -13.055 -20.609 1 98.19 312 PHE B O 1
ATOM 6047 N N . ILE B 1 313 ? -8.016 -11.68 -18.922 1 98.38 313 ILE B N 1
ATOM 6048 C CA . ILE B 1 313 ? -8.93 -12.609 -18.281 1 98.38 313 ILE B CA 1
ATOM 6049 C C . ILE B 1 313 ? -10 -13.055 -19.266 1 98.38 313 ILE B C 1
ATOM 6051 O O . ILE B 1 313 ? -10.219 -14.258 -19.469 1 98.38 313 ILE B O 1
ATOM 6055 N N . PHE B 1 314 ? -10.555 -12.141 -19.984 1 98.56 314 PHE B N 1
ATOM 6056 C CA . PHE B 1 314 ? -11.734 -12.477 -20.766 1 98.56 314 PHE B CA 1
ATOM 6057 C C . PHE B 1 314 ? -11.336 -12.977 -22.156 1 98.56 314 PHE B C 1
ATOM 6059 O O . PHE B 1 314 ? -12.148 -13.578 -22.859 1 98.56 314 PHE B O 1
ATOM 6066 N N . ILE B 1 315 ? -10.141 -12.664 -22.578 1 98.75 315 ILE B N 1
ATOM 6067 C CA . ILE B 1 315 ? -9.633 -13.391 -23.75 1 98.75 315 ILE B CA 1
ATOM 6068 C C . ILE B 1 315 ? -9.578 -14.883 -23.438 1 98.75 315 ILE B C 1
ATOM 6070 O O . ILE B 1 315 ? -10 -15.703 -24.266 1 98.75 315 ILE B O 1
ATOM 6074 N N . GLY B 1 316 ? -9.047 -15.219 -22.203 1 98.75 316 GLY B N 1
ATOM 6075 C CA . GLY B 1 316 ? -9.047 -16.609 -21.781 1 98.75 316 GLY B CA 1
ATOM 6076 C C . GLY B 1 316 ? -10.438 -17.203 -21.703 1 98.75 316 GLY B C 1
ATOM 6077 O O . GLY B 1 316 ? -10.664 -18.328 -22.141 1 98.75 316 GLY B O 1
ATOM 6078 N N . VAL B 1 317 ? -11.344 -16.438 -21.172 1 98.75 317 VAL B N 1
ATOM 6079 C CA . VAL B 1 317 ? -12.727 -16.891 -21.047 1 98.75 317 VAL B CA 1
ATOM 6080 C C . VAL B 1 317 ? -13.32 -17.125 -22.438 1 98.75 317 VAL B C 1
ATOM 6082 O O . VAL B 1 317 ? -14.016 -18.109 -22.672 1 98.75 317 VAL B O 1
ATOM 6085 N N . LEU B 1 318 ? -13.086 -16.188 -23.344 1 98.69 318 LEU B N 1
ATOM 6086 C CA . LEU B 1 318 ? -13.562 -16.297 -24.719 1 98.69 318 LEU B CA 1
ATOM 6087 C C . LEU B 1 318 ? -13.039 -17.562 -25.375 1 98.69 318 LEU B C 1
ATOM 6089 O O . LEU B 1 318 ? -13.805 -18.312 -25.984 1 98.69 318 LEU B O 1
ATOM 6093 N N . LEU B 1 319 ? -11.773 -17.844 -25.25 1 98.75 319 LEU B N 1
ATOM 6094 C CA . LEU B 1 319 ? -11.148 -19.016 -25.859 1 98.75 319 LEU B CA 1
ATOM 6095 C C . LEU B 1 319 ? -11.672 -20.297 -25.219 1 98.75 319 LEU B C 1
ATOM 6097 O O . LEU B 1 319 ? -11.805 -21.328 -25.906 1 98.75 319 LEU B O 1
ATOM 6101 N N . PHE B 1 320 ? -11.945 -20.25 -23.938 1 98.75 320 PHE B N 1
ATOM 6102 C CA . PHE B 1 320 ? -12.555 -21.375 -23.234 1 98.75 320 PHE B CA 1
ATOM 6103 C C . PHE B 1 320 ? -13.898 -21.75 -23.844 1 98.75 320 PHE B C 1
ATOM 6105 O O . PHE B 1 320 ? -14.234 -22.922 -23.984 1 98.75 320 PHE B O 1
ATOM 6112 N N . GLN B 1 321 ? -14.617 -20.734 -24.266 1 98.31 321 GLN B N 1
ATOM 6113 C CA . GLN B 1 321 ? -15.953 -20.969 -24.812 1 98.31 321 GLN B CA 1
ATOM 6114 C C . GLN B 1 321 ? -15.883 -21.281 -26.312 1 98.31 321 GLN B C 1
ATOM 6116 O O . GLN B 1 321 ? -16.828 -21.812 -26.875 1 98.31 321 GLN B O 1
ATOM 6121 N N . LEU B 1 322 ? -14.789 -20.984 -26.953 1 98.19 322 LEU B N 1
ATOM 6122 C CA . LEU B 1 322 ? -14.633 -21.188 -28.391 1 98.19 322 LEU B CA 1
ATOM 6123 C C . LEU B 1 322 ? -13.742 -22.391 -28.672 1 98.19 322 LEU B C 1
ATOM 6125 O O . LEU B 1 322 ? -13.062 -22.438 -29.703 1 98.19 322 LEU B O 1
ATOM 6129 N N . ARG B 1 323 ? -13.562 -23.297 -27.75 1 94.38 323 ARG B N 1
ATOM 6130 C CA . ARG B 1 323 ? -12.625 -24.406 -27.844 1 94.38 323 ARG B CA 1
ATOM 6131 C C . ARG B 1 323 ? -12.891 -25.234 -29.094 1 94.38 323 ARG B C 1
ATOM 6133 O O . ARG B 1 323 ? -11.961 -25.797 -29.688 1 94.38 323 ARG B O 1
ATOM 6140 N N . GLY B 1 324 ? -14.102 -25.297 -29.609 1 93.62 324 GLY B N 1
ATOM 6141 C CA . GLY B 1 324 ? -14.453 -26.094 -30.781 1 93.62 324 GLY B CA 1
ATOM 6142 C C . GLY B 1 324 ? -14.289 -25.344 -32.094 1 93.62 324 GLY B C 1
ATOM 6143 O O . GLY B 1 324 ? -14.422 -25.938 -33.156 1 93.62 324 GLY B O 1
ATOM 6144 N N . GLU B 1 325 ? -13.891 -24.109 -32.062 1 96.69 325 GLU B N 1
ATOM 6145 C CA . GLU B 1 325 ? -13.773 -23.266 -33.25 1 96.69 325 GLU B CA 1
ATOM 6146 C C . GLU B 1 325 ? -12.367 -23.344 -33.844 1 96.69 325 GLU B C 1
ATOM 6148 O O . GLU B 1 325 ? -11.43 -23.781 -33.156 1 96.69 325 GLU B O 1
ATOM 6153 N N . GLU B 1 326 ? -12.266 -22.938 -35.125 1 97 326 GLU B N 1
ATOM 6154 C CA . GLU B 1 326 ? -10.984 -22.922 -35.812 1 97 326 GLU B CA 1
ATOM 6155 C C . GLU B 1 326 ? -10.109 -21.766 -35.344 1 97 326 GLU B C 1
ATOM 6157 O O . GLU B 1 326 ? -10.609 -20.766 -34.844 1 97 326 GLU B O 1
ATOM 6162 N N . LYS B 1 327 ? -8.82 -21.844 -35.531 1 97.62 327 LYS B N 1
ATOM 6163 C CA . LYS B 1 327 ? -7.844 -20.844 -35.125 1 97.62 327 LYS B CA 1
ATOM 6164 C C . LYS B 1 327 ? -8.156 -19.484 -35.719 1 97.62 327 LYS B C 1
ATOM 6166 O O . LYS B 1 327 ? -8.031 -18.453 -35.031 1 97.62 327 LYS B O 1
ATOM 6171 N N . HIS B 1 328 ? -8.516 -19.547 -36.938 1 97.38 328 HIS B N 1
ATOM 6172 C CA . HIS B 1 328 ? -8.812 -18.297 -37.594 1 97.38 328 HIS B CA 1
ATOM 6173 C C . HIS B 1 328 ? -9.953 -17.562 -36.906 1 97.38 328 HIS B C 1
ATOM 6175 O O . HIS B 1 328 ? -9.867 -16.344 -36.656 1 97.38 328 HIS B O 1
ATOM 6181 N N . ALA B 1 329 ? -10.992 -18.266 -36.562 1 98.19 329 ALA B N 1
ATOM 6182 C CA . ALA B 1 329 ? -12.141 -17.688 -35.875 1 98.19 329 ALA B CA 1
ATOM 6183 C C . ALA B 1 329 ? -11.742 -17.172 -34.5 1 98.19 329 ALA B C 1
ATOM 6185 O O . ALA B 1 329 ? -12.172 -16.094 -34.094 1 98.19 329 ALA B O 1
ATOM 6186 N N . LYS B 1 330 ? -10.953 -17.922 -33.812 1 98.56 330 LYS B N 1
ATOM 6187 C CA . LYS B 1 330 ? -10.492 -17.531 -32.469 1 98.56 330 LYS B CA 1
ATOM 6188 C C . LYS B 1 330 ? -9.648 -16.266 -32.531 1 98.56 330 LYS B C 1
ATOM 6190 O O . LYS B 1 330 ? -9.844 -15.344 -31.719 1 98.56 330 LYS B O 1
ATOM 6195 N N . GLY B 1 331 ? -8.703 -16.219 -33.438 1 98.38 331 GLY B N 1
ATOM 6196 C CA . GLY B 1 331 ? -7.863 -15.047 -33.594 1 98.38 331 GLY B CA 1
ATOM 6197 C C . GLY B 1 331 ? -8.656 -13.781 -33.906 1 98.38 331 GLY B C 1
ATOM 6198 O O . GLY B 1 331 ? -8.398 -12.734 -33.312 1 98.38 331 GLY B O 1
ATOM 6199 N N . LEU B 1 332 ? -9.602 -13.938 -34.812 1 97.94 332 LEU B N 1
ATOM 6200 C CA . LEU B 1 332 ? -10.43 -12.789 -35.156 1 97.94 332 LEU B CA 1
ATOM 6201 C C . LEU B 1 332 ? -11.305 -12.352 -34 1 97.94 332 LEU B C 1
ATOM 6203 O O . LEU B 1 332 ? -11.539 -11.156 -33.812 1 97.94 332 LEU B O 1
ATOM 6207 N N . ALA B 1 333 ? -11.828 -13.297 -33.25 1 98.56 333 ALA B N 1
ATOM 6208 C CA . ALA B 1 333 ? -12.648 -12.992 -32.062 1 98.56 333 ALA B CA 1
ATOM 6209 C C . ALA B 1 333 ? -11.875 -12.156 -31.062 1 98.56 333 ALA B C 1
ATOM 6211 O O . ALA B 1 333 ? -12.414 -11.195 -30.5 1 98.56 333 ALA B O 1
ATOM 6212 N N . ILE B 1 334 ? -10.609 -12.516 -30.828 1 98.69 334 ILE B N 1
ATOM 6213 C CA . ILE B 1 334 ? -9.773 -11.766 -29.906 1 98.69 334 ILE B CA 1
ATOM 6214 C C . ILE B 1 334 ? -9.578 -10.336 -30.422 1 98.69 334 ILE B C 1
ATOM 6216 O O . ILE B 1 334 ? -9.672 -9.375 -29.656 1 98.69 334 ILE B O 1
ATOM 6220 N N . HIS B 1 335 ? -9.328 -10.25 -31.688 1 98.25 335 HIS B N 1
ATOM 6221 C CA . HIS B 1 335 ? -9.133 -8.938 -32.312 1 98.25 335 HIS B CA 1
ATOM 6222 C C . HIS B 1 335 ? -10.383 -8.07 -32.156 1 98.25 335 HIS B C 1
ATOM 6224 O O . HIS B 1 335 ? -10.305 -6.914 -31.766 1 98.25 335 HIS B O 1
ATOM 6230 N N . ASN B 1 336 ? -11.508 -8.656 -32.531 1 98 336 ASN B N 1
ATOM 6231 C CA . ASN B 1 336 ? -12.781 -7.945 -32.406 1 98 336 ASN B CA 1
ATOM 6232 C C . ASN B 1 336 ? -13.078 -7.547 -30.969 1 98 336 ASN B C 1
ATOM 6234 O O . ASN B 1 336 ? -13.602 -6.461 -30.719 1 98 336 ASN B O 1
ATOM 6238 N N . PHE B 1 337 ? -12.727 -8.43 -30.094 1 98.25 337 PHE B N 1
ATOM 6239 C CA . PHE B 1 337 ? -12.945 -8.203 -28.672 1 98.25 337 PHE B CA 1
ATOM 6240 C C . PHE B 1 337 ? -12.148 -6.996 -28.188 1 98.25 337 PHE B C 1
ATOM 6242 O O . PHE B 1 337 ? -12.711 -6.062 -27.609 1 98.25 337 PHE B O 1
ATOM 6249 N N . ARG B 1 338 ? -10.805 -6.945 -28.438 1 97.44 338 ARG B N 1
ATOM 6250 C CA . ARG B 1 338 ? -9.922 -5.875 -27.969 1 97.44 338 ARG B CA 1
ATOM 6251 C C . ARG B 1 338 ? -10.281 -4.547 -28.641 1 97.44 338 ARG B C 1
ATOM 6253 O O . ARG B 1 338 ? -10.289 -3.506 -27.969 1 97.44 338 ARG B O 1
ATOM 6260 N N . ARG B 1 339 ? -10.625 -4.625 -29.875 1 96.38 339 ARG B N 1
ATOM 6261 C CA . ARG B 1 339 ? -11.016 -3.416 -30.594 1 96.38 339 ARG B CA 1
ATOM 6262 C C . ARG B 1 339 ? -12.273 -2.803 -30 1 96.38 339 ARG B C 1
ATOM 6264 O O . ARG B 1 339 ? -12.336 -1.592 -29.781 1 96.38 339 ARG B O 1
ATOM 6271 N N . ALA B 1 340 ? -13.266 -3.621 -29.75 1 96.75 340 ALA B N 1
ATOM 6272 C CA . ALA B 1 340 ? -14.523 -3.148 -29.188 1 96.75 340 ALA B CA 1
ATOM 6273 C C . ALA B 1 340 ? -14.312 -2.516 -27.828 1 96.75 340 ALA B C 1
ATOM 6275 O O . ALA B 1 340 ? -14.898 -1.478 -27.516 1 96.75 340 ALA B O 1
ATOM 6276 N N . LEU B 1 341 ? -13.484 -3.092 -27.016 1 95.88 341 LEU B N 1
ATOM 6277 C CA . LEU B 1 341 ? -13.219 -2.582 -25.672 1 95.88 341 LEU B CA 1
ATOM 6278 C C . LEU B 1 341 ? -12.539 -1.221 -25.719 1 95.88 341 LEU B C 1
ATOM 6280 O O . LEU B 1 341 ? -12.883 -0.313 -24.969 1 95.88 341 LEU B O 1
ATOM 6284 N N . ARG B 1 342 ? -11.57 -1.108 -26.641 1 94.25 342 ARG B N 1
ATOM 6285 C CA . ARG B 1 342 ? -10.805 0.132 -26.75 1 94.25 342 ARG B CA 1
ATOM 6286 C C . ARG B 1 342 ? -11.672 1.254 -27.328 1 94.25 342 ARG B C 1
ATOM 6288 O O . ARG B 1 342 ? -11.438 2.43 -27.031 1 94.25 342 ARG B O 1
ATOM 6295 N N . GLU B 1 343 ? -12.609 0.907 -28.047 1 93.56 343 GLU B N 1
ATOM 6296 C CA . GLU B 1 343 ? -13.547 1.893 -28.594 1 93.56 343 GLU B CA 1
ATOM 6297 C C . GLU B 1 343 ? -14.555 2.326 -27.531 1 93.56 343 GLU B C 1
ATOM 6299 O O . GLU B 1 343 ? -14.945 3.492 -27.469 1 93.56 343 GLU B O 1
ATOM 6304 N N . GLN B 1 344 ? -14.914 1.363 -26.766 1 92.44 344 GLN B N 1
ATOM 6305 C CA . GLN B 1 344 ? -15.953 1.599 -25.75 1 92.44 344 GLN B CA 1
ATOM 6306 C C . GLN B 1 344 ? -15.398 2.354 -24.547 1 92.44 344 GLN B C 1
ATOM 6308 O O . GLN B 1 344 ? -16.078 3.186 -23.969 1 92.44 344 GLN B O 1
ATOM 6313 N N . PHE B 1 345 ? -14.219 2.08 -24.156 1 89.56 345 PHE B N 1
ATOM 6314 C CA . PHE B 1 345 ? -13.664 2.615 -22.922 1 89.56 345 PHE B CA 1
ATOM 6315 C C . PHE B 1 345 ? -12.32 3.295 -23.172 1 89.56 345 PHE B C 1
ATOM 6317 O O . PHE B 1 345 ? -11.438 2.713 -23.797 1 89.56 345 PHE B O 1
ATOM 6324 N N . GLN B 1 346 ? -12.266 4.547 -22.656 1 80.38 346 GLN B N 1
ATOM 6325 C CA . GLN B 1 346 ? -10.977 5.215 -22.719 1 80.38 346 GLN B CA 1
ATOM 6326 C C . GLN B 1 346 ? -9.984 4.594 -21.734 1 80.38 346 GLN B C 1
ATOM 6328 O O . GLN B 1 346 ? -8.82 4.363 -22.078 1 80.38 346 GLN B O 1
ATOM 6333 N N . ASP B 1 347 ? -10.438 4.367 -20.547 1 82.06 347 ASP B N 1
ATOM 6334 C CA . ASP B 1 347 ? -9.68 3.676 -19.516 1 82.06 347 ASP B CA 1
ATOM 6335 C C . ASP B 1 347 ? -10.344 2.352 -19.141 1 82.06 347 ASP B C 1
ATOM 6337 O O . ASP B 1 347 ? -11.461 2.338 -18.625 1 82.06 347 ASP B O 1
ATOM 6341 N N . ILE B 1 348 ? -9.594 1.252 -19.406 1 88.88 348 ILE B N 1
ATOM 6342 C CA . ILE B 1 348 ? -10.164 -0.065 -19.141 1 88.88 348 ILE B CA 1
ATOM 6343 C C . ILE B 1 348 ? -9.852 -0.47 -17.688 1 88.88 348 ILE B C 1
ATOM 6345 O O . ILE B 1 348 ? -8.703 -0.741 -17.359 1 88.88 348 ILE B O 1
ATOM 6349 N N . ARG B 1 349 ? -10.914 -0.473 -16.922 1 85 349 ARG B N 1
ATOM 6350 C CA . ARG B 1 349 ? -10.789 -0.81 -15.508 1 85 349 ARG B CA 1
ATOM 6351 C C . ARG B 1 349 ? -11.586 -2.064 -15.164 1 85 349 ARG B C 1
ATOM 6353 O O . ARG B 1 349 ? -12.492 -2.445 -15.906 1 85 349 ARG B O 1
ATOM 6360 N N . ASN B 1 350 ? -11.219 -2.631 -14.016 1 85.88 350 ASN B N 1
ATOM 6361 C CA . ASN B 1 350 ? -11.93 -3.812 -13.531 1 85.88 350 ASN B CA 1
ATOM 6362 C C . ASN B 1 350 ? -13.094 -3.432 -12.617 1 85.88 350 ASN B C 1
ATOM 6364 O O . ASN B 1 350 ? -13.078 -3.734 -11.422 1 85.88 350 ASN B O 1
ATOM 6368 N N . ASN B 1 351 ? -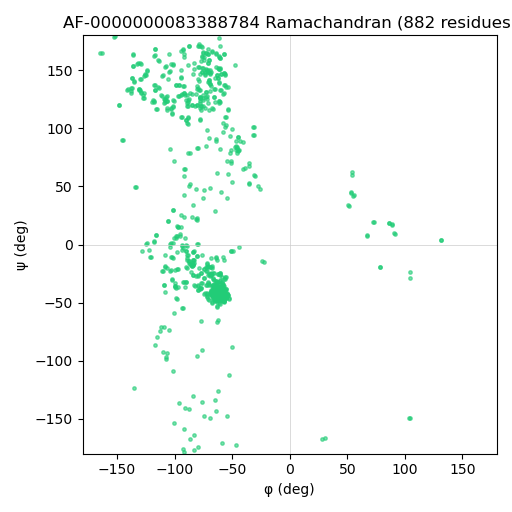14.055 -2.76 -13.211 1 85.88 351 ASN B N 1
ATOM 6369 C CA . ASN B 1 351 ? -15.234 -2.396 -12.422 1 85.88 351 ASN B CA 1
ATOM 6370 C C . ASN B 1 351 ? -16.5 -3.057 -12.969 1 85.88 351 ASN B C 1
ATOM 6372 O O . ASN B 1 351 ? -16.469 -3.662 -14.039 1 85.88 351 ASN B O 1
ATOM 6376 N N . THR B 1 352 ? -17.547 -2.988 -12.188 1 88.38 352 THR B N 1
ATOM 6377 C CA . THR B 1 352 ? -18.797 -3.678 -12.484 1 88.38 352 THR B CA 1
ATOM 6378 C C . THR B 1 352 ? -19.344 -3.236 -13.836 1 88.38 352 THR B C 1
ATOM 6380 O O . THR B 1 352 ? -19.844 -4.059 -14.609 1 88.38 352 THR B O 1
ATOM 6383 N N . ARG B 1 353 ? -19.219 -1.985 -14.102 1 87.5 353 ARG B N 1
ATOM 6384 C CA . ARG B 1 353 ? -19.734 -1.459 -15.367 1 87.5 353 ARG B CA 1
ATOM 6385 C C . ARG B 1 353 ? -18.969 -2.062 -16.547 1 87.5 353 ARG B C 1
ATOM 6387 O O . ARG B 1 353 ? -19.594 -2.523 -17.516 1 87.5 353 ARG B O 1
ATOM 6394 N N . THR B 1 354 ? -17.703 -2.068 -16.516 1 92.56 354 THR B N 1
ATOM 6395 C CA . THR B 1 354 ? -16.859 -2.605 -17.578 1 92.56 354 THR B CA 1
ATOM 6396 C C . THR B 1 354 ? -17.109 -4.098 -17.766 1 92.56 354 THR B C 1
ATOM 6398 O O . THR B 1 354 ? -17.266 -4.57 -18.891 1 92.56 354 THR B O 1
ATOM 6401 N N . VAL B 1 355 ? -17.281 -4.836 -16.656 1 95.38 355 VAL B N 1
ATOM 6402 C CA . VAL B 1 355 ? -17.438 -6.289 -16.703 1 95.38 355 VAL B CA 1
ATOM 6403 C C . VAL B 1 355 ? -18.766 -6.645 -17.344 1 95.38 355 VAL B C 1
ATOM 6405 O O . VAL B 1 355 ? -18.859 -7.602 -18.109 1 95.38 355 VAL B O 1
ATOM 6408 N N . LYS B 1 356 ? -19.766 -5.926 -17.031 1 95 356 LYS B N 1
ATOM 6409 C CA . LYS B 1 356 ? -21.078 -6.168 -17.625 1 95 356 LYS B CA 1
ATOM 6410 C C . LYS B 1 356 ? -21.031 -6.02 -19.141 1 95 356 LYS B C 1
ATOM 6412 O O . LYS B 1 356 ? -21.578 -6.848 -19.875 1 95 356 LYS B O 1
ATOM 6417 N N . VAL B 1 357 ? -20.375 -4.977 -19.547 1 96.06 357 VAL B N 1
ATOM 6418 C CA . VAL B 1 357 ? -20.234 -4.727 -20.984 1 96.06 357 VAL B CA 1
ATOM 6419 C C . VAL B 1 357 ? -19.391 -5.836 -21.625 1 96.06 357 VAL B C 1
ATOM 6421 O O . VAL B 1 357 ? -19.703 -6.312 -22.703 1 96.06 357 VAL B O 1
ATOM 6424 N N . ILE B 1 358 ? -18.422 -6.297 -20.953 1 97.56 358 ILE B N 1
ATOM 6425 C CA . ILE B 1 358 ? -17.5 -7.312 -21.469 1 97.56 358 ILE B CA 1
ATOM 6426 C C . ILE B 1 358 ? -18.25 -8.625 -21.672 1 97.56 358 ILE B C 1
ATOM 6428 O O . ILE B 1 358 ? -18.078 -9.305 -22.688 1 97.56 358 ILE B O 1
ATOM 6432 N N . TRP B 1 359 ? -19.078 -9.008 -20.703 1 97.56 359 TRP B N 1
ATOM 6433 C CA . TRP B 1 359 ? -19.844 -10.242 -20.828 1 97.56 359 TRP B CA 1
ATOM 6434 C C . TRP 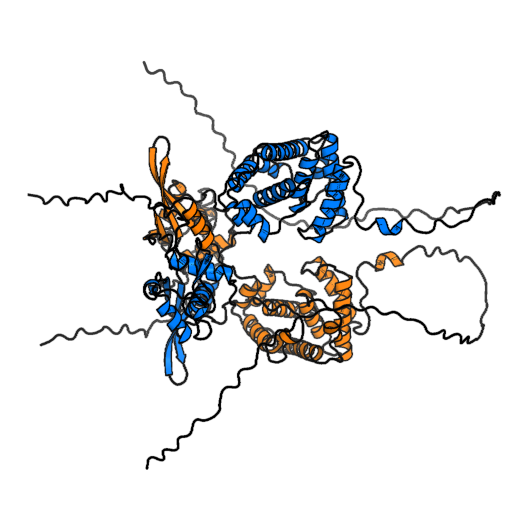B 1 359 ? -20.766 -10.18 -22.047 1 97.56 359 TRP B C 1
ATOM 6436 O O . TRP B 1 359 ? -20.953 -11.188 -22.734 1 97.56 359 TRP B O 1
ATOM 6446 N N . LYS B 1 360 ? -21.266 -8.969 -22.328 1 96.88 360 LYS B N 1
ATOM 6447 C CA . LYS B 1 360 ? -22.078 -8.805 -23.531 1 96.88 360 LYS B CA 1
ATOM 6448 C C . LYS B 1 360 ? -21.25 -9.031 -24.781 1 96.88 360 LYS B C 1
ATOM 6450 O O . LYS B 1 360 ? -21.703 -9.688 -25.719 1 96.88 360 LYS B O 1
ATOM 6455 N N . TYR B 1 361 ? -20.094 -8.516 -24.812 1 97.94 361 TYR B N 1
ATOM 6456 C CA . TYR B 1 361 ? -19.203 -8.688 -25.953 1 97.94 361 TYR B CA 1
ATOM 6457 C C . TYR B 1 361 ? -18.828 -10.148 -26.141 1 97.94 361 TYR B C 1
ATOM 6459 O O . TYR B 1 361 ? -18.797 -10.664 -27.25 1 97.94 361 TYR B O 1
ATOM 6467 N N . VAL B 1 362 ? -18.531 -10.828 -25 1 97.94 362 VAL B N 1
ATOM 6468 C CA . VAL B 1 362 ? -18.156 -12.242 -25.047 1 97.94 362 VAL B CA 1
ATOM 6469 C C . VAL B 1 362 ? -19.312 -13.07 -25.609 1 97.94 362 VAL B C 1
ATOM 6471 O O . VAL B 1 362 ? -19.094 -13.945 -26.453 1 97.94 362 VAL B O 1
ATOM 6474 N N . LYS B 1 363 ? -20.516 -12.773 -25.203 1 96.94 363 LYS B N 1
ATOM 6475 C CA . LYS B 1 363 ? -21.688 -13.484 -25.688 1 96.94 363 LYS B CA 1
ATOM 6476 C C . LYS B 1 363 ? -21.844 -13.32 -27.188 1 96.94 363 LYS B C 1
ATOM 6478 O O . LYS B 1 363 ? -22.109 -14.289 -27.906 1 96.94 363 LYS B O 1
ATOM 6483 N N . GLN B 1 364 ? -21.656 -12.102 -27.641 1 97.75 364 GLN B N 1
ATOM 6484 C CA . GLN B 1 364 ? -21.766 -11.82 -29.078 1 97.75 364 GLN B CA 1
ATOM 6485 C C . GLN B 1 364 ? -20.719 -12.617 -29.859 1 97.75 364 GLN B C 1
ATOM 6487 O O . GLN B 1 364 ? -21.031 -13.203 -30.891 1 97.75 364 GLN B O 1
ATOM 6492 N N . LEU B 1 365 ? -19.547 -12.68 -29.359 1 98.31 365 LEU B N 1
ATOM 6493 C CA . LEU B 1 365 ? -18.438 -13.281 -30.078 1 98.31 365 LEU B CA 1
ATOM 6494 C C . LEU B 1 365 ? -18.516 -14.805 -30.031 1 98.31 365 LEU B C 1
ATOM 6496 O O . LEU B 1 365 ? -18.047 -15.484 -30.953 1 98.31 365 LEU B O 1
ATOM 6500 N N . VAL B 1 366 ? -19.047 -15.336 -28.906 1 97.56 366 VAL B N 1
ATOM 6501 C CA . VAL B 1 366 ? -19.234 -16.781 -28.812 1 97.56 366 VAL B CA 1
ATOM 6502 C C . VAL B 1 366 ? -20.281 -17.219 -29.844 1 97.56 366 VAL B C 1
ATOM 6504 O O . VAL B 1 366 ? -20.141 -18.297 -30.438 1 97.56 366 VAL B O 1
ATOM 6507 N N . GLU B 1 367 ? -21.266 -16.375 -30.094 1 96.5 367 GLU B N 1
ATOM 6508 C CA . GLU B 1 367 ? -22.312 -16.672 -31.078 1 96.5 367 GLU B CA 1
ATOM 6509 C C . GLU B 1 367 ? -21.766 -16.516 -32.5 1 96.5 367 GLU B C 1
ATOM 6511 O O . GLU B 1 367 ? -22.078 -17.344 -33.375 1 96.5 367 GLU B O 1
ATOM 6516 N N . ASP B 1 368 ? -20.984 -15.43 -32.688 1 96.81 368 ASP B N 1
ATOM 6517 C CA . ASP B 1 368 ? -20.406 -15.164 -34 1 96.81 368 ASP B CA 1
ATOM 6518 C C . ASP B 1 368 ? -19.016 -14.555 -33.875 1 96.81 368 ASP B C 1
ATOM 6520 O O . ASP B 1 368 ? -18.844 -13.336 -33.969 1 96.81 368 ASP B O 1
ATOM 6524 N N . PRO B 1 369 ? -18 -15.414 -33.844 1 96.38 369 PRO B N 1
ATOM 6525 C CA . PRO B 1 369 ? -16.641 -14.938 -33.625 1 96.38 369 PRO B CA 1
ATOM 6526 C C . PRO B 1 369 ? -16.062 -14.18 -34.812 1 96.38 369 PRO B C 1
ATOM 6528 O O . PRO B 1 369 ? -15.062 -13.469 -34.688 1 96.38 369 PRO B O 1
ATOM 6531 N N . LEU B 1 370 ? -16.641 -14.297 -36 1 95.75 370 LEU B N 1
ATOM 6532 C CA . LEU B 1 370 ? -16.078 -13.742 -37.219 1 95.75 370 LEU B CA 1
ATOM 6533 C C . LEU B 1 370 ? -16.562 -12.312 -37.438 1 95.75 370 LEU B C 1
ATOM 6535 O O . LEU B 1 370 ? -15.984 -11.578 -38.25 1 95.75 370 LEU B O 1
ATOM 6539 N N . SER B 1 371 ? -17.578 -11.906 -36.688 1 94.56 371 SER B N 1
ATOM 6540 C CA . SER B 1 371 ? -18.172 -10.586 -36.906 1 94.56 371 SER B CA 1
ATOM 6541 C C . SER B 1 371 ? -17.719 -9.602 -35.812 1 94.56 371 SER B C 1
ATOM 6543 O O . SER B 1 371 ? -17.516 -9.984 -34.656 1 94.56 371 SER B O 1
ATOM 6545 N N . PRO B 1 372 ? -17.625 -8.273 -36.188 1 94.88 372 PRO B N 1
ATOM 6546 C CA . PRO B 1 372 ? -17.312 -7.254 -35.188 1 94.88 372 PRO B CA 1
ATOM 6547 C C . PRO B 1 372 ? -18.391 -7.133 -34.125 1 94.88 372 PRO B C 1
ATOM 6549 O O . PRO B 1 372 ? -19.562 -7.398 -34.375 1 94.88 372 PRO B O 1
ATOM 6552 N N . VAL B 1 373 ? -17.969 -6.707 -32.969 1 95.94 373 VAL B N 1
ATOM 6553 C CA . VAL B 1 373 ? -18.859 -6.559 -31.812 1 95.94 373 VAL B CA 1
ATOM 6554 C C . VAL B 1 373 ? -19.656 -5.27 -31.953 1 95.94 373 VAL B C 1
ATOM 6556 O O . VAL B 1 373 ? -19.125 -4.227 -32.312 1 95.94 373 VAL B O 1
ATOM 6559 N N . LYS B 1 374 ? -20.891 -5.371 -31.734 1 92.44 374 LYS B N 1
ATOM 6560 C CA . LYS B 1 374 ? -21.719 -4.18 -31.641 1 92.44 374 LYS B CA 1
ATOM 6561 C C . LYS B 1 374 ? -21.562 -3.508 -30.281 1 92.44 374 LYS B C 1
ATOM 6563 O O . LYS B 1 374 ? -21.812 -4.125 -29.25 1 92.44 374 LYS B O 1
ATOM 6568 N N . LEU B 1 375 ? -21.172 -2.23 -30.281 1 91 375 LEU B N 1
ATOM 6569 C CA . LEU B 1 375 ? -20.844 -1.527 -29.047 1 91 375 LEU B CA 1
ATOM 6570 C C . LEU B 1 375 ? -22.094 -1.286 -28.203 1 91 375 LEU B C 1
ATOM 6572 O O . LEU B 1 375 ? -23.188 -1.089 -28.75 1 91 375 LEU B O 1
ATOM 6576 N N . ALA B 1 376 ? -21.906 -1.253 -26.922 1 73.94 376 ALA B N 1
ATOM 6577 C CA . ALA B 1 376 ? -23 -1.036 -25.984 1 73.94 376 ALA B CA 1
ATOM 6578 C C . ALA B 1 376 ? -23.438 0.428 -25.969 1 73.94 376 ALA B C 1
ATOM 6580 O O . ALA B 1 376 ? -22.594 1.328 -25.953 1 73.94 376 ALA B O 1
ATOM 6581 N N . GLY B 1 377 ? -24.75 0.903 -26.125 1 65.31 377 GLY B N 1
ATOM 6582 C CA . GLY B 1 377 ? -25.344 2.225 -26.25 1 65.31 377 GLY B CA 1
ATOM 6583 C C . GLY B 1 377 ? -25.766 2.559 -27.672 1 65.31 377 GLY B C 1
ATOM 6584 O O . GLY B 1 377 ? -26.5 3.521 -27.891 1 65.31 377 GLY B O 1
ATOM 6585 N N . GLU B 1 378 ? -25.172 2.064 -28.688 1 51.97 378 GLU B N 1
ATOM 6586 C CA . GLU B 1 378 ? -25.609 2.301 -30.062 1 51.97 378 GLU B CA 1
ATOM 6587 C C . GLU B 1 378 ? -27 1.718 -30.312 1 51.97 378 GLU B C 1
ATOM 6589 O O . GLU B 1 378 ? -27.609 2.002 -31.344 1 51.97 378 GLU B O 1
ATOM 6594 N N . ASP B 1 379 ? -27.641 0.957 -29.609 1 44.34 379 ASP B N 1
ATOM 6595 C CA . ASP B 1 379 ? -29.016 0.538 -29.891 1 44.34 379 ASP B CA 1
ATOM 6596 C C . ASP B 1 379 ? -29.969 1.728 -29.844 1 44.34 379 ASP B C 1
ATOM 6598 O O . ASP B 1 379 ? -31.094 1.646 -30.344 1 44.34 379 ASP B O 1
ATOM 6602 N N . ALA B 1 380 ? -29.891 2.877 -28.969 1 36.44 380 ALA B N 1
ATOM 6603 C CA . ALA B 1 380 ? -30.922 3.902 -28.922 1 36.44 380 ALA B CA 1
ATOM 6604 C C . ALA B 1 380 ? -30.953 4.711 -30.219 1 36.44 380 ALA B C 1
ATOM 6606 O O . ALA B 1 380 ? -31.953 5.379 -30.5 1 36.44 380 ALA B O 1
ATOM 6607 N N . GLN B 1 381 ? -29.891 5.066 -30.781 1 34.84 381 GLN B N 1
ATOM 6608 C CA . GLN B 1 381 ? -30.062 6.043 -31.844 1 34.84 381 GLN B CA 1
ATOM 6609 C C . GLN B 1 381 ? -30.766 5.418 -33.062 1 34.84 381 GLN B C 1
ATOM 6611 O O . GLN B 1 381 ? -31.156 6.121 -34 1 34.84 381 GLN B O 1
ATOM 6616 N N . GLY B 1 382 ? -30.844 4.18 -33.312 1 31.72 382 GLY B N 1
ATOM 6617 C CA . GLY B 1 382 ? -31.391 3.779 -34.594 1 31.72 382 GLY B CA 1
ATOM 6618 C C . GLY B 1 382 ? -32.906 3.84 -34.625 1 31.72 382 GLY B C 1
ATOM 6619 O O . GLY B 1 382 ? -33.531 3.504 -35.656 1 31.72 382 GLY B O 1
ATOM 6620 N N . ALA B 1 383 ? -33.656 3.84 -33.531 1 29.8 383 ALA B N 1
ATOM 6621 C CA . ALA B 1 383 ? -35.094 3.75 -33.75 1 29.8 383 ALA B CA 1
ATOM 6622 C C . ALA B 1 383 ? -35.688 5.113 -34.094 1 29.8 383 ALA B C 1
ATOM 6624 O O . ALA B 1 383 ? -36.375 5.734 -33.281 1 29.8 383 ALA B O 1
ATOM 6625 N N . GLY B 1 384 ? -34.938 6.184 -34.625 1 23.72 384 GLY B N 1
ATOM 6626 C CA . GLY B 1 384 ? -35.688 7.363 -35 1 23.72 384 GLY B CA 1
ATOM 6627 C C . GLY B 1 384 ? -36.938 7.043 -35.812 1 23.72 384 GLY B C 1
ATOM 6628 O O . GLY B 1 384 ? -37.125 5.91 -36.281 1 23.72 384 GLY B O 1
ATOM 6629 N N . THR B 1 385 ? -37.625 8.242 -36.344 1 26.38 385 THR B N 1
ATOM 6630 C CA . THR B 1 385 ? -38.906 8.688 -36.844 1 26.38 385 THR B CA 1
ATOM 6631 C C . THR B 1 385 ? -39.188 8.047 -38.188 1 26.38 385 THR B C 1
ATOM 6633 O O . THR B 1 385 ? -38.625 8.461 -39.219 1 26.38 385 THR B O 1
ATOM 6636 N N . LYS B 1 386 ? -39.062 6.766 -38.438 1 24.62 386 LYS B N 1
ATOM 6637 C CA . LYS B 1 386 ? -39.719 6.465 -39.688 1 24.62 386 LYS B CA 1
ATOM 6638 C C . LYS B 1 386 ? -41.188 6.926 -39.688 1 24.62 386 LYS B C 1
ATOM 6640 O O . LYS B 1 386 ? -42 6.398 -38.938 1 24.62 386 LYS B O 1
ATOM 6645 N N . GLY B 1 387 ? -41.25 8.32 -39.75 1 20.27 387 GLY B N 1
ATOM 6646 C CA . GLY B 1 387 ? -42.562 8.844 -40.188 1 20.27 387 GLY B CA 1
ATOM 6647 C C . GLY B 1 387 ? -43.125 8.109 -41.375 1 20.27 387 GLY B C 1
ATOM 6648 O O . GLY B 1 387 ? -42.438 7.961 -42.406 1 20.27 387 GLY B O 1
ATOM 6649 N N . LYS B 1 388 ? -43.875 7.176 -41.031 1 22.36 388 LYS B N 1
ATOM 6650 C CA . LYS B 1 388 ? -44.719 6.414 -41.938 1 22.36 388 LYS B CA 1
ATOM 6651 C C . LYS B 1 388 ? -45.594 7.34 -42.75 1 22.36 388 LYS B C 1
ATOM 6653 O O . LYS B 1 388 ? -46.594 7.859 -42.25 1 22.36 388 LYS B O 1
ATOM 6658 N N . GLY B 1 389 ? -45 8.25 -43.562 1 17.27 389 GLY B N 1
ATOM 6659 C CA . GLY B 1 389 ? -45.812 8.945 -44.531 1 17.27 389 GLY B CA 1
ATOM 6660 C C . GLY B 1 389 ? -46.5 8.008 -45.5 1 17.27 389 GLY B C 1
ATOM 6661 O O . GLY B 1 389 ? -47.312 8.445 -46.312 1 17.27 389 GLY B O 1
ATOM 6662 N N . LYS B 1 390 ? -45.875 6.742 -45.781 1 18.52 390 LYS B N 1
ATOM 6663 C CA . LYS B 1 390 ? -46.375 6.258 -47.062 1 18.52 390 LYS B CA 1
ATOM 6664 C C . LYS B 1 390 ? -47.906 6.047 -47.031 1 18.52 390 LYS B C 1
ATOM 6666 O O . LYS B 1 390 ? -48.375 5.145 -46.344 1 18.52 390 LYS B O 1
ATOM 6671 N N . ALA B 1 391 ? -48.625 6.906 -47.188 1 17.72 391 ALA B N 1
ATOM 6672 C CA . ALA B 1 391 ? -49.938 6.559 -47.688 1 17.72 391 ALA B CA 1
ATOM 6673 C C . ALA B 1 391 ? -49.844 5.941 -49.094 1 17.72 391 ALA B C 1
ATOM 6675 O O . ALA B 1 391 ? -50.812 5.332 -49.562 1 17.72 391 ALA B O 1
ATOM 6676 N N . LYS B 1 392 ? -48.875 6.336 -49.938 1 16.94 392 LYS B N 1
ATOM 6677 C CA . LYS B 1 392 ? -49.469 6.043 -51.219 1 16.94 392 LYS B CA 1
ATOM 6678 C C . LYS B 1 392 ? -49.812 4.559 -51.344 1 16.94 392 LYS B C 1
ATOM 6680 O O . LYS B 1 392 ? -49.25 3.729 -50.625 1 16.94 392 LYS B O 1
ATOM 6685 N N . ALA B 1 393 ? -50.25 4 -52.656 1 16.56 393 ALA B N 1
ATOM 6686 C CA . ALA B 1 393 ? -51 3.506 -53.781 1 16.56 393 ALA B CA 1
ATOM 6687 C C . ALA B 1 393 ? -50.406 2.215 -54.344 1 16.56 393 ALA B C 1
ATOM 6689 O O . ALA B 1 393 ? -49.281 1.857 -54 1 16.56 393 ALA B O 1
ATOM 6690 N N . LYS B 1 394 ? -50.062 2.225 -55.688 1 16.39 394 LYS B N 1
ATOM 6691 C CA . LYS B 1 394 ? -50.281 1.219 -56.719 1 16.39 394 LYS B CA 1
ATOM 6692 C C . LYS B 1 394 ? -49.156 0.183 -56.75 1 16.39 394 LYS B C 1
ATOM 6694 O O . LYS B 1 394 ? -48.094 0.433 -56.219 1 16.39 394 LYS B O 1
ATOM 6699 N N . ALA B 1 395 ? -49.188 -0.659 -57.938 1 16.56 395 ALA B N 1
ATOM 6700 C CA . ALA B 1 395 ? -49 -2.006 -58.469 1 16.56 395 ALA B CA 1
ATOM 6701 C C . ALA B 1 395 ? -47.531 -2.297 -58.688 1 16.56 395 ALA B C 1
ATOM 6703 O O . ALA B 1 395 ? -47 -3.301 -58.219 1 16.56 395 ALA B O 1
ATOM 6704 N N . ALA B 1 396 ? -47 -2.115 -59.906 1 16.22 396 ALA B N 1
ATOM 6705 C CA . ALA B 1 396 ? -46.469 -3.238 -60.688 1 16.22 396 ALA B CA 1
ATOM 6706 C C . ALA B 1 396 ? -45 -3.447 -60.438 1 16.22 396 ALA B C 1
ATOM 6708 O O . ALA B 1 396 ? -44.312 -2.557 -59.938 1 16.22 396 ALA B O 1
ATOM 6709 N N . GLY B 1 397 ? -44.406 -4.477 -61.156 1 15.53 397 GLY B N 1
ATOM 6710 C CA . GLY B 1 397 ? -43.469 -5.574 -61.312 1 15.53 397 GLY B CA 1
ATOM 6711 C C . GLY B 1 397 ? -42.031 -5.113 -61.531 1 15.53 397 GLY B C 1
ATOM 6712 O O . GLY B 1 397 ? -41.125 -5.543 -60.812 1 15.53 397 GLY B O 1
ATOM 6713 N N . LYS B 1 398 ? -41.469 -4.891 -62.719 1 16.05 398 LYS B N 1
ATOM 6714 C CA . LYS B 1 398 ? -40.438 -5.734 -63.312 1 16.05 398 LYS B CA 1
ATOM 6715 C C . LYS B 1 398 ? -39.062 -5.035 -63.25 1 16.05 398 LYS B C 1
ATOM 6717 O O . LYS B 1 398 ? -38.031 -5.688 -63.312 1 16.05 398 LYS B O 1
ATOM 6722 N N . GLU B 1 399 ? -38.938 -3.711 -63.094 1 15.58 399 GLU B N 1
ATOM 6723 C CA . GLU B 1 399 ? -37.969 -3.441 -64.188 1 15.58 399 GLU B CA 1
ATOM 6724 C C . GLU B 1 399 ? -36.562 -3.814 -63.781 1 15.58 399 GLU B C 1
ATOM 6726 O O . GLU B 1 399 ? -36.219 -3.848 -62.594 1 15.58 399 GLU B O 1
ATOM 6731 N N . THR B 1 400 ? -35.594 -3.762 -64.75 1 15.62 400 THR B N 1
ATOM 6732 C CA . THR B 1 400 ? -34.438 -4.309 -65.438 1 15.62 400 THR B CA 1
ATOM 6733 C C . THR B 1 400 ? -33.156 -3.805 -64.812 1 15.62 400 THR B C 1
ATOM 6735 O O . THR B 1 400 ? -33.188 -2.873 -64 1 15.62 400 THR B O 1
ATOM 6738 N N . THR B 1 401 ? -32.125 -3.486 -65.5 1 15.16 401 THR B N 1
ATOM 6739 C CA . THR B 1 401 ? -30.828 -4.039 -65.938 1 15.16 401 THR B CA 1
ATOM 6740 C C . THR B 1 401 ? -29.688 -3.23 -65.312 1 15.16 401 THR B C 1
ATOM 6742 O O . THR B 1 401 ? -28.781 -3.795 -64.688 1 15.16 401 THR B O 1
ATOM 6745 N N . ALA B 1 402 ? -29.266 -2.008 -65.812 1 15.27 402 ALA B N 1
ATOM 6746 C CA . ALA B 1 402 ? -27.938 -1.92 -66.438 1 15.27 402 ALA B CA 1
ATOM 6747 C C . ALA B 1 402 ? -26.891 -1.469 -65.438 1 15.27 402 ALA B C 1
ATOM 6749 O O . ALA B 1 402 ? -27.219 -0.849 -64.438 1 15.27 402 ALA B O 1
ATOM 6750 N N . LYS B 1 403 ? -25.484 -1.6 -65.75 1 15.55 403 LYS B N 1
ATOM 6751 C CA . LYS B 1 403 ? -24.094 -1.981 -65.562 1 15.55 403 LYS B CA 1
ATOM 6752 C C . LYS B 1 403 ? -23.25 -0.782 -65.125 1 15.55 403 LYS B C 1
ATOM 6754 O O . LYS B 1 403 ? -22.109 -0.943 -64.688 1 15.55 403 LYS B O 1
ATOM 6759 N N . PRO B 1 404 ? -23.562 0.517 -64.875 1 15.07 404 PRO B N 1
ATOM 6760 C CA . PRO B 1 404 ? -22.453 1.275 -65.438 1 15.07 404 PRO B CA 1
ATOM 6761 C C . PRO B 1 404 ? -21.188 1.197 -64.625 1 15.07 404 PRO B C 1
ATOM 6763 O O . PRO B 1 404 ? -21.266 1.008 -63.375 1 15.07 404 PRO B O 1
ATOM 6766 N N . LYS B 1 405 ? -19.781 1.247 -65.188 1 14.84 405 LYS B N 1
ATOM 6767 C CA . LYS B 1 405 ? -18.359 0.956 -65.25 1 14.84 405 LYS B CA 1
ATOM 6768 C C . LYS B 1 405 ? -17.547 2.037 -64.5 1 14.84 405 LYS B C 1
ATOM 6770 O O . LYS B 1 405 ? -16.438 1.785 -64.062 1 14.84 405 LYS B O 1
ATOM 6775 N N . GLY B 1 406 ? -17.781 3.355 -64.438 1 13.96 406 GLY B N 1
ATOM 6776 C CA . GLY B 1 406 ? -16.625 4.117 -64.938 1 13.96 406 GLY B CA 1
ATOM 6777 C C . GLY B 1 406 ? -15.5 4.148 -63.906 1 13.96 406 GLY B C 1
ATOM 6778 O O . GLY B 1 406 ? -15.656 3.678 -62.781 1 13.96 406 GLY B O 1
ATOM 6779 N N . THR B 1 407 ? -14.82 5.41 -63.656 1 14.55 407 THR B N 1
ATOM 6780 C CA . THR B 1 407 ? -13.555 6.059 -64 1 14.55 407 THR B CA 1
ATOM 6781 C C . THR B 1 407 ? -12.617 6.09 -62.812 1 14.55 407 THR B C 1
ATOM 6783 O O . THR B 1 407 ? -13.062 6.234 -61.688 1 14.55 407 THR B O 1
ATOM 6786 N N . LYS B 1 408 ? -11.219 5.887 -63.031 1 14.38 408 LYS B N 1
ATOM 6787 C CA . LYS B 1 408 ? -9.883 5.52 -62.594 1 14.38 408 LYS B CA 1
ATOM 6788 C C . LYS B 1 408 ? -9.188 6.699 -61.906 1 14.38 408 LYS B C 1
ATOM 6790 O O . LYS B 1 408 ? -8.078 6.559 -61.406 1 14.38 408 LYS B O 1
ATOM 6795 N N . ARG B 1 409 ? -9.625 7.855 -61.812 1 14.23 409 ARG B N 1
ATOM 6796 C CA . ARG B 1 409 ? -8.5 8.758 -62.031 1 14.23 409 ARG B CA 1
ATOM 6797 C C . ARG B 1 409 ? -7.414 8.547 -61 1 14.23 409 ARG B C 1
ATOM 6799 O O . ARG B 1 409 ? -7.695 8.062 -59.906 1 14.23 409 ARG B O 1
ATOM 6806 N N . LYS B 1 410 ? -6.16 9.273 -61.281 1 14.09 410 LYS B N 1
ATOM 6807 C CA . LYS B 1 410 ? -4.707 9.344 -61.406 1 14.09 410 LYS B CA 1
ATOM 6808 C C . LYS B 1 410 ? -4.051 9.664 -60.062 1 14.09 410 LYS B C 1
ATOM 6810 O O . LYS B 1 410 ? -4.723 10.094 -59.125 1 14.09 410 LYS B O 1
ATOM 6815 N N . LYS B 1 411 ? -2.963 10.508 -60.062 1 13.74 411 LYS B N 1
ATOM 6816 C CA . LYS B 1 411 ? -1.505 10.453 -60.031 1 13.74 411 LYS B CA 1
ATOM 6817 C C . LYS B 1 411 ? -0.974 11 -58.688 1 13.74 411 LYS B C 1
ATOM 6819 O O . LYS B 1 411 ? -0.07 10.414 -58.094 1 13.74 411 LYS B O 1
ATOM 6824 N N . GLY B 1 412 ? -1.012 12.328 -58.312 1 13.61 412 GLY B N 1
ATOM 6825 C CA . GLY B 1 412 ? 0.211 13.109 -58.344 1 13.61 412 GLY B CA 1
ATOM 6826 C C . GLY B 1 412 ? 1.065 12.969 -57.094 1 13.61 412 GLY B C 1
ATOM 6827 O O . GLY B 1 412 ? 0.646 12.344 -56.125 1 13.61 412 GLY B O 1
ATOM 6828 N N . GLN B 1 413 ? 1.536 14.125 -56.438 1 14.08 413 GLN B N 1
ATOM 6829 C CA . GLN B 1 413 ? 2.82 14.812 -56.375 1 14.08 413 GLN B CA 1
ATOM 6830 C C . GLN B 1 413 ? 3.562 14.469 -55.094 1 14.08 413 GLN B C 1
ATOM 6832 O O . GLN B 1 413 ? 2.955 14 -54.125 1 14.08 413 GLN B O 1
ATOM 6837 N N . ASP B 1 414 ? 4.508 15.398 -54.562 1 14.02 414 ASP B N 1
ATOM 6838 C CA . ASP B 1 414 ? 5.945 15.648 -54.5 1 14.02 414 ASP B CA 1
ATOM 6839 C C . ASP B 1 414 ? 6.473 15.422 -53.094 1 14.02 414 ASP B C 1
ATOM 6841 O O . ASP B 1 414 ? 7.461 14.711 -52.906 1 14.02 414 ASP B O 1
ATOM 6845 N N . GLU B 1 415 ? 6.551 16.516 -52.156 1 14.53 415 GLU B N 1
ATOM 6846 C CA . GLU B 1 415 ? 7.82 17.172 -51.875 1 14.53 415 GLU B CA 1
ATOM 6847 C C . GLU B 1 415 ? 8.5 16.516 -50.656 1 14.53 415 GLU B C 1
ATOM 6849 O O . GLU B 1 415 ? 7.84 15.852 -49.844 1 14.53 415 GLU B O 1
ATOM 6854 N N . ASP B 1 416 ? 9.68 17.031 -50.156 1 13.84 416 ASP B N 1
ATOM 6855 C CA . ASP B 1 416 ? 11.125 16.938 -49.969 1 13.84 416 ASP B CA 1
ATOM 6856 C C . ASP B 1 416 ? 11.453 16.625 -48.5 1 13.84 416 ASP B C 1
ATOM 6858 O O . ASP B 1 416 ? 12.281 15.75 -48.219 1 13.84 416 ASP B O 1
ATOM 6862 N N . ASP B 1 417 ? 11.281 17.547 -47.5 1 14.55 417 ASP B N 1
ATOM 6863 C CA . ASP B 1 417 ? 12.539 18.109 -47 1 14.55 417 ASP B CA 1
ATOM 6864 C C . ASP B 1 417 ? 13.172 17.188 -45.969 1 14.55 417 ASP B C 1
ATOM 6866 O O . ASP B 1 417 ? 12.477 16.375 -45.344 1 14.55 417 ASP B O 1
ATOM 6870 N N . GLU B 1 418 ? 14.32 17.578 -45.344 1 14.15 418 GLU B N 1
ATOM 6871 C CA . GLU B 1 418 ? 15.75 17.359 -45.125 1 14.15 418 GLU B CA 1
ATOM 6872 C C . GLU B 1 418 ? 16 16.719 -43.75 1 14.15 418 GLU B C 1
ATOM 6874 O O . GLU B 1 418 ? 16.75 15.75 -43.656 1 14.15 418 GLU B O 1
ATOM 6879 N N . ASP B 1 419 ? 15.891 17.406 -42.562 1 14.73 419 ASP B N 1
ATOM 6880 C CA . ASP B 1 419 ? 17.203 17.703 -42 1 14.73 419 ASP B CA 1
ATOM 6881 C C . ASP B 1 419 ? 17.734 16.516 -41.219 1 14.73 419 ASP B C 1
ATOM 6883 O O . ASP B 1 419 ? 16.969 15.656 -40.781 1 14.73 419 ASP B O 1
ATOM 6887 N N . GLU B 1 420 ? 18.781 16.703 -40.344 1 14.39 420 GLU B N 1
ATOM 6888 C CA . GLU B 1 420 ? 20.203 16.438 -40.156 1 14.39 420 GLU B CA 1
ATOM 6889 C C . GLU B 1 420 ? 20.422 15.359 -39.094 1 14.39 420 GLU B C 1
ATOM 6891 O O . GLU B 1 420 ? 21.141 14.391 -39.312 1 14.39 420 GLU B O 1
ATOM 6896 N N . ASP B 1 421 ? 20.703 15.688 -37.781 1 14.66 421 ASP B N 1
ATOM 6897 C CA . ASP B 1 421 ? 22.094 15.57 -37.344 1 14.66 421 ASP B CA 1
ATOM 6898 C C . ASP B 1 421 ? 22.359 14.188 -36.75 1 14.66 421 ASP B C 1
ATOM 6900 O O . ASP B 1 421 ? 21.422 13.484 -36.344 1 14.66 421 ASP B O 1
ATOM 6904 N N . GLU B 1 422 ? 23.438 13.984 -35.875 1 14.6 422 GLU B N 1
ATOM 6905 C CA . GLU B 1 422 ? 24.781 13.422 -35.812 1 14.6 422 GLU B CA 1
ATOM 6906 C C . GLU B 1 422 ? 24.828 12.195 -34.906 1 14.6 422 GLU B C 1
ATOM 6908 O O . GLU B 1 422 ? 25.391 11.156 -35.312 1 14.6 422 GLU B O 1
ATOM 6913 N N . ASP B 1 423 ? 24.781 12.172 -33.5 1 15.44 423 ASP B N 1
ATOM 6914 C CA . ASP B 1 423 ? 26.062 11.789 -32.906 1 15.44 423 ASP B CA 1
ATOM 6915 C C . ASP B 1 423 ? 26.156 10.273 -32.75 1 15.44 423 ASP B C 1
ATOM 6917 O O . ASP B 1 423 ? 25.141 9.602 -32.5 1 15.44 423 ASP B O 1
ATOM 6921 N N . ASP B 1 424 ? 27.406 9.539 -32.719 1 14.69 424 ASP B N 1
ATOM 6922 C CA . ASP B 1 424 ? 28.25 8.398 -33.062 1 14.69 424 ASP B CA 1
ATOM 6923 C C . ASP B 1 424 ? 28.281 7.367 -31.938 1 14.69 424 ASP B C 1
ATOM 6925 O O . ASP B 1 424 ? 28.625 6.207 -32.156 1 14.69 424 ASP B O 1
ATOM 6929 N N . HIS B 1 425 ? 28.281 7.406 -30.625 1 17.11 425 HIS B N 1
ATOM 6930 C CA . HIS B 1 425 ? 29.469 6.777 -30.047 1 17.11 425 HIS B CA 1
ATOM 6931 C C . HIS B 1 425 ? 29.344 5.258 -30.062 1 17.11 425 HIS B C 1
ATOM 6933 O O . HIS B 1 425 ? 28.266 4.715 -29.828 1 17.11 425 HIS B O 1
ATOM 6939 N N . PRO B 1 426 ? 30.5 4.328 -30.25 1 15.98 426 PRO B N 1
ATOM 6940 C CA . PRO B 1 426 ? 30.812 2.957 -30.656 1 15.98 426 PRO B CA 1
ATOM 6941 C C . PRO B 1 426 ? 30.859 1.985 -29.484 1 15.98 426 PRO B C 1
ATOM 6943 O O . PRO B 1 426 ? 31.078 0.787 -29.672 1 15.98 426 PRO B O 1
ATOM 6946 N N . GLN B 1 427 ? 30.391 1.905 -28.344 1 16.36 427 GLN B N 1
ATOM 6947 C CA . GLN B 1 427 ? 31.234 1.156 -27.406 1 16.36 427 GLN B CA 1
ATOM 6948 C C . GLN B 1 427 ? 31.266 -0.326 -27.766 1 16.36 427 GLN B C 1
ATOM 6950 O O . GLN B 1 427 ? 30.234 -0.927 -28.047 1 16.36 427 GLN B O 1
ATOM 6955 N N . LYS B 1 428 ? 32.531 -1.126 -27.859 1 16.36 428 LYS B N 1
ATOM 6956 C CA . LYS B 1 428 ? 33.125 -2.377 -28.328 1 16.36 428 LYS B CA 1
ATOM 6957 C C . LYS B 1 428 ? 32.719 -3.541 -27.422 1 16.36 428 LYS B C 1
ATOM 6959 O O . LYS B 1 428 ? 32.469 -3.352 -26.219 1 16.36 428 LYS B O 1
ATOM 6964 N N . LYS B 1 429 ? 32.844 -4.926 -27.922 1 17.31 429 LYS B N 1
ATOM 6965 C CA . LYS B 1 429 ? 32.469 -6.332 -27.797 1 17.31 429 LYS B CA 1
ATOM 6966 C C . LYS B 1 429 ? 33.562 -7.133 -27.094 1 17.31 429 LYS B C 1
ATOM 6968 O O . LYS B 1 429 ? 34.625 -7.359 -27.672 1 17.31 429 LYS B O 1
ATOM 6973 N N . ALA B 1 430 ? 34 -7.219 -25.922 1 16.03 430 ALA B N 1
ATOM 6974 C CA . ALA B 1 430 ? 35.156 -8.031 -25.547 1 16.03 430 ALA B CA 1
ATOM 6975 C C . ALA B 1 430 ? 34.875 -9.516 -25.672 1 16.03 430 ALA B C 1
ATOM 6977 O O . ALA B 1 430 ? 33.812 -9.977 -25.234 1 16.03 430 ALA B O 1
ATOM 6978 N N . SER B 1 431 ? 35.812 -10.633 -26.297 1 15.62 431 SER B N 1
ATOM 6979 C CA . SER B 1 431 ? 36 -11.953 -26.891 1 15.62 431 SER B CA 1
ATOM 6980 C C . SER B 1 431 ? 36.469 -12.969 -25.844 1 15.62 431 SER B C 1
ATOM 6982 O O . SER B 1 431 ? 36.625 -14.156 -26.156 1 15.62 431 SER B O 1
ATOM 6984 N N . SER B 1 432 ? 36.531 -13.086 -24.594 1 16.34 432 SER B N 1
ATOM 6985 C CA . SER B 1 432 ? 37.625 -13.898 -24.062 1 16.34 432 SER B CA 1
ATOM 6986 C C . SER B 1 432 ? 37.406 -15.375 -24.344 1 16.34 432 SER B C 1
ATOM 6988 O O . SER B 1 432 ? 36.25 -15.82 -24.5 1 16.34 432 SER B O 1
ATOM 6990 N N . SER B 1 433 ? 38.594 -16.594 -24.141 1 16.97 433 SER B N 1
ATOM 6991 C CA . SER B 1 433 ? 39.344 -17.734 -24.625 1 16.97 433 SER B CA 1
ATOM 6992 C C . SER B 1 433 ? 38.875 -19.031 -23.984 1 16.97 433 SER B C 1
ATOM 6994 O O . SER B 1 433 ? 38.344 -19.031 -22.891 1 16.97 433 SER B O 1
ATOM 6996 N N . LYS B 1 434 ? 39.219 -20.609 -24.531 1 18.03 434 LYS B N 1
ATOM 6997 C CA . LYS B 1 434 ? 38.938 -22.016 -24.844 1 18.03 434 LYS B CA 1
ATOM 6998 C C . LYS B 1 434 ? 39.625 -22.938 -23.844 1 18.03 434 LYS B C 1
ATOM 7000 O O . LYS B 1 434 ? 39.156 -24.047 -23.594 1 18.03 434 LYS B O 1
ATOM 7005 N N . SER B 1 435 ? 40.844 -23.172 -23.078 1 16.72 435 SER B N 1
ATOM 7006 C CA . SER B 1 435 ? 41.812 -24.25 -23.312 1 16.72 435 SER B CA 1
ATOM 7007 C C . SER B 1 435 ? 41.594 -25.406 -22.328 1 16.72 435 SER B C 1
ATOM 7009 O O . SER B 1 435 ? 42 -26.531 -22.594 1 16.72 435 SER B O 1
ATOM 7011 N N . ARG B 1 436 ? 41.094 -25.75 -21.172 1 19.05 436 ARG B N 1
ATOM 7012 C CA . ARG B 1 436 ? 41.844 -26.625 -20.281 1 19.05 436 ARG B CA 1
ATOM 7013 C C . ARG B 1 436 ? 41.656 -28.094 -20.656 1 19.05 436 ARG B C 1
ATOM 7015 O O . ARG B 1 436 ? 40.562 -28.531 -20.953 1 19.05 436 ARG B O 1
ATOM 7022 N N . SER B 1 437 ? 42.844 -29.391 -20.391 1 17.7 437 SER B N 1
ATOM 7023 C CA . SER B 1 437 ? 43.688 -30.516 -20.781 1 17.7 437 SER B CA 1
ATOM 7024 C C . SER B 1 437 ? 43.281 -31.781 -20.031 1 17.7 437 SER B C 1
ATOM 7026 O O . SER B 1 437 ? 43.094 -32.812 -20.656 1 17.7 437 SER B O 1
ATOM 7028 N N . THR B 1 438 ? 43.688 -32.375 -18.625 1 21.98 438 THR B N 1
ATOM 7029 C CA . THR B 1 438 ? 44.594 -33.438 -18.25 1 21.98 438 THR B CA 1
ATOM 7030 C C . THR B 1 438 ? 43.844 -34.75 -18.094 1 21.98 438 THR B C 1
ATOM 7032 O O . THR B 1 438 ? 42.688 -34.75 -17.625 1 21.98 438 THR B O 1
ATOM 7035 N N . LYS B 1 439 ? 44.469 -36.25 -18.359 1 21.09 439 LYS B N 1
ATOM 7036 C CA . LYS B 1 439 ? 44.469 -37.656 -18.672 1 21.09 439 LYS B CA 1
ATOM 7037 C C . LYS B 1 439 ? 44.656 -38.5 -17.391 1 21.09 439 LYS B C 1
ATOM 7039 O O . LYS B 1 439 ? 44.438 -39.719 -17.406 1 21.09 439 LYS B O 1
ATOM 7044 N N . ALA B 1 440 ? 45.125 -38.438 -16.109 1 24.44 440 ALA B N 1
ATOM 7045 C CA . ALA B 1 440 ? 45.875 -39.5 -15.477 1 24.44 440 ALA B CA 1
ATOM 7046 C C . ALA B 1 440 ? 45 -40.688 -15.172 1 24.44 440 ALA B C 1
ATOM 7048 O O . ALA B 1 440 ? 43.906 -40.562 -14.625 1 24.44 440 ALA B O 1
ATOM 7049 N N . LYS B 1 441 ? 45.406 -42 -15.797 1 21.91 441 LYS B N 1
ATOM 7050 C CA . LYS B 1 441 ? 45.375 -43.469 -15.859 1 21.91 441 LYS B CA 1
ATOM 7051 C C . LYS B 1 441 ? 45.906 -44.094 -14.562 1 21.91 441 LYS B C 1
ATOM 7053 O O . LYS B 1 441 ? 47.125 -44.156 -14.336 1 21.91 441 LYS B O 1
ATOM 7058 N N . VAL B 1 442 ? 45.75 -43.906 -13.305 1 22.92 442 VAL B N 1
ATOM 7059 C CA . VAL B 1 442 ? 46.312 -44.781 -12.273 1 22.92 442 VAL B CA 1
ATOM 7060 C C . VAL B 1 442 ? 45.719 -46.188 -12.43 1 22.92 442 VAL B C 1
ATOM 7062 O O . VAL B 1 442 ? 44.531 -46.344 -12.641 1 22.92 442 VAL B O 1
ATOM 7065 N N . SER B 1 443 ? 46.625 -47.25 -12.602 1 22.8 443 SER B N 1
ATOM 7066 C CA . SER B 1 443 ? 46.906 -48.688 -12.445 1 22.8 443 SER B CA 1
ATOM 7067 C C . SER B 1 443 ? 46.562 -49.188 -11.047 1 22.8 443 SER B C 1
ATOM 7069 O O . SER B 1 443 ? 46.75 -48.469 -10.07 1 22.8 443 SER B O 1
#

pLDDT: mean 78.2, std 28.94, range [13.61, 98.75]